Protein AF-0000000087417237 (afdb_homodimer)

Foldseek 3Di:
DDDPPPPPPPPPPPPPPPPPPPPPPPDDDDADPLLDADPPQFAWDKDDQDWDAFPLPHQWIWTKIKTAAPPADQVDAAFEEEEEAYPVLCVLLSPRSSLSRCCSVVLFPRYMYMGIYFIWRDDPDPPDDIRGCLCVLQVFADQSVLCRCVVPVVVVVCVPGRHDQQQLRYEYEYEASSQSSRVRNCVNCVSRHAFYEYELYNCFQPHNSVCVLVCLLFEQFGLHAYEYEYAPAEDADPRGDSVVRSVSNVVSCVQNFYNYYYDYHHDYRDCVVVSRCVSVSNSSRRPPPPDGRAGGDHRDDVDQLKADPPWDKDFLDFDAQFKAAWEAAQQQKIWIDSQVQQWIWIQDLVSDIDTQEGPNQRWHHWYAAPVRWIWTCNQNQQFIWTAHNNGDIDTLEGNHRFHYWYQDPQAIWTAHQVQQFIWGQGPVRDIDTQGRPPANGWAAWYAFLQNQWIWTDRQQAQAIWIWGADNNRHTDDIDSFAGHDPHGPDRGFRWHYWFAFLQRWIWTFTQQATFIAHNRRYTRHGYGDPDNFGWHYWAQGHNQSQKIWTTGRRTIIIIGISTHHDRHRRHDDHDDDDD/DDPPPPPPPPPPPPPPPPPPPPPPPPPDDDADPLLDADPPQFAWDKDDQDWDAFPLPHQWIWTKIKTAAPPADQVDAAFEEEEEAYPVLCVLLSPRSSLSRCCSVVLFPRYMYMGIYFIWRDDPDPPDDIRGCLCVLQVFADQSVLCRCVVPVVVVVCVPGRHDQQQLRYEYEYEASSQSSRVRNCVNCVSRHAFYEYELYNCFQPHNSVCVLVCLLFEQFGLHAYEYEYAPAEDADPRGDSVVRSVSNVVSCVQNFYNYYYDYHHDYRDCVVVSRCVSVSNSSRRPPPPDGRAGGDHRDDVDQLKADPPWDKDFLDFDAQFKAAWEAAQQFKIWIDSQVQQWIWIQDLVSDIDTQEGPNQRWHHWYAAPVRWIWTCNQNQQFIWTAHNNGDIDTLEGNHRFHYWYQDPQAIWTDHQVQQFIWGQGPVRDIDTQGRPPANGWAAWYAFLQNQWIWTDRQQAQAIWIWGADNNRHTDDIDSFAGHDPDGPDRGFRFHYWFAFQQRWIWTFTQQATFIAHNRRYTRHHYGDPDNFGWHYWAFGHNQSQKIWTTGRRTIIIIGISTHHDRHPRHDDHDDDDD

Nearest PDB structures (foldseek):
  7ris-assembly1_A  TM=8.537E-01  e=1.350E-18  Rhodopseudomonas palustris CGA009
  6ne9-assembly1_A  TM=7.282E-01  e=2.225E-13  Bacteroides intestinalis
  3c8d-assembly6_C  TM=7.806E-01  e=9.176E-13  Shigella flexneri 2a str. 2457T
  2b20-assembly1_A  TM=7.879E-01  e=2.850E-12  Shigella flexneri 2a str. 2457T
  3c8d-assembly6_D  TM=7.424E-01  e=1.711E-12  Shigella flexneri 2a str. 2457T

Radius of gyration: 32.42 Å; Cα contacts (8 Å, |Δi|>4): 3158; chains: 2; bounding box: 77×116×116 Å

InterPro domains:
  IPR000801 Esterase-like [PF00756] (59-199)
  IPR011042 Six-bladed beta-propeller, TolB-like [G3DSA:2.120.10.30] (299-570)
  IPR013658 SMP-30/Gluconolactonase/LRE-like region [PF08450] (322-552)
  IPR029058 Alpha/Beta hydrolase fold [G3DSA:3.40.50.1820] (32-291)
  IPR029058 Alpha/Beta hydrolase fold [SSF53474] (37-288)
  IPR050583 Mycobacterial A85 antigen [PTHR48098] (36-291)

pLDDT: mean 93.54, std 13.8, range [21.77, 98.94]

Secondary structure (DSSP, 8-state):
-----------------------------PPPGGGS--TTPPP-EEEEEEEEE-TTTTT-EEEEEEEE-TT--TTS-BEEEEEETHHHHHHHTTHHHHHHHHHHHTSS--EEEEEEPPPEE--SSTT---EE-HIIIII--SSHHHHHIIIIIHHHHHTTS-B---GGGEEEEEETHHHHHHHHHHHH-TTT--EEEEES---STTTTGGGHHHHHHHBPP-S-EEEEEEETT--EETTEEHHHHHHHHHHHHHHHT-EEEEEEES--SSSHHHHHHHHHHHHHHTTTTTSPPPPP--S-HHHHTTBPTT---EEEE---S-EEEEEE-TTS-EEEEETTTTEEEEE-TTS-EEEEEE--SSEEEEEE-TTS-EEEEETTTTEEEEE-TTS-EEEEEES---S-EEEETTEEEEEEGGGTEEEEE-TT--EEEEE-SS-S-EEEEEE-TTSSEEEEEETTSSEEEEEEEPTTS-EEEEEEEEEPPPPTT-SS-----EEE-TTSPEEEEETTEEEEE-TTSBEEEEEPPSSSS-EEEEEEESTTS-EEEEEETTEEEEEEBSS----TT----PPPP--/-----------------------------PPPGGGS--TTPPP-EEEEEEEEE-TTTTT-EEEEEEEE-TT--TTS-BEEEEEETHHHHHHHTTHHHHHHHHHHHTSS--EEEEEEPPPEE--SSTT---EE-HIIIII--SSHHHHHIIIIIHHHHHTTS-B---GGGEEEEEETHHHHHHHHHHHH-TTT--EEEEES---STTTTGGGHHHHHHHBPP-S-EEEEEEETT--EETTEEHHHHHHHHHHHHHHHT-EEEEEEES--SSSHHHHHHHHHHHHHHTTTTTSPPPPP--SHHHHHTTBPTT---EEEE---S-EEEEEE-TTS-EEEEETTTTEEEEE-TTS-EEEEEE--SSEEEEEE-TTS-EEEEETTTTEEEEE-TTS-EEEEESS---SEEEEETTEEEEEEGGGTEEEEE-TT--EEEEE-SS-S-EEEEEE-TTSSEEEEEETTSSEEEEEEEPTTS-EEEEEEEEEPPPPTT-SS-----EEE-TTSPEEEEETTEEEEE-TTS-EEEEEPPSSSS-EEEEEEESTTS-EEEEEETTEEEEEEBSS----TT----PPPP--

Solvent-accessible surface area (backbone atoms only — not comparable to full-atom values): 57260 Å² total; per-residue (Å²): 136,84,80,80,79,78,78,80,79,80,78,79,76,76,77,76,78,75,74,67,75,70,66,74,73,76,80,78,74,72,78,46,73,48,58,40,88,54,90,92,52,61,66,49,46,76,44,71,79,40,80,47,72,42,81,84,49,48,61,20,40,32,41,31,32,36,37,43,47,62,82,68,48,79,92,42,70,30,28,36,34,42,32,39,57,14,57,67,46,39,57,64,36,29,40,71,40,23,48,29,43,33,35,72,70,63,49,30,71,67,51,33,35,38,18,32,38,57,38,30,30,69,44,87,50,91,72,39,64,56,49,59,32,42,56,51,56,23,35,40,60,53,49,66,55,37,46,39,42,65,72,47,50,53,56,59,52,44,76,80,39,42,61,48,80,51,17,82,40,22,32,26,23,19,49,30,46,28,7,35,27,25,47,39,31,27,71,66,33,46,79,52,23,20,32,30,43,25,26,49,29,44,38,26,40,55,49,55,29,50,48,47,37,32,47,46,32,21,32,63,55,54,38,39,38,40,39,41,32,42,15,72,51,26,54,73,55,48,30,36,42,38,39,59,29,49,51,41,39,51,52,18,39,54,50,17,25,37,50,68,52,73,52,81,49,70,32,47,84,67,57,64,66,56,28,40,41,38,58,60,50,46,37,60,69,40,54,73,63,86,59,75,66,61,58,30,83,52,48,60,63,78,44,56,53,37,47,40,88,88,62,57,74,38,83,67,49,69,85,47,78,33,28,27,24,43,26,34,46,80,71,13,32,33,32,30,15,24,26,86,74,9,29,32,34,33,32,43,86,86,60,50,74,44,84,59,45,66,77,55,42,30,26,32,12,28,28,41,36,70,87,62,29,41,33,30,21,15,39,73,66,14,23,33,35,36,24,42,90,87,54,52,70,46,79,60,37,71,83,34,69,36,44,18,35,33,59,53,97,55,25,33,42,33,15,17,36,92,76,17,27,33,36,34,30,38,94,83,47,48,77,45,84,58,45,67,75,93,48,77,25,28,29,13,36,39,56,43,47,44,55,45,31,39,39,35,21,21,22,64,34,54,33,28,34,35,25,38,44,43,91,87,48,48,63,43,49,71,39,76,46,27,44,54,75,59,42,65,92,51,65,35,18,42,29,23,20,39,36,49,29,63,65,39,32,37,38,34,13,16,73,66,14,39,38,31,22,44,73,55,19,34,54,56,36,29,42,71,55,87,53,96,55,56,29,41,14,32,32,47,16,36,80,80,19,26,26,41,34,36,21,37,33,30,25,34,32,33,29,64,37,59,40,36,32,64,57,53,69,59,69,44,54,43,65,80,80,74,134,138,83,80,76,78,76,79,78,77,79,77,75,79,76,75,76,78,72,76,66,75,70,67,74,74,77,81,80,72,72,79,47,72,47,56,41,88,54,91,90,52,62,68,49,47,78,44,72,80,40,79,48,73,43,82,82,49,49,62,19,38,31,40,32,32,37,37,43,45,62,81,68,50,78,91,41,70,29,28,37,32,41,30,39,57,14,58,66,46,39,56,64,35,28,39,69,39,24,49,28,44,33,35,72,70,63,50,32,70,67,51,33,35,38,19,31,38,58,37,29,28,68,46,86,50,91,72,39,64,55,51,59,32,44,56,53,56,23,35,38,60,54,50,65,53,38,47,39,40,64,70,48,51,51,56,58,53,43,77,81,39,42,61,47,81,51,18,81,40,22,32,26,24,19,50,30,45,28,8,36,26,24,46,40,29,27,70,67,33,45,78,52,23,20,32,30,41,25,27,50,28,46,37,25,41,56,49,55,28,51,48,46,36,33,47,46,32,22,32,64,55,55,38,40,37,39,38,39,32,42,16,72,50,26,54,72,56,48,31,35,43,38,39,57,30,48,50,41,41,50,51,19,38,55,50,19,24,36,50,67,50,72,51,80,50,70,33,48,84,69,59,64,64,55,27,39,41,36,58,60,51,46,37,59,68,40,54,72,64,86,61,74,65,61,59,31,83,51,46,60,64,79,43,55,52,38,48,40,88,90,60,58,74,38,82,67,48,69,85,45,77,33,28,27,24,43,26,34,46,81,70,15,32,33,31,32,15,26,25,85,73,9,28,33,35,33,31,43,85,88,60,50,74,43,82,57,47,68,78,55,42,31,26,33,12,30,28,40,35,72,87,61,30,41,34,30,21,14,38,72,67,14,23,34,34,35,25,42,89,87,54,52,70,47,79,59,36,71,82,35,68,36,44,18,37,32,61,54,96,57,25,34,41,33,17,15,35,93,74,18,26,33,35,35,30,38,94,84,47,49,76,43,83,57,45,68,71,93,49,78,25,30,29,13,36,39,57,43,45,45,54,46,31,38,37,37,21,20,23,64,33,54,32,28,32,36,24,39,44,42,89,87,47,48,61,43,49,71,39,74,46,27,45,54,76,58,40,64,90,52,65,34,18,42,28,24,21,39,37,48,29,63,63,39,32,39,38,33,13,15,73,65,16,38,38,32,21,44,73,55,19,35,54,56,36,29,41,71,57,89,54,96,54,58,30,40,14,32,32,48,14,36,80,79,18,27,26,40,34,36,20,37,32,29,25,33,33,34,30,65,38,59,39,38,33,64,58,53,69,59,69,44,55,41,66,80,79,73,135

Sequence (1158 aa):
MKRILTFFMALSIGGLVLTGALAAAEEKYEVDPDSLPQKGVPQGEIKGPFPWKSKIFPGTEREYWIYVPAQYDKDKPVCVMVVQDGLGRAKGWKMPTVFDNLIHKGEMPVTIGIFITPGVVPAPREGTQARFNRSFEYDSLGDRYAKFLIEEILPEVSKSYNLSEDPNDRAISGASSGAICAFNVAWERPDQFRRVFSTIGTFVGLRGGNEFPVLVRKVEPKPIRVFLQDGSNDLDLYGGSWWVANQDMLSALTWAGYDVNHAWGQGGHNGKQGAAILPDAMRWLWRDYPKPIRVGTAGGKRRTDILIPGEEWQLVSKGHKFTEGPAVNAKGEVFFTDVPNSQIYKIGLDGMVSLFADETGNANGLMFGKDGKLYACVSGKKQIVAYTPDGKSEVIAENVSCNDLVVGDNGIYVTDPENKRVLHIDGDKKVSVVDEKGLEFPNGVVLSPDQSLLYVADTRRQYVNSYQVQDDGTLRYKQTFHHLHIAPTQSDTGADGMTVDDQGRLYVATRMGVQVCDQPGRVHLILSKPQGSWLSNVVFGGKDLNTLYVTCGGSIYKRKMNAKGLSVGNVLKPPKPRLMKRILTFFMALSIGGLVLTGALAAAEEKYEVDPDSLPQKGVPQGEIKGPFPWKSKIFPGTEREYWIYVPAQYDKDKPVCVMVVQDGLGRAKGWKMPTVFDNLIHKGEMPVTIGIFITPGVVPAPREGTQARFNRSFEYDSLGDRYAKFLIEEILPEVSKSYNLSEDPNDRAISGASSGAICAFNVAWERPDQFRRVFSTIGTFVGLRGGNEFPVLVRKVEPKPIRVFLQDGSNDLDLYGGSWWVANQDMLSALTWAGYDVNHAWGQGGHNGKQGAAILPDAMRWLWRDYPKPIRVGTAGGKRRTDILIPGEEWQLVSKGHKFTEGPAVNAKGEVFFTDVPNSQIYKIGLDGMVSLFADETGNANGLMFGKDGKLYACVSGKKQIVAYTPDGKSEVIAENVSCNDLVVGDNGIYVTDPENKRVLHIDGDKKVSVVDEKGLEFPNGVVLSPDQSLLYVADTRRQYVNSYQVQDDGTLRYKQTFHHLHIAPTQSDTGADGMTVDDQGRLYVATRMGVQVCDQPGRVHLILSKPQGSWLSNVVFGGKDLNTLYVTCGGSIYKRKMNAKGLSVGNVLKPPKPRL

Organism: NCBI:txid2527985

Structure (mmCIF, N/CA/C/O backbone):
data_AF-0000000087417237-model_v1
#
loop_
_entity.id
_entity.type
_entity.pdbx_description
1 polymer Gluconolactonase
#
loop_
_atom_site.group_PDB
_atom_site.id
_atom_site.type_symbol
_atom_site.label_atom_id
_atom_site.label_alt_id
_atom_site.label_comp_id
_atom_site.label_asym_id
_atom_site.label_entity_id
_atom_site.label_seq_id
_atom_site.pdbx_PDB_ins_code
_atom_site.Cartn_x
_atom_site.Cartn_y
_atom_site.Cartn_z
_atom_site.occupancy
_atom_site.B_iso_or_equiv
_atom_site.auth_seq_id
_atom_site.auth_comp_id
_atom_site.auth_asym_id
_atom_site.auth_atom_id
_atom_site.pdbx_PDB_model_num
ATOM 1 N N . MET A 1 1 ? 0.162 27.203 79.375 1 26.77 1 MET A N 1
ATOM 2 C CA . MET A 1 1 ? 0.5 25.891 78.812 1 26.77 1 MET A CA 1
ATOM 3 C C . MET A 1 1 ? 0.985 26.016 77.375 1 26.77 1 MET A C 1
ATOM 5 O O . MET A 1 1 ? 0.293 26.594 76.5 1 26.77 1 MET A O 1
ATOM 9 N N . LYS A 1 2 ? 2.361 26.016 77.188 1 22.36 2 LYS A N 1
ATOM 10 C CA . LYS A 1 2 ? 3.338 26.344 76.188 1 22.36 2 LYS A CA 1
ATOM 11 C C . LYS A 1 2 ? 3.18 25.438 74.938 1 22.36 2 LYS A C 1
ATOM 13 O O . LYS A 1 2 ? 3.236 24.203 75.062 1 22.36 2 LYS A O 1
ATOM 18 N N . ARG A 1 3 ? 2.508 26.016 73.938 1 26.73 3 ARG A N 1
ATOM 19 C CA . ARG A 1 3 ? 2.025 25.547 72.625 1 26.73 3 ARG A CA 1
ATOM 20 C C . ARG A 1 3 ? 3.162 24.938 71.812 1 26.73 3 ARG A C 1
ATOM 22 O O . ARG A 1 3 ? 4.148 25.625 71.562 1 26.73 3 ARG A O 1
ATOM 29 N N . ILE A 1 4 ? 3.453 23.609 72 1 24.86 4 ILE A N 1
ATOM 30 C CA . ILE A 1 4 ? 4.504 22.766 71.438 1 24.86 4 ILE A CA 1
ATOM 31 C C . ILE A 1 4 ? 4.461 22.828 69.938 1 24.86 4 ILE A C 1
ATOM 33 O O . ILE A 1 4 ? 3.443 22.5 69.312 1 24.86 4 ILE A O 1
ATOM 37 N N . LEU A 1 5 ? 5.164 23.734 69.25 1 27.69 5 LEU A N 1
ATOM 38 C CA . LEU A 1 5 ? 5.359 23.984 67.875 1 27.69 5 LEU A CA 1
ATOM 39 C C . LEU A 1 5 ? 5.957 22.766 67.188 1 27.69 5 LEU A C 1
ATOM 41 O O . LEU A 1 5 ? 7.082 22.359 67.5 1 27.69 5 LEU A O 1
ATOM 45 N N . THR A 1 6 ? 5.188 21.672 67 1 27.06 6 THR A N 1
ATOM 46 C CA . THR A 1 6 ? 5.652 20.438 66.312 1 27.06 6 THR A CA 1
ATOM 47 C C . THR A 1 6 ? 6.141 20.719 64.938 1 27.06 6 THR A C 1
ATOM 49 O O . THR A 1 6 ? 5.398 21.266 64.062 1 27.06 6 THR A O 1
ATOM 52 N N . PHE A 1 7 ? 7.43 21 64.75 1 28.45 7 PHE A N 1
ATOM 53 C CA . PHE A 1 7 ? 8.148 21.203 63.469 1 28.45 7 PHE A CA 1
ATOM 54 C C . PHE A 1 7 ? 8.078 19.953 62.594 1 28.45 7 PHE A C 1
ATOM 56 O O . PHE A 1 7 ? 8.469 18.875 63.031 1 28.45 7 PHE A O 1
ATOM 63 N N . PHE A 1 8 ? 7.043 19.797 61.781 1 27.28 8 PHE A N 1
ATOM 64 C CA . PHE A 1 8 ? 6.895 18.734 60.812 1 27.28 8 PHE A CA 1
ATOM 65 C C . PHE A 1 8 ? 8 18.797 59.781 1 27.28 8 PHE A C 1
ATOM 67 O O . PHE A 1 8 ? 8.156 19.812 59.094 1 27.28 8 PHE A O 1
ATOM 74 N N . MET A 1 9 ? 9.172 18.172 60.062 1 26 9 MET A N 1
ATOM 75 C CA . MET A 1 9 ? 10.266 18 59.125 1 26 9 MET A CA 1
ATOM 76 C C . MET A 1 9 ? 9.812 17.203 57.906 1 26 9 MET A C 1
ATOM 78 O O . MET A 1 9 ? 9.328 16.078 58.031 1 26 9 MET A O 1
ATOM 82 N N . ALA A 1 10 ? 9.406 17.875 56.812 1 28.5 10 ALA A N 1
ATOM 83 C CA . ALA A 1 10 ? 9.117 17.344 55.5 1 28.5 10 ALA A CA 1
ATOM 84 C C . ALA A 1 10 ? 10.328 16.625 54.906 1 28.5 10 ALA A C 1
ATOM 86 O O . ALA A 1 10 ? 11.375 17.234 54.688 1 28.5 10 ALA A O 1
ATOM 87 N N . LEU A 1 11 ? 10.562 15.336 55.281 1 26.7 11 LEU A N 1
ATOM 88 C CA . LEU A 1 11 ? 11.594 14.5 54.688 1 26.7 11 LEU A CA 1
ATOM 89 C C . LEU A 1 11 ? 11.359 14.359 53.188 1 26.7 11 LEU A C 1
ATOM 91 O O . LEU A 1 11 ? 10.32 13.859 52.75 1 26.7 11 LEU A O 1
ATOM 95 N N . SER A 1 12 ? 11.906 15.281 52.375 1 26.88 12 SER A N 1
ATOM 96 C CA . SER A 1 12 ? 11.992 15.172 50.906 1 26.88 12 SER A CA 1
ATOM 97 C C . SER A 1 12 ? 12.711 13.891 50.5 1 26.88 12 SER A C 1
ATOM 99 O O . SER A 1 12 ? 13.875 13.688 50.844 1 26.88 12 SER A O 1
ATOM 101 N N . ILE A 1 13 ? 12.039 12.75 50.5 1 29.06 13 ILE A N 1
ATOM 102 C CA . ILE A 1 13 ? 12.625 11.547 49.938 1 29.06 13 ILE A CA 1
ATOM 103 C C . ILE A 1 13 ? 12.969 11.773 48.469 1 29.06 13 ILE A C 1
ATOM 105 O O . ILE A 1 13 ? 12.078 12.008 47.656 1 29.06 13 ILE A O 1
ATOM 109 N N . GLY A 1 14 ? 14.102 12.406 48.156 1 28.64 14 GLY A N 1
ATOM 110 C CA . GLY A 1 14 ? 14.695 12.43 46.844 1 28.64 14 GLY A CA 1
ATOM 111 C C . GLY A 1 14 ? 14.867 11.039 46.25 1 28.64 14 GLY A C 1
ATOM 112 O O . GLY A 1 14 ? 15.594 10.211 46.781 1 28.64 14 GLY A O 1
ATOM 113 N N . GLY A 1 15 ? 13.789 10.492 45.688 1 28.45 15 GLY A N 1
ATOM 114 C CA . GLY A 1 15 ? 13.93 9.258 44.938 1 28.45 15 GLY A CA 1
ATOM 115 C C . GLY A 1 15 ? 14.984 9.344 43.844 1 28.45 15 GLY A C 1
ATOM 116 O O . GLY A 1 15 ? 14.898 10.18 42.969 1 28.45 15 GLY A O 1
ATOM 117 N N . LEU A 1 16 ? 16.219 9 44.188 1 33.38 16 LEU A N 1
ATOM 118 C CA . LEU A 1 16 ? 17.266 8.734 43.219 1 33.38 16 LEU A CA 1
ATOM 119 C C . LEU A 1 16 ? 16.781 7.715 42.188 1 33.38 16 LEU A C 1
ATOM 121 O O . LEU A 1 16 ? 16.484 6.566 42.531 1 33.38 16 LEU A O 1
ATOM 125 N N . VAL A 1 17 ? 16.172 8.211 41.125 1 33.38 17 VAL A N 1
ATOM 126 C CA . VAL A 1 17 ? 16.031 7.375 39.938 1 33.38 17 VAL A CA 1
ATOM 127 C C . VAL A 1 17 ? 17.406 6.906 39.469 1 33.38 17 VAL A C 1
ATOM 129 O O . VAL A 1 17 ? 18.203 7.703 38.969 1 33.38 17 VAL A O 1
ATOM 132 N N . LEU A 1 18 ? 17.938 5.883 40.125 1 34.56 18 LEU A N 1
ATOM 133 C CA . LEU A 1 18 ? 19.047 5.156 39.5 1 34.56 18 LEU A CA 1
ATOM 134 C C . LEU A 1 18 ? 18.656 4.672 38.125 1 34.56 18 LEU A C 1
ATOM 136 O O . LEU A 1 18 ? 17.781 3.809 37.969 1 34.56 18 LEU A O 1
ATOM 140 N N . THR A 1 19 ? 18.781 5.496 37.188 1 36.12 19 THR A N 1
ATOM 141 C CA . THR A 1 19 ? 18.875 4.98 35.812 1 36.12 19 THR A CA 1
ATOM 142 C C . THR A 1 19 ? 20.047 4.02 35.688 1 36.12 19 THR A C 1
ATOM 144 O O . THR A 1 19 ? 21.203 4.449 35.562 1 36.12 19 THR A O 1
ATOM 147 N N . GLY A 1 20 ? 20.031 2.93 36.438 1 34.44 20 GLY A N 1
ATOM 148 C CA . GLY A 1 20 ? 21.047 1.958 36.062 1 34.44 20 GLY A CA 1
ATOM 149 C C . GLY A 1 20 ? 21.078 1.684 34.562 1 34.44 20 GLY A C 1
ATOM 150 O O . GLY A 1 20 ? 20.047 1.389 33.938 1 34.44 20 GLY A O 1
ATOM 151 N N . ALA A 1 21 ? 22.031 2.191 33.938 1 39 21 ALA A N 1
ATOM 152 C CA . ALA A 1 21 ? 22.359 1.599 32.625 1 39 21 ALA A CA 1
ATOM 153 C C . ALA A 1 21 ? 22.375 0.075 32.719 1 39 21 ALA A C 1
ATOM 155 O O . ALA A 1 21 ? 23.25 -0.504 33.375 1 39 21 ALA A O 1
ATOM 156 N N . LEU A 1 22 ? 21.281 -0.59 32.719 1 38.22 22 LEU A N 1
ATOM 157 C CA . LEU A 1 22 ? 21.406 -2.021 32.469 1 38.22 22 LEU A CA 1
ATOM 158 C C . LEU A 1 22 ? 22.422 -2.289 31.375 1 38.22 22 LEU A C 1
ATOM 160 O O . LEU A 1 22 ? 22.203 -1.922 30.219 1 38.22 22 LEU A O 1
ATOM 164 N N . ALA A 1 23 ? 23.688 -2.334 31.75 1 40.66 23 ALA A N 1
ATOM 165 C CA . ALA A 1 23 ? 24.625 -2.9 30.781 1 40.66 23 ALA A CA 1
ATOM 166 C C . ALA A 1 23 ? 23.953 -3.982 29.938 1 40.66 23 ALA A C 1
ATOM 168 O O . ALA A 1 23 ? 23.406 -4.945 30.484 1 40.66 23 ALA A O 1
ATOM 169 N N . ALA A 1 24 ? 23.641 -3.67 28.766 1 47.5 24 ALA A N 1
ATOM 170 C CA . ALA A 1 24 ? 23.156 -4.73 27.875 1 47.5 24 ALA A CA 1
ATOM 171 C C . ALA A 1 24 ? 23.922 -6.031 28.125 1 47.5 24 ALA A C 1
ATOM 173 O O . ALA A 1 24 ? 25.141 -6.086 27.969 1 47.5 24 ALA A O 1
ATOM 174 N N . ALA A 1 25 ? 23.484 -6.941 28.984 1 53.66 25 ALA A N 1
ATOM 175 C CA . ALA A 1 25 ? 24.109 -8.25 29.156 1 53.66 25 ALA A CA 1
ATOM 176 C C . ALA A 1 25 ? 24.688 -8.758 27.844 1 53.66 25 ALA A C 1
ATOM 178 O O . ALA A 1 25 ? 24.047 -8.68 26.797 1 53.66 25 ALA A O 1
ATOM 179 N N . GLU A 1 26 ? 26.016 -8.875 27.719 1 66.44 26 GLU A N 1
ATOM 180 C CA . GLU A 1 26 ? 26.703 -9.422 26.547 1 66.44 26 GLU A CA 1
ATOM 181 C C . GLU A 1 26 ? 25.969 -10.648 26 1 66.44 26 GLU A C 1
ATOM 183 O O . GLU A 1 26 ? 25.625 -11.555 26.75 1 66.44 26 GLU A O 1
ATOM 188 N N . GLU A 1 27 ? 25.469 -10.57 24.828 1 83.31 27 GLU A N 1
ATOM 189 C CA . GLU A 1 27 ? 24.828 -11.672 24.125 1 83.31 27 GLU A CA 1
ATOM 190 C C . GLU A 1 27 ? 25.75 -12.883 24.047 1 83.31 27 GLU A C 1
ATOM 192 O O . GLU A 1 27 ? 26.828 -12.812 23.453 1 83.31 27 GLU A O 1
ATOM 197 N N . LYS A 1 28 ? 25.781 -13.852 24.953 1 81.19 28 LYS A N 1
ATOM 198 C CA . LYS A 1 28 ? 26.578 -15.07 24.891 1 81.19 28 LYS A CA 1
ATOM 199 C C . LYS A 1 28 ? 25.75 -16.266 24.469 1 81.19 28 LYS A C 1
ATOM 201 O O . LYS A 1 28 ? 24.656 -16.484 25.016 1 81.19 28 LYS A O 1
ATOM 206 N N . TYR A 1 29 ? 26.219 -16.875 23.25 1 89.56 29 TYR A N 1
ATOM 207 C CA . TYR A 1 29 ? 25.562 -18.094 22.781 1 89.56 29 TYR A CA 1
ATOM 208 C C . TYR A 1 29 ? 26.531 -19.266 22.797 1 89.56 29 TYR A C 1
ATOM 210 O O . TYR A 1 29 ? 27.734 -19.109 22.562 1 89.56 29 TYR A O 1
ATOM 218 N N . GLU A 1 30 ? 26.031 -20.391 23.141 1 88.75 30 GLU A N 1
ATOM 219 C CA . GLU A 1 30 ? 26.859 -21.594 23.125 1 88.75 30 GLU A CA 1
ATOM 220 C C . GLU A 1 30 ? 27.328 -21.906 21.703 1 88.75 30 GLU A C 1
ATOM 222 O O . GLU A 1 30 ? 26.578 -21.766 20.75 1 88.75 30 GLU A O 1
ATOM 227 N N . VAL A 1 31 ? 28.594 -22.328 21.641 1 87.31 31 VAL A N 1
ATOM 228 C CA . VAL A 1 31 ? 29.141 -22.688 20.344 1 87.31 31 VAL A CA 1
ATOM 229 C C . VAL A 1 31 ? 28.781 -24.125 20 1 87.31 31 VAL A C 1
ATOM 231 O O . VAL A 1 31 ? 29.047 -25.047 20.766 1 87.31 31 VAL A O 1
ATOM 234 N N . ASP A 1 32 ? 28.188 -24.328 18.906 1 92.44 32 ASP A N 1
ATOM 235 C CA . ASP A 1 32 ? 27.922 -25.656 18.391 1 92.44 32 ASP A CA 1
ATOM 236 C C . ASP A 1 32 ? 29.203 -26.297 17.844 1 92.44 32 ASP A C 1
ATOM 238 O O . ASP A 1 32 ? 29.938 -25.672 17.078 1 92.44 32 ASP A O 1
ATOM 242 N N . PRO A 1 33 ? 29.469 -27.516 18.188 1 95.12 33 PRO A N 1
ATOM 243 C CA . PRO A 1 33 ? 30.688 -28.172 17.703 1 95.12 33 PRO A CA 1
ATOM 244 C C . PRO A 1 33 ? 30.781 -28.172 16.188 1 95.12 33 PRO A C 1
ATOM 246 O O . PRO A 1 33 ? 31.875 -28.156 15.625 1 95.12 33 PRO A O 1
ATOM 249 N N . ASP A 1 34 ? 29.734 -28.141 15.555 1 97.56 34 ASP A N 1
ATOM 250 C CA . ASP A 1 34 ? 29.719 -28.219 14.094 1 97.56 34 ASP A CA 1
ATOM 251 C C . ASP A 1 34 ? 30.047 -26.859 13.477 1 97.56 34 ASP A C 1
ATOM 253 O O . ASP A 1 34 ? 30.172 -26.734 12.25 1 97.56 34 ASP A O 1
ATOM 257 N N . SER A 1 35 ? 30.266 -25.859 14.297 1 97.06 35 SER A N 1
ATOM 258 C CA . SER A 1 35 ? 30.719 -24.562 13.812 1 97.06 35 SER A CA 1
ATOM 259 C C . SER A 1 35 ? 32.25 -24.484 13.789 1 97.06 35 SER A C 1
ATOM 261 O O . SER A 1 35 ? 32.812 -23.5 13.336 1 97.06 35 SER A O 1
ATOM 263 N N . LEU A 1 36 ? 32.812 -25.531 14.266 1 96.62 36 LEU A N 1
ATOM 264 C CA . LEU A 1 36 ? 34.281 -25.578 14.328 1 96.62 36 LEU A CA 1
ATOM 265 C C . LEU A 1 36 ? 34.812 -26.656 13.414 1 96.62 36 LEU A C 1
ATOM 267 O O . LEU A 1 36 ? 34.188 -27.703 13.234 1 96.62 36 LEU A O 1
ATOM 271 N N . PRO A 1 37 ? 36.062 -26.344 12.828 1 96.75 37 PRO A N 1
ATOM 272 C CA . PRO A 1 37 ? 36.656 -27.406 12.047 1 96.75 37 PRO A CA 1
ATOM 273 C C . PRO A 1 37 ? 36.875 -28.703 12.844 1 96.75 37 PRO A C 1
ATOM 275 O O . PRO A 1 37 ? 37.219 -28.641 14.023 1 96.75 37 PRO A O 1
ATOM 278 N N . GLN A 1 38 ? 36.625 -29.781 12.18 1 97.44 38 GLN A N 1
ATOM 279 C CA . GLN A 1 38 ? 36.75 -31.078 12.828 1 97.44 38 GLN A CA 1
ATOM 280 C C . GLN A 1 38 ? 37.75 -31.969 12.109 1 97.44 38 GLN A C 1
ATOM 282 O O . GLN A 1 38 ? 37.812 -31.969 10.875 1 97.44 38 GLN A O 1
ATOM 287 N N . LYS A 1 39 ? 38.469 -32.75 12.922 1 96.5 39 LYS A N 1
ATOM 288 C CA . LYS A 1 39 ? 39.5 -33.625 12.367 1 96.5 39 LYS A CA 1
ATOM 289 C C . LYS A 1 39 ? 38.844 -34.719 11.477 1 96.5 39 LYS A C 1
ATOM 291 O O . LYS A 1 39 ? 37.844 -35.281 11.844 1 96.5 39 LYS A O 1
ATOM 296 N N . GLY A 1 40 ? 39.469 -34.906 10.305 1 97.06 40 GLY A N 1
ATOM 297 C CA . GLY A 1 40 ? 39 -35.969 9.414 1 97.06 40 GLY A CA 1
ATOM 298 C C . GLY A 1 40 ? 37.906 -35.5 8.469 1 97.06 40 GLY A C 1
ATOM 299 O O . GLY A 1 40 ? 37.531 -36.25 7.555 1 97.06 40 GLY A O 1
ATOM 300 N N . VAL A 1 41 ? 37.375 -34.344 8.688 1 98.12 41 VAL A N 1
ATOM 301 C CA . VAL A 1 41 ? 36.312 -33.844 7.82 1 98.12 41 VAL A CA 1
ATOM 302 C C . VAL A 1 41 ? 36.938 -33.188 6.59 1 98.12 41 VAL A C 1
ATOM 304 O O . VAL A 1 41 ? 37.719 -32.25 6.711 1 98.12 41 VAL A O 1
ATOM 307 N N . PRO A 1 42 ? 36.594 -33.719 5.371 1 98.12 42 PRO A N 1
ATOM 308 C CA . PRO A 1 42 ? 37.125 -33.062 4.168 1 98.12 42 PRO A CA 1
ATOM 309 C C . PRO A 1 42 ? 36.656 -31.609 4.043 1 98.12 42 PRO A C 1
ATOM 311 O O . PRO A 1 42 ? 35.469 -31.312 4.281 1 98.12 42 PRO A O 1
ATOM 314 N N . GLN A 1 43 ? 37.531 -30.75 3.711 1 97.88 43 GLN A N 1
ATOM 315 C CA . GLN A 1 43 ? 37.219 -29.328 3.605 1 97.88 43 GLN A CA 1
ATOM 316 C C . GLN A 1 43 ? 36.938 -28.938 2.16 1 97.88 43 GLN A C 1
ATOM 318 O O . GLN A 1 43 ? 37.625 -29.359 1.242 1 97.88 43 GLN A O 1
ATOM 323 N N . GLY A 1 44 ? 35.844 -28.188 1.997 1 98.31 44 GLY A N 1
ATOM 324 C CA . GLY A 1 44 ? 35.562 -27.609 0.692 1 98.31 44 GLY A CA 1
ATOM 325 C C . GLY A 1 44 ? 36.469 -26.469 0.326 1 98.31 44 GLY A C 1
ATOM 326 O O . GLY A 1 44 ? 37.375 -26.109 1.091 1 98.31 44 GLY A O 1
ATOM 327 N N . GLU A 1 45 ? 36.25 -25.875 -0.886 1 98.25 45 GLU A N 1
ATOM 328 C CA . GLU A 1 45 ? 37.031 -24.766 -1.396 1 98.25 45 GLU A CA 1
ATOM 329 C C . GLU A 1 45 ? 36.156 -23.562 -1.698 1 98.25 45 GLU A C 1
ATOM 331 O O . GLU A 1 45 ? 35.031 -23.703 -2.117 1 98.25 45 GLU A O 1
ATOM 336 N N . ILE A 1 46 ? 36.719 -22.438 -1.435 1 98.5 46 ILE A N 1
ATOM 337 C CA . ILE A 1 46 ? 36.094 -21.188 -1.825 1 98.5 46 ILE A CA 1
ATOM 338 C C . ILE A 1 46 ? 36.719 -20.641 -3.094 1 98.5 46 ILE A C 1
ATOM 340 O O . ILE A 1 46 ? 37.938 -20.453 -3.143 1 98.5 46 ILE A O 1
ATOM 344 N N . LYS A 1 47 ? 35.938 -20.438 -4.059 1 98.5 47 LYS A N 1
ATOM 345 C CA . LYS A 1 47 ? 36.375 -19.844 -5.32 1 98.5 47 LYS A CA 1
ATOM 346 C C . LYS A 1 47 ? 35.875 -18.406 -5.453 1 98.5 47 LYS A C 1
ATOM 348 O O . LYS A 1 47 ? 34.781 -18.078 -4.98 1 98.5 47 LYS A O 1
ATOM 353 N N . GLY A 1 48 ? 36.75 -17.594 -6.211 1 97.75 48 GLY A N 1
ATOM 354 C CA . GLY A 1 48 ? 36.406 -16.188 -6.41 1 97.75 48 GLY A CA 1
ATOM 355 C C . GLY A 1 48 ? 37.375 -15.234 -5.719 1 97.75 48 GLY A C 1
ATOM 356 O O . GLY A 1 48 ? 38.406 -15.656 -5.242 1 97.75 48 GLY A O 1
ATOM 357 N N . PRO A 1 49 ? 36.969 -13.945 -5.652 1 98.31 49 PRO A N 1
ATOM 358 C CA . PRO A 1 49 ? 35.719 -13.32 -6.117 1 98.31 49 PRO A CA 1
ATOM 359 C C . PRO A 1 49 ? 35.594 -13.32 -7.637 1 98.31 49 PRO A C 1
ATOM 361 O O . PRO A 1 49 ? 36.594 -13.156 -8.344 1 98.31 49 PRO A O 1
ATOM 364 N N . PHE A 1 50 ? 34.438 -13.453 -8.039 1 98.75 50 PHE A N 1
ATOM 365 C CA . PHE A 1 50 ? 34.062 -13.266 -9.438 1 98.75 50 PHE A CA 1
ATOM 366 C C . PHE A 1 50 ? 33.25 -11.984 -9.617 1 98.75 50 PHE A C 1
ATOM 368 O O . PHE A 1 50 ? 32.25 -11.766 -8.945 1 98.75 50 PHE A O 1
ATOM 375 N N . PRO A 1 51 ? 33.75 -11.055 -10.461 1 98.44 51 PRO A N 1
ATOM 376 C CA . PRO A 1 51 ? 32.969 -9.844 -10.734 1 98.44 51 PRO A CA 1
ATOM 377 C C . PRO A 1 51 ? 31.734 -10.109 -11.57 1 98.44 51 PRO A C 1
ATOM 379 O O . PRO A 1 51 ? 31.734 -11.008 -12.422 1 98.44 51 PRO A O 1
ATOM 382 N N . TRP A 1 52 ? 30.688 -9.359 -11.336 1 98.56 52 TRP A N 1
ATOM 383 C CA . TRP A 1 52 ? 29.484 -9.5 -12.148 1 98.56 52 TRP A CA 1
ATOM 384 C C . TRP A 1 52 ? 28.844 -8.141 -12.398 1 98.56 52 TRP A C 1
ATOM 386 O O . TRP A 1 52 ? 28.703 -7.332 -11.477 1 98.56 52 TRP A O 1
ATOM 396 N N . LYS A 1 53 ? 28.453 -7.855 -13.602 1 98.31 53 LYS A N 1
ATOM 397 C CA . LYS A 1 53 ? 27.641 -6.719 -14.023 1 98.31 53 LYS A CA 1
ATOM 398 C C . LYS A 1 53 ? 26.25 -7.168 -14.445 1 98.31 53 LYS A C 1
ATOM 400 O O . LYS A 1 53 ? 26.109 -8.016 -15.336 1 98.31 53 LYS A O 1
ATOM 405 N N . SER A 1 54 ? 25.25 -6.613 -13.891 1 98.38 54 SER A N 1
ATOM 406 C CA . SER A 1 54 ? 23.891 -7.117 -14.078 1 98.38 54 SER A CA 1
ATOM 407 C C . SER A 1 54 ? 23.172 -6.363 -15.195 1 98.38 54 SER A C 1
ATOM 409 O O . SER A 1 54 ? 23.297 -5.145 -15.312 1 98.38 54 SER A O 1
ATOM 411 N N . LYS A 1 55 ? 22.375 -7.098 -15.992 1 97.31 55 LYS A N 1
ATOM 412 C CA . LYS A 1 55 ? 21.469 -6.504 -16.953 1 97.31 55 LYS A CA 1
ATOM 413 C C . LYS A 1 55 ? 20.125 -6.172 -16.312 1 97.31 55 LYS A C 1
ATOM 415 O O . LYS A 1 55 ? 19.438 -5.238 -16.734 1 97.31 55 LYS A O 1
ATOM 420 N N . ILE A 1 56 ? 19.75 -6.863 -15.305 1 97.94 56 ILE A N 1
ATOM 421 C CA . ILE A 1 56 ? 18.484 -6.691 -14.617 1 97.94 56 ILE A CA 1
ATOM 422 C C . ILE A 1 56 ? 18.547 -5.477 -13.695 1 97.94 56 ILE A C 1
ATOM 424 O O . ILE A 1 56 ? 17.562 -4.766 -13.516 1 97.94 56 ILE A O 1
ATOM 428 N N . PHE A 1 57 ? 19.703 -5.246 -13.125 1 98.12 57 PHE A N 1
ATOM 429 C CA . PHE A 1 57 ? 20 -4.027 -12.383 1 98.12 57 PHE A CA 1
ATOM 430 C C . PHE A 1 57 ? 21.062 -3.203 -13.109 1 98.12 57 PHE A C 1
ATOM 432 O O . PHE A 1 57 ? 22.234 -3.238 -12.75 1 98.12 57 PHE A O 1
ATOM 439 N N . PRO A 1 58 ? 20.578 -2.402 -13.961 1 96.69 58 PRO A N 1
ATOM 440 C CA . PRO A 1 58 ? 21.5 -1.745 -14.891 1 96.69 58 PRO A CA 1
ATOM 441 C C . PRO A 1 58 ? 22.562 -0.908 -14.18 1 96.69 58 PRO A C 1
ATOM 443 O O . PRO A 1 58 ? 22.234 -0.122 -13.281 1 96.69 58 PRO A O 1
ATOM 446 N N . GLY A 1 59 ? 23.797 -1.171 -14.609 1 97.12 59 GLY A N 1
ATOM 447 C CA . GLY A 1 59 ? 24.922 -0.369 -14.141 1 97.12 59 GLY A CA 1
ATOM 448 C C . GLY A 1 59 ? 25.562 -0.921 -12.891 1 97.12 59 GLY A C 1
ATOM 449 O O . GLY A 1 59 ? 26.672 -0.51 -12.523 1 97.12 59 GLY A O 1
ATOM 450 N N . THR A 1 60 ? 24.969 -1.885 -12.273 1 98.31 60 THR A N 1
ATOM 451 C CA . THR A 1 60 ? 25.484 -2.357 -10.992 1 98.31 60 THR A CA 1
ATOM 452 C C . THR A 1 60 ? 26.641 -3.324 -11.211 1 98.31 60 THR A C 1
ATOM 454 O O . THR A 1 60 ? 26.641 -4.113 -12.156 1 98.31 60 THR A O 1
ATOM 457 N N . GLU A 1 61 ? 27.562 -3.213 -10.367 1 98.31 61 GLU A N 1
ATOM 458 C CA . GLU A 1 61 ? 28.688 -4.148 -10.234 1 98.31 61 GLU A CA 1
ATOM 459 C C . GLU A 1 61 ? 28.688 -4.809 -8.859 1 98.31 61 GLU A C 1
ATOM 461 O O . GLU A 1 61 ? 28.266 -4.195 -7.871 1 98.31 61 GLU A O 1
ATOM 466 N N . ARG A 1 62 ? 29.031 -6.062 -8.859 1 98.56 62 ARG A N 1
ATOM 467 C CA . ARG A 1 62 ? 29.125 -6.809 -7.605 1 98.56 62 ARG A CA 1
ATOM 468 C C . ARG A 1 62 ? 30.094 -7.977 -7.727 1 98.56 62 ARG A C 1
ATOM 470 O O . ARG A 1 62 ? 30.734 -8.148 -8.766 1 98.56 62 ARG A O 1
ATOM 477 N N . GLU A 1 63 ? 30.297 -8.602 -6.676 1 98.62 63 GLU A N 1
ATOM 478 C CA . GLU A 1 63 ? 31.125 -9.812 -6.633 1 98.62 63 GLU A CA 1
ATOM 479 C C . GLU A 1 63 ? 30.359 -10.977 -6.023 1 98.62 63 GLU A C 1
ATOM 481 O O . GLU A 1 63 ? 29.391 -10.781 -5.27 1 98.62 63 GLU A O 1
ATOM 486 N N . TYR A 1 64 ? 30.688 -12.133 -6.422 1 98.75 64 TYR A N 1
ATOM 487 C CA . TYR A 1 64 ? 30.203 -13.336 -5.754 1 98.75 64 TYR A CA 1
ATOM 488 C C . TYR A 1 64 ? 31.297 -14.367 -5.613 1 98.75 64 TYR A C 1
ATOM 490 O O . TYR A 1 64 ? 32.344 -14.266 -6.262 1 98.75 64 TYR A O 1
ATOM 498 N N . TRP A 1 65 ? 31.172 -15.281 -4.707 1 98.88 65 TRP A N 1
ATOM 499 C CA . TRP A 1 65 ? 32.031 -16.406 -4.41 1 98.88 65 TRP A CA 1
ATOM 500 C C . TRP A 1 65 ? 31.266 -17.734 -4.445 1 98.88 65 TRP A C 1
ATOM 502 O O . TRP A 1 65 ? 30.047 -17.734 -4.332 1 98.88 65 TRP A O 1
ATOM 512 N N . ILE A 1 66 ? 32 -18.797 -4.629 1 98.88 66 ILE A N 1
ATOM 513 C CA . ILE A 1 66 ? 31.406 -20.125 -4.645 1 98.88 66 ILE A CA 1
ATOM 514 C C . ILE A 1 66 ? 32.125 -21.016 -3.639 1 98.88 66 ILE A C 1
ATOM 516 O O . ILE A 1 66 ? 33.344 -21.156 -3.682 1 98.88 66 ILE A O 1
ATOM 520 N N . TYR A 1 67 ? 31.391 -21.547 -2.723 1 98.88 67 TYR A N 1
ATOM 521 C CA . TYR A 1 67 ? 31.875 -22.641 -1.888 1 98.88 67 TYR A CA 1
ATOM 522 C C . TYR A 1 67 ? 31.578 -24 -2.531 1 98.88 67 TYR A C 1
ATOM 524 O O . TYR A 1 67 ? 30.422 -24.312 -2.818 1 98.88 67 TYR A O 1
ATOM 532 N N . VAL A 1 68 ? 32.594 -24.797 -2.766 1 98.81 68 VAL A N 1
ATOM 533 C CA . VAL A 1 68 ? 32.469 -26.109 -3.367 1 98.81 68 VAL A CA 1
ATOM 534 C C . VAL A 1 68 ? 32.844 -27.188 -2.342 1 98.81 68 VAL A C 1
ATOM 536 O O . VAL A 1 68 ? 34 -27.312 -1.941 1 98.81 68 VAL A O 1
ATOM 539 N N . PRO A 1 69 ? 31.828 -28 -1.947 1 98.69 69 PRO A N 1
ATOM 540 C CA . PRO A 1 69 ? 32.125 -29.078 -0.991 1 98.69 69 PRO A CA 1
ATOM 541 C C . PRO A 1 69 ? 33.094 -30.125 -1.559 1 98.69 69 PRO A C 1
ATOM 543 O O . PRO A 1 69 ? 33.094 -30.375 -2.764 1 98.69 69 PRO A O 1
ATOM 546 N N . ALA A 1 70 ? 33.844 -30.75 -0.659 1 98.38 70 ALA A N 1
ATOM 547 C CA . ALA A 1 70 ? 34.781 -31.766 -1.069 1 98.38 70 ALA A CA 1
ATOM 548 C C . ALA A 1 70 ? 34.094 -32.938 -1.736 1 98.38 70 ALA A C 1
ATOM 550 O O . ALA A 1 70 ? 34.656 -33.625 -2.59 1 98.38 70 ALA A O 1
ATOM 551 N N . GLN A 1 71 ? 32.875 -33.156 -1.396 1 98.31 71 GLN A N 1
ATOM 552 C CA . GLN A 1 71 ? 32.094 -34.312 -1.84 1 98.31 71 GLN A CA 1
ATOM 553 C C . GLN A 1 71 ? 31.406 -34.031 -3.176 1 98.31 71 GLN A C 1
ATOM 555 O O . GLN A 1 71 ? 30.672 -34.875 -3.686 1 98.31 71 GLN A O 1
ATOM 560 N N . TYR A 1 72 ? 31.625 -32.844 -3.775 1 98.56 72 TYR A N 1
ATOM 561 C CA . TYR A 1 72 ? 30.953 -32.5 -5.02 1 98.56 72 TYR A CA 1
ATOM 562 C C . TYR A 1 72 ? 31.297 -33.5 -6.125 1 98.56 72 TYR A C 1
ATOM 564 O O . TYR A 1 72 ? 32.469 -33.812 -6.324 1 98.56 72 TYR A O 1
ATOM 572 N N . ASP A 1 73 ? 30.297 -33.969 -6.75 1 98.06 73 ASP A N 1
ATOM 573 C CA . ASP A 1 73 ? 30.375 -34.875 -7.91 1 98.06 73 ASP A CA 1
ATOM 574 C C . ASP A 1 73 ? 29.703 -34.219 -9.133 1 98.06 73 ASP A C 1
ATOM 576 O O . ASP A 1 73 ? 28.484 -34.094 -9.172 1 98.06 73 ASP A O 1
ATOM 580 N N . LYS A 1 74 ? 30.469 -33.906 -10.141 1 97.06 74 LYS A N 1
ATOM 581 C CA . LYS A 1 74 ? 30 -33.188 -11.312 1 97.06 74 LYS A CA 1
ATOM 582 C C . LYS A 1 74 ? 28.938 -33.969 -12.062 1 97.06 74 LYS A C 1
ATOM 584 O O . LYS A 1 74 ? 28.188 -33.438 -12.867 1 97.06 74 LYS A O 1
ATOM 589 N N . ASP A 1 75 ? 28.859 -35.281 -11.859 1 97.38 75 ASP A N 1
ATOM 590 C CA . ASP A 1 75 ? 27.938 -36.156 -12.594 1 97.38 75 ASP A CA 1
ATOM 591 C C . ASP A 1 75 ? 26.562 -36.156 -11.953 1 97.38 75 ASP A C 1
ATOM 593 O O . ASP A 1 75 ? 25.609 -36.688 -12.523 1 97.38 75 ASP A O 1
ATOM 597 N N . LYS A 1 76 ? 26.406 -35.562 -10.766 1 97.5 76 LYS A N 1
ATOM 598 C CA . LYS A 1 76 ? 25.125 -35.5 -10.062 1 97.5 76 LYS A CA 1
ATOM 599 C C . LYS A 1 76 ? 24.688 -34.062 -9.836 1 97.5 76 LYS A C 1
ATOM 601 O O . LYS A 1 76 ? 25.5 -33.188 -9.484 1 97.5 76 LYS A O 1
ATOM 606 N N . PRO A 1 77 ? 23.359 -33.844 -10.117 1 98.31 77 PRO A N 1
ATOM 607 C CA . PRO A 1 77 ? 22.891 -32.531 -9.719 1 98.31 77 PRO A CA 1
ATOM 608 C C . PRO A 1 77 ? 23.125 -32.25 -8.234 1 98.31 77 PRO A C 1
ATOM 610 O O . PRO A 1 77 ? 22.922 -33.125 -7.395 1 98.31 77 PRO A O 1
ATOM 613 N N . VAL A 1 78 ? 23.594 -31.109 -7.914 1 98.75 78 VAL A N 1
ATOM 614 C CA . VAL A 1 78 ? 23.969 -30.766 -6.547 1 98.75 78 VAL A CA 1
ATOM 615 C C . VAL A 1 78 ? 23.047 -29.672 -6.012 1 98.75 78 VAL A C 1
ATOM 617 O O . VAL A 1 78 ? 22.578 -28.812 -6.77 1 98.75 78 VAL A O 1
ATOM 620 N N . CYS A 1 79 ? 22.719 -29.688 -4.699 1 98.88 79 CYS A N 1
ATOM 621 C CA . CYS A 1 79 ? 21.969 -28.641 -4.039 1 98.88 79 CYS A CA 1
ATOM 622 C C . CYS A 1 79 ? 22.75 -27.328 -4.012 1 98.88 79 CYS A C 1
ATOM 624 O O . CYS A 1 79 ? 23.969 -27.344 -4.191 1 98.88 79 CYS A O 1
ATOM 626 N N . VAL A 1 80 ? 22 -26.219 -3.814 1 98.94 80 VAL A N 1
ATOM 627 C CA . VAL A 1 80 ? 22.656 -24.922 -3.779 1 98.94 80 VAL A CA 1
ATOM 628 C C . VAL A 1 80 ? 22 -24.031 -2.723 1 98.94 80 VAL A C 1
ATOM 630 O O . VAL A 1 80 ? 20.797 -24.125 -2.5 1 98.94 80 VAL A O 1
ATOM 633 N N . MET A 1 81 ? 22.797 -23.234 -2.068 1 98.94 81 MET A N 1
ATOM 634 C CA . MET A 1 81 ? 22.297 -22.172 -1.191 1 98.94 81 MET A CA 1
ATOM 635 C C . MET A 1 81 ? 22.906 -20.828 -1.569 1 98.94 81 MET A C 1
ATOM 637 O O . MET A 1 81 ? 24.125 -20.672 -1.591 1 98.94 81 MET A O 1
ATOM 641 N N . VAL A 1 82 ? 22.031 -19.891 -1.894 1 98.94 82 VAL A N 1
ATOM 642 C CA . VAL A 1 82 ? 22.453 -18.516 -2.143 1 98.94 82 VAL A CA 1
ATOM 643 C C . VAL A 1 82 ? 22.469 -17.734 -0.833 1 98.94 82 VAL A C 1
ATOM 645 O O . VAL A 1 82 ? 21.516 -17.812 -0.051 1 98.94 82 VAL A O 1
ATOM 648 N N . VAL A 1 83 ? 23.531 -17.016 -0.616 1 98.88 83 VAL A N 1
ATOM 649 C CA . VAL A 1 83 ? 23.688 -16.25 0.607 1 98.88 83 VAL A CA 1
ATOM 650 C C . VAL A 1 83 ? 23.922 -14.773 0.258 1 98.88 83 VAL A C 1
ATOM 652 O O . VAL A 1 83 ? 24.859 -14.445 -0.473 1 98.88 83 VAL A O 1
ATOM 655 N N . GLN A 1 84 ? 23.094 -13.906 0.828 1 98.62 84 GLN A N 1
ATOM 656 C CA . GLN A 1 84 ? 23.219 -12.469 0.582 1 98.62 84 GLN A CA 1
ATOM 657 C C . GLN A 1 84 ? 24.375 -11.875 1.381 1 98.62 84 GLN A C 1
ATOM 659 O O . GLN A 1 84 ? 24.812 -12.453 2.381 1 98.62 84 GLN A O 1
ATOM 664 N N . ASP A 1 85 ? 24.922 -10.766 0.905 1 98 85 ASP A N 1
ATOM 665 C CA . ASP A 1 85 ? 25.953 -9.938 1.53 1 98 85 ASP A CA 1
ATOM 666 C C . ASP A 1 85 ? 27.328 -10.602 1.439 1 98 85 ASP A C 1
ATOM 668 O O . ASP A 1 85 ? 28.188 -10.383 2.297 1 98 85 ASP A O 1
ATOM 672 N N . GLY A 1 86 ? 27.562 -11.562 0.603 1 97.56 86 GLY A N 1
ATOM 673 C CA . GLY A 1 86 ? 28.875 -12 0.144 1 97.56 86 GLY A CA 1
ATOM 674 C C . GLY A 1 86 ? 29.578 -12.93 1.124 1 97.56 86 GLY A C 1
ATOM 675 O O . GLY A 1 86 ? 28.938 -13.484 2.018 1 97.56 86 GLY A O 1
ATOM 676 N N . LEU A 1 87 ? 30.828 -13.125 0.879 1 97 87 LEU A N 1
ATOM 677 C CA . LEU A 1 87 ? 31.656 -14.055 1.633 1 97 87 LEU A CA 1
ATOM 678 C C . LEU A 1 87 ? 31.797 -13.609 3.084 1 97 87 LEU A C 1
ATOM 680 O O . LEU A 1 87 ? 31.859 -14.438 3.99 1 97 87 LEU A O 1
ATOM 684 N N . GLY A 1 88 ? 31.797 -12.281 3.258 1 95.56 88 GLY A N 1
ATOM 685 C CA . GLY A 1 88 ? 31.891 -11.766 4.617 1 95.56 88 GLY A CA 1
ATOM 686 C C . GLY A 1 88 ? 30.781 -12.273 5.52 1 95.56 88 GLY A C 1
ATOM 687 O O . GLY A 1 88 ? 31.031 -12.695 6.648 1 95.56 88 GLY A O 1
ATOM 688 N N . ARG A 1 89 ? 29.578 -12.258 5.031 1 93.31 89 ARG A N 1
ATOM 689 C CA . ARG A 1 89 ? 28.438 -12.789 5.77 1 93.31 89 ARG A CA 1
ATOM 690 C C . ARG A 1 89 ? 28.578 -14.289 6.004 1 93.31 89 ARG A C 1
ATOM 692 O O . ARG A 1 89 ? 28.375 -14.766 7.121 1 93.31 89 ARG A O 1
ATOM 699 N N . ALA A 1 90 ? 28.938 -14.992 5.035 1 96.06 90 ALA A N 1
ATOM 700 C CA . ALA A 1 90 ? 29.062 -16.438 5.129 1 96.06 90 ALA A CA 1
ATOM 701 C C . ALA A 1 90 ? 30.125 -16.844 6.145 1 96.06 90 ALA A C 1
ATOM 703 O O . ALA A 1 90 ? 29.906 -17.75 6.953 1 96.06 90 ALA A O 1
ATOM 704 N N . LYS A 1 91 ? 31.219 -16.188 6.086 1 95.81 91 LYS A N 1
ATOM 705 C CA . LYS A 1 91 ? 32.281 -16.469 7.023 1 95.81 91 LYS A CA 1
ATOM 706 C C . LYS A 1 91 ? 31.906 -16.062 8.445 1 95.81 91 LYS A C 1
ATOM 708 O O . LYS A 1 91 ? 32.312 -16.719 9.414 1 95.81 91 LYS A O 1
ATOM 713 N N . GLY A 1 92 ? 31.172 -14.945 8.492 1 95.19 92 GLY A N 1
ATOM 714 C CA . GLY A 1 92 ? 30.688 -14.531 9.797 1 95.19 92 GLY A CA 1
ATOM 715 C C . GLY A 1 92 ? 29.812 -15.57 10.469 1 95.19 92 GLY A C 1
ATOM 716 O O . GLY A 1 92 ? 29.812 -15.68 11.695 1 95.19 92 GLY A O 1
ATOM 717 N N . TRP A 1 93 ? 29.156 -16.391 9.688 1 95.75 93 TRP A N 1
ATOM 718 C CA . TRP A 1 93 ? 28.297 -17.453 10.195 1 95.75 93 TRP A CA 1
ATOM 719 C C . TRP A 1 93 ? 29.078 -18.766 10.305 1 95.75 93 TRP A C 1
ATOM 721 O O . TRP A 1 93 ? 28.516 -19.797 10.711 1 95.75 93 TRP A O 1
ATOM 731 N N . LYS A 1 94 ? 30.375 -18.766 9.875 1 96.94 94 LYS A N 1
ATOM 732 C CA . LYS A 1 94 ? 31.188 -19.984 9.797 1 96.94 94 LYS A CA 1
ATOM 733 C C . LYS A 1 94 ? 30.547 -21.016 8.859 1 96.94 94 LYS A C 1
ATOM 735 O O . LYS A 1 94 ? 30.641 -22.219 9.094 1 96.94 94 LYS A O 1
ATOM 740 N N . MET A 1 95 ? 29.922 -20.562 7.84 1 97.94 95 MET A N 1
ATOM 741 C CA . MET A 1 95 ? 29.047 -21.375 6.996 1 97.94 95 MET A CA 1
ATOM 742 C C . MET A 1 95 ? 29.859 -22.453 6.266 1 97.94 95 MET A C 1
ATOM 744 O O . MET A 1 95 ? 29.469 -23.609 6.211 1 97.94 95 MET A O 1
ATOM 748 N N . PRO A 1 96 ? 31.047 -22.109 5.668 1 98.31 96 PRO A N 1
ATOM 749 C CA . PRO A 1 96 ? 31.812 -23.172 5 1 98.31 96 PRO A CA 1
ATOM 750 C C . PRO A 1 96 ? 32.156 -24.344 5.934 1 98.31 96 PRO A C 1
ATOM 752 O O . PRO A 1 96 ? 32.031 -25.5 5.547 1 98.31 96 PRO A O 1
ATOM 755 N N . THR A 1 97 ? 32.531 -24 7.16 1 98.38 97 THR A N 1
ATOM 756 C CA . THR A 1 97 ? 32.875 -25.016 8.148 1 98.38 97 THR A CA 1
ATOM 757 C C . THR A 1 97 ? 31.625 -25.828 8.516 1 98.38 97 THR A C 1
ATOM 759 O O . THR A 1 97 ? 31.688 -27.062 8.617 1 98.38 97 THR A O 1
ATOM 762 N N . VAL A 1 98 ? 30.516 -25.141 8.758 1 98.75 98 VAL A N 1
ATOM 763 C CA . VAL A 1 98 ? 29.266 -25.797 9.094 1 98.75 98 VAL A CA 1
ATOM 764 C C . VAL A 1 98 ? 28.859 -26.75 7.961 1 98.75 98 VAL A C 1
ATOM 766 O O . VAL A 1 98 ? 28.469 -27.891 8.211 1 98.75 98 VAL A O 1
ATOM 769 N N . PHE A 1 99 ? 29 -26.328 6.695 1 98.81 99 PHE A N 1
ATOM 770 C CA . PHE A 1 99 ? 28.672 -27.156 5.543 1 98.81 99 PHE A CA 1
ATOM 771 C C . PHE A 1 99 ? 29.578 -28.375 5.48 1 98.81 99 PHE A C 1
ATOM 773 O O . PHE A 1 99 ? 29.094 -29.5 5.273 1 98.81 99 PHE A O 1
ATOM 780 N N . ASP A 1 100 ? 30.891 -28.156 5.699 1 98.75 100 ASP A N 1
ATOM 781 C CA . ASP A 1 100 ? 31.828 -29.297 5.707 1 98.75 100 ASP A CA 1
ATOM 782 C C . ASP A 1 100 ? 31.359 -30.375 6.688 1 98.75 100 ASP A C 1
ATOM 784 O O . ASP A 1 100 ? 31.281 -31.547 6.328 1 98.75 100 ASP A O 1
ATOM 788 N N . ASN A 1 101 ? 31.094 -29.922 7.875 1 98.81 101 ASN A N 1
ATOM 789 C CA . ASN A 1 101 ? 30.766 -30.844 8.953 1 98.81 101 ASN A CA 1
ATOM 790 C C . ASN A 1 101 ? 29.438 -31.562 8.711 1 98.81 101 ASN A C 1
ATOM 792 O O . ASN A 1 101 ? 29.359 -32.781 8.812 1 98.81 101 ASN A O 1
ATOM 796 N N . LEU A 1 102 ? 28.359 -30.828 8.383 1 98.81 102 LEU A N 1
ATOM 797 C CA . LEU A 1 102 ? 27.016 -31.406 8.258 1 98.81 102 LEU A CA 1
ATOM 798 C C . LEU A 1 102 ? 26.922 -32.281 7.02 1 98.81 102 LEU A C 1
ATOM 800 O O . LEU A 1 102 ? 26.219 -33.312 7.027 1 98.81 102 LEU A O 1
ATOM 804 N N . ILE A 1 103 ? 27.625 -31.922 5.922 1 98.75 103 ILE A N 1
ATOM 805 C CA . ILE A 1 103 ? 27.656 -32.75 4.727 1 98.75 103 ILE A CA 1
ATOM 806 C C . ILE A 1 103 ? 28.359 -34.062 5.031 1 98.75 103 ILE A C 1
ATOM 808 O O . ILE A 1 103 ? 27.875 -35.156 4.668 1 98.75 103 ILE A O 1
ATOM 812 N N . HIS A 1 104 ? 29.484 -34 5.734 1 98.44 104 HIS A N 1
ATOM 813 C CA . HIS A 1 104 ? 30.266 -35.188 6.082 1 98.44 104 HIS A CA 1
ATOM 814 C C . HIS A 1 104 ? 29.453 -36.125 6.977 1 98.44 104 HIS A C 1
ATOM 816 O O . HIS A 1 104 ? 29.531 -37.344 6.836 1 98.44 104 HIS A O 1
ATOM 822 N N . LYS A 1 105 ? 28.656 -35.562 7.863 1 98.06 105 LYS A N 1
ATOM 823 C CA . LYS A 1 105 ? 27.859 -36.344 8.805 1 98.06 105 LYS A CA 1
ATOM 824 C C . LYS A 1 105 ? 26.578 -36.844 8.156 1 98.06 105 LYS A C 1
ATOM 826 O O . LYS A 1 105 ? 25.844 -37.656 8.742 1 98.06 105 LYS A O 1
ATOM 831 N N . GLY A 1 106 ? 26.266 -36.344 7 1 97.88 106 GLY A N 1
ATOM 832 C CA . GLY A 1 106 ? 25.031 -36.719 6.332 1 97.88 106 GLY A CA 1
ATOM 833 C C . GLY A 1 106 ? 23.812 -36 6.906 1 97.88 106 GLY A C 1
ATOM 834 O O . GLY A 1 106 ? 22.688 -36.5 6.762 1 97.88 106 GLY A O 1
ATOM 835 N N . GLU A 1 107 ? 24 -34.938 7.598 1 98.19 107 GLU A N 1
ATOM 836 C CA . GLU A 1 107 ? 22.906 -34.188 8.234 1 98.19 107 GLU A CA 1
ATOM 837 C C . GLU A 1 107 ? 22.375 -33.094 7.324 1 98.19 107 GLU A C 1
ATOM 839 O O . GLU A 1 107 ? 21.375 -32.438 7.648 1 98.19 107 GLU A O 1
ATOM 844 N N . MET A 1 108 ? 23 -32.875 6.188 1 97.81 108 MET A N 1
ATOM 845 C CA . MET A 1 108 ? 22.5 -32.094 5.066 1 97.81 108 MET A CA 1
ATOM 846 C C . MET A 1 108 ? 23.047 -32.625 3.742 1 97.81 108 MET A C 1
ATOM 848 O O . MET A 1 108 ? 24.062 -33.312 3.721 1 97.81 108 MET A O 1
ATOM 852 N N . PRO A 1 109 ? 22.406 -32.406 2.672 1 98.75 109 PRO A N 1
ATOM 853 C CA . PRO A 1 109 ? 22.938 -32.875 1.391 1 98.75 109 PRO A CA 1
ATOM 854 C C . PRO A 1 109 ? 24.156 -32.062 0.937 1 98.75 109 PRO A C 1
ATOM 856 O O . PRO A 1 109 ? 24.453 -31.016 1.494 1 98.75 109 PRO A O 1
ATOM 859 N N . VAL A 1 110 ? 24.906 -32.688 0.013 1 98.81 110 VAL A N 1
ATOM 860 C CA . VAL A 1 110 ? 26 -31.938 -0.624 1 98.81 110 VAL A CA 1
ATOM 861 C C . VAL A 1 110 ? 25.438 -30.656 -1.24 1 98.81 110 VAL A C 1
ATOM 863 O O . VAL A 1 110 ? 24.578 -30.703 -2.117 1 98.81 110 VAL A O 1
ATOM 866 N N . THR A 1 111 ? 25.938 -29.484 -0.729 1 98.88 111 THR A N 1
ATOM 867 C CA . THR A 1 111 ? 25.359 -28.203 -1.098 1 98.88 111 THR A CA 1
ATOM 868 C C . THR A 1 111 ? 26.438 -27.188 -1.471 1 98.88 111 THR A C 1
ATOM 870 O O . THR A 1 111 ? 27.297 -26.859 -0.65 1 98.88 111 THR A O 1
ATOM 873 N N . ILE A 1 112 ? 26.359 -26.672 -2.676 1 98.88 112 ILE A N 1
ATOM 874 C CA . ILE A 1 112 ? 27.203 -25.562 -3.1 1 98.88 112 ILE A CA 1
ATOM 875 C C . ILE A 1 112 ? 26.672 -24.25 -2.504 1 98.88 112 ILE A C 1
ATOM 877 O O . ILE A 1 112 ? 25.469 -24.047 -2.43 1 98.88 112 ILE A O 1
ATOM 881 N N . GLY A 1 113 ? 27.609 -23.438 -2.029 1 98.88 113 GLY A N 1
ATOM 882 C CA . GLY A 1 113 ? 27.25 -22.094 -1.587 1 98.88 113 GLY A CA 1
ATOM 883 C C . GLY A 1 113 ? 27.594 -21.016 -2.604 1 98.88 113 GLY A C 1
ATOM 884 O O . GLY A 1 113 ? 28.672 -21.031 -3.193 1 98.88 113 GLY A O 1
ATOM 885 N N . ILE A 1 114 ? 26.656 -20.141 -2.896 1 98.94 114 ILE A N 1
ATOM 886 C CA . ILE A 1 114 ? 26.891 -18.938 -3.68 1 98.94 114 ILE A CA 1
ATOM 887 C C . ILE A 1 114 ? 26.75 -17.703 -2.787 1 98.94 114 ILE A C 1
ATOM 889 O O . ILE A 1 114 ? 25.656 -17.406 -2.291 1 98.94 114 ILE A O 1
ATOM 893 N N . PHE A 1 115 ? 27.844 -17.016 -2.553 1 98.88 115 PHE A N 1
ATOM 894 C CA . PHE A 1 115 ? 27.875 -15.836 -1.698 1 98.88 115 PHE A CA 1
ATOM 895 C C . PHE A 1 115 ? 27.953 -14.562 -2.535 1 98.88 115 PHE A C 1
ATOM 897 O O . PHE A 1 115 ? 28.969 -14.305 -3.189 1 98.88 115 PHE A O 1
ATOM 904 N N . ILE A 1 116 ? 26.938 -13.703 -2.469 1 98.88 116 ILE A N 1
ATOM 905 C CA . ILE A 1 116 ? 26.844 -12.633 -3.459 1 98.88 116 ILE A CA 1
ATOM 906 C C . ILE A 1 116 ? 26.641 -11.289 -2.754 1 98.88 116 ILE A C 1
ATOM 908 O O . ILE A 1 116 ? 25.812 -11.18 -1.849 1 98.88 116 ILE A O 1
ATOM 912 N N . THR A 1 117 ? 27.375 -10.258 -3.123 1 98.62 117 THR A N 1
ATOM 913 C CA . THR A 1 117 ? 27.234 -8.922 -2.57 1 98.62 117 THR A CA 1
ATOM 914 C C . THR A 1 117 ? 26.156 -8.141 -3.314 1 98.62 117 THR A C 1
ATOM 916 O O . THR A 1 117 ? 25.812 -8.477 -4.445 1 98.62 117 THR A O 1
ATOM 919 N N . PRO A 1 118 ? 25.625 -7.113 -2.674 1 98.06 118 PRO A N 1
ATOM 920 C CA . PRO A 1 118 ? 24.703 -6.242 -3.406 1 98.06 118 PRO A CA 1
ATOM 921 C C . PRO A 1 118 ? 25.406 -5.41 -4.477 1 98.06 118 PRO A C 1
ATOM 923 O O . PRO A 1 118 ? 26.625 -5.277 -4.461 1 98.06 118 PRO A O 1
ATOM 926 N N . GLY A 1 119 ? 24.594 -4.867 -5.309 1 97.81 119 GLY A N 1
ATOM 927 C CA . GLY A 1 119 ? 25.141 -4.094 -6.414 1 97.81 119 GLY A CA 1
ATOM 928 C C . GLY A 1 119 ? 25.453 -2.656 -6.043 1 97.81 119 GLY A C 1
ATOM 929 O O . GLY A 1 119 ? 24.875 -2.119 -5.09 1 97.81 119 GLY A O 1
ATOM 930 N N . VAL A 1 120 ? 26.375 -2.123 -6.762 1 97.38 120 VAL A N 1
ATOM 931 C CA . VAL A 1 120 ? 26.734 -0.709 -6.688 1 97.38 120 VAL A CA 1
ATOM 932 C C . VAL A 1 120 ? 26.906 -0.148 -8.102 1 97.38 120 VAL A C 1
ATOM 934 O O . VAL A 1 120 ? 27.547 -0.776 -8.945 1 97.38 120 VAL A O 1
ATOM 937 N N . VAL A 1 121 ? 26.266 0.933 -8.398 1 97.94 121 VAL A N 1
ATOM 938 C CA . VAL A 1 121 ? 26.625 1.678 -9.602 1 97.94 121 VAL A CA 1
ATOM 939 C C . VAL A 1 121 ? 27.844 2.568 -9.32 1 97.94 121 VAL A C 1
ATOM 941 O O . VAL A 1 121 ? 27.734 3.562 -8.594 1 97.94 121 VAL A O 1
ATOM 944 N N . PRO A 1 122 ? 28.953 2.256 -9.828 1 97.38 122 PRO A N 1
ATOM 945 C CA . PRO A 1 122 ? 30.156 3.018 -9.516 1 97.38 122 PRO A CA 1
ATOM 946 C C . PRO A 1 122 ? 30.016 4.508 -9.812 1 97.38 122 PRO A C 1
ATOM 948 O O . PRO A 1 122 ? 29.281 4.891 -10.727 1 97.38 122 PRO A O 1
ATOM 951 N N . ALA A 1 123 ? 30.766 5.34 -9.047 1 96.12 123 ALA A N 1
ATOM 952 C CA . ALA A 1 123 ? 30.797 6.77 -9.32 1 96.12 123 ALA A CA 1
ATOM 953 C C . ALA A 1 123 ? 31.297 7.043 -10.734 1 96.12 123 ALA A C 1
ATOM 955 O O . ALA A 1 123 ? 32.25 6.41 -11.195 1 96.12 123 ALA A O 1
ATOM 956 N N . PRO A 1 124 ? 30.641 7.906 -11.461 1 95.5 124 PRO A N 1
ATOM 957 C CA . PRO A 1 124 ? 31.031 8.133 -12.852 1 95.5 124 PRO A CA 1
ATOM 958 C C . PRO A 1 124 ? 32.312 8.938 -12.977 1 95.5 124 PRO A C 1
ATOM 960 O O . PRO A 1 124 ? 32.969 8.938 -14.031 1 95.5 124 PRO A O 1
ATOM 963 N N . ARG A 1 125 ? 32.656 9.711 -11.922 1 94.06 125 ARG A N 1
ATOM 964 C CA . ARG A 1 125 ? 33.875 10.531 -11.961 1 94.06 125 ARG A CA 1
ATOM 965 C C . ARG A 1 125 ? 34.406 10.773 -10.555 1 94.06 125 ARG A C 1
ATOM 967 O O . ARG A 1 125 ? 33.719 10.523 -9.562 1 94.06 125 ARG A O 1
ATOM 974 N N . GLU A 1 126 ? 35.625 11.234 -10.461 1 93.38 126 GLU A N 1
ATOM 975 C CA . GLU A 1 126 ? 36.25 11.547 -9.18 1 93.38 126 GLU A CA 1
ATOM 976 C C . GLU A 1 126 ? 35.469 12.609 -8.43 1 93.38 126 GLU A C 1
ATOM 978 O O . GLU A 1 126 ? 34.969 13.57 -9.031 1 93.38 126 GLU A O 1
ATOM 983 N N . GLY A 1 127 ? 35.312 12.445 -7.156 1 93.62 127 GLY A N 1
ATOM 984 C CA . GLY A 1 127 ? 34.625 13.43 -6.34 1 93.62 127 GLY A CA 1
ATOM 985 C C . GLY A 1 127 ? 33.125 13.203 -6.258 1 93.62 127 GLY A C 1
ATOM 986 O O . GLY A 1 127 ? 32.406 14.008 -5.668 1 93.62 127 GLY A O 1
ATOM 987 N N . THR A 1 128 ? 32.656 12.164 -6.793 1 95.44 128 THR A N 1
ATOM 988 C CA . THR A 1 128 ? 31.219 11.844 -6.746 1 95.44 128 THR A CA 1
ATOM 989 C C . THR A 1 128 ? 30.984 10.539 -5.996 1 95.44 128 THR A C 1
ATOM 991 O O . THR A 1 128 ? 31.922 9.773 -5.75 1 95.44 128 THR A O 1
ATOM 994 N N . GLN A 1 129 ? 29.766 10.352 -5.547 1 94 129 GLN A N 1
ATOM 995 C CA . GLN A 1 129 ? 29.375 9.188 -4.754 1 94 129 GLN A CA 1
ATOM 996 C C . GLN A 1 129 ? 28.797 8.086 -5.637 1 94 129 GLN A C 1
ATOM 998 O O . GLN A 1 129 ? 28.141 8.375 -6.641 1 94 129 GLN A O 1
ATOM 1003 N N . ALA A 1 130 ? 29.078 6.84 -5.328 1 95.88 130 ALA A N 1
ATOM 1004 C CA . ALA A 1 130 ? 28.422 5.711 -5.973 1 95.88 130 ALA A CA 1
ATOM 1005 C C . ALA A 1 130 ? 26.953 5.621 -5.547 1 95.88 130 ALA A C 1
ATOM 1007 O O . ALA A 1 130 ? 26.562 6.203 -4.531 1 95.88 130 ALA A O 1
ATOM 1008 N N . ARG A 1 131 ? 26.109 5.035 -6.387 1 96.31 131 ARG A N 1
ATOM 1009 C CA . ARG A 1 131 ? 24.766 4.695 -5.969 1 96.31 131 ARG A CA 1
ATOM 1010 C C . ARG A 1 131 ? 24.703 3.291 -5.379 1 96.31 131 ARG A C 1
ATOM 1012 O O . ARG A 1 131 ? 24.906 2.307 -6.09 1 96.31 131 ARG A O 1
ATOM 1019 N N . PHE A 1 132 ? 24.484 3.199 -4.141 1 95.75 132 PHE A N 1
ATOM 1020 C CA . PHE A 1 132 ? 24.422 1.921 -3.443 1 95.75 132 PHE A CA 1
ATOM 1021 C C . PHE A 1 132 ? 23.047 1.271 -3.613 1 95.75 132 PHE A C 1
ATOM 1023 O O . PHE A 1 132 ? 22.031 1.834 -3.203 1 95.75 132 PHE A O 1
ATOM 1030 N N . ASN A 1 133 ? 22.984 0.063 -4.078 1 96.75 133 ASN A N 1
ATOM 1031 C CA . ASN A 1 133 ? 21.734 -0.557 -4.52 1 96.75 133 ASN A CA 1
ATOM 1032 C C . ASN A 1 133 ? 21.234 -1.572 -3.504 1 96.75 133 ASN A C 1
ATOM 1034 O O . ASN A 1 133 ? 20.188 -2.189 -3.709 1 96.75 133 ASN A O 1
ATOM 1038 N N . ARG A 1 134 ? 21.844 -1.741 -2.404 1 97.25 134 ARG A N 1
ATOM 1039 C CA . ARG A 1 134 ? 21.484 -2.822 -1.488 1 97.25 134 ARG A CA 1
ATOM 1040 C C . ARG A 1 134 ? 20.016 -2.75 -1.096 1 97.25 134 ARG A C 1
ATOM 1042 O O . ARG A 1 134 ? 19.281 -3.736 -1.222 1 97.25 134 ARG A O 1
ATOM 1049 N N . SER A 1 135 ? 19.609 -1.621 -0.604 1 96.94 135 SER A N 1
ATOM 1050 C CA . SER A 1 135 ? 18.219 -1.494 -0.194 1 96.94 135 SER A CA 1
ATOM 1051 C C . SER A 1 135 ? 17.266 -1.71 -1.372 1 96.94 135 SER A C 1
ATOM 1053 O O . SER A 1 135 ? 16.234 -2.375 -1.236 1 96.94 135 SER A O 1
ATOM 1055 N N . PHE A 1 136 ? 17.609 -1.161 -2.531 1 96.88 136 PHE A N 1
ATOM 1056 C CA . PHE A 1 136 ? 16.781 -1.306 -3.725 1 96.88 136 PHE A CA 1
ATOM 1057 C C . PHE A 1 136 ? 16.656 -2.771 -4.129 1 96.88 136 PHE A C 1
ATOM 1059 O O . PHE A 1 136 ? 15.578 -3.238 -4.48 1 96.88 136 PHE A O 1
ATOM 1066 N N . GLU A 1 137 ? 17.734 -3.484 -4.066 1 97.94 137 GLU A N 1
ATOM 1067 C CA . GLU A 1 137 ? 17.766 -4.879 -4.5 1 97.94 137 GLU A CA 1
ATOM 1068 C C . GLU A 1 137 ? 17.125 -5.793 -3.457 1 97.94 137 GLU A C 1
ATOM 1070 O O . GLU A 1 137 ? 16.391 -6.719 -3.799 1 97.94 137 GLU A O 1
ATOM 1075 N N . TYR A 1 138 ? 17.438 -5.543 -2.164 1 98.38 138 TYR A N 1
ATOM 1076 C CA . TYR A 1 138 ? 17.125 -6.512 -1.121 1 98.38 138 TYR A CA 1
ATOM 1077 C C . TYR A 1 138 ? 15.758 -6.207 -0.501 1 98.38 138 TYR A C 1
ATOM 1079 O O . TYR A 1 138 ? 14.969 -7.117 -0.242 1 98.38 138 TYR A O 1
ATOM 1087 N N . ASP A 1 139 ? 15.43 -4.93 -0.263 1 97.62 139 ASP A N 1
ATOM 1088 C CA . ASP A 1 139 ? 14.258 -4.574 0.53 1 97.62 139 ASP A CA 1
ATOM 1089 C C . ASP A 1 139 ? 13.023 -4.426 -0.355 1 97.62 139 ASP A C 1
ATOM 1091 O O . ASP A 1 139 ? 11.898 -4.379 0.145 1 97.62 139 ASP A O 1
ATOM 1095 N N . SER A 1 140 ? 13.273 -4.309 -1.707 1 96.5 140 SER A N 1
ATOM 1096 C CA . SER A 1 140 ? 12.133 -4.164 -2.607 1 96.5 140 SER A CA 1
ATOM 1097 C C . SER A 1 140 ? 11.375 -5.477 -2.752 1 96.5 140 SER A C 1
ATOM 1099 O O . SER A 1 140 ? 11.977 -6.543 -2.879 1 96.5 140 SER A O 1
ATOM 1101 N N . LEU A 1 141 ? 10.109 -5.352 -2.697 1 95.62 141 LEU A N 1
ATOM 1102 C CA . LEU A 1 141 ? 9.281 -6.52 -2.969 1 95.62 141 LEU A CA 1
ATOM 1103 C C . LEU A 1 141 ? 9.156 -6.758 -4.469 1 95.62 141 LEU A C 1
ATOM 1105 O O . LEU A 1 141 ? 9.555 -5.91 -5.273 1 95.62 141 LEU A O 1
ATOM 1109 N N . GLY A 1 142 ? 8.625 -7.98 -4.887 1 93.56 142 GLY A N 1
ATOM 1110 C CA . GLY A 1 142 ? 8.516 -8.344 -6.289 1 93.56 142 GLY A CA 1
ATOM 1111 C C . GLY A 1 142 ? 9.602 -9.305 -6.742 1 93.56 142 GLY A C 1
ATOM 1112 O O . GLY A 1 142 ? 10.5 -9.648 -5.965 1 93.56 142 GLY A O 1
ATOM 1113 N N . ASP A 1 143 ? 9.68 -9.664 -7.965 1 94.25 143 ASP A N 1
ATOM 1114 C CA . ASP A 1 143 ? 10.5 -10.805 -8.375 1 94.25 143 ASP A CA 1
ATOM 1115 C C . ASP A 1 143 ? 11.766 -10.344 -9.086 1 94.25 143 ASP A C 1
ATOM 1117 O O . ASP A 1 143 ? 12.461 -11.148 -9.719 1 94.25 143 ASP A O 1
ATOM 1121 N N . ARG A 1 144 ? 12.023 -9.047 -9.078 1 96.44 144 ARG A N 1
ATOM 1122 C CA . ARG A 1 144 ? 13.172 -8.555 -9.828 1 96.44 144 ARG A CA 1
ATOM 1123 C C . ARG A 1 144 ? 14.461 -9.227 -9.359 1 96.44 144 ARG A C 1
ATOM 1125 O O . ARG A 1 144 ? 15.266 -9.664 -10.18 1 96.44 144 ARG A O 1
ATOM 1132 N N . TYR A 1 145 ? 14.703 -9.266 -8.047 1 98.44 145 TYR A N 1
ATOM 1133 C CA . TYR A 1 145 ? 15.93 -9.898 -7.562 1 98.44 145 TYR A CA 1
ATOM 1134 C C . TYR A 1 145 ? 15.93 -11.391 -7.859 1 98.44 145 TYR A C 1
ATOM 1136 O O . TYR A 1 145 ? 16.969 -11.969 -8.156 1 98.44 145 TYR A O 1
ATOM 1144 N N . ALA A 1 146 ? 14.773 -12.031 -7.73 1 98.25 146 ALA A N 1
ATOM 1145 C CA . ALA A 1 146 ? 14.68 -13.438 -8.117 1 98.25 146 ALA A CA 1
ATOM 1146 C C . ALA A 1 146 ? 15.094 -13.633 -9.578 1 98.25 146 ALA A C 1
ATOM 1148 O O . ALA A 1 146 ? 15.836 -14.555 -9.898 1 98.25 146 ALA A O 1
ATOM 1149 N N . LYS A 1 147 ? 14.609 -12.781 -10.445 1 98 147 LYS A N 1
ATOM 1150 C CA . LYS A 1 147 ? 14.969 -12.844 -11.852 1 98 147 LYS A CA 1
ATOM 1151 C C . LYS A 1 147 ? 16.484 -12.711 -12.039 1 98 147 LYS A C 1
ATOM 1153 O O . LYS A 1 147 ? 17.078 -13.398 -12.867 1 98 147 LYS A O 1
ATOM 1158 N N . PHE A 1 148 ? 17.047 -11.781 -11.258 1 98.75 148 PHE A N 1
ATOM 1159 C CA . PHE A 1 148 ? 18.5 -11.594 -11.297 1 98.75 148 PHE A CA 1
ATOM 1160 C C . PHE A 1 148 ? 19.219 -12.891 -10.977 1 98.75 148 PHE A C 1
ATOM 1162 O O . PHE A 1 148 ? 20.125 -13.312 -11.711 1 98.75 148 PHE A O 1
ATOM 1169 N N . LEU A 1 149 ? 18.812 -13.594 -9.93 1 98.88 149 LEU A N 1
ATOM 1170 C CA . LEU A 1 149 ? 19.453 -14.844 -9.555 1 98.88 149 LEU A CA 1
ATOM 1171 C C . LEU A 1 149 ? 19.203 -15.922 -10.602 1 98.88 149 LEU A C 1
ATOM 1173 O O . LEU A 1 149 ? 20.141 -16.625 -11.016 1 98.88 149 LEU A O 1
ATOM 1177 N N . ILE A 1 150 ? 17.984 -16.062 -11.094 1 98.69 150 ILE A N 1
ATOM 1178 C CA . ILE A 1 150 ? 17.531 -17.172 -11.922 1 98.69 150 ILE A CA 1
ATOM 1179 C C . ILE A 1 150 ? 18.047 -17 -13.344 1 98.69 150 ILE A C 1
ATOM 1181 O O . ILE A 1 150 ? 18.391 -17.984 -14.008 1 98.69 150 ILE A O 1
ATOM 1185 N N . GLU A 1 151 ? 18.172 -15.742 -13.805 1 98.62 151 GLU A N 1
ATOM 1186 C CA . GLU A 1 151 ? 18.484 -15.508 -15.211 1 98.62 151 GLU A CA 1
ATOM 1187 C C . GLU A 1 151 ? 19.953 -15.156 -15.406 1 98.62 151 GLU A C 1
ATOM 1189 O O . GLU A 1 151 ? 20.484 -15.273 -16.5 1 98.62 151 GLU A O 1
ATOM 1194 N N . GLU A 1 152 ? 20.578 -14.695 -14.312 1 98.81 152 GLU A N 1
ATOM 1195 C CA . GLU A 1 152 ? 21.953 -14.242 -14.5 1 98.81 152 GLU A CA 1
ATOM 1196 C C . GLU A 1 152 ? 22.922 -15.102 -13.688 1 98.81 152 GLU A C 1
ATOM 1198 O O . GLU A 1 152 ? 23.766 -15.797 -14.25 1 98.81 152 GLU A O 1
ATOM 1203 N N . ILE A 1 153 ? 22.75 -15.258 -12.398 1 98.88 153 ILE A N 1
ATOM 1204 C CA . ILE A 1 153 ? 23.781 -15.805 -11.523 1 98.88 153 ILE A CA 1
ATOM 1205 C C . ILE A 1 153 ? 23.781 -17.328 -11.594 1 98.88 153 ILE A C 1
ATOM 1207 O O . ILE A 1 153 ? 24.812 -17.953 -11.828 1 98.88 153 ILE A O 1
ATOM 1211 N N . LEU A 1 154 ? 22.625 -17.984 -11.414 1 98.88 154 LEU A N 1
ATOM 1212 C CA . LEU A 1 154 ? 22.547 -19.438 -11.406 1 98.88 154 LEU A CA 1
ATOM 1213 C C . LEU A 1 154 ? 23.016 -20.016 -12.734 1 98.88 154 LEU A C 1
ATOM 1215 O O . LEU A 1 154 ? 23.797 -20.969 -12.766 1 98.88 154 LEU A O 1
ATOM 1219 N N . PRO A 1 155 ? 22.594 -19.422 -13.906 1 98.69 155 PRO A N 1
ATOM 1220 C CA . PRO A 1 155 ? 23.094 -19.938 -15.18 1 98.69 155 PRO A CA 1
ATOM 1221 C C . PRO A 1 155 ? 24.609 -19.797 -15.305 1 98.69 155 PRO A C 1
ATOM 1223 O O . PRO A 1 155 ? 25.281 -20.688 -15.844 1 98.69 155 PRO A O 1
ATOM 1226 N N . GLU A 1 156 ? 25.125 -18.672 -14.836 1 98.69 156 GLU A N 1
ATOM 1227 C CA . GLU A 1 156 ? 26.562 -18.469 -14.891 1 98.69 156 GLU A CA 1
ATOM 1228 C C . GLU A 1 156 ? 27.297 -19.531 -14.086 1 98.69 156 GLU A C 1
ATOM 1230 O O . GLU A 1 156 ? 28.281 -20.125 -14.562 1 98.69 156 GLU A O 1
ATOM 1235 N N . VAL A 1 157 ? 26.906 -19.797 -12.875 1 98.81 157 VAL A N 1
ATOM 1236 C CA . VAL A 1 157 ? 27.547 -20.781 -12 1 98.81 157 VAL A CA 1
ATOM 1237 C C . VAL A 1 157 ? 27.375 -22.188 -12.578 1 98.81 157 VAL A C 1
ATOM 1239 O O . VAL A 1 157 ? 28.266 -23.031 -12.461 1 98.81 157 VAL A O 1
ATOM 1242 N N . SER A 1 158 ? 26.312 -22.453 -13.219 1 98.5 158 SER A N 1
ATOM 1243 C CA . SER A 1 158 ? 25.984 -23.766 -13.781 1 98.5 158 SER A CA 1
ATOM 1244 C C . SER A 1 158 ? 26.891 -24.094 -14.953 1 98.5 158 SER A C 1
ATOM 1246 O O . SER A 1 158 ? 26.953 -25.25 -15.383 1 98.5 158 SER A O 1
ATOM 1248 N N . LYS A 1 159 ? 27.594 -23.141 -15.523 1 98.25 159 LYS A N 1
ATOM 1249 C CA . LYS A 1 159 ? 28.578 -23.422 -16.562 1 98.25 159 LYS A CA 1
ATOM 1250 C C . LYS A 1 159 ? 29.703 -24.297 -16.031 1 98.25 159 LYS A C 1
ATOM 1252 O O . LYS A 1 159 ? 30.312 -25.047 -16.781 1 98.25 159 LYS A O 1
ATOM 1257 N N . SER A 1 160 ? 29.906 -24.172 -14.734 1 98.06 160 SER A N 1
ATOM 1258 C CA . SER A 1 160 ? 31.047 -24.859 -14.141 1 98.06 160 SER A CA 1
ATOM 1259 C C . SER A 1 160 ? 30.594 -25.969 -13.195 1 98.06 160 SER A C 1
ATOM 1261 O O . SER A 1 160 ? 31.344 -26.906 -12.914 1 98.06 160 SER A O 1
ATOM 1263 N N . TYR A 1 161 ? 29.391 -25.859 -12.664 1 98.56 161 TYR A N 1
ATOM 1264 C CA . TYR A 1 161 ? 28.891 -26.797 -11.664 1 98.56 161 TYR A CA 1
ATOM 1265 C C . TYR A 1 161 ? 27.5 -27.297 -12.023 1 98.56 161 TYR A C 1
ATOM 1267 O O . TYR A 1 161 ? 26.672 -26.531 -12.531 1 98.56 161 TYR A O 1
ATOM 1275 N N . ASN A 1 162 ? 27.172 -28.547 -11.758 1 98.62 162 ASN A N 1
ATOM 1276 C CA . ASN A 1 162 ? 25.906 -29.172 -12.086 1 98.62 162 ASN A CA 1
ATOM 1277 C C . ASN A 1 162 ? 24.844 -28.859 -11.031 1 98.62 162 ASN A C 1
ATOM 1279 O O . ASN A 1 162 ? 24.391 -29.766 -10.312 1 98.62 162 ASN A O 1
ATOM 1283 N N . LEU A 1 163 ? 24.391 -27.641 -10.977 1 98.75 163 LEU A N 1
ATOM 1284 C CA . LEU A 1 163 ? 23.391 -27.219 -10.008 1 98.75 163 LEU A CA 1
ATOM 1285 C C . LEU A 1 163 ? 22.047 -27.875 -10.297 1 98.75 163 LEU A C 1
ATOM 1287 O O . LEU A 1 163 ? 21.609 -27.906 -11.453 1 98.75 163 LEU A O 1
ATOM 1291 N N . SER A 1 164 ? 21.453 -28.391 -9.297 1 98.62 164 SER A N 1
ATOM 1292 C CA . SER A 1 164 ? 20.109 -28.938 -9.43 1 98.62 164 SER A CA 1
ATOM 1293 C C . SER A 1 164 ? 19.109 -27.875 -9.844 1 98.62 164 SER A C 1
ATOM 1295 O O . SER A 1 164 ? 19.188 -26.734 -9.375 1 98.62 164 SER A O 1
ATOM 1297 N N . GLU A 1 165 ? 18.125 -28.234 -10.656 1 97.5 165 GLU A N 1
ATOM 1298 C CA . GLU A 1 165 ? 17.031 -27.344 -11.047 1 97.5 165 GLU A CA 1
ATOM 1299 C C . GLU A 1 165 ? 15.773 -27.641 -10.234 1 97.5 165 GLU A C 1
ATOM 1301 O O . GLU A 1 165 ? 14.773 -26.938 -10.367 1 97.5 165 GLU A O 1
ATOM 1306 N N . ASP A 1 166 ? 15.805 -28.672 -9.375 1 98.06 166 ASP A N 1
ATOM 1307 C CA . ASP A 1 166 ? 14.703 -28.953 -8.461 1 98.06 166 ASP A CA 1
ATOM 1308 C C . ASP A 1 166 ? 14.617 -27.891 -7.371 1 98.06 166 ASP A C 1
ATOM 1310 O O . ASP A 1 166 ? 15.562 -27.703 -6.602 1 98.06 166 ASP A O 1
ATOM 1314 N N . PRO A 1 167 ? 13.43 -27.156 -7.293 1 98 167 PRO A N 1
ATOM 1315 C CA . PRO A 1 167 ? 13.328 -26.109 -6.266 1 98 167 PRO A CA 1
ATOM 1316 C C . PRO A 1 167 ? 13.523 -26.656 -4.855 1 98 167 PRO A C 1
ATOM 1318 O O . PRO A 1 167 ? 13.938 -25.922 -3.957 1 98 167 PRO A O 1
ATOM 1321 N N . ASN A 1 168 ? 13.281 -27.938 -4.648 1 97.94 168 ASN A N 1
ATOM 1322 C CA . ASN A 1 168 ? 13.484 -28.594 -3.359 1 97.94 168 ASN A CA 1
ATOM 1323 C C . ASN A 1 168 ? 14.961 -28.625 -2.971 1 97.94 168 ASN A C 1
ATOM 1325 O O . ASN A 1 168 ? 15.289 -28.859 -1.807 1 97.94 168 ASN A O 1
ATOM 1329 N N . ASP A 1 169 ? 15.844 -28.453 -3.941 1 98.81 169 ASP A N 1
ATOM 1330 C CA . ASP A 1 169 ? 17.281 -28.531 -3.744 1 98.81 169 ASP A CA 1
ATOM 1331 C C . ASP A 1 169 ? 17.906 -27.141 -3.629 1 98.81 169 ASP A C 1
ATOM 1333 O O . ASP A 1 169 ? 19.125 -27.016 -3.564 1 98.81 169 ASP A O 1
ATOM 1337 N N . ARG A 1 170 ? 17.094 -26.078 -3.621 1 98.88 170 ARG A N 1
ATOM 1338 C CA . ARG A 1 170 ? 17.625 -24.719 -3.639 1 98.88 170 ARG A CA 1
ATOM 1339 C C . ARG A 1 170 ? 17.203 -23.953 -2.391 1 98.88 170 ARG A C 1
ATOM 1341 O O . ARG A 1 170 ? 16.016 -23.844 -2.094 1 98.88 170 ARG A O 1
ATOM 1348 N N . ALA A 1 171 ? 18.188 -23.453 -1.709 1 98.94 171 ALA A N 1
ATOM 1349 C CA . ALA A 1 171 ? 18 -22.656 -0.493 1 98.94 171 ALA A CA 1
ATOM 1350 C C . ALA A 1 171 ? 18.562 -21.25 -0.674 1 98.94 171 ALA A C 1
ATOM 1352 O O . ALA A 1 171 ? 19.359 -21 -1.574 1 98.94 171 ALA A O 1
ATOM 1353 N N . ILE A 1 172 ? 18.078 -20.359 0.106 1 98.94 172 ILE A N 1
ATOM 1354 C CA . ILE A 1 172 ? 18.562 -18.984 0.114 1 98.94 172 ILE A CA 1
ATOM 1355 C C . ILE A 1 172 ? 18.531 -18.438 1.539 1 98.94 172 ILE A C 1
ATOM 1357 O O . ILE A 1 172 ? 17.656 -18.781 2.326 1 98.94 172 ILE A O 1
ATOM 1361 N N . SER A 1 173 ? 19.484 -17.609 1.912 1 98.81 173 SER A N 1
ATOM 1362 C CA . SER A 1 173 ? 19.594 -17.109 3.279 1 98.81 173 SER A CA 1
ATOM 1363 C C . SER A 1 173 ? 20.141 -15.688 3.305 1 98.81 173 SER A C 1
ATOM 1365 O O . SER A 1 173 ? 20.75 -15.234 2.328 1 98.81 173 SER A O 1
ATOM 1367 N N . GLY A 1 174 ? 19.891 -15.023 4.379 1 98.62 174 GLY A N 1
ATOM 1368 C CA . GLY A 1 174 ? 20.438 -13.688 4.59 1 98.62 174 GLY A CA 1
ATOM 1369 C C . GLY A 1 174 ? 20.094 -13.117 5.949 1 98.62 174 GLY A C 1
ATOM 1370 O O . GLY A 1 174 ? 19.391 -13.758 6.742 1 98.62 174 GLY A O 1
ATOM 1371 N N . ALA A 1 175 ? 20.672 -11.992 6.25 1 98.56 175 ALA A N 1
ATOM 1372 C CA . ALA A 1 175 ? 20.453 -11.234 7.477 1 98.56 175 ALA A CA 1
ATOM 1373 C C . ALA A 1 175 ? 19.953 -9.828 7.168 1 98.56 175 ALA A C 1
ATOM 1375 O O . ALA A 1 175 ? 20.344 -9.227 6.168 1 98.56 175 ALA A O 1
ATOM 1376 N N . SER A 1 176 ? 19.078 -9.273 8.102 1 98.19 176 SER A N 1
ATOM 1377 C CA . SER A 1 176 ? 18.562 -7.918 7.922 1 98.19 176 SER A CA 1
ATOM 1378 C C . SER A 1 176 ? 17.875 -7.754 6.57 1 98.19 176 SER A C 1
ATOM 1380 O O . SER A 1 176 ? 16.969 -8.516 6.242 1 98.19 176 SER A O 1
ATOM 1382 N N . SER A 1 177 ? 18.375 -6.855 5.695 1 98.19 177 SER A N 1
ATOM 1383 C CA . SER A 1 177 ? 17.844 -6.699 4.352 1 98.19 177 SER A CA 1
ATOM 1384 C C . SER A 1 177 ? 18.078 -7.953 3.512 1 98.19 177 SER A C 1
ATOM 1386 O O . SER A 1 177 ? 17.25 -8.297 2.664 1 98.19 177 SER A O 1
ATOM 1388 N N . GLY A 1 178 ? 19.188 -8.664 3.771 1 98.62 178 GLY A N 1
ATOM 1389 C CA . GLY A 1 178 ? 19.422 -9.914 3.07 1 98.62 178 GLY A CA 1
ATOM 1390 C C . GLY A 1 178 ? 18.391 -10.984 3.402 1 98.62 178 GLY A C 1
ATOM 1391 O O . GLY A 1 178 ? 18.094 -11.844 2.572 1 98.62 178 GLY A O 1
ATOM 1392 N N . ALA A 1 179 ? 17.891 -10.914 4.637 1 98.88 179 ALA A N 1
ATOM 1393 C CA . ALA A 1 179 ? 16.906 -11.898 5.082 1 98.88 179 ALA A CA 1
ATOM 1394 C C . ALA A 1 179 ? 15.57 -11.695 4.367 1 98.88 179 ALA A C 1
ATOM 1396 O O . ALA A 1 179 ? 14.969 -12.656 3.895 1 98.88 179 ALA A O 1
ATOM 1397 N N . ILE A 1 180 ? 15.094 -10.477 4.305 1 98.81 180 ILE A N 1
ATOM 1398 C CA . ILE A 1 180 ? 13.836 -10.25 3.6 1 98.81 180 ILE A CA 1
ATOM 1399 C C . ILE A 1 180 ? 14.016 -10.547 2.113 1 98.81 180 ILE A C 1
ATOM 1401 O O . ILE A 1 180 ? 13.102 -11.039 1.454 1 98.81 180 ILE A O 1
ATOM 1405 N N . CYS A 1 181 ? 15.188 -10.266 1.592 1 98.81 181 CYS A N 1
ATOM 1406 C CA . CYS A 1 181 ? 15.5 -10.617 0.209 1 98.81 181 CYS A CA 1
ATOM 1407 C C . CYS A 1 181 ? 15.328 -12.109 -0.024 1 98.81 181 CYS A C 1
ATOM 1409 O O . CYS A 1 181 ? 14.688 -12.523 -0.994 1 98.81 181 CYS A O 1
ATOM 1411 N N . ALA A 1 182 ? 15.914 -12.883 0.876 1 98.94 182 ALA A N 1
ATOM 1412 C CA . ALA A 1 182 ? 15.828 -14.336 0.768 1 98.94 182 ALA A CA 1
ATOM 1413 C C . ALA A 1 182 ? 14.375 -14.805 0.78 1 98.94 182 ALA A C 1
ATOM 1415 O O . ALA A 1 182 ? 13.969 -15.594 -0.07 1 98.94 182 ALA A O 1
ATOM 1416 N N . PHE A 1 183 ? 13.641 -14.312 1.727 1 98.81 183 PHE A N 1
ATOM 1417 C CA . PHE A 1 183 ? 12.234 -14.688 1.801 1 98.81 183 PHE A CA 1
ATOM 1418 C C . PHE A 1 183 ? 11.492 -14.266 0.54 1 98.81 183 PHE A C 1
ATOM 1420 O O . PHE A 1 183 ? 10.711 -15.039 -0.016 1 98.81 183 PHE A O 1
ATOM 1427 N N . ASN A 1 184 ? 11.703 -13.008 0.142 1 98.5 184 ASN A N 1
ATOM 1428 C CA . ASN A 1 184 ? 11.023 -12.469 -1.032 1 98.5 184 ASN A CA 1
ATOM 1429 C C . ASN A 1 184 ? 11.289 -13.312 -2.271 1 98.5 184 ASN A C 1
ATOM 1431 O O . ASN A 1 184 ? 10.367 -13.578 -3.053 1 98.5 184 ASN A O 1
ATOM 1435 N N . VAL A 1 185 ? 12.492 -13.75 -2.479 1 98.62 185 VAL A N 1
ATOM 1436 C CA . VAL A 1 185 ? 12.867 -14.555 -3.633 1 98.62 185 VAL A CA 1
ATOM 1437 C C . VAL A 1 185 ? 12.094 -15.875 -3.619 1 98.62 185 VAL A C 1
ATOM 1439 O O . VAL A 1 185 ? 11.461 -16.234 -4.613 1 98.62 185 VAL A O 1
ATOM 1442 N N . ALA A 1 186 ? 12.109 -16.531 -2.48 1 98.69 186 ALA A N 1
ATOM 1443 C CA . ALA A 1 186 ? 11.43 -17.828 -2.381 1 98.69 186 ALA A CA 1
ATOM 1444 C C . ALA A 1 186 ? 9.914 -17.641 -2.516 1 98.69 186 ALA A C 1
ATOM 1446 O O . ALA A 1 186 ? 9.242 -18.469 -3.146 1 98.69 186 ALA A O 1
ATOM 1447 N N . TRP A 1 187 ? 9.414 -16.625 -1.925 1 97.06 187 TRP A N 1
ATOM 1448 C CA . TRP A 1 187 ? 7.973 -16.406 -1.929 1 97.06 187 TRP A CA 1
ATOM 1449 C C . TRP A 1 187 ? 7.48 -16.047 -3.328 1 97.06 187 TRP A C 1
ATOM 1451 O O . TRP A 1 187 ? 6.406 -16.5 -3.742 1 97.06 187 TRP A O 1
ATOM 1461 N N . GLU A 1 188 ? 8.281 -15.281 -4.066 1 95.88 188 GLU A N 1
ATOM 1462 C CA . GLU A 1 188 ? 7.91 -14.906 -5.426 1 95.88 188 GLU A CA 1
ATOM 1463 C C . GLU A 1 188 ? 8.117 -16.062 -6.398 1 95.88 188 GLU A C 1
ATOM 1465 O O . GLU A 1 188 ? 7.395 -16.188 -7.391 1 95.88 188 GLU A O 1
ATOM 1470 N N . ARG A 1 189 ? 9.148 -16.891 -6.086 1 96.69 189 ARG A N 1
ATOM 1471 C CA . ARG A 1 189 ? 9.5 -17.969 -7.012 1 96.69 189 ARG A CA 1
ATOM 1472 C C . ARG A 1 189 ? 9.688 -19.281 -6.273 1 96.69 189 ARG A C 1
ATOM 1474 O O . ARG A 1 189 ? 10.773 -19.875 -6.293 1 96.69 189 ARG A O 1
ATOM 1481 N N . PRO A 1 190 ? 8.586 -19.766 -5.727 1 96.31 190 PRO A N 1
ATOM 1482 C CA . PRO A 1 190 ? 8.68 -21.062 -5.059 1 96.31 190 PRO A CA 1
ATOM 1483 C C . PRO A 1 190 ? 8.977 -22.203 -6.023 1 96.31 190 PRO A C 1
ATOM 1485 O O . PRO A 1 190 ? 9.305 -23.312 -5.594 1 96.31 190 PRO A O 1
ATOM 1488 N N . ASP A 1 191 ? 8.883 -21.953 -7.293 1 95.69 191 ASP A N 1
ATOM 1489 C CA . ASP A 1 191 ? 9.25 -22.922 -8.32 1 95.69 191 ASP A CA 1
ATOM 1490 C C . ASP A 1 191 ? 10.758 -22.969 -8.508 1 95.69 191 ASP A C 1
ATOM 1492 O O . ASP A 1 191 ? 11.266 -23.766 -9.297 1 95.69 191 ASP A O 1
ATOM 1496 N N . GLN A 1 192 ? 11.508 -22.141 -7.754 1 98.06 192 GLN A N 1
ATOM 1497 C CA . GLN A 1 192 ? 12.961 -22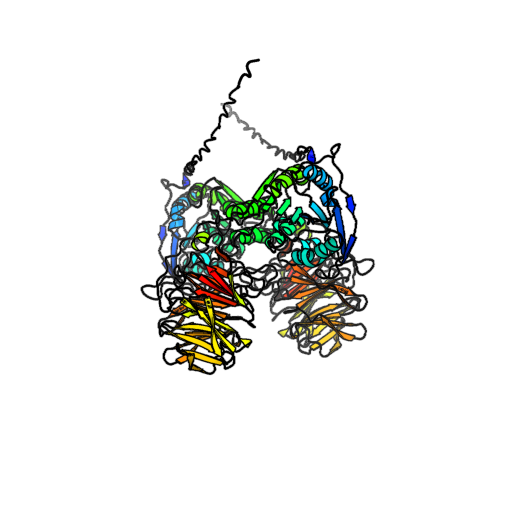.109 -7.887 1 98.06 192 GLN A CA 1
ATOM 1498 C C . GLN A 1 192 ? 13.641 -22.297 -6.535 1 98.06 192 GLN A C 1
ATOM 1500 O O . GLN A 1 192 ? 14.688 -22.938 -6.453 1 98.06 192 GLN A O 1
ATOM 1505 N N . PHE A 1 193 ? 13.102 -21.734 -5.484 1 98.69 193 PHE A N 1
ATOM 1506 C CA . PHE A 1 193 ? 13.672 -21.828 -4.145 1 98.69 193 PHE A CA 1
ATOM 1507 C C . PHE A 1 193 ? 12.609 -22.234 -3.133 1 98.69 193 PHE A C 1
ATOM 1509 O O . PHE A 1 193 ? 11.5 -21.688 -3.121 1 98.69 193 PHE A O 1
ATOM 1516 N N . ARG A 1 194 ? 12.977 -23.172 -2.236 1 98.62 194 ARG A N 1
ATOM 1517 C CA . ARG A 1 194 ? 11.93 -23.625 -1.319 1 98.62 194 ARG A CA 1
ATOM 1518 C C . ARG A 1 194 ? 12.438 -23.656 0.117 1 98.62 194 ARG A C 1
ATOM 1520 O O . ARG A 1 194 ? 11.688 -23.969 1.041 1 98.62 194 ARG A O 1
ATOM 1527 N N . ARG A 1 195 ? 13.711 -23.297 0.393 1 98.88 195 ARG A N 1
ATOM 1528 C CA . ARG A 1 195 ? 14.273 -23.281 1.738 1 98.88 195 ARG A CA 1
ATOM 1529 C C . ARG A 1 195 ? 14.875 -21.922 2.068 1 98.88 195 ARG A C 1
ATOM 1531 O O . ARG A 1 195 ? 15.719 -21.422 1.328 1 98.88 195 ARG A O 1
ATOM 1538 N N . VAL A 1 196 ? 14.453 -21.312 3.188 1 98.94 196 VAL A N 1
ATOM 1539 C CA . VAL A 1 196 ? 14.867 -19.953 3.533 1 98.94 196 VAL A CA 1
ATOM 1540 C C . VAL A 1 196 ? 15.406 -19.922 4.961 1 98.94 196 VAL A C 1
ATOM 1542 O O . VAL A 1 196 ? 14.742 -20.406 5.891 1 98.94 196 VAL A O 1
ATOM 1545 N N . PHE A 1 197 ? 16.547 -19.422 5.172 1 98.94 197 PHE A N 1
ATOM 1546 C CA . PHE A 1 197 ? 17.094 -19.062 6.477 1 98.94 197 PHE A CA 1
ATOM 1547 C C . PHE A 1 197 ? 17.172 -17.547 6.637 1 98.94 197 PHE A C 1
ATOM 1549 O O . PHE A 1 197 ? 17.922 -16.891 5.926 1 98.94 197 PHE A O 1
ATOM 1556 N N . SER A 1 198 ? 16.391 -17 7.488 1 98.88 198 SER A N 1
ATOM 1557 C CA . SER A 1 198 ? 16.234 -15.555 7.688 1 98.88 198 SER A CA 1
ATOM 1558 C C . SER A 1 198 ? 16.656 -15.141 9.094 1 98.88 198 SER A C 1
ATOM 1560 O O . SER A 1 198 ? 16.016 -15.516 10.078 1 98.88 198 SER A O 1
ATOM 1562 N N . THR A 1 199 ? 17.703 -14.297 9.219 1 98.62 199 THR A N 1
ATOM 1563 C CA . THR A 1 199 ? 18.156 -13.805 10.516 1 98.62 199 THR A CA 1
ATOM 1564 C C . THR A 1 199 ? 17.969 -12.289 10.617 1 98.62 199 THR A C 1
ATOM 1566 O O . THR A 1 199 ? 18.359 -11.555 9.703 1 98.62 199 THR A O 1
ATOM 1569 N N . ILE A 1 200 ? 17.344 -11.828 11.734 1 98.69 200 ILE A N 1
ATOM 1570 C CA . ILE A 1 200 ? 17.094 -10.422 12.031 1 98.69 200 ILE A CA 1
ATOM 1571 C C . ILE A 1 200 ? 16.5 -9.734 10.797 1 98.69 200 ILE A C 1
ATOM 1573 O O . ILE A 1 200 ? 16.969 -8.664 10.398 1 98.69 200 ILE A O 1
ATOM 1577 N N . GLY A 1 201 ? 15.484 -10.336 10.195 1 98.75 201 GLY A N 1
ATOM 1578 C CA . GLY A 1 201 ? 14.953 -9.953 8.898 1 98.75 201 GLY A CA 1
ATOM 1579 C C . GLY A 1 201 ? 14.305 -8.578 8.906 1 98.75 201 GLY A C 1
ATOM 1580 O O . GLY A 1 201 ? 13.625 -8.211 9.867 1 98.75 201 GLY A O 1
ATOM 1581 N N . THR A 1 202 ? 14.492 -7.793 7.848 1 98.62 202 THR A N 1
ATOM 1582 C CA . THR A 1 202 ? 13.977 -6.438 7.695 1 98.62 202 THR A CA 1
ATOM 1583 C C . THR A 1 202 ? 12.547 -6.457 7.148 1 98.62 202 THR A C 1
ATOM 1585 O O . THR A 1 202 ? 12.273 -5.875 6.098 1 98.62 202 THR A O 1
ATOM 1588 N N . PHE A 1 203 ? 11.641 -7.09 7.898 1 98.62 203 PHE A N 1
ATOM 1589 C CA . PHE A 1 203 ? 10.227 -7.129 7.531 1 98.62 203 PHE A CA 1
ATOM 1590 C C . PHE A 1 203 ? 9.5 -5.887 8.031 1 98.62 203 PHE A C 1
ATOM 1592 O O . PHE A 1 203 ? 8.422 -5.984 8.625 1 98.62 203 PHE A O 1
ATOM 1599 N N . VAL A 1 204 ? 10.164 -4.684 7.867 1 98.19 204 VAL A N 1
ATOM 1600 C CA . VAL A 1 204 ? 9.625 -3.389 8.266 1 98.19 204 VAL A CA 1
ATOM 1601 C C . VAL A 1 204 ? 9.414 -2.512 7.035 1 98.19 204 VAL A C 1
ATOM 1603 O O . VAL A 1 204 ? 9.641 -2.955 5.906 1 98.19 204 VAL A O 1
ATOM 1606 N N . GLY A 1 205 ? 8.953 -1.282 7.242 1 96.81 205 GLY A N 1
ATOM 1607 C CA . GLY A 1 205 ? 8.508 -0.422 6.156 1 96.81 205 GLY A CA 1
ATOM 1608 C C . GLY A 1 205 ? 9.633 0.392 5.547 1 96.81 205 GLY A C 1
ATOM 1609 O O . GLY A 1 205 ? 9.523 1.611 5.406 1 96.81 205 GLY A O 1
ATOM 1610 N N . LEU A 1 206 ? 10.758 -0.321 5.125 1 96.81 206 LEU A N 1
ATOM 1611 C CA . LEU A 1 206 ? 11.758 0.4 4.348 1 96.81 206 LEU A CA 1
ATOM 1612 C C . LEU A 1 206 ? 11.297 0.579 2.904 1 96.81 206 LEU A C 1
ATOM 1614 O O . LEU A 1 206 ? 11.414 1.672 2.342 1 96.81 206 LEU A O 1
ATOM 1618 N N . ARG A 1 207 ? 10.898 -0.491 2.299 1 96.25 207 ARG A N 1
ATOM 1619 C CA . ARG A 1 207 ? 10.344 -0.493 0.947 1 96.25 207 ARG A CA 1
ATOM 1620 C C . ARG A 1 207 ? 9.141 -1.421 0.847 1 96.25 207 ARG A C 1
ATOM 1622 O O . ARG A 1 207 ? 8.969 -2.115 -0.157 1 96.25 207 ARG A O 1
ATOM 1629 N N . GLY A 1 208 ? 8.328 -1.534 1.97 1 95.25 208 GLY A N 1
ATOM 1630 C CA . GLY A 1 208 ? 7.082 -2.283 1.913 1 95.25 208 GLY A CA 1
ATOM 1631 C C . GLY A 1 208 ? 7.164 -3.627 2.613 1 95.25 208 GLY A C 1
ATOM 1632 O O . GLY A 1 208 ? 6.215 -4.414 2.57 1 95.25 208 GLY A O 1
ATOM 1633 N N . GLY A 1 209 ? 8.242 -3.934 3.309 1 97.44 209 GLY A N 1
ATOM 1634 C CA . GLY A 1 209 ? 8.398 -5.219 3.967 1 97.44 209 GLY A CA 1
ATOM 1635 C C . GLY A 1 209 ? 7.312 -5.512 4.984 1 97.44 209 GLY A C 1
ATOM 1636 O O . GLY A 1 209 ? 6.992 -6.672 5.242 1 97.44 209 GLY A O 1
ATOM 1637 N N . ASN A 1 210 ? 6.695 -4.488 5.551 1 96.88 210 ASN A N 1
ATOM 1638 C CA . ASN A 1 210 ? 5.645 -4.613 6.555 1 96.88 210 ASN A CA 1
ATOM 1639 C C . ASN A 1 210 ? 4.367 -5.207 5.965 1 96.88 210 ASN A C 1
ATOM 1641 O O . ASN A 1 210 ? 3.451 -5.578 6.699 1 96.88 210 ASN A O 1
ATOM 1645 N N . GLU A 1 211 ? 4.293 -5.438 4.68 1 96.25 211 GLU A N 1
ATOM 1646 C CA . GLU A 1 211 ? 3.109 -5.984 4.027 1 96.25 211 GLU A CA 1
ATOM 1647 C C . GLU A 1 211 ? 3.125 -7.512 4.051 1 96.25 211 GLU A C 1
ATOM 1649 O O . GLU A 1 211 ? 2.088 -8.148 3.857 1 96.25 211 GLU A O 1
ATOM 1654 N N . PHE A 1 212 ? 4.238 -8.102 4.238 1 97.69 212 PHE A N 1
ATOM 1655 C CA . PHE A 1 212 ? 4.41 -9.531 4.023 1 97.69 212 PHE A CA 1
ATOM 1656 C C . PHE A 1 212 ? 3.52 -10.336 4.965 1 97.69 212 PHE A C 1
ATOM 1658 O O . PHE A 1 212 ? 2.887 -11.305 4.555 1 97.69 212 PHE A O 1
ATOM 1665 N N . PRO A 1 213 ? 3.43 -9.938 6.277 1 98.19 213 PRO A N 1
ATOM 1666 C CA . PRO A 1 213 ? 2.572 -10.766 7.129 1 98.19 213 PRO A CA 1
ATOM 1667 C C . PRO A 1 213 ? 1.133 -10.836 6.625 1 98.19 213 PRO A C 1
ATOM 1669 O O . PRO A 1 213 ? 0.511 -11.898 6.672 1 98.19 213 PRO A O 1
ATOM 1672 N N . VAL A 1 214 ? 0.618 -9.758 6.117 1 97.44 214 VAL A N 1
ATOM 1673 C CA . VAL A 1 214 ? -0.743 -9.734 5.594 1 97.44 214 VAL A CA 1
ATOM 1674 C C . VAL A 1 214 ? -0.817 -10.57 4.316 1 97.44 214 VAL A C 1
ATOM 1676 O O . VAL A 1 214 ? -1.733 -11.375 4.148 1 97.44 214 VAL A O 1
ATOM 1679 N N . LEU A 1 215 ? 0.167 -10.414 3.418 1 96.81 215 LEU A N 1
ATOM 1680 C CA . LEU A 1 215 ? 0.174 -11.133 2.148 1 96.81 215 LEU A CA 1
ATOM 1681 C C . LEU A 1 215 ? 0.315 -12.633 2.373 1 96.81 215 LEU A C 1
ATOM 1683 O O . LEU A 1 215 ? -0.341 -13.43 1.701 1 96.81 215 LEU A O 1
ATOM 1687 N N . VAL A 1 216 ? 1.165 -13.008 3.314 1 96.69 216 VAL A N 1
ATOM 1688 C CA . VAL A 1 216 ? 1.389 -14.422 3.633 1 96.69 216 VAL A CA 1
ATOM 1689 C C . VAL A 1 216 ? 0.083 -15.055 4.102 1 96.69 216 VAL A C 1
ATOM 1691 O O . VAL A 1 216 ? -0.195 -16.219 3.785 1 96.69 216 VAL A O 1
ATOM 1694 N N . ARG A 1 217 ? -0.708 -14.336 4.848 1 96.44 217 ARG A N 1
ATOM 1695 C CA . ARG A 1 217 ? -1.97 -14.844 5.375 1 96.44 217 ARG A CA 1
ATOM 1696 C C . ARG A 1 217 ? -3.014 -14.969 4.27 1 96.44 217 ARG A C 1
ATOM 1698 O O . ARG A 1 217 ? -3.787 -15.93 4.246 1 96.44 217 ARG A O 1
ATOM 1705 N N . LYS A 1 218 ? -3.012 -14.023 3.344 1 96.56 218 LYS A N 1
ATOM 1706 C CA . LYS A 1 218 ? -4.125 -13.914 2.406 1 96.56 218 LYS A CA 1
ATOM 1707 C C . LYS A 1 218 ? -3.854 -14.719 1.137 1 96.56 218 LYS A C 1
ATOM 1709 O O . LYS A 1 218 ? -4.781 -15.242 0.516 1 96.56 218 LYS A O 1
ATOM 1714 N N . VAL A 1 219 ? -2.602 -14.781 0.677 1 95.25 219 VAL A N 1
ATOM 1715 C CA . VAL A 1 219 ? -2.258 -15.547 -0.514 1 95.25 219 VAL A CA 1
ATOM 1716 C C . VAL A 1 219 ? -2.205 -17.031 -0.17 1 95.25 219 VAL A C 1
ATOM 1718 O O . VAL A 1 219 ? -1.715 -17.422 0.896 1 95.25 219 VAL A O 1
ATOM 1721 N N . GLU A 1 220 ? -2.686 -17.859 -1.003 1 92.75 220 GLU A N 1
ATOM 1722 C CA . GLU A 1 220 ? -2.598 -19.281 -0.737 1 92.75 220 GLU A CA 1
ATOM 1723 C C . GLU A 1 220 ? -1.165 -19.703 -0.411 1 92.75 220 GLU A C 1
ATOM 1725 O O . GLU A 1 220 ? -0.215 -19.188 -1.014 1 92.75 220 GLU A O 1
ATOM 1730 N N . PRO A 1 221 ? -1.001 -20.547 0.506 1 93 221 PRO A N 1
ATOM 1731 C CA . PRO A 1 221 ? 0.341 -20.906 0.969 1 93 221 PRO A CA 1
ATOM 1732 C C . PRO A 1 221 ? 1.201 -21.516 -0.135 1 93 221 PRO A C 1
ATOM 1734 O O . PRO A 1 221 ? 0.684 -22.234 -1.003 1 93 221 PRO A O 1
ATOM 1737 N N . LYS A 1 222 ? 2.438 -21.312 -0.063 1 94.31 222 LYS A N 1
ATOM 1738 C CA . LYS A 1 222 ? 3.441 -21.812 -0.994 1 94.31 222 LYS A CA 1
ATOM 1739 C C . LYS A 1 222 ? 4.305 -22.891 -0.339 1 94.31 222 LYS A C 1
ATOM 1741 O O . LYS A 1 222 ? 4.422 -22.938 0.887 1 94.31 222 LYS A O 1
ATOM 1746 N N . PRO A 1 223 ? 4.859 -23.781 -1.128 1 95.62 223 PRO A N 1
ATOM 1747 C CA . PRO A 1 223 ? 5.676 -24.859 -0.575 1 95.62 223 PRO A CA 1
ATOM 1748 C C . PRO A 1 223 ? 7.09 -24.422 -0.216 1 95.62 223 PRO A C 1
ATOM 1750 O O . PRO A 1 223 ? 8.062 -24.891 -0.802 1 95.62 223 PRO A O 1
ATOM 1753 N N . ILE A 1 224 ? 7.188 -23.594 0.76 1 97.62 224 ILE A N 1
ATOM 1754 C CA . ILE A 1 224 ? 8.484 -23.094 1.213 1 97.62 224 ILE A CA 1
ATOM 1755 C C . ILE A 1 224 ? 8.664 -23.406 2.697 1 97.62 224 ILE A C 1
ATOM 1757 O O . ILE A 1 224 ? 7.707 -23.359 3.469 1 97.62 224 ILE A O 1
ATOM 1761 N N . ARG A 1 225 ? 9.844 -23.812 3.074 1 98.69 225 ARG A N 1
ATOM 1762 C CA . ARG A 1 225 ? 10.281 -24.016 4.449 1 98.69 225 ARG A CA 1
ATOM 1763 C C . ARG A 1 225 ? 11.133 -22.844 4.941 1 98.69 225 ARG A C 1
ATOM 1765 O O . ARG A 1 225 ? 12.094 -22.453 4.281 1 98.69 225 ARG A O 1
ATOM 1772 N N . VAL A 1 226 ? 10.766 -22.281 6.109 1 98.88 226 VAL A N 1
ATOM 1773 C CA . VAL A 1 226 ? 11.406 -21.047 6.547 1 98.88 226 VAL A CA 1
ATOM 1774 C C . VAL A 1 226 ? 11.906 -21.203 7.98 1 98.88 226 VAL A C 1
ATOM 1776 O O . VAL A 1 226 ? 11.164 -21.641 8.859 1 98.88 226 VAL A O 1
ATOM 1779 N N . PHE A 1 227 ? 13.133 -20.875 8.266 1 98.94 227 PHE A N 1
ATOM 1780 C CA . PHE A 1 227 ? 13.688 -20.734 9.609 1 98.94 227 PHE A CA 1
ATOM 1781 C C . PHE A 1 227 ? 13.961 -19.266 9.938 1 98.94 227 PHE A C 1
ATOM 1783 O O . PHE A 1 227 ? 14.758 -18.625 9.25 1 98.94 227 PHE A O 1
ATOM 1790 N N . LEU A 1 228 ? 13.32 -18.766 10.992 1 98.88 228 LEU A N 1
ATOM 1791 C CA . LEU A 1 228 ? 13.445 -17.359 11.383 1 98.88 228 LEU A CA 1
ATOM 1792 C C . LEU A 1 228 ? 14.305 -17.219 12.633 1 98.88 228 LEU A C 1
ATOM 1794 O O . LEU A 1 228 ? 14.203 -18.047 13.555 1 98.88 228 LEU A O 1
ATOM 1798 N N . GLN A 1 229 ? 15.078 -16.172 12.664 1 98.75 229 GLN A N 1
ATOM 1799 C CA . GLN A 1 229 ? 15.812 -15.82 13.875 1 98.75 229 GLN A CA 1
ATOM 1800 C C . GLN A 1 229 ? 15.797 -14.312 14.109 1 98.75 229 GLN A C 1
ATOM 1802 O O . GLN A 1 229 ? 15.953 -13.531 13.164 1 98.75 229 GLN A O 1
ATOM 1807 N N . ASP A 1 230 ? 15.523 -13.875 15.375 1 98.56 230 ASP A N 1
ATOM 1808 C CA . ASP A 1 230 ? 15.688 -12.492 15.805 1 98.56 230 ASP A CA 1
ATOM 1809 C C . ASP A 1 230 ? 15.898 -12.398 17.312 1 98.56 230 ASP A C 1
ATOM 1811 O O . ASP A 1 230 ? 15.867 -13.422 18.016 1 98.56 230 ASP A O 1
ATOM 1815 N N . GLY A 1 231 ? 16.266 -11.188 17.781 1 97.88 231 GLY A N 1
ATOM 1816 C CA . GLY A 1 231 ? 16.406 -10.922 19.203 1 97.88 231 GLY A CA 1
ATOM 1817 C C . GLY A 1 231 ? 15.578 -9.742 19.688 1 97.88 231 GLY A C 1
ATOM 1818 O O . GLY A 1 231 ? 15.344 -8.797 18.922 1 97.88 231 GLY A O 1
ATOM 1819 N N . SER A 1 232 ? 15.188 -9.727 20.953 1 97.31 232 SER A N 1
ATOM 1820 C CA . SER A 1 232 ? 14.258 -8.742 21.5 1 97.31 232 SER A CA 1
ATOM 1821 C C . SER A 1 232 ? 14.883 -7.355 21.562 1 97.31 232 SER A C 1
ATOM 1823 O O . SER A 1 232 ? 14.18 -6.355 21.719 1 97.31 232 SER A O 1
ATOM 1825 N N . ASN A 1 233 ? 16.203 -7.27 21.469 1 97.38 233 ASN A N 1
ATOM 1826 C CA . ASN A 1 233 ? 16.875 -5.977 21.5 1 97.38 233 ASN A CA 1
ATOM 1827 C C . ASN A 1 233 ? 17.297 -5.523 20.109 1 97.38 233 ASN A C 1
ATOM 1829 O O . ASN A 1 233 ? 18.219 -4.719 19.969 1 97.38 233 ASN A O 1
ATOM 1833 N N . ASP A 1 234 ? 16.672 -6.105 19.062 1 97.75 234 ASP A N 1
ATOM 1834 C CA . ASP A 1 234 ? 16.953 -5.688 17.688 1 97.75 234 ASP A CA 1
ATOM 1835 C C . ASP A 1 234 ? 16.547 -4.23 17.469 1 97.75 234 ASP A C 1
ATOM 1837 O O . ASP A 1 234 ? 16.062 -3.564 18.391 1 97.75 234 ASP A O 1
ATOM 1841 N N . LEU A 1 235 ? 16.734 -3.76 16.328 1 96.81 235 LEU A N 1
ATOM 1842 C CA . LEU A 1 235 ? 16.578 -2.352 15.977 1 96.81 235 LEU A CA 1
ATOM 1843 C C . LEU A 1 235 ? 15.125 -1.916 16.094 1 96.81 235 LEU A C 1
ATOM 1845 O O . LEU A 1 235 ? 14.211 -2.725 15.914 1 96.81 235 LEU A O 1
ATOM 1849 N N . ASP A 1 236 ? 14.875 -0.722 16.438 1 96 236 ASP A N 1
ATOM 1850 C CA . ASP A 1 236 ? 13.625 0.024 16.438 1 96 236 ASP A CA 1
ATOM 1851 C C . ASP A 1 236 ? 13.812 1.42 15.852 1 96 236 ASP A C 1
ATOM 1853 O O . ASP A 1 236 ? 14.25 2.338 16.547 1 96 236 ASP A O 1
ATOM 1857 N N . LEU A 1 237 ? 13.445 1.549 14.547 1 95 237 LEU A N 1
ATOM 1858 C CA . LEU A 1 237 ? 13.758 2.758 13.797 1 95 237 LEU A CA 1
ATOM 1859 C C . LEU A 1 237 ? 12.531 3.264 13.039 1 95 237 LEU A C 1
ATOM 1861 O O . LEU A 1 237 ? 11.406 2.861 13.336 1 95 237 LEU A O 1
ATOM 1865 N N . TYR A 1 238 ? 12.727 4.125 12.094 1 94.75 238 TYR A N 1
ATOM 1866 C CA . TYR A 1 238 ? 11.68 4.797 11.328 1 94.75 238 TYR A CA 1
ATOM 1867 C C . TYR A 1 238 ? 10.883 3.795 10.508 1 94.75 238 TYR A C 1
ATOM 1869 O O . TYR A 1 238 ? 9.711 4.035 10.188 1 94.75 238 TYR A O 1
ATOM 1877 N N . GLY A 1 239 ? 11.516 2.658 10.242 1 96.06 239 GLY A N 1
ATOM 1878 C CA . GLY A 1 239 ? 10.844 1.675 9.406 1 96.06 239 GLY A CA 1
ATOM 1879 C C . GLY A 1 239 ? 10.023 0.678 10.203 1 96.06 239 GLY A C 1
ATOM 1880 O O . GLY A 1 239 ? 9.25 -0.096 9.633 1 96.06 239 GLY A O 1
ATOM 1881 N N . GLY A 1 240 ? 10.273 0.607 11.516 1 97.56 240 GLY A N 1
ATOM 1882 C CA . GLY A 1 240 ? 9.555 -0.324 12.375 1 97.56 240 GLY A CA 1
ATOM 1883 C C . GLY A 1 240 ? 10.438 -0.929 13.453 1 97.56 240 GLY A C 1
ATOM 1884 O O . GLY A 1 240 ? 11.602 -0.553 13.602 1 97.56 240 GLY A O 1
ATOM 1885 N N . SER A 1 241 ? 9.836 -1.769 14.242 1 98.19 241 SER A N 1
ATOM 1886 C CA . SER A 1 241 ? 10.539 -2.639 15.18 1 98.19 241 SER A CA 1
ATOM 1887 C C . SER A 1 241 ? 10.852 -3.99 14.555 1 98.19 241 SER A C 1
ATOM 1889 O O . SER A 1 241 ? 9.945 -4.754 14.219 1 98.19 241 SER A O 1
ATOM 1891 N N . TRP A 1 242 ? 12.125 -4.27 14.453 1 98.56 242 TRP A N 1
ATOM 1892 C CA . TRP A 1 242 ? 12.516 -5.543 13.859 1 98.56 242 TRP A CA 1
ATOM 1893 C C . TRP A 1 242 ? 12 -6.715 14.688 1 98.56 242 TRP A C 1
ATOM 1895 O O . TRP A 1 242 ? 11.508 -7.703 14.141 1 98.56 242 TRP A O 1
ATOM 1905 N N . TRP A 1 243 ? 12.047 -6.543 15.953 1 98.5 243 TRP A N 1
ATOM 1906 C CA . TRP A 1 243 ? 11.602 -7.605 16.844 1 98.5 243 TRP A CA 1
ATOM 1907 C C . TRP A 1 243 ? 10.117 -7.902 16.625 1 98.5 243 TRP A C 1
ATOM 1909 O O . TRP A 1 243 ? 9.727 -9.055 16.422 1 98.5 243 TRP A O 1
ATOM 1919 N N . VAL A 1 244 ? 9.266 -6.875 16.625 1 98.44 244 VAL A N 1
ATOM 1920 C CA . VAL A 1 244 ? 7.828 -7.051 16.453 1 98.44 244 VAL A CA 1
ATOM 1921 C C . VAL A 1 244 ? 7.547 -7.602 15.055 1 98.44 244 VAL A C 1
ATOM 1923 O O . VAL A 1 244 ? 6.707 -8.484 14.883 1 98.44 244 VAL A O 1
ATOM 1926 N N . ALA A 1 245 ? 8.281 -7.09 14.078 1 98.62 245 ALA A N 1
ATOM 1927 C CA . ALA A 1 245 ? 8.062 -7.488 12.688 1 98.62 245 ALA A CA 1
ATOM 1928 C C . ALA A 1 245 ? 8.352 -8.969 12.492 1 98.62 245 ALA A C 1
ATOM 1930 O O . ALA A 1 245 ? 7.617 -9.672 11.789 1 98.62 245 ALA A O 1
ATOM 1931 N N . ASN A 1 246 ? 9.469 -9.438 13.039 1 98.81 246 ASN A N 1
ATOM 1932 C CA . ASN A 1 246 ? 9.812 -10.844 12.875 1 98.81 246 ASN A CA 1
ATOM 1933 C C . ASN A 1 246 ? 8.852 -11.75 13.641 1 98.81 246 ASN A C 1
ATOM 1935 O O . ASN A 1 246 ? 8.555 -12.859 13.203 1 98.81 246 ASN A O 1
ATOM 1939 N N . GLN A 1 247 ? 8.312 -11.297 14.758 1 98.38 247 GLN A N 1
ATOM 1940 C CA . GLN A 1 247 ? 7.246 -12.023 15.445 1 98.38 247 GLN A CA 1
ATOM 1941 C C . GLN A 1 247 ? 5.992 -12.102 14.578 1 98.38 247 GLN A C 1
ATOM 1943 O O . GLN A 1 247 ? 5.324 -13.133 14.539 1 98.38 247 GLN A O 1
ATOM 1948 N N . ASP A 1 248 ? 5.68 -11.023 13.984 1 98.62 248 ASP A N 1
ATOM 1949 C CA . ASP A 1 248 ? 4.504 -10.984 13.117 1 98.62 248 ASP A CA 1
ATOM 1950 C C . ASP A 1 248 ? 4.656 -11.945 11.945 1 98.62 248 ASP A C 1
ATOM 1952 O O . ASP A 1 248 ? 3.691 -12.602 11.547 1 98.62 248 ASP A O 1
ATOM 1956 N N . MET A 1 249 ? 5.875 -12.008 11.367 1 98.75 249 MET A N 1
ATOM 1957 C CA . MET A 1 249 ? 6.133 -12.945 10.281 1 98.75 249 MET A CA 1
ATOM 1958 C C . MET A 1 249 ? 5.918 -14.383 10.75 1 98.75 249 MET A C 1
ATOM 1960 O O . MET A 1 249 ? 5.312 -15.188 10.031 1 98.75 249 MET A O 1
ATOM 1964 N N . LEU A 1 250 ? 6.465 -14.711 11.914 1 98.69 250 LEU A N 1
ATOM 1965 C CA . LEU A 1 250 ? 6.234 -16.047 12.445 1 98.69 250 LEU A CA 1
ATOM 1966 C C . LEU A 1 250 ? 4.742 -16.328 12.594 1 98.69 250 LEU A C 1
ATOM 1968 O O . LEU A 1 250 ? 4.266 -17.406 12.219 1 98.69 250 LEU A O 1
ATOM 1972 N N . SER A 1 251 ? 4.039 -15.359 13.172 1 97.94 251 SER A N 1
ATOM 1973 C CA . SER A 1 251 ? 2.598 -15.5 13.352 1 97.94 251 SER A CA 1
ATOM 1974 C C . SER A 1 251 ? 1.898 -15.758 12.023 1 97.94 251 SER A C 1
ATOM 1976 O O . SER A 1 251 ? 1.034 -16.641 11.93 1 97.94 251 SER A O 1
ATOM 1978 N N . ALA A 1 252 ? 2.24 -15.039 11.008 1 97.75 252 ALA A N 1
ATOM 1979 C CA . ALA A 1 252 ? 1.619 -15.148 9.695 1 97.75 252 ALA A CA 1
ATOM 1980 C C . ALA A 1 252 ? 1.893 -16.516 9.07 1 97.75 252 ALA A C 1
ATOM 1982 O O . ALA A 1 252 ? 0.977 -17.172 8.562 1 97.75 252 ALA A O 1
ATOM 1983 N N . LEU A 1 253 ? 3.195 -16.938 9.102 1 97.94 253 LEU A N 1
ATOM 1984 C CA . LEU A 1 253 ? 3.59 -18.203 8.516 1 97.94 253 LEU A CA 1
ATOM 1985 C C . LEU A 1 253 ? 2.902 -19.375 9.219 1 97.94 253 LEU A C 1
ATOM 1987 O O . LEU A 1 253 ? 2.432 -20.312 8.57 1 97.94 253 LEU A O 1
ATOM 1991 N N . THR A 1 254 ? 2.828 -19.266 10.539 1 97.19 254 THR A N 1
ATOM 1992 C CA . THR A 1 254 ? 2.168 -20.297 11.328 1 97.19 254 THR A CA 1
ATOM 1993 C C . THR A 1 254 ? 0.676 -20.344 11.008 1 97.19 254 THR A C 1
ATOM 1995 O O . THR A 1 254 ? 0.132 -21.422 10.734 1 97.19 254 THR A O 1
ATOM 1998 N N . TRP A 1 255 ? 0.058 -19.203 11.031 1 95.88 255 TRP A N 1
ATOM 1999 C CA . TRP A 1 255 ? -1.374 -19.125 10.758 1 95.88 255 TRP A CA 1
ATOM 2000 C C . TRP A 1 255 ? -1.7 -19.688 9.383 1 95.88 255 TRP A C 1
ATOM 2002 O O . TRP A 1 255 ? -2.701 -20.391 9.219 1 95.88 255 TRP A O 1
ATOM 2012 N N . ALA A 1 256 ? -0.833 -19.438 8.406 1 94.56 256 ALA A N 1
ATOM 2013 C CA . ALA A 1 256 ? -1.096 -19.812 7.023 1 94.56 256 ALA A CA 1
ATOM 2014 C C . ALA A 1 256 ? -0.697 -21.266 6.77 1 94.56 256 ALA A C 1
ATOM 2016 O O . ALA A 1 256 ? -0.938 -21.797 5.684 1 94.56 256 ALA A O 1
ATOM 2017 N N . GLY A 1 257 ? -0.005 -21.922 7.711 1 94.38 257 GLY A N 1
ATOM 2018 C CA . GLY A 1 257 ? 0.29 -23.344 7.617 1 94.38 257 GLY A CA 1
ATOM 2019 C C . GLY A 1 257 ? 1.622 -23.625 6.953 1 94.38 257 GLY A C 1
ATOM 2020 O O . GLY A 1 257 ? 1.864 -24.75 6.5 1 94.38 257 GLY A O 1
ATOM 2021 N N . TYR A 1 258 ? 2.498 -22.672 6.824 1 96.38 258 TYR A N 1
ATOM 2022 C CA . TYR A 1 258 ? 3.826 -22.906 6.27 1 96.38 258 TYR A CA 1
ATOM 2023 C C . TYR A 1 258 ? 4.656 -23.781 7.195 1 96.38 258 TYR A C 1
ATOM 2025 O O . TYR A 1 258 ? 4.387 -23.859 8.398 1 96.38 258 TYR A O 1
ATOM 2033 N N . ASP A 1 259 ? 5.59 -24.484 6.609 1 97.44 259 ASP A N 1
ATOM 2034 C CA . ASP A 1 259 ? 6.613 -25.188 7.379 1 97.44 259 ASP A CA 1
ATOM 2035 C C . ASP A 1 259 ? 7.637 -24.203 7.945 1 97.44 259 ASP A C 1
ATOM 2037 O O . ASP A 1 259 ? 8.57 -23.797 7.246 1 97.44 259 ASP A O 1
ATOM 2041 N N . VAL A 1 260 ? 7.461 -23.797 9.242 1 98.25 260 VAL A N 1
ATOM 2042 C CA . VAL A 1 260 ? 8.281 -22.719 9.797 1 98.25 260 VAL A CA 1
ATOM 2043 C C . VAL A 1 260 ? 8.797 -23.109 11.18 1 98.25 260 VAL A C 1
ATOM 2045 O O . VAL A 1 260 ? 8.109 -23.812 11.922 1 98.25 260 VAL A O 1
ATOM 2048 N N . ASN A 1 261 ? 9.977 -22.781 11.469 1 98.69 261 ASN A N 1
ATOM 2049 C CA . ASN A 1 261 ? 10.617 -22.844 12.781 1 98.69 261 ASN A CA 1
ATOM 2050 C C . ASN A 1 261 ? 11.359 -21.547 13.094 1 98.69 261 ASN A C 1
ATOM 2052 O O . ASN A 1 261 ? 11.453 -20.656 12.242 1 98.69 261 ASN A O 1
ATOM 2056 N N . HIS A 1 262 ? 11.742 -21.391 14.383 1 98.75 262 HIS A N 1
ATOM 2057 C CA . HIS A 1 262 ? 12.383 -20.141 14.75 1 98.75 262 HIS A CA 1
ATOM 2058 C C . HIS A 1 262 ? 13.312 -20.312 15.945 1 98.75 262 HIS A C 1
ATOM 2060 O O . HIS A 1 262 ? 13.266 -21.344 16.625 1 98.75 262 HIS A O 1
ATOM 2066 N N . ALA A 1 263 ? 14.211 -19.344 16.109 1 98.31 263 ALA A N 1
ATOM 2067 C CA . ALA A 1 263 ? 15.031 -19.172 17.312 1 98.31 263 ALA A CA 1
ATOM 2068 C C . ALA A 1 263 ? 15.031 -17.703 17.766 1 98.31 263 ALA A C 1
ATOM 2070 O O . ALA A 1 263 ? 15.633 -16.844 17.109 1 98.31 263 ALA A O 1
ATOM 2071 N N . TRP A 1 264 ? 14.352 -17.484 18.891 1 97.62 264 TRP A N 1
ATOM 2072 C CA . TRP A 1 264 ? 14.344 -16.141 19.469 1 97.62 264 TRP A CA 1
ATOM 2073 C C . TRP A 1 264 ? 15.398 -16 20.562 1 97.62 264 TRP A C 1
ATOM 2075 O O . TRP A 1 264 ? 15.625 -16.938 21.328 1 97.62 264 TRP A O 1
ATOM 2085 N N . GLY A 1 265 ? 16.062 -14.891 20.578 1 96.56 265 GLY A N 1
ATOM 2086 C CA . GLY A 1 265 ? 16.984 -14.531 21.625 1 96.56 265 GLY A CA 1
ATOM 2087 C C . GLY A 1 265 ? 16.828 -13.109 22.125 1 96.56 265 GLY A C 1
ATOM 2088 O O . GLY A 1 265 ? 15.781 -12.492 21.906 1 96.56 265 GLY A O 1
ATOM 2089 N N . GLN A 1 266 ? 17.797 -12.641 22.812 1 95.69 266 GLN A N 1
ATOM 2090 C CA . GLN A 1 266 ? 17.766 -11.297 23.375 1 95.69 266 GLN A CA 1
ATOM 2091 C C . GLN A 1 266 ? 18.766 -10.383 22.672 1 95.69 266 GLN A C 1
ATOM 2093 O O . GLN A 1 266 ? 19.047 -9.281 23.141 1 95.69 266 GLN A O 1
ATOM 2098 N N . GLY A 1 267 ? 19.281 -10.828 21.594 1 95.25 267 GLY A N 1
ATOM 2099 C CA . GLY A 1 267 ? 20.344 -10.109 20.906 1 95.25 267 GLY A CA 1
ATOM 2100 C C . GLY A 1 267 ? 19.859 -8.875 20.172 1 95.25 267 GLY A C 1
ATOM 2101 O O . GLY A 1 267 ? 18.641 -8.664 20.031 1 95.25 267 GLY A O 1
ATOM 2102 N N . GLY A 1 268 ? 20.875 -8.062 19.75 1 96.56 268 GLY A N 1
ATOM 2103 C CA . GLY A 1 268 ? 20.609 -6.895 18.922 1 96.56 268 GLY A CA 1
ATOM 2104 C C . GLY A 1 268 ? 20.719 -7.188 17.438 1 96.56 268 GLY A C 1
ATOM 2105 O O . GLY A 1 268 ? 20.547 -8.336 17 1 96.56 268 GLY A O 1
ATOM 2106 N N . HIS A 1 269 ? 20.875 -6.121 16.688 1 96.94 269 HIS A N 1
ATOM 2107 C CA . HIS A 1 269 ? 20.938 -6.238 15.234 1 96.94 269 HIS A CA 1
ATOM 2108 C C . HIS A 1 269 ? 22.344 -6.641 14.789 1 96.94 269 HIS A C 1
ATOM 2110 O O . HIS A 1 269 ? 23.094 -5.812 14.273 1 96.94 269 HIS A O 1
ATOM 2116 N N . ASN A 1 270 ? 22.672 -7.867 15.031 1 95.62 270 ASN A N 1
ATOM 2117 C CA . ASN A 1 270 ? 23.984 -8.406 14.695 1 95.62 270 ASN A CA 1
ATOM 2118 C C . ASN A 1 270 ? 23.906 -9.875 14.297 1 95.62 270 ASN A C 1
ATOM 2120 O O . ASN A 1 270 ? 22.812 -10.438 14.203 1 95.62 270 ASN A O 1
ATOM 2124 N N . GLY A 1 271 ? 25.062 -10.539 14 1 94.5 271 GLY A N 1
ATOM 2125 C CA . GLY A 1 271 ? 25.078 -11.875 13.422 1 94.5 271 GLY A CA 1
ATOM 2126 C C . GLY A 1 271 ? 25.422 -12.953 14.43 1 94.5 271 GLY A C 1
ATOM 2127 O O . GLY A 1 271 ? 25.531 -14.133 14.078 1 94.5 271 GLY A O 1
ATOM 2128 N N . LYS A 1 272 ? 25.5 -12.609 15.719 1 95.19 272 LYS A N 1
ATOM 2129 C CA . LYS A 1 272 ? 26.031 -13.531 16.719 1 95.19 272 LYS A CA 1
ATOM 2130 C C . LYS A 1 272 ? 25.141 -14.75 16.875 1 95.19 272 LYS A C 1
ATOM 2132 O O . LYS A 1 272 ? 25.609 -15.883 16.78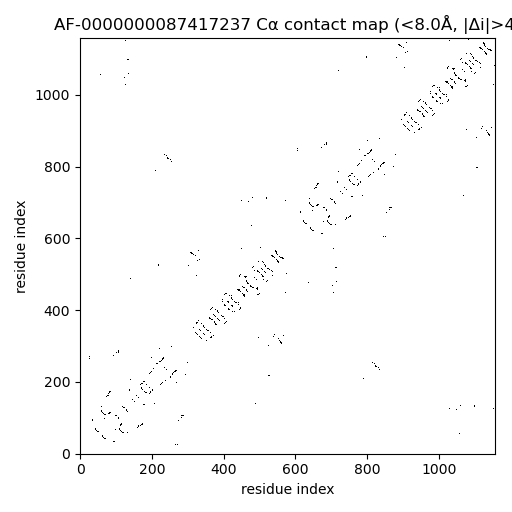1 1 95.19 272 LYS A O 1
ATOM 2137 N N . GLN A 1 273 ? 23.891 -14.492 17.125 1 96.62 273 GLN A N 1
ATOM 2138 C CA . GLN A 1 273 ? 23 -15.633 17.328 1 96.62 273 GLN A CA 1
ATOM 2139 C C . GLN A 1 273 ? 22.812 -16.422 16.031 1 96.62 273 GLN A C 1
ATOM 2141 O O . GLN A 1 273 ? 22.719 -17.656 16.062 1 96.62 273 GLN A O 1
ATOM 2146 N N . GLY A 1 274 ? 22.703 -15.742 14.891 1 96.38 274 GLY A N 1
ATOM 2147 C CA . GLY A 1 274 ? 22.609 -16.422 13.617 1 96.38 274 GLY A CA 1
ATOM 2148 C C . GLY A 1 274 ? 23.75 -17.406 13.375 1 96.38 274 GLY A C 1
ATOM 2149 O O . GLY A 1 274 ? 23.531 -18.516 12.898 1 96.38 274 GLY A O 1
ATOM 2150 N N . ALA A 1 275 ? 24.922 -16.984 13.727 1 96.5 275 ALA A N 1
ATOM 2151 C CA . ALA A 1 275 ? 26.094 -17.844 13.594 1 96.5 275 ALA A CA 1
ATOM 2152 C C . ALA A 1 275 ? 26.016 -19.031 14.547 1 96.5 275 ALA A C 1
ATOM 2154 O O . ALA A 1 275 ? 26.344 -20.172 14.172 1 96.5 275 ALA A O 1
ATOM 2155 N N . ALA A 1 276 ? 25.562 -18.75 15.719 1 96.75 276 ALA A N 1
ATOM 2156 C CA . ALA A 1 276 ? 25.531 -19.766 16.75 1 96.75 276 ALA A CA 1
ATOM 2157 C C . ALA A 1 276 ? 24.547 -20.875 16.406 1 96.75 276 ALA A C 1
ATOM 2159 O O . ALA A 1 276 ? 24.766 -22.047 16.734 1 96.75 276 ALA A O 1
ATOM 2160 N N . ILE A 1 277 ? 23.469 -20.531 15.742 1 97.5 277 ILE A N 1
ATOM 2161 C CA . ILE A 1 277 ? 22.406 -21.516 15.562 1 97.5 277 ILE A CA 1
ATOM 2162 C C . ILE A 1 277 ? 22.484 -22.078 14.148 1 97.5 277 ILE A C 1
ATOM 2164 O O . ILE A 1 277 ? 21.656 -22.922 13.773 1 97.5 277 ILE A O 1
ATOM 2168 N N . LEU A 1 278 ? 23.422 -21.672 13.328 1 98.38 278 LEU A N 1
ATOM 2169 C CA . LEU A 1 278 ? 23.453 -22.062 11.922 1 98.38 278 LEU A CA 1
ATOM 2170 C C . LEU A 1 278 ? 23.422 -23.578 11.773 1 98.38 278 LEU A C 1
ATOM 2172 O O . LEU A 1 278 ? 22.672 -24.125 10.961 1 98.38 278 LEU A O 1
ATOM 2176 N N . PRO A 1 279 ? 24.25 -24.406 12.5 1 98.5 279 PRO A N 1
ATOM 2177 C CA . PRO A 1 279 ? 24.188 -25.859 12.344 1 98.5 279 PRO A CA 1
ATOM 2178 C C . PRO A 1 279 ? 22.797 -26.422 12.578 1 98.5 279 PRO A C 1
ATOM 2180 O O . PRO A 1 279 ? 22.297 -27.219 11.773 1 98.5 279 PRO A O 1
ATOM 2183 N N . ASP A 1 280 ? 22.172 -25.938 13.641 1 98.25 280 ASP A N 1
ATOM 2184 C CA . ASP A 1 280 ? 20.828 -26.406 13.953 1 98.25 280 ASP A CA 1
ATOM 2185 C C . ASP A 1 280 ? 19.828 -25.984 12.875 1 98.25 280 ASP A C 1
ATOM 2187 O O . ASP A 1 280 ? 18.953 -26.75 12.5 1 98.25 280 ASP A O 1
ATOM 2191 N N . ALA A 1 281 ? 19.922 -24.781 12.445 1 98.56 281 ALA A N 1
ATOM 2192 C CA . ALA A 1 281 ? 19.016 -24.266 11.414 1 98.56 281 ALA A CA 1
ATOM 2193 C C . ALA A 1 281 ? 19.172 -25.062 10.117 1 98.56 281 ALA A C 1
ATOM 2195 O O . ALA A 1 281 ? 18.172 -25.359 9.453 1 98.56 281 ALA A O 1
ATOM 2196 N N . MET A 1 282 ? 20.406 -25.422 9.766 1 98.81 282 MET A N 1
ATOM 2197 C CA . MET A 1 282 ? 20.641 -26.172 8.547 1 98.81 282 MET A CA 1
ATOM 2198 C C . MET A 1 282 ? 20.078 -27.594 8.664 1 98.81 282 MET A C 1
ATOM 2200 O O . MET A 1 282 ? 19.469 -28.109 7.727 1 98.81 282 MET A O 1
ATOM 2204 N N . ARG A 1 283 ? 20.312 -28.234 9.844 1 98.62 283 ARG A N 1
ATOM 2205 C CA . ARG A 1 283 ? 19.719 -29.547 10.07 1 98.62 283 ARG A CA 1
ATOM 2206 C C . ARG A 1 283 ? 18.203 -29.5 9.898 1 98.62 283 ARG A C 1
ATOM 2208 O O . ARG A 1 283 ? 17.625 -30.375 9.25 1 98.62 283 ARG A O 1
ATOM 2215 N N . TRP A 1 284 ? 17.641 -28.484 10.445 1 98.75 284 TRP A N 1
ATOM 2216 C CA . TRP A 1 284 ? 16.188 -28.359 10.391 1 98.75 284 TRP A CA 1
ATOM 2217 C C . TRP A 1 284 ? 15.734 -28.062 8.969 1 98.75 284 TRP A C 1
ATOM 2219 O O . TRP A 1 284 ? 14.742 -28.625 8.5 1 98.75 284 TRP A O 1
ATOM 2229 N N . LEU A 1 285 ? 16.406 -27.156 8.305 1 98.62 285 LEU A N 1
ATOM 2230 C CA . LEU A 1 285 ? 16.016 -26.703 6.969 1 98.62 285 LEU A CA 1
ATOM 2231 C C . LEU A 1 285 ? 16.062 -27.859 5.969 1 98.62 285 LEU A C 1
ATOM 2233 O O . LEU A 1 285 ? 15.258 -27.906 5.043 1 98.62 285 LEU A O 1
ATOM 2237 N N . TRP A 1 286 ? 17 -28.781 6.145 1 98.62 286 TRP A N 1
ATOM 2238 C CA . TRP A 1 286 ? 17.203 -29.875 5.203 1 98.62 286 TRP A CA 1
ATOM 2239 C C . TRP A 1 286 ? 16.594 -31.172 5.734 1 98.62 286 TRP A C 1
ATOM 2241 O O . TRP A 1 286 ? 16.781 -32.25 5.145 1 98.62 286 TRP A O 1
ATOM 2251 N N . ARG A 1 287 ? 15.805 -31.031 6.738 1 98.06 287 ARG A N 1
ATOM 2252 C CA . ARG A 1 287 ? 15.195 -32.219 7.305 1 98.06 287 ARG A CA 1
ATOM 2253 C C . ARG A 1 287 ? 14.367 -32.969 6.258 1 98.06 287 ARG A C 1
ATOM 2255 O O . ARG A 1 287 ? 13.703 -32.344 5.43 1 98.06 287 ARG A O 1
ATOM 2262 N N . ASP A 1 288 ? 14.406 -34.312 6.297 1 96.38 288 ASP A N 1
ATOM 2263 C CA . ASP A 1 288 ? 13.578 -35.219 5.488 1 96.38 288 ASP A CA 1
ATOM 2264 C C . ASP A 1 288 ? 14 -35.188 4.02 1 96.38 288 ASP A C 1
ATOM 2266 O O . ASP A 1 288 ? 13.352 -35.781 3.17 1 96.38 288 ASP A O 1
ATOM 2270 N N . TYR A 1 289 ? 15.008 -34.438 3.652 1 97.12 289 TYR A N 1
ATOM 2271 C CA . TYR A 1 289 ? 15.477 -34.406 2.271 1 97.12 289 TYR A CA 1
ATOM 2272 C C . TYR A 1 289 ? 15.766 -35.812 1.765 1 97.12 289 TYR A C 1
ATOM 2274 O O . TYR A 1 289 ? 16.344 -36.625 2.48 1 97.12 289 TYR A O 1
ATOM 2282 N N . PRO A 1 290 ? 15.305 -36.156 0.603 1 96.94 290 PRO A N 1
ATOM 2283 C CA . PRO A 1 290 ? 14.883 -35.281 -0.478 1 96.94 290 PRO A CA 1
ATOM 2284 C C . PRO A 1 290 ? 13.367 -35.188 -0.613 1 96.94 290 PRO A C 1
ATOM 2286 O O . PRO A 1 290 ? 12.852 -34.844 -1.686 1 96.94 290 PRO A O 1
ATOM 2289 N N . LYS A 1 291 ? 12.602 -35.531 0.462 1 96.88 291 LYS A N 1
ATOM 2290 C CA . LYS A 1 291 ? 11.148 -35.406 0.391 1 96.88 291 LYS A CA 1
ATOM 2291 C C . LYS A 1 291 ? 10.734 -34 0.044 1 96.88 291 LYS A C 1
ATOM 2293 O O . LYS A 1 291 ? 11.289 -33.031 0.577 1 96.88 291 LYS A O 1
ATOM 2298 N N . PRO A 1 292 ? 9.727 -33.844 -0.893 1 95.75 292 PRO A N 1
ATOM 2299 C CA . PRO A 1 292 ? 9.289 -32.5 -1.266 1 95.75 292 PRO A CA 1
ATOM 2300 C C . PRO A 1 292 ? 8.656 -31.734 -0.1 1 95.75 292 PRO A C 1
ATOM 2302 O O . PRO A 1 292 ? 7.953 -32.344 0.721 1 95.75 292 PRO A O 1
ATOM 2305 N N . ILE A 1 293 ? 8.898 -30.438 -0.067 1 95.81 293 ILE A N 1
ATOM 2306 C CA . ILE A 1 293 ? 8.219 -29.562 0.875 1 95.81 293 ILE A CA 1
ATOM 2307 C C . ILE A 1 293 ? 6.773 -29.344 0.429 1 95.81 293 ILE A C 1
ATOM 2309 O O . ILE A 1 293 ? 6.52 -28.953 -0.712 1 95.81 293 ILE A O 1
ATOM 2313 N N . ARG A 1 294 ? 5.867 -29.562 1.319 1 89.06 294 ARG A N 1
ATOM 2314 C CA . ARG A 1 294 ? 4.453 -29.5 0.958 1 89.06 294 ARG A CA 1
ATOM 2315 C C . ARG A 1 294 ? 3.842 -28.156 1.351 1 89.06 294 ARG A C 1
ATOM 2317 O O . ARG A 1 294 ? 4.344 -27.484 2.248 1 89.06 294 ARG A O 1
ATOM 2324 N N . VAL A 1 295 ? 2.729 -27.859 0.656 1 90.38 295 VAL A N 1
ATOM 2325 C CA . VAL A 1 295 ? 1.954 -26.656 0.961 1 90.38 295 VAL A CA 1
ATOM 2326 C C . VAL A 1 295 ? 1.157 -26.875 2.246 1 90.38 295 VAL A C 1
ATOM 2328 O O . VAL A 1 295 ? 0.609 -27.953 2.473 1 90.38 295 VAL A O 1
ATOM 2331 N N . GLY A 1 296 ? 1.161 -25.828 3.062 1 82.5 296 GLY A N 1
ATOM 2332 C CA . GLY A 1 296 ? 0.373 -25.891 4.281 1 82.5 296 GLY A CA 1
ATOM 2333 C C . GLY A 1 296 ? -1.12 -25.969 4.023 1 82.5 296 GLY A C 1
ATOM 2334 O O . GLY A 1 296 ? -1.607 -25.453 3.014 1 82.5 296 GLY A O 1
ATOM 2335 N N . THR A 1 297 ? -1.844 -26.578 4.941 1 81 297 THR A N 1
ATOM 2336 C CA . THR A 1 297 ? -3.281 -26.75 4.766 1 81 297 THR A CA 1
ATOM 2337 C C . THR A 1 297 ? -4.055 -25.984 5.832 1 81 297 THR A C 1
ATOM 2339 O O . THR A 1 297 ? -5.285 -26.047 5.883 1 81 297 THR A O 1
ATOM 2342 N N . ALA A 1 298 ? -3.383 -25.203 6.555 1 82.81 298 ALA A N 1
ATOM 2343 C CA . ALA A 1 298 ? -4.047 -24.375 7.562 1 82.81 298 ALA A CA 1
ATOM 2344 C C . ALA A 1 298 ? -4.551 -23.062 6.953 1 82.81 298 ALA A C 1
ATOM 2346 O O . ALA A 1 298 ? -4.574 -22.922 5.73 1 82.81 298 ALA A O 1
ATOM 2347 N N . GLY A 1 299 ? -5.137 -22.156 7.746 1 77.94 299 GLY A N 1
ATOM 2348 C CA . GLY A 1 299 ? -5.566 -20.859 7.262 1 77.94 299 GLY A CA 1
ATOM 2349 C C . GLY A 1 299 ? -7.008 -20.531 7.605 1 77.94 299 GLY A C 1
ATOM 2350 O O . GLY A 1 299 ? -7.574 -19.578 7.094 1 77.94 299 GLY A O 1
ATOM 2351 N N . GLY A 1 300 ? -7.578 -21.281 8.344 1 80.75 300 GLY A N 1
ATOM 2352 C CA . GLY A 1 300 ? -8.891 -20.953 8.883 1 80.75 300 GLY A CA 1
ATOM 2353 C C . GLY A 1 300 ? -10.031 -21.344 7.953 1 80.75 300 GLY A C 1
ATOM 2354 O O . GLY A 1 300 ? -9.797 -21.812 6.836 1 80.75 300 GLY A O 1
ATOM 2355 N N . LYS A 1 301 ? -11.211 -21.078 8.32 1 81.25 301 LYS A N 1
ATOM 2356 C CA . LYS A 1 301 ? -12.438 -21.5 7.652 1 81.25 301 LYS A CA 1
ATOM 2357 C C . LYS A 1 301 ? -12.641 -20.719 6.355 1 81.25 301 LYS A C 1
ATOM 2359 O O . LYS A 1 301 ? -13.156 -21.266 5.371 1 81.25 301 LYS A O 1
ATOM 2364 N N . ARG A 1 302 ? -12.234 -19.562 6.359 1 85.06 302 ARG A N 1
ATOM 2365 C CA . ARG A 1 302 ? -12.445 -18.75 5.172 1 85.06 302 ARG A CA 1
ATOM 2366 C C . ARG A 1 302 ? -11.68 -19.312 3.977 1 85.06 302 ARG A C 1
ATOM 2368 O O . ARG A 1 302 ? -12.125 -19.172 2.834 1 85.06 302 ARG A O 1
ATOM 2375 N N . ARG A 1 303 ? -10.602 -19.906 4.188 1 90.19 303 ARG A N 1
ATOM 2376 C CA . ARG A 1 303 ? -9.828 -20.547 3.123 1 90.19 303 ARG A CA 1
ATOM 2377 C C . ARG A 1 303 ? -10.391 -21.922 2.801 1 90.19 303 ARG A C 1
ATOM 2379 O O . ARG A 1 303 ? -10.602 -22.266 1.634 1 90.19 303 ARG A O 1
ATOM 2386 N N . THR A 1 304 ? -10.742 -22.688 3.801 1 89.44 304 THR A N 1
ATOM 2387 C CA . THR A 1 304 ? -11.141 -24.078 3.586 1 89.44 304 THR A CA 1
ATOM 2388 C C . THR A 1 304 ? -12.555 -24.156 3.014 1 89.44 304 THR A C 1
ATOM 2390 O O . THR A 1 304 ? -12.922 -25.141 2.385 1 89.44 304 THR A O 1
ATOM 2393 N N . ASP A 1 305 ? -13.266 -23.047 3.236 1 92.94 305 ASP A N 1
ATOM 2394 C CA . ASP A 1 305 ? -14.594 -22.984 2.631 1 92.94 305 ASP A CA 1
ATOM 2395 C C . ASP A 1 305 ? -14.5 -22.828 1.115 1 92.94 305 ASP A C 1
ATOM 2397 O O . ASP A 1 305 ? -15.469 -23.078 0.396 1 92.94 305 ASP A O 1
ATOM 2401 N N . ILE A 1 306 ? -13.32 -22.438 0.637 1 96.06 306 ILE A N 1
ATOM 2402 C CA . ILE A 1 306 ? -13.195 -22.078 -0.774 1 96.06 306 ILE A CA 1
ATOM 2403 C C . ILE A 1 306 ? -12.273 -23.078 -1.477 1 96.06 306 ILE A C 1
ATOM 2405 O O . ILE A 1 306 ? -12.594 -23.562 -2.564 1 96.06 306 ILE A O 1
ATOM 2409 N N . LEU A 1 307 ? -11.18 -23.438 -0.833 1 95.06 307 LEU A N 1
ATOM 2410 C CA . LEU A 1 307 ? -10.148 -24.219 -1.494 1 95.06 307 LEU A CA 1
ATOM 2411 C C . LEU A 1 307 ? -10.227 -25.688 -1.079 1 95.06 307 LEU A C 1
ATOM 2413 O O . LEU A 1 307 ? -10.531 -26 0.076 1 95.06 307 LEU A O 1
ATOM 2417 N N . ILE A 1 308 ? -9.906 -26.5 -2.021 1 93.62 308 ILE A N 1
ATOM 2418 C CA . ILE A 1 308 ? -9.688 -27.922 -1.766 1 93.62 308 ILE A CA 1
ATOM 2419 C C . ILE A 1 308 ? -8.188 -28.203 -1.659 1 93.62 308 ILE A C 1
ATOM 2421 O O . ILE A 1 308 ? -7.445 -28.016 -2.627 1 93.62 308 ILE A O 1
ATOM 2425 N N . PRO A 1 309 ? -7.742 -28.656 -0.488 1 87.06 309 PRO A N 1
ATOM 2426 C CA . PRO A 1 309 ? -6.312 -28.938 -0.356 1 87.06 309 PRO A CA 1
ATOM 2427 C C . PRO A 1 309 ? -5.789 -29.859 -1.458 1 87.06 309 PRO A C 1
ATOM 2429 O O . PRO A 1 309 ? -6.422 -30.859 -1.779 1 87.06 309 PRO A O 1
ATOM 2432 N N . GLY A 1 310 ? -4.715 -29.406 -2.041 1 85.88 310 GLY A N 1
ATOM 2433 C CA . GLY A 1 310 ? -4.059 -30.234 -3.035 1 85.88 310 GLY A CA 1
ATOM 2434 C C . GLY A 1 310 ? -4.512 -29.953 -4.453 1 85.88 310 GLY A C 1
ATOM 2435 O O . GLY A 1 310 ? -3.842 -30.328 -5.414 1 85.88 310 GLY A O 1
ATOM 2436 N N . GLU A 1 311 ? -5.699 -29.312 -4.613 1 91.88 311 GLU A N 1
ATOM 2437 C CA . GLU A 1 311 ? -6.172 -28.969 -5.953 1 91.88 311 GLU A CA 1
ATOM 2438 C C . GLU A 1 311 ? -5.391 -27.781 -6.523 1 91.88 311 GLU A C 1
ATOM 2440 O O . GLU A 1 311 ? -5.18 -26.781 -5.836 1 91.88 311 GLU A O 1
ATOM 2445 N N . GLU A 1 312 ? -4.934 -27.938 -7.781 1 92.38 312 GLU A N 1
ATOM 2446 C CA . GLU A 1 312 ? -4.172 -26.906 -8.469 1 92.38 312 GLU A CA 1
ATOM 2447 C C . GLU A 1 312 ? -4.832 -26.516 -9.789 1 92.38 312 GLU A C 1
ATOM 2449 O O . GLU A 1 312 ? -5.781 -27.156 -10.227 1 92.38 312 GLU A O 1
ATOM 2454 N N . TRP A 1 313 ? -4.309 -25.469 -10.391 1 96.94 313 TRP A N 1
ATOM 2455 C CA . TRP A 1 313 ? -4.785 -25.062 -11.711 1 96.94 313 TRP A CA 1
ATOM 2456 C C . TRP A 1 313 ? -4.445 -26.125 -12.75 1 96.94 313 TRP A C 1
ATOM 2458 O O . TRP A 1 313 ? -3.35 -26.688 -12.742 1 96.94 313 TRP A O 1
ATOM 2468 N N . GLN A 1 314 ? -5.395 -26.422 -13.523 1 97.62 314 GLN A N 1
ATOM 2469 C CA . GLN A 1 314 ? -5.223 -27.344 -14.648 1 97.62 314 GLN A CA 1
ATOM 2470 C C . GLN A 1 314 ? -5.434 -26.625 -15.977 1 97.62 314 GLN A C 1
ATOM 2472 O O . GLN A 1 314 ? -6.41 -25.891 -16.156 1 97.62 314 GLN A O 1
ATOM 2477 N N . LEU A 1 315 ? -4.547 -26.812 -16.922 1 97.69 315 LEU A N 1
ATOM 2478 C CA . LEU A 1 315 ? -4.684 -26.234 -18.25 1 97.69 315 LEU A CA 1
ATOM 2479 C C . LEU A 1 315 ? -5.855 -26.859 -19 1 97.69 315 LEU A C 1
ATOM 2481 O O . LEU A 1 315 ? -5.98 -28.078 -19.047 1 97.69 315 LEU A O 1
ATOM 2485 N N . VAL A 1 316 ? -6.688 -26.078 -19.5 1 98.31 316 VAL A N 1
ATOM 2486 C CA . VAL A 1 316 ? -7.84 -26.531 -20.266 1 98.31 316 VAL A CA 1
ATOM 2487 C C . VAL A 1 316 ? -7.555 -26.375 -21.766 1 98.31 316 VAL A C 1
ATOM 2489 O O . VAL A 1 316 ? -7.816 -27.297 -22.547 1 98.31 316 VAL A O 1
ATOM 2492 N N . SER A 1 317 ? -7.109 -25.234 -22.125 1 97.88 317 SER A N 1
ATOM 2493 C CA . SER A 1 317 ? -6.82 -24.906 -23.516 1 97.88 317 SER A CA 1
ATOM 2494 C C . SER A 1 317 ? -5.73 -23.844 -23.625 1 97.88 317 SER A C 1
ATOM 2496 O O . SER A 1 317 ? -5.598 -23 -22.75 1 97.88 317 SER A O 1
ATOM 2498 N N . LYS A 1 318 ? -4.906 -23.875 -24.625 1 97.38 318 LYS A N 1
ATOM 2499 C CA . LYS A 1 318 ? -3.85 -22.906 -24.906 1 97.38 318 LYS A CA 1
ATOM 2500 C C . LYS A 1 318 ? -3.764 -22.594 -26.391 1 97.38 318 LYS A C 1
ATOM 2502 O O . LYS A 1 318 ? -4.496 -23.172 -27.188 1 97.38 318 LYS A O 1
ATOM 2507 N N . GLY A 1 319 ? -2.926 -21.641 -26.734 1 96.88 319 GLY A N 1
ATOM 2508 C CA . GLY A 1 319 ? -2.709 -21.312 -28.125 1 96.88 319 GLY A CA 1
ATOM 2509 C C . GLY A 1 319 ? -3.6 -20.188 -28.625 1 96.88 319 GLY A C 1
ATOM 2510 O O . GLY A 1 319 ? -3.633 -19.875 -29.812 1 96.88 319 GLY A O 1
ATOM 2511 N N . HIS A 1 320 ? -4.406 -19.594 -27.812 1 97.88 320 HIS A N 1
ATOM 2512 C CA . HIS A 1 320 ? -5.195 -18.422 -28.141 1 97.88 320 HIS A CA 1
ATOM 2513 C C . HIS A 1 320 ? -4.344 -17.156 -28.109 1 97.88 320 HIS A C 1
ATOM 2515 O O . HIS A 1 320 ? -3.209 -17.188 -27.625 1 97.88 320 HIS A O 1
ATOM 2521 N N . LYS A 1 321 ? -4.824 -16.078 -28.641 1 97.81 321 LYS A N 1
ATOM 2522 C CA . LYS A 1 321 ? -4.078 -14.82 -28.609 1 97.81 321 LYS A CA 1
ATOM 2523 C C . LYS A 1 321 ? -4.324 -14.078 -27.297 1 97.81 321 LYS A C 1
ATOM 2525 O O . LYS A 1 321 ? -3.385 -13.578 -26.672 1 97.81 321 LYS A O 1
ATOM 2530 N N . PHE A 1 322 ? -5.496 -13.938 -26.875 1 98.12 322 PHE A N 1
ATOM 2531 C CA . PHE A 1 322 ? -5.875 -13.312 -25.609 1 98.12 322 PHE A CA 1
ATOM 2532 C C . PHE A 1 322 ? -7.273 -13.758 -25.188 1 98.12 322 PHE A C 1
ATOM 2534 O O . PHE A 1 322 ? -8.266 -13.336 -25.797 1 98.12 322 PHE A O 1
ATOM 2541 N N . THR A 1 323 ? -7.355 -14.531 -24.141 1 98.12 323 THR A N 1
ATOM 2542 C CA . THR A 1 323 ? -8.617 -15.094 -23.688 1 98.12 323 THR A CA 1
ATOM 2543 C C . THR A 1 323 ? -9.336 -14.141 -22.734 1 98.12 323 THR A C 1
ATOM 2545 O O . THR A 1 323 ? -8.695 -13.477 -21.922 1 98.12 323 THR A O 1
ATOM 2548 N N . GLU A 1 324 ? -10.719 -14.07 -22.875 1 97.81 324 GLU A N 1
ATOM 2549 C CA . GLU A 1 324 ? -11.547 -13.203 -22.062 1 97.81 324 GLU A CA 1
ATOM 2550 C C . GLU A 1 324 ? -12.961 -13.766 -21.906 1 97.81 324 GLU A C 1
ATOM 2552 O O . GLU A 1 324 ? -13.258 -14.844 -22.422 1 97.81 324 GLU A O 1
ATOM 2557 N N . GLY A 1 325 ? -13.773 -13.047 -21.172 1 97.81 325 GLY A N 1
ATOM 2558 C CA . GLY A 1 325 ? -15.227 -13.062 -21.094 1 97.81 325 GLY A CA 1
ATOM 2559 C C . GLY A 1 325 ? -15.789 -14.445 -20.828 1 97.81 325 GLY A C 1
ATOM 2560 O O . GLY A 1 325 ? -16.703 -14.898 -21.531 1 97.81 325 GLY A O 1
ATOM 2561 N N . PRO A 1 326 ? -15.172 -15.25 -19.922 1 98.5 326 PRO A N 1
ATOM 2562 C CA . PRO A 1 326 ? -15.789 -16.562 -19.672 1 98.5 326 PRO A CA 1
ATOM 2563 C C . PRO A 1 326 ? -17.203 -16.438 -19.078 1 98.5 326 PRO A C 1
ATOM 2565 O O . PRO A 1 326 ? -17.453 -15.555 -18.266 1 98.5 326 PRO A O 1
ATOM 2568 N N . ALA A 1 327 ? -18.062 -17.312 -19.594 1 98.56 327 ALA A N 1
ATOM 2569 C CA . ALA A 1 327 ? -19.453 -17.375 -19.156 1 98.56 327 ALA A CA 1
ATOM 2570 C C . ALA A 1 327 ? -19.938 -18.828 -19.047 1 98.56 327 ALA A C 1
ATOM 2572 O O . ALA A 1 327 ? -19.422 -19.703 -19.75 1 98.56 327 ALA A O 1
ATOM 2573 N N . VAL A 1 328 ? -20.859 -19.047 -18.219 1 98.44 328 VAL A N 1
ATOM 2574 C CA . VAL A 1 328 ? -21.328 -20.422 -17.969 1 98.44 328 VAL A CA 1
ATOM 2575 C C . VAL A 1 328 ? -22.812 -20.516 -18.297 1 98.44 328 VAL A C 1
ATOM 2577 O O . VAL A 1 328 ? -23.594 -19.609 -17.984 1 98.44 328 VAL A O 1
ATOM 2580 N N . ASN A 1 329 ? -23.219 -21.578 -19 1 97.25 329 ASN A N 1
ATOM 2581 C CA . ASN A 1 329 ? -24.641 -21.781 -19.25 1 97.25 329 ASN A CA 1
ATOM 2582 C C . ASN A 1 329 ? -25.297 -22.625 -18.156 1 97.25 329 ASN A C 1
ATOM 2584 O O . ASN A 1 329 ? -24.641 -22.969 -17.172 1 97.25 329 ASN A O 1
ATOM 2588 N N . ALA A 1 330 ? -26.547 -22.875 -18.266 1 95.88 330 ALA A N 1
ATOM 2589 C CA . ALA A 1 330 ? -27.328 -23.562 -17.234 1 95.88 330 ALA A CA 1
ATOM 2590 C C . ALA A 1 330 ? -26.797 -24.969 -17 1 95.88 330 ALA A C 1
ATOM 2592 O O . ALA A 1 330 ? -26.906 -25.5 -15.898 1 95.88 330 ALA A O 1
ATOM 2593 N N . LYS A 1 331 ? -26.188 -25.594 -18 1 95.69 331 LYS A N 1
ATOM 2594 C CA . LYS A 1 331 ? -25.672 -26.953 -17.891 1 95.69 331 LYS A CA 1
ATOM 2595 C C . LYS A 1 331 ? -24.328 -26.984 -17.156 1 95.69 331 LYS A C 1
ATOM 2597 O O . LYS A 1 331 ? -23.891 -28.031 -16.688 1 95.69 331 LYS A O 1
ATOM 2602 N N . GLY A 1 332 ? -23.688 -25.844 -17.109 1 97.31 332 GLY A N 1
ATOM 2603 C CA . GLY A 1 332 ? -22.359 -25.766 -16.5 1 97.31 332 GLY A CA 1
ATOM 2604 C C . GLY A 1 332 ? -21.234 -25.719 -17.516 1 97.31 332 GLY A C 1
ATOM 2605 O O . GLY A 1 332 ? -20.062 -25.75 -17.156 1 97.31 332 GLY A O 1
ATOM 2606 N N . GLU A 1 333 ? -21.609 -25.688 -18.812 1 98.25 333 GLU A N 1
ATOM 2607 C CA . GLU A 1 333 ? -20.594 -25.516 -19.859 1 98.25 333 GLU A CA 1
ATOM 2608 C C . GLU A 1 333 ? -20.047 -24.094 -19.875 1 98.25 333 GLU A C 1
ATOM 2610 O O . GLU A 1 333 ? -20.781 -23.125 -19.625 1 98.25 333 GLU A O 1
ATOM 2615 N N . VAL A 1 334 ? -18.734 -23.984 -20.188 1 98.69 334 VAL A N 1
ATOM 2616 C CA . VAL A 1 334 ? -18.078 -22.672 -20.094 1 98.69 334 VAL A CA 1
ATOM 2617 C C . VAL A 1 334 ? -17.719 -22.188 -21.5 1 98.69 334 VAL A C 1
ATOM 2619 O O . VAL A 1 334 ? -17.219 -22.953 -22.312 1 98.69 334 VAL A O 1
ATOM 2622 N N . PHE A 1 335 ? -18.078 -21 -21.781 1 98.75 335 PHE A N 1
ATOM 2623 C CA . PHE A 1 335 ? -17.719 -20.328 -23.016 1 98.75 335 PHE A CA 1
ATOM 2624 C C . PHE A 1 335 ? -16.688 -19.234 -22.75 1 98.75 335 PHE A C 1
ATOM 2626 O O . PHE A 1 335 ? -16.625 -18.672 -21.656 1 98.75 335 PHE A O 1
ATOM 2633 N N . PHE A 1 336 ? -15.82 -18.938 -23.688 1 98.81 336 PHE A N 1
ATOM 2634 C CA . PHE A 1 336 ? -14.852 -17.859 -23.531 1 98.81 336 PHE A CA 1
ATOM 2635 C C . PHE A 1 336 ? -14.469 -17.297 -24.891 1 98.81 336 PHE A C 1
ATOM 2637 O O . PHE A 1 336 ? -14.711 -17.906 -25.922 1 98.81 336 PHE A O 1
ATOM 2644 N N . THR A 1 337 ? -13.906 -16.141 -24.922 1 98.69 337 THR A N 1
ATOM 2645 C CA . THR A 1 337 ? -13.555 -15.461 -26.172 1 98.69 337 THR A CA 1
ATOM 2646 C C . THR A 1 337 ? -12.047 -15.5 -26.391 1 98.69 337 THR A C 1
ATOM 2648 O O . THR A 1 337 ? -11.266 -15.523 -25.438 1 98.69 337 THR A O 1
ATOM 2651 N N . ASP A 1 338 ? -11.625 -15.641 -27.594 1 98.56 338 ASP A N 1
ATOM 2652 C CA . ASP A 1 338 ? -10.32 -15.234 -28.109 1 98.56 338 ASP A CA 1
ATOM 2653 C C . ASP A 1 338 ? -10.438 -13.922 -28.891 1 98.56 338 ASP A C 1
ATOM 2655 O O . ASP A 1 338 ? -10.648 -13.938 -30.109 1 98.56 338 ASP A O 1
ATOM 2659 N N . VAL A 1 339 ? -10.219 -12.812 -28.219 1 98.12 339 VAL A N 1
ATOM 2660 C CA . VAL A 1 339 ? -10.703 -11.508 -28.641 1 98.12 339 VAL A CA 1
ATOM 2661 C C . VAL A 1 339 ? -10.039 -11.117 -29.953 1 98.12 339 VAL A C 1
ATOM 2663 O O . VAL A 1 339 ? -10.719 -10.828 -30.953 1 98.12 339 VAL A O 1
ATOM 2666 N N . PRO A 1 340 ? -8.68 -11.203 -30.047 1 97.75 340 PRO A N 1
ATOM 2667 C CA . PRO A 1 340 ? -8.062 -10.758 -31.297 1 97.75 340 PRO A CA 1
ATOM 2668 C C . PRO A 1 340 ? -8.414 -11.648 -32.469 1 97.75 340 PRO A C 1
ATOM 2670 O O . PRO A 1 340 ? -8.477 -11.172 -33.625 1 97.75 340 PRO A O 1
ATOM 2673 N N . ASN A 1 341 ? -8.648 -12.922 -32.219 1 97.94 341 ASN A N 1
ATOM 2674 C CA . ASN A 1 341 ? -8.992 -13.844 -33.312 1 97.94 341 ASN A CA 1
ATOM 2675 C C . ASN A 1 341 ? -10.492 -13.812 -33.594 1 97.94 341 ASN A C 1
ATOM 2677 O O . ASN A 1 341 ? -10.953 -14.5 -34.531 1 97.94 341 ASN A O 1
ATOM 2681 N N . SER A 1 342 ? -11.234 -13.07 -32.875 1 98.06 342 SER A N 1
ATOM 2682 C CA . SER A 1 342 ? -12.664 -12.867 -33.094 1 98.06 342 SER A CA 1
ATOM 2683 C C . SER A 1 342 ? -13.422 -14.188 -33.031 1 98.06 342 SER A C 1
ATOM 2685 O O . SER A 1 342 ? -14.203 -14.508 -33.938 1 98.06 342 SER A O 1
ATOM 2687 N N . GLN A 1 343 ? -13.148 -14.953 -31.984 1 98.25 343 GLN A N 1
ATOM 2688 C CA . GLN A 1 343 ? -13.742 -16.281 -31.828 1 98.25 343 GLN A CA 1
ATOM 2689 C C . GLN A 1 343 ? -14.312 -16.469 -30.438 1 98.25 343 GLN A C 1
ATOM 2691 O O . GLN A 1 343 ? -13.812 -15.891 -29.469 1 98.25 343 GLN A O 1
ATOM 2696 N N . ILE A 1 344 ? -15.391 -17.219 -30.328 1 98.5 344 ILE A N 1
ATOM 2697 C CA . ILE A 1 344 ? -15.93 -17.734 -29.062 1 98.5 344 ILE A CA 1
ATOM 2698 C C . ILE A 1 344 ? -15.797 -19.25 -29.031 1 98.5 344 ILE A C 1
ATOM 2700 O O . ILE A 1 344 ? -16.172 -19.938 -30 1 98.5 344 ILE A O 1
ATOM 2704 N N . TYR A 1 345 ? -15.242 -19.703 -27.938 1 98.69 345 TYR A N 1
ATOM 2705 C CA . TYR A 1 345 ? -15.062 -21.125 -27.734 1 98.69 345 TYR A CA 1
ATOM 2706 C C . TYR A 1 345 ? -15.984 -21.656 -26.641 1 98.69 345 TYR A C 1
ATOM 2708 O O . TYR A 1 345 ? -16.469 -20.891 -25.812 1 98.69 345 TYR A O 1
ATOM 2716 N N . LYS A 1 346 ? -16.234 -22.969 -26.703 1 98.5 346 LYS A N 1
ATOM 2717 C CA . LYS A 1 346 ? -17.016 -23.688 -25.703 1 98.5 346 LYS A CA 1
ATOM 2718 C C . LYS A 1 346 ? -16.203 -24.812 -25.078 1 98.5 346 LYS A C 1
ATOM 2720 O O . LYS A 1 346 ? -15.508 -25.547 -25.797 1 98.5 346 LYS A O 1
ATOM 2725 N N . ILE A 1 347 ? -16.203 -24.844 -23.797 1 98.75 347 ILE A N 1
ATOM 2726 C CA . ILE A 1 347 ? -15.703 -25.984 -23.047 1 98.75 347 ILE A CA 1
ATOM 2727 C C . ILE A 1 347 ? -16.859 -26.859 -22.578 1 98.75 347 ILE A C 1
ATOM 2729 O O . ILE A 1 347 ? -17.625 -26.453 -21.688 1 98.75 347 ILE A O 1
ATOM 2733 N N . GLY A 1 348 ? -16.906 -28.031 -23.109 1 97.81 348 GLY A N 1
ATOM 2734 C CA . GLY A 1 348 ? -17.969 -28.953 -22.719 1 97.81 348 GLY A CA 1
ATOM 2735 C C . GLY A 1 348 ? -17.734 -29.578 -21.359 1 97.81 348 GLY A C 1
ATOM 2736 O O . GLY A 1 348 ? -16.656 -29.422 -20.766 1 97.81 348 GLY A O 1
ATOM 2737 N N . LEU A 1 349 ? -18.812 -30.266 -20.891 1 97.19 349 LEU A N 1
ATOM 2738 C CA . LEU A 1 349 ? -18.703 -30.938 -19.609 1 97.19 349 LEU A CA 1
ATOM 2739 C C . LEU A 1 349 ? -17.672 -32.062 -19.656 1 97.19 349 LEU A C 1
ATOM 2741 O O . LEU A 1 349 ? -17.141 -32.469 -18.625 1 97.19 349 LEU A O 1
ATOM 2745 N N . ASP A 1 350 ? -17.391 -32.531 -20.828 1 95.62 350 ASP A N 1
ATOM 2746 C CA . ASP A 1 350 ? -16.375 -33.562 -21.031 1 95.62 350 ASP A CA 1
ATOM 2747 C C . ASP A 1 350 ? -14.977 -32.969 -21.094 1 95.62 350 ASP A C 1
ATOM 2749 O O . ASP A 1 350 ? -13.992 -33.719 -21.203 1 95.62 350 ASP A O 1
ATOM 2753 N N . GLY A 1 351 ? -14.891 -31.703 -21.078 1 95.06 351 GLY A N 1
ATOM 2754 C CA . GLY A 1 351 ? -13.602 -31.031 -21.094 1 95.06 351 GLY A CA 1
ATOM 2755 C C . GLY A 1 351 ? -13.141 -30.672 -22.484 1 95.06 351 GLY A C 1
ATOM 2756 O O . GLY A 1 351 ? -12.133 -29.984 -22.656 1 95.06 351 GLY A O 1
ATOM 2757 N N . MET A 1 352 ? -13.906 -31.047 -23.469 1 96.94 352 MET A N 1
ATOM 2758 C CA . MET A 1 352 ? -13.516 -30.75 -24.844 1 96.94 352 MET A CA 1
ATOM 2759 C C . MET A 1 352 ? -13.789 -29.297 -25.203 1 96.94 352 MET A C 1
ATOM 2761 O O . MET A 1 352 ? -14.812 -28.734 -24.812 1 96.94 352 MET A O 1
ATOM 2765 N N . VAL A 1 353 ? -12.82 -28.688 -25.891 1 98.38 353 VAL A N 1
ATOM 2766 C CA . VAL A 1 353 ? -12.93 -27.297 -26.328 1 98.38 353 VAL A CA 1
ATOM 2767 C C . VAL A 1 353 ? -13.281 -27.25 -27.812 1 98.38 353 VAL A C 1
ATOM 2769 O O . VAL A 1 353 ? -12.617 -27.891 -28.641 1 98.38 353 VAL A O 1
ATOM 2772 N N . SER A 1 354 ? -14.328 -26.609 -28.172 1 97.81 354 SER A N 1
ATOM 2773 C CA . SER A 1 354 ? -14.766 -26.484 -29.562 1 97.81 354 SER A CA 1
ATOM 2774 C C . SER A 1 354 ? -15.102 -25.047 -29.922 1 97.81 354 SER A C 1
ATOM 2776 O O . SER A 1 354 ? -15.406 -24.234 -29.031 1 97.81 354 SER A O 1
ATOM 2778 N N . LEU A 1 355 ? -14.977 -24.703 -31.172 1 97.81 355 LEU A N 1
ATOM 2779 C CA . LEU A 1 355 ? -15.359 -23.391 -31.672 1 97.81 355 LEU A CA 1
ATOM 2780 C C . LEU A 1 355 ? -16.875 -23.219 -31.641 1 97.81 355 LEU A C 1
ATOM 2782 O O . LEU A 1 355 ? -17.594 -24.047 -32.188 1 97.81 355 LEU A O 1
ATOM 2786 N N . PHE A 1 356 ? -17.344 -22.234 -31.031 1 98.06 356 PHE A N 1
ATOM 2787 C CA . PHE A 1 356 ? -18.781 -21.938 -30.969 1 98.06 356 PHE A CA 1
ATOM 2788 C C . PHE A 1 356 ? -19.188 -20.922 -32.031 1 98.06 356 PHE A C 1
ATOM 2790 O O . PHE A 1 356 ? -20.203 -21.109 -32.688 1 98.06 356 PHE A O 1
ATOM 2797 N N . ALA A 1 357 ? -18.453 -19.891 -32.125 1 97.62 357 ALA A N 1
ATOM 2798 C CA . ALA A 1 357 ? -18.719 -18.844 -33.125 1 97.62 357 ALA A CA 1
ATOM 2799 C C . ALA A 1 357 ? -17.422 -18.25 -33.656 1 97.62 357 ALA A C 1
ATOM 2801 O O . ALA A 1 357 ? -16.438 -18.109 -32.938 1 97.62 357 ALA A O 1
ATOM 2802 N N . ASP A 1 358 ? -17.406 -17.859 -34.906 1 97 358 ASP A N 1
ATOM 2803 C CA . ASP A 1 358 ? -16.281 -17.234 -35.594 1 97 358 ASP A CA 1
ATOM 2804 C C . ASP A 1 358 ? -16.672 -15.875 -36.156 1 97 358 ASP A C 1
ATOM 2806 O O . ASP A 1 358 ? -17.859 -15.57 -36.281 1 97 358 ASP A O 1
ATOM 2810 N N . GLU A 1 359 ? -15.672 -15.023 -36.406 1 96.38 359 GLU A N 1
ATOM 2811 C CA . GLU A 1 359 ? -15.875 -13.688 -36.969 1 96.38 359 GLU A CA 1
ATOM 2812 C C . GLU A 1 359 ? -16.891 -12.898 -36.156 1 96.38 359 GLU A C 1
ATOM 2814 O O . GLU A 1 359 ? -17.859 -12.367 -36.688 1 96.38 359 GLU A O 1
ATOM 2819 N N . THR A 1 360 ? -16.703 -12.867 -34.938 1 96.62 360 THR A N 1
ATOM 2820 C CA . THR A 1 360 ? -17.672 -12.305 -34 1 96.62 360 THR A CA 1
ATOM 2821 C C . THR A 1 360 ? -17.562 -10.789 -33.938 1 96.62 360 THR A C 1
ATOM 2823 O O . THR A 1 360 ? -18.422 -10.117 -33.375 1 96.62 360 THR A O 1
ATOM 2826 N N . GLY A 1 361 ? -16.531 -10.188 -34.594 1 97.19 361 GLY A N 1
ATOM 2827 C CA . GLY A 1 361 ? -16.266 -8.766 -34.469 1 97.19 361 GLY A CA 1
ATOM 2828 C C . GLY A 1 361 ? -15.555 -8.414 -33.188 1 97.19 361 GLY A C 1
ATOM 2829 O O . GLY A 1 361 ? -15.867 -7.398 -32.531 1 97.19 361 GLY A O 1
ATOM 2830 N N . ASN A 1 362 ? -14.602 -9.297 -32.656 1 97.81 362 ASN A N 1
ATOM 2831 C CA . ASN A 1 362 ? -13.781 -9.125 -31.484 1 97.81 362 ASN A CA 1
ATOM 2832 C C . ASN A 1 362 ? -14.625 -9.125 -30.203 1 97.81 362 ASN A C 1
ATOM 2834 O O . ASN A 1 362 ? -14.516 -8.211 -29.391 1 97.81 362 ASN A O 1
ATOM 2838 N N . ALA A 1 363 ? -15.484 -10.172 -30.078 1 97.88 363 ALA A N 1
ATOM 2839 C CA . ALA A 1 363 ? -16.25 -10.344 -28.844 1 97.88 363 ALA A CA 1
ATOM 2840 C C . ALA A 1 363 ? -15.328 -10.43 -27.641 1 97.88 363 ALA A C 1
ATOM 2842 O O . ALA A 1 363 ? -14.258 -11.047 -27.703 1 97.88 363 ALA A O 1
ATOM 2843 N N . ASN A 1 364 ? -15.695 -9.742 -26.562 1 97.94 364 ASN A N 1
ATOM 2844 C CA . ASN A 1 364 ? -14.922 -9.656 -25.328 1 97.94 364 ASN A CA 1
ATOM 2845 C C . ASN A 1 364 ? -15.695 -10.234 -24.156 1 97.94 364 ASN A C 1
ATOM 2847 O O . ASN A 1 364 ? -15.773 -11.453 -24 1 97.94 364 ASN A O 1
ATOM 2851 N N . GLY A 1 365 ? -16.438 -9.453 -23.406 1 98.62 365 GLY A N 1
ATOM 2852 C CA . GLY A 1 365 ? -17.25 -9.93 -22.297 1 98.62 365 GLY A CA 1
ATOM 2853 C C . GLY A 1 365 ? -18.453 -10.75 -22.75 1 98.62 365 GLY A C 1
ATOM 2854 O O . GLY A 1 365 ? -19.078 -10.438 -23.75 1 98.62 365 GLY A O 1
ATOM 2855 N N . LEU A 1 366 ? -18.734 -11.844 -22.047 1 98.62 366 LEU A N 1
ATOM 2856 C CA . LEU A 1 366 ? -19.891 -12.703 -22.297 1 98.62 366 LEU A CA 1
ATOM 2857 C C . LEU A 1 366 ? -20.703 -12.891 -21.031 1 98.62 366 LEU A C 1
ATOM 2859 O O . LEU A 1 366 ? -20.172 -12.828 -19.922 1 98.62 366 LEU A O 1
ATOM 2863 N N . MET A 1 367 ? -21.922 -13.102 -21.234 1 98.38 367 MET A N 1
ATOM 2864 C CA . MET A 1 367 ? -22.797 -13.492 -20.141 1 98.38 367 MET A CA 1
ATOM 2865 C C . MET A 1 367 ? -24.062 -14.172 -20.656 1 98.38 367 MET A C 1
ATOM 2867 O O . MET A 1 367 ? -24.641 -13.742 -21.641 1 98.38 367 MET A O 1
ATOM 2871 N N . PHE A 1 368 ? -24.438 -15.25 -20.047 1 97.88 368 PHE A N 1
ATOM 2872 C CA . PHE A 1 368 ? -25.703 -15.891 -20.391 1 97.88 368 PHE A CA 1
ATOM 2873 C C . PHE A 1 368 ? -26.875 -15.211 -19.672 1 97.88 368 PHE A C 1
ATOM 2875 O O . PHE A 1 368 ? -26.75 -14.836 -18.5 1 97.88 368 PHE A O 1
ATOM 2882 N N . GLY A 1 369 ? -27.953 -15.109 -20.375 1 96 369 GLY A N 1
ATOM 2883 C CA . GLY A 1 369 ? -29.203 -14.688 -19.766 1 96 369 GLY A CA 1
ATOM 2884 C C . GLY A 1 369 ? -30.094 -15.852 -19.375 1 96 369 GLY A C 1
ATOM 2885 O O . GLY A 1 369 ? -29.844 -17 -19.766 1 96 369 GLY A O 1
ATOM 2886 N N . LYS A 1 370 ? -31.109 -15.562 -18.609 1 93.44 370 LYS A N 1
ATOM 2887 C CA . LYS A 1 370 ? -32.062 -16.594 -18.188 1 93.44 370 LYS A CA 1
ATOM 2888 C C . LYS A 1 370 ? -32.812 -17.172 -19.391 1 93.44 370 LYS A C 1
ATOM 2890 O O . LYS A 1 370 ? -33.375 -18.25 -19.297 1 93.44 370 LYS A O 1
ATOM 2895 N N . ASP A 1 371 ? -32.844 -16.469 -20.484 1 93.69 371 ASP A N 1
ATOM 2896 C CA . ASP A 1 371 ? -33.5 -16.922 -21.703 1 93.69 371 ASP A CA 1
ATOM 2897 C C . ASP A 1 371 ? -32.656 -17.938 -22.453 1 93.69 371 ASP A C 1
ATOM 2899 O O . ASP A 1 371 ? -33.062 -18.453 -23.5 1 93.69 371 ASP A O 1
ATOM 2903 N N . GLY A 1 372 ? -31.438 -18.188 -21.938 1 94.94 372 GLY A N 1
ATOM 2904 C CA . GLY A 1 372 ? -30.578 -19.188 -22.531 1 94.94 372 GLY A CA 1
ATOM 2905 C C . GLY A 1 372 ? -29.672 -18.641 -23.609 1 94.94 372 GLY A C 1
ATOM 2906 O O . GLY A 1 372 ? -28.812 -19.344 -24.141 1 94.94 372 GLY A O 1
ATOM 2907 N N . LYS A 1 373 ? -29.812 -17.391 -23.938 1 97.31 373 LYS A N 1
ATOM 2908 C CA . LYS A 1 373 ? -28.969 -16.781 -24.953 1 97.31 373 LYS A CA 1
ATOM 2909 C C . LYS A 1 373 ? -27.625 -16.344 -24.359 1 97.31 373 LYS A C 1
ATOM 2911 O O . LYS A 1 373 ? -27.547 -16.047 -23.156 1 97.31 373 LYS A O 1
ATOM 2916 N N . LEU A 1 374 ? -26.609 -16.344 -25.188 1 98.44 374 LEU A N 1
ATOM 2917 C CA . LEU A 1 374 ? -25.281 -15.82 -24.828 1 98.44 374 LEU A CA 1
ATOM 2918 C C . LEU A 1 374 ? -25.125 -14.383 -25.328 1 98.44 374 LEU A C 1
ATOM 2920 O O . LEU A 1 374 ? -25.062 -14.141 -26.531 1 98.44 374 LEU A O 1
ATOM 2924 N N . TYR A 1 375 ? -25.078 -13.461 -24.406 1 98.44 375 TYR A N 1
ATOM 2925 C CA . TYR A 1 375 ? -24.859 -12.062 -24.734 1 98.44 375 TYR A CA 1
ATOM 2926 C C . TYR A 1 375 ? -23.375 -11.734 -24.781 1 98.44 375 TYR A C 1
ATOM 2928 O O . TYR A 1 375 ? -22.594 -12.227 -23.953 1 98.44 375 TYR A O 1
ATOM 2936 N N . ALA A 1 376 ? -22.969 -10.898 -25.797 1 98.75 376 ALA A N 1
ATOM 2937 C CA . ALA A 1 376 ? -21.562 -10.602 -26.016 1 98.75 376 ALA A CA 1
ATOM 2938 C C . ALA A 1 376 ? -21.344 -9.109 -26.25 1 98.75 376 ALA A C 1
ATOM 2940 O O . ALA A 1 376 ? -22.141 -8.461 -26.938 1 98.75 376 ALA A O 1
ATOM 2941 N N . CYS A 1 377 ? -20.328 -8.555 -25.578 1 98.5 377 CYS A N 1
ATOM 2942 C CA . CYS A 1 377 ? -19.797 -7.254 -25.969 1 98.5 377 CYS A CA 1
ATOM 2943 C C . CYS A 1 377 ? -18.953 -7.355 -27.234 1 98.5 377 CYS A C 1
ATOM 2945 O O . CYS A 1 377 ? -17.828 -7.863 -27.203 1 98.5 377 CYS A O 1
ATOM 2947 N N . VAL A 1 378 ? -19.453 -6.84 -28.297 1 97.5 378 VAL A N 1
ATOM 2948 C CA . VAL A 1 378 ? -18.719 -6.859 -29.562 1 97.5 378 VAL A CA 1
ATOM 2949 C C . VAL A 1 378 ? -18.047 -5.508 -29.781 1 97.5 378 VAL A C 1
ATOM 2951 O O . VAL A 1 378 ? -18.547 -4.68 -30.547 1 97.5 378 VAL A O 1
ATOM 2954 N N . SER A 1 379 ? -16.906 -5.348 -29.203 1 93.88 379 SER A N 1
ATOM 2955 C CA . SER A 1 379 ? -16.234 -4.055 -29.109 1 93.88 379 SER A CA 1
ATOM 2956 C C . SER A 1 379 ? -15.797 -3.562 -30.484 1 93.88 379 SER A C 1
ATOM 2958 O O . SER A 1 379 ? -15.812 -2.359 -30.75 1 93.88 379 SER A O 1
ATOM 2960 N N . GLY A 1 380 ? -15.391 -4.445 -31.359 1 93.25 380 GLY A N 1
ATOM 2961 C CA . GLY A 1 380 ? -14.93 -4.055 -32.688 1 93.25 380 GLY A CA 1
ATOM 2962 C C . GLY A 1 380 ? -16 -3.383 -33.5 1 93.25 380 GLY A C 1
ATOM 2963 O O . GLY A 1 380 ? -15.695 -2.568 -34.375 1 93.25 380 GLY A O 1
ATOM 2964 N N . LYS A 1 381 ? -17.219 -3.746 -33.219 1 95.38 381 LYS A N 1
ATOM 2965 C CA . LYS A 1 381 ? -18.344 -3.199 -33.969 1 95.38 381 LYS A CA 1
ATOM 2966 C C . LYS A 1 381 ? -19.172 -2.264 -33.125 1 95.38 381 LYS A C 1
ATOM 2968 O O . LYS A 1 381 ? -20.188 -1.714 -33.562 1 95.38 381 LYS A O 1
ATOM 2973 N N . LYS A 1 382 ? -18.797 -2.131 -31.844 1 97.38 382 LYS A N 1
ATOM 2974 C CA . LYS A 1 382 ? -19.531 -1.321 -30.875 1 97.38 382 LYS A CA 1
ATOM 2975 C C . LYS A 1 382 ? -21 -1.757 -30.797 1 97.38 382 LYS A C 1
ATOM 2977 O O . LYS A 1 382 ? -21.906 -0.936 -30.953 1 97.38 382 LYS A O 1
ATOM 2982 N N . GLN A 1 383 ? -21.188 -3.074 -30.578 1 98 383 GLN A N 1
ATOM 2983 C CA . GLN A 1 383 ? -22.516 -3.684 -30.5 1 98 383 GLN A CA 1
ATOM 2984 C C . GLN A 1 383 ? -22.609 -4.633 -29.297 1 98 383 GLN A C 1
ATOM 2986 O O . GLN A 1 383 ? -21.594 -5.156 -28.828 1 98 383 GLN A O 1
ATOM 2991 N N . ILE A 1 384 ? -23.781 -4.73 -28.797 1 98.62 384 ILE A N 1
ATOM 2992 C CA . ILE A 1 384 ? -24.141 -5.879 -27.984 1 98.62 384 ILE A CA 1
ATOM 2993 C C . ILE A 1 384 ? -24.906 -6.898 -28.828 1 98.62 384 ILE A C 1
ATOM 2995 O O . ILE A 1 384 ? -25.891 -6.555 -29.484 1 98.62 384 ILE A O 1
ATOM 2999 N N . VAL A 1 385 ? -24.422 -8.141 -28.797 1 98.31 385 VAL A N 1
ATOM 3000 C CA . VAL A 1 385 ? -24.984 -9.203 -29.625 1 98.31 385 VAL A CA 1
ATOM 3001 C C . VAL A 1 385 ? -25.453 -10.359 -28.734 1 98.31 385 VAL A C 1
ATOM 3003 O O . VAL A 1 385 ? -24.859 -10.617 -27.688 1 98.31 385 VAL A O 1
ATOM 3006 N N . ALA A 1 386 ? -26.531 -11.008 -29.109 1 98.19 386 ALA A N 1
ATOM 3007 C CA . ALA A 1 386 ? -27 -12.219 -28.453 1 98.19 386 ALA A CA 1
ATOM 3008 C C . ALA A 1 386 ? -26.953 -13.422 -29.391 1 98.19 386 ALA A C 1
ATOM 3010 O O . ALA A 1 386 ? -27.328 -13.32 -30.562 1 98.19 386 ALA A O 1
ATOM 3011 N N . TYR A 1 387 ? -26.422 -14.492 -28.875 1 98.19 387 TYR A N 1
ATOM 3012 C CA . TYR A 1 387 ? -26.359 -15.75 -29.609 1 98.19 387 TYR A CA 1
ATOM 3013 C C . TYR A 1 387 ? -27.375 -16.75 -29.062 1 98.19 387 TYR A C 1
ATOM 3015 O O . TYR A 1 387 ? -27.5 -16.922 -27.844 1 98.19 387 TYR A O 1
ATOM 3023 N N . THR A 1 388 ? -28.031 -17.422 -29.953 1 96.44 388 THR A N 1
ATOM 3024 C CA . THR A 1 388 ? -28.812 -18.594 -29.578 1 96.44 388 THR A CA 1
ATOM 3025 C C . THR A 1 388 ? -27.922 -19.828 -29.438 1 96.44 388 THR A C 1
ATOM 3027 O O . THR A 1 388 ? -26.766 -19.812 -29.844 1 96.44 388 THR A O 1
ATOM 3030 N N . PRO A 1 389 ? -28.453 -20.859 -28.797 1 92.25 389 PRO A N 1
ATOM 3031 C CA . PRO A 1 389 ? -27.641 -22.062 -28.578 1 92.25 389 PRO A CA 1
ATOM 3032 C C . PRO A 1 389 ? -27.094 -22.641 -29.875 1 92.25 389 PRO A C 1
ATOM 3034 O O . PRO A 1 389 ? -26.047 -23.297 -29.875 1 92.25 389 PRO A O 1
ATOM 3037 N N . ASP A 1 390 ? -27.766 -22.375 -31 1 89.81 390 ASP A N 1
ATOM 3038 C CA . ASP A 1 390 ? -27.328 -22.938 -32.281 1 89.81 390 ASP A CA 1
ATOM 3039 C C . ASP A 1 390 ? -26.344 -22.016 -32.969 1 89.81 390 ASP A C 1
ATOM 3041 O O . ASP A 1 390 ? -25.938 -22.266 -34.125 1 89.81 390 ASP A O 1
ATOM 3045 N N . GLY A 1 391 ? -26.031 -20.891 -32.312 1 90.12 391 GLY A N 1
ATOM 3046 C CA . GLY A 1 391 ? -24.953 -20.047 -32.812 1 90.12 391 GLY A CA 1
ATOM 3047 C C . GLY A 1 391 ? -25.469 -18.891 -33.656 1 90.12 391 GLY A C 1
ATOM 3048 O O . GLY A 1 391 ? -24.672 -18.078 -34.125 1 90.12 391 GLY A O 1
ATOM 3049 N N . LYS A 1 392 ? -26.781 -18.797 -33.781 1 94 392 LYS A N 1
ATOM 3050 C CA . LYS A 1 392 ? -27.344 -17.656 -34.5 1 94 392 LYS A CA 1
ATOM 3051 C C . LYS A 1 392 ? -27.312 -16.391 -33.656 1 94 392 LYS A C 1
ATOM 3053 O O . LYS A 1 392 ? -27.562 -16.453 -32.438 1 94 392 LYS A O 1
ATOM 3058 N N . SER A 1 393 ? -26.938 -15.266 -34.312 1 95.94 393 SER A N 1
ATOM 3059 C CA . SER A 1 393 ? -26.75 -14.047 -33.531 1 95.94 393 SER A CA 1
ATOM 3060 C C . SER A 1 393 ? -27.75 -12.969 -33.938 1 95.94 393 SER A C 1
ATOM 3062 O O . SER A 1 393 ? -28.234 -12.977 -35.062 1 95.94 393 SER A O 1
ATOM 3064 N N . GLU A 1 394 ? -28.125 -12.133 -33.094 1 96.19 394 GLU A N 1
ATOM 3065 C CA . GLU A 1 394 ? -28.906 -10.922 -33.312 1 96.19 394 GLU A CA 1
ATOM 3066 C C . GLU A 1 394 ? -28.312 -9.734 -32.562 1 96.19 394 GLU A C 1
ATOM 3068 O O . GLU A 1 394 ? -27.797 -9.875 -31.438 1 96.19 394 GLU A O 1
ATOM 3073 N N . VAL A 1 395 ? -28.359 -8.578 -33.188 1 97.56 395 VAL A N 1
ATOM 3074 C CA . VAL A 1 395 ? -27.875 -7.355 -32.531 1 97.56 395 VAL A CA 1
ATOM 3075 C C . VAL A 1 395 ? -28.906 -6.848 -31.547 1 97.56 395 VAL A C 1
ATOM 3077 O O . VAL A 1 395 ? -30.078 -6.648 -31.906 1 97.56 395 VAL A O 1
ATOM 3080 N N . ILE A 1 396 ? -28.516 -6.637 -30.375 1 97.44 396 ILE A N 1
ATOM 3081 C CA . ILE A 1 396 ? -29.375 -6.152 -29.297 1 97.44 396 ILE A CA 1
ATOM 3082 C C . ILE A 1 396 ? -29.281 -4.633 -29.203 1 97.44 396 ILE A C 1
ATOM 3084 O O . ILE A 1 396 ? -30.281 -3.953 -28.953 1 97.44 396 ILE A O 1
ATOM 3088 N N . ALA A 1 397 ? -28.109 -4.09 -29.328 1 97.75 397 ALA A N 1
ATOM 3089 C CA . ALA A 1 397 ? -27.844 -2.654 -29.266 1 97.75 397 ALA A CA 1
ATOM 3090 C C . ALA A 1 397 ? -26.688 -2.26 -30.172 1 97.75 397 ALA A C 1
ATOM 3092 O O . ALA A 1 397 ? -25.703 -2.988 -30.266 1 97.75 397 ALA A O 1
ATOM 3093 N N . GLU A 1 398 ? -26.812 -1.128 -30.797 1 96.88 398 GLU A N 1
ATOM 3094 C CA . GLU A 1 398 ? -25.797 -0.587 -31.688 1 96.88 398 GLU A CA 1
ATOM 3095 C C . GLU A 1 398 ? -25.125 0.641 -31.094 1 96.88 398 GLU A C 1
ATOM 3097 O O . GLU A 1 398 ? -25.656 1.264 -30.172 1 96.88 398 GLU A O 1
ATOM 3102 N N . ASN A 1 399 ? -23.938 0.96 -31.578 1 96.31 399 ASN A N 1
ATOM 3103 C CA . ASN A 1 399 ? -23.172 2.135 -31.172 1 96.31 399 ASN A CA 1
ATOM 3104 C C . ASN A 1 399 ? -22.875 2.119 -29.672 1 96.31 399 ASN A C 1
ATOM 3106 O O . ASN A 1 399 ? -23.078 3.123 -28.984 1 96.31 399 ASN A O 1
ATOM 3110 N N . VAL A 1 400 ? -22.578 1.007 -29.156 1 97.31 400 VAL A N 1
ATOM 3111 C CA . VAL A 1 400 ? -22.25 0.817 -27.75 1 97.31 400 VAL A CA 1
ATOM 3112 C C . VAL A 1 400 ? -20.781 0.425 -27.609 1 97.31 400 VAL A C 1
ATOM 3114 O O . VAL A 1 400 ? -20.406 -0.721 -27.875 1 97.31 400 VAL A O 1
ATOM 3117 N N . SER A 1 401 ? -19.906 1.437 -27.234 1 97.38 401 SER A N 1
ATOM 3118 C CA . SER A 1 401 ? -18.562 1.055 -26.797 1 97.38 401 SER A CA 1
ATOM 3119 C C . SER A 1 401 ? -18.625 0.172 -25.547 1 97.38 401 SER A C 1
ATOM 3121 O O . SER A 1 401 ? -19.312 0.498 -24.578 1 97.38 401 SER A O 1
ATOM 3123 N N . CYS A 1 402 ? -18 -0.999 -25.609 1 97.88 402 CYS A N 1
ATOM 3124 C CA . CYS A 1 402 ? -18.25 -1.975 -24.562 1 97.88 402 CYS A CA 1
ATOM 3125 C C . CYS A 1 402 ? -17.031 -2.846 -24.312 1 97.88 402 CYS A C 1
ATOM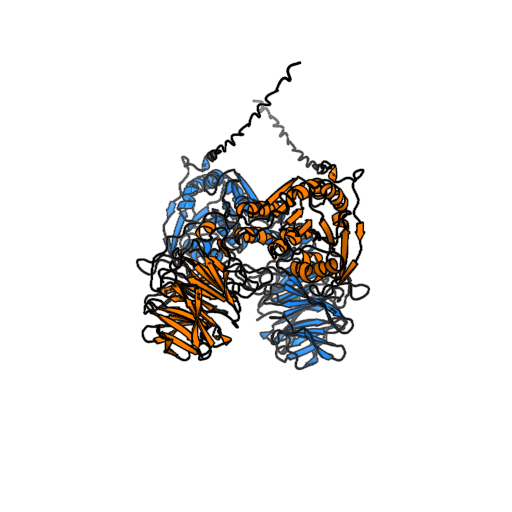 3127 O O . CYS A 1 402 ? -16.203 -3.043 -25.203 1 97.88 402 CYS A O 1
ATOM 3129 N N . ASN A 1 403 ? -16.891 -3.322 -23.078 1 98.38 403 ASN A N 1
ATOM 3130 C CA . ASN A 1 403 ? -15.836 -4.234 -22.656 1 98.38 403 ASN A CA 1
ATOM 3131 C C . ASN A 1 403 ? -16.406 -5.484 -21.984 1 98.38 403 ASN A C 1
ATOM 3133 O O . ASN A 1 403 ? -16.125 -6.605 -22.406 1 98.38 403 ASN A O 1
ATOM 3137 N N . ASP A 1 404 ? -17.172 -5.336 -20.969 1 98.75 404 ASP A N 1
ATOM 3138 C CA . ASP A 1 404 ? -17.812 -6.422 -20.219 1 98.75 404 ASP A CA 1
ATOM 3139 C C . ASP A 1 404 ? -19.297 -6.129 -19.984 1 98.75 404 ASP A C 1
ATOM 3141 O O . ASP A 1 404 ? -19.75 -5.004 -20.188 1 98.75 404 ASP A O 1
ATOM 3145 N N . LEU A 1 405 ? -20.062 -7.195 -19.625 1 98.75 405 LEU A N 1
ATOM 3146 C CA . LEU A 1 405 ? -21.484 -7 -19.391 1 98.75 405 LEU A CA 1
ATOM 3147 C C . LEU A 1 405 ? -22.031 -8.016 -18.391 1 98.75 405 LEU A C 1
ATOM 3149 O O . LEU A 1 405 ? -21.391 -9.055 -18.156 1 98.75 405 LEU A O 1
ATOM 3153 N N . VAL A 1 406 ? -23.094 -7.707 -17.797 1 98.44 406 VAL A N 1
ATOM 3154 C CA . VAL A 1 406 ? -23.859 -8.641 -16.969 1 98.44 406 VAL A CA 1
ATOM 3155 C C . VAL A 1 406 ? -25.344 -8.523 -17.281 1 98.44 406 VAL A C 1
ATOM 3157 O O . VAL A 1 406 ? -25.844 -7.426 -17.531 1 98.44 406 VAL A O 1
ATOM 3160 N N . VAL A 1 407 ? -26 -9.648 -17.391 1 97.38 407 VAL A N 1
ATOM 3161 C CA . VAL A 1 407 ? -27.422 -9.719 -17.688 1 97.38 407 VAL A CA 1
ATOM 3162 C C . VAL A 1 407 ? -28.203 -9.984 -16.391 1 97.38 407 VAL A C 1
ATOM 3164 O O . VAL A 1 407 ? -27.984 -11 -15.727 1 97.38 407 VAL A O 1
ATOM 3167 N N . GLY A 1 408 ? -29.062 -9.07 -16.031 1 94.69 408 GLY A N 1
ATOM 3168 C CA . GLY A 1 408 ? -29.906 -9.227 -14.852 1 94.69 408 GLY A CA 1
ATOM 3169 C C . GLY A 1 408 ? -31.375 -9.078 -15.156 1 94.69 408 GLY A C 1
ATOM 3170 O O . GLY A 1 408 ? -31.781 -8.969 -16.312 1 94.69 408 GLY A O 1
ATOM 3171 N N . ASP A 1 409 ? -32.188 -9.141 -14.117 1 93.31 409 ASP A N 1
ATOM 3172 C CA . ASP A 1 409 ? -33.625 -9.047 -14.258 1 93.31 409 ASP A CA 1
ATOM 3173 C C . ASP A 1 409 ? -34.031 -7.66 -14.75 1 93.31 409 ASP A C 1
ATOM 3175 O O . ASP A 1 409 ? -35.062 -7.512 -15.406 1 93.31 409 ASP A O 1
ATOM 3179 N N . ASN A 1 410 ? -33.219 -6.68 -14.477 1 92.5 410 ASN A N 1
ATOM 3180 C CA . ASN A 1 410 ? -33.562 -5.309 -14.82 1 92.5 410 ASN A CA 1
ATOM 3181 C C . ASN A 1 410 ? -32.875 -4.848 -16.094 1 92.5 410 ASN A C 1
ATOM 3183 O O . ASN A 1 410 ? -32.844 -3.654 -16.391 1 92.5 410 ASN A O 1
ATOM 3187 N N . GLY A 1 411 ? -32.312 -5.785 -16.781 1 95.75 411 GLY A N 1
ATOM 3188 C CA . GLY A 1 411 ? -31.625 -5.41 -18.016 1 95.75 411 GLY A CA 1
ATOM 3189 C C . GLY A 1 411 ? -30.172 -5.824 -18.031 1 95.75 411 GLY A C 1
ATOM 3190 O O . GLY A 1 411 ? -29.781 -6.762 -17.344 1 95.75 411 GLY A O 1
ATOM 3191 N N . ILE A 1 412 ? -29.422 -5.156 -18.984 1 98.19 412 ILE A N 1
ATOM 3192 C CA . ILE A 1 412 ? -28.016 -5.461 -19.188 1 98.19 412 ILE A CA 1
ATOM 3193 C C . ILE A 1 412 ? -27.156 -4.266 -18.781 1 98.19 412 ILE A C 1
ATOM 3195 O O . ILE A 1 412 ? -27.422 -3.133 -19.172 1 98.19 412 ILE A O 1
ATOM 3199 N N . TYR A 1 413 ? -26.219 -4.453 -17.906 1 98.81 413 TYR A N 1
ATOM 3200 C CA . TYR A 1 413 ? -25.219 -3.432 -17.594 1 98.81 413 TYR A CA 1
ATOM 3201 C C . TYR A 1 413 ? -23.938 -3.678 -18.375 1 98.81 413 TYR A C 1
ATOM 3203 O O . TYR A 1 413 ? -23.5 -4.82 -18.516 1 98.81 413 TYR A O 1
ATOM 3211 N N . VAL A 1 414 ? -23.344 -2.619 -18.953 1 98.81 414 VAL A N 1
ATOM 3212 C CA . VAL A 1 414 ? -22.188 -2.705 -19.828 1 98.81 414 VAL A CA 1
ATOM 3213 C C . VAL A 1 414 ? -21.125 -1.703 -19.375 1 98.81 414 VAL A C 1
ATOM 3215 O O . VAL A 1 414 ? -21.438 -0.559 -19.047 1 98.81 414 VAL A O 1
ATOM 3218 N N . THR A 1 415 ? -19.891 -2.105 -19.281 1 98.81 415 THR A N 1
ATOM 3219 C CA . THR A 1 415 ? -18.797 -1.177 -18.984 1 98.81 415 THR A CA 1
ATOM 3220 C C . THR A 1 415 ? -18.188 -0.65 -20.281 1 98.81 415 THR A C 1
ATOM 3222 O O . THR A 1 415 ? -18.031 -1.397 -21.25 1 98.81 415 THR A O 1
ATOM 3225 N N . ASP A 1 416 ? -17.891 0.615 -20.328 1 98.44 416 ASP A N 1
ATOM 3226 C CA . ASP A 1 416 ? -17.297 1.35 -21.438 1 98.44 416 ASP A CA 1
ATOM 3227 C C . ASP A 1 416 ? -16.031 2.078 -21 1 98.44 416 ASP A C 1
ATOM 3229 O O . ASP A 1 416 ? -16.062 3.281 -20.734 1 98.44 416 ASP A O 1
ATOM 3233 N N . PRO A 1 417 ? -14.898 1.327 -20.969 1 97.69 417 PRO A N 1
ATOM 3234 C CA . PRO A 1 417 ? -13.664 1.944 -20.484 1 97.69 417 PRO A CA 1
ATOM 3235 C C . PRO A 1 417 ? -13.242 3.148 -21.328 1 97.69 417 PRO A C 1
ATOM 3237 O O . PRO A 1 417 ? -12.695 4.117 -20.781 1 97.69 417 PRO A O 1
ATOM 3240 N N . GLU A 1 418 ? -13.414 3.129 -22.609 1 96.12 418 GLU A N 1
ATOM 3241 C CA . GLU A 1 418 ? -13.016 4.207 -23.5 1 96.12 418 GLU A CA 1
ATOM 3242 C C . GLU A 1 418 ? -13.617 5.539 -23.062 1 96.12 418 GLU A C 1
ATOM 3244 O O . GLU A 1 418 ? -12.961 6.578 -23.141 1 96.12 418 GLU A O 1
ATOM 3249 N N . ASN A 1 419 ? -14.852 5.465 -22.703 1 97.5 419 ASN A N 1
ATOM 3250 C CA . ASN A 1 419 ? -15.562 6.684 -22.312 1 97.5 419 ASN A CA 1
ATOM 3251 C C . ASN A 1 419 ? -15.742 6.781 -20.812 1 97.5 419 ASN A C 1
ATOM 3253 O O . ASN A 1 419 ? -16.469 7.648 -20.312 1 97.5 419 ASN A O 1
ATOM 3257 N N . LYS A 1 420 ? -15.156 5.898 -20.078 1 97.88 420 LYS A N 1
ATOM 3258 C CA . LYS A 1 420 ? -15.125 5.887 -18.625 1 97.88 420 LYS A CA 1
ATOM 3259 C C . LYS A 1 420 ? -16.547 5.934 -18.047 1 97.88 420 LYS A C 1
ATOM 3261 O O . LYS A 1 420 ? -16.844 6.777 -17.203 1 97.88 420 LYS A O 1
ATOM 3266 N N . ARG A 1 421 ? -17.359 5.016 -18.469 1 98.56 421 ARG A N 1
ATOM 3267 C CA . ARG A 1 421 ? -18.75 5.059 -18.031 1 98.56 421 ARG A CA 1
ATOM 3268 C C . ARG A 1 421 ? -19.344 3.66 -17.969 1 98.56 421 ARG A C 1
ATOM 3270 O O . ARG A 1 421 ? -18.734 2.697 -18.438 1 98.56 421 ARG A O 1
ATOM 3277 N N . VAL A 1 422 ? -20.484 3.471 -17.328 1 98.81 422 VAL A N 1
ATOM 3278 C CA . VAL A 1 422 ? -21.328 2.277 -17.266 1 98.81 422 VAL A CA 1
ATOM 3279 C C . VAL A 1 422 ? -22.656 2.547 -17.953 1 98.81 422 VAL A C 1
ATOM 3281 O O . VAL A 1 422 ? -23.281 3.592 -17.734 1 98.81 422 VAL A O 1
ATOM 3284 N N . LEU A 1 423 ? -23.062 1.633 -18.797 1 98.69 423 LEU A N 1
ATOM 3285 C CA . LEU A 1 423 ? -24.312 1.747 -19.531 1 98.69 423 LEU A CA 1
ATOM 3286 C C . LEU A 1 423 ? -25.344 0.729 -19.047 1 98.69 423 LEU A C 1
ATOM 3288 O O . LEU A 1 423 ? -24.969 -0.281 -18.438 1 98.69 423 LEU A O 1
ATOM 3292 N N . HIS A 1 424 ? -26.578 1.048 -19.25 1 98.69 424 HIS A N 1
ATOM 3293 C CA . HIS A 1 424 ? -27.719 0.162 -19 1 98.69 424 HIS A CA 1
ATOM 3294 C C . HIS A 1 424 ? -28.578 0.017 -20.25 1 98.69 424 HIS A C 1
ATOM 3296 O O . HIS A 1 424 ? -28.875 1.006 -20.938 1 98.69 424 HIS A O 1
ATOM 3302 N N . ILE A 1 425 ? -28.828 -1.18 -20.609 1 98.19 425 ILE A N 1
ATOM 3303 C CA . ILE A 1 425 ? -29.75 -1.502 -21.688 1 98.19 425 ILE A CA 1
ATOM 3304 C C . ILE A 1 425 ? -31.016 -2.131 -21.094 1 98.19 425 ILE A C 1
ATOM 3306 O O . ILE A 1 425 ? -30.969 -3.232 -20.547 1 98.19 425 ILE A O 1
ATOM 3310 N N . ASP A 1 426 ? -32.125 -1.52 -21.328 1 96.62 426 ASP A N 1
ATOM 3311 C CA . ASP A 1 426 ? -33.375 -2.008 -20.719 1 96.62 426 ASP A CA 1
ATOM 3312 C C . ASP A 1 426 ? -34.062 -3.002 -21.625 1 96.62 426 ASP A C 1
ATOM 3314 O O . ASP A 1 426 ? -33.5 -3.434 -22.641 1 96.62 426 ASP A O 1
ATOM 3318 N N . GLY A 1 427 ? -35.281 -3.496 -21.219 1 91.88 427 GLY A N 1
ATOM 3319 C CA . GLY A 1 427 ? -36.031 -4.5 -21.953 1 91.88 427 GLY A CA 1
ATOM 3320 C C . GLY A 1 427 ? -36.438 -4.039 -23.344 1 91.88 427 GLY A C 1
ATOM 3321 O O . GLY A 1 427 ? -36.688 -4.859 -24.219 1 91.88 427 GLY A O 1
ATOM 3322 N N . ASP A 1 428 ? -36.5 -2.721 -23.562 1 92.81 428 ASP A N 1
ATOM 3323 C CA . ASP A 1 428 ? -36.844 -2.15 -24.859 1 92.81 428 ASP A CA 1
ATOM 3324 C C . ASP A 1 428 ? -35.594 -1.862 -25.688 1 92.81 428 ASP A C 1
ATOM 3326 O O . ASP A 1 428 ? -35.656 -1.154 -26.688 1 92.81 428 ASP A O 1
ATOM 3330 N N . LYS A 1 429 ? -34.438 -2.293 -25.156 1 94.25 429 LYS A N 1
ATOM 3331 C CA . LYS A 1 429 ? -33.156 -2.17 -25.812 1 94.25 429 LYS A CA 1
ATOM 3332 C C . LYS A 1 429 ? -32.688 -0.714 -25.859 1 94.25 429 LYS A C 1
ATOM 3334 O O . LYS A 1 429 ? -31.891 -0.339 -26.719 1 94.25 429 LYS A O 1
ATOM 3339 N N . LYS A 1 430 ? -33.281 0.074 -25 1 96.19 430 LYS A N 1
ATOM 3340 C CA . LYS A 1 430 ? -32.812 1.449 -24.875 1 96.19 430 LYS A CA 1
ATOM 3341 C C . LYS A 1 430 ? -31.531 1.512 -24.062 1 96.19 430 LYS A C 1
ATOM 3343 O O . LYS A 1 430 ? -31.438 0.898 -23 1 96.19 430 LYS A O 1
ATOM 3348 N N . VAL A 1 431 ? -30.562 2.256 -24.594 1 97.75 431 VAL A N 1
ATOM 3349 C CA . VAL A 1 431 ? -29.266 2.393 -23.953 1 97.75 431 VAL A CA 1
ATOM 3350 C C . VAL A 1 431 ? -29.203 3.699 -23.172 1 97.75 431 VAL A C 1
ATOM 3352 O O . VAL A 1 431 ? -29.547 4.762 -23.688 1 97.75 431 VAL A O 1
ATOM 3355 N N . SER A 1 432 ? -28.828 3.703 -21.922 1 97.75 432 SER A N 1
ATOM 3356 C CA . SER A 1 432 ? -28.672 4.887 -21.094 1 97.75 432 SER A CA 1
ATOM 3357 C C . SER A 1 432 ? -27.375 4.828 -20.297 1 97.75 432 SER A C 1
ATOM 3359 O O . SER A 1 432 ? -26.891 3.744 -19.969 1 97.75 432 SER A O 1
ATOM 3361 N N . VAL A 1 433 ? -26.734 6.02 -20.016 1 98.19 433 VAL A N 1
ATOM 3362 C CA . VAL A 1 433 ? -25.578 6.109 -19.125 1 98.19 433 VAL A CA 1
ATOM 3363 C C . VAL A 1 433 ? -26.047 6.09 -17.672 1 98.19 433 VAL A C 1
ATOM 3365 O O . VAL A 1 433 ? -26.891 6.902 -17.266 1 98.19 433 VAL A O 1
ATOM 3368 N N . VAL A 1 434 ? -25.484 5.207 -16.906 1 98.31 434 VAL A N 1
ATOM 3369 C CA . VAL A 1 434 ? -25.938 5.109 -15.523 1 98.31 434 VAL A CA 1
ATOM 3370 C C . VAL A 1 434 ? -24.828 5.527 -14.578 1 98.31 434 VAL A C 1
ATOM 3372 O O . VAL A 1 434 ? -25.062 5.773 -13.391 1 98.31 434 VAL A O 1
ATOM 3375 N N . ASP A 1 435 ? -23.578 5.605 -14.945 1 98 435 ASP A N 1
ATOM 3376 C CA . ASP A 1 435 ? -22.469 6.176 -14.195 1 98 435 ASP A CA 1
ATOM 3377 C C . ASP A 1 435 ? -21.375 6.691 -15.125 1 98 435 ASP A C 1
ATOM 3379 O O . ASP A 1 435 ? -20.938 5.973 -16.031 1 98 435 ASP A O 1
ATOM 3383 N N . GLU A 1 436 ? -20.906 7.871 -14.961 1 96 436 GLU A N 1
ATOM 3384 C CA . GLU A 1 436 ? -19.828 8.43 -15.766 1 96 436 GLU A CA 1
ATOM 3385 C C . GLU A 1 436 ? -18.922 9.32 -14.922 1 96 436 GLU A C 1
ATOM 3387 O O . GLU A 1 436 ? -18.219 10.18 -15.453 1 96 436 GLU A O 1
ATOM 3392 N N . LYS A 1 437 ? -19.016 9.109 -13.617 1 94.94 437 LYS A N 1
ATOM 3393 C CA . LYS A 1 437 ? -18.234 9.961 -12.719 1 94.94 437 LYS A CA 1
ATOM 3394 C C . LYS A 1 437 ? -17.234 9.133 -11.914 1 94.94 437 LYS A C 1
ATOM 3396 O O . LYS A 1 437 ? -17.609 8.164 -11.25 1 94.94 437 LYS A O 1
ATOM 3401 N N . GLY A 1 438 ? -16.031 9.547 -11.969 1 92.69 438 GLY A N 1
ATOM 3402 C CA . GLY A 1 438 ? -15.039 9 -11.062 1 92.69 438 GLY A CA 1
ATOM 3403 C C . GLY A 1 438 ? -14.492 7.652 -11.516 1 92.69 438 GLY A C 1
ATOM 3404 O O . GLY A 1 438 ? -13.812 6.965 -10.75 1 92.69 438 GLY A O 1
ATOM 3405 N N . LEU A 1 439 ? -14.797 7.211 -12.672 1 96.06 439 LEU A N 1
ATOM 3406 C CA . LEU A 1 439 ? -14.273 5.965 -13.219 1 96.06 439 LEU A CA 1
ATOM 3407 C C . LEU A 1 439 ? -13.055 6.23 -14.109 1 96.06 439 LEU A C 1
ATOM 3409 O O . LEU A 1 439 ? -13.078 7.145 -14.938 1 96.06 439 LEU A O 1
ATOM 3413 N N . GLU A 1 440 ? -12.008 5.434 -13.859 1 94.12 440 GLU A N 1
ATOM 3414 C CA . GLU A 1 440 ? -10.805 5.602 -14.672 1 94.12 440 GLU A CA 1
ATOM 3415 C C . GLU A 1 440 ? -10.758 4.57 -15.797 1 94.12 440 GLU A C 1
ATOM 3417 O O . GLU A 1 440 ? -10.32 4.879 -16.906 1 94.12 440 GLU A O 1
ATOM 3422 N N . PHE A 1 441 ? -11.141 3.355 -15.477 1 97 441 PHE A N 1
ATOM 3423 C CA . PHE A 1 441 ? -11.141 2.268 -16.453 1 97 441 PHE A CA 1
ATOM 3424 C C . PHE A 1 441 ? -12.117 1.17 -16.031 1 97 441 PHE A C 1
ATOM 3426 O O . PHE A 1 441 ? -11.695 0.073 -15.656 1 97 441 PHE A O 1
ATOM 3433 N N . PRO A 1 442 ? -13.438 1.482 -16.141 1 98.38 442 PRO A N 1
ATOM 3434 C CA . PRO A 1 442 ? -14.414 0.438 -15.797 1 98.38 442 PRO A CA 1
ATOM 3435 C C . PRO A 1 442 ? -14.25 -0.813 -16.656 1 98.38 442 PRO A C 1
ATOM 3437 O O . PRO A 1 442 ? -14.117 -0.712 -17.891 1 98.38 442 PRO A O 1
ATOM 3440 N N . ASN A 1 443 ? -14.188 -1.982 -16.047 1 98.31 443 ASN A N 1
ATOM 3441 C CA . ASN A 1 443 ? -13.867 -3.232 -16.719 1 98.31 443 ASN A CA 1
ATOM 3442 C C . ASN A 1 443 ? -14.852 -4.34 -16.359 1 98.31 443 ASN A C 1
ATOM 3444 O O . ASN A 1 443 ? -16 -4.312 -16.797 1 98.31 443 ASN A O 1
ATOM 3448 N N . GLY A 1 444 ? -14.562 -5.168 -15.391 1 98.75 444 GLY A N 1
ATOM 3449 C CA . GLY A 1 444 ? -15.484 -6.207 -14.969 1 98.75 444 GLY A CA 1
ATOM 3450 C C . GLY A 1 444 ? -16.75 -5.66 -14.352 1 98.75 444 GLY A C 1
ATOM 3451 O O . GLY A 1 444 ? -16.719 -4.652 -13.641 1 98.75 444 GLY A O 1
ATOM 3452 N N . VAL A 1 445 ? -17.859 -6.371 -14.602 1 98.81 445 VAL A N 1
ATOM 3453 C CA . VAL A 1 445 ? -19.141 -5.984 -14.047 1 98.81 445 VAL A CA 1
ATOM 3454 C C . VAL A 1 445 ? -19.969 -7.23 -13.727 1 98.81 445 VAL A C 1
ATOM 3456 O O . VAL A 1 445 ? -20.031 -8.164 -14.531 1 98.81 445 VAL A O 1
ATOM 3459 N N . VAL A 1 446 ? -20.5 -7.305 -12.5 1 98.44 446 VAL A N 1
ATOM 3460 C CA . VAL A 1 446 ? -21.344 -8.414 -12.078 1 98.44 446 VAL A CA 1
ATOM 3461 C C . VAL A 1 446 ? -22.391 -7.926 -11.078 1 98.44 446 VAL A C 1
ATOM 3463 O O . VAL A 1 446 ? -22.25 -6.832 -10.523 1 98.44 446 VAL A O 1
ATOM 3466 N N . LEU A 1 447 ? -23.422 -8.68 -10.93 1 97.94 447 LEU A N 1
ATOM 3467 C CA . LEU A 1 447 ? -24.453 -8.422 -9.93 1 97.94 447 LEU A CA 1
ATOM 3468 C C . LEU A 1 447 ? -24.234 -9.289 -8.695 1 97.94 447 LEU A C 1
ATOM 3470 O O . LEU A 1 447 ? -23.734 -10.406 -8.797 1 97.94 447 LEU A O 1
ATOM 3474 N N . SER A 1 448 ? -24.625 -8.742 -7.516 1 97.56 448 SER A N 1
ATOM 3475 C CA . SER A 1 448 ? -24.719 -9.602 -6.344 1 97.56 448 SER A CA 1
ATOM 3476 C C . SER A 1 448 ? -25.703 -10.75 -6.57 1 97.56 448 SER A C 1
ATOM 3478 O O . SER A 1 448 ? -26.547 -10.672 -7.465 1 97.56 448 SER A O 1
ATOM 3480 N N . PRO A 1 449 ? -25.625 -11.812 -5.75 1 97 449 PRO A N 1
ATOM 3481 C CA . PRO A 1 449 ? -26.5 -12.969 -5.969 1 97 449 PRO A CA 1
ATOM 3482 C C . PRO A 1 449 ? -27.984 -12.602 -5.957 1 97 449 PRO A C 1
ATOM 3484 O O . PRO A 1 449 ? -28.781 -13.234 -6.652 1 97 449 PRO A O 1
ATOM 3487 N N . ASP A 1 450 ? -28.344 -11.609 -5.223 1 97.06 450 ASP A N 1
ATOM 3488 C CA . ASP A 1 450 ? -29.75 -11.203 -5.117 1 97.06 450 ASP A CA 1
ATOM 3489 C C . ASP A 1 450 ? -30.062 -10.07 -6.09 1 97.06 450 ASP A C 1
ATOM 3491 O O . ASP A 1 450 ? -31.172 -9.523 -6.082 1 97.06 450 ASP A O 1
ATOM 3495 N N . GLN A 1 451 ? -29.062 -9.609 -6.844 1 96.94 451 GLN A N 1
ATOM 3496 C CA . GLN A 1 451 ? -29.125 -8.609 -7.902 1 96.94 451 GLN A CA 1
ATOM 3497 C C . GLN A 1 451 ? -29.5 -7.238 -7.344 1 96.94 451 GLN A C 1
ATOM 3499 O O . GLN A 1 451 ? -30.016 -6.387 -8.07 1 96.94 451 GLN A O 1
ATOM 3504 N N . SER A 1 452 ? -29.266 -7.074 -6.02 1 97.25 452 SER A N 1
ATOM 3505 C CA . SER A 1 452 ? -29.547 -5.781 -5.402 1 97.25 452 SER A CA 1
ATOM 3506 C C . SER A 1 452 ? -28.375 -4.82 -5.578 1 97.25 452 SER A C 1
ATOM 3508 O O . SER A 1 452 ? -28.516 -3.607 -5.41 1 97.25 452 SER A O 1
ATOM 3510 N N . LEU A 1 453 ? -27.219 -5.332 -5.812 1 98.12 453 LEU A N 1
ATOM 3511 C CA . LEU A 1 453 ? -26.016 -4.523 -5.992 1 98.12 453 LEU A CA 1
ATOM 3512 C C . LEU A 1 453 ? -25.375 -4.812 -7.34 1 98.12 453 LEU A C 1
ATOM 3514 O O . LEU A 1 453 ? -25.391 -5.949 -7.816 1 98.12 453 LEU A O 1
ATOM 3518 N N . LEU A 1 454 ? -24.812 -3.797 -7.945 1 98.56 454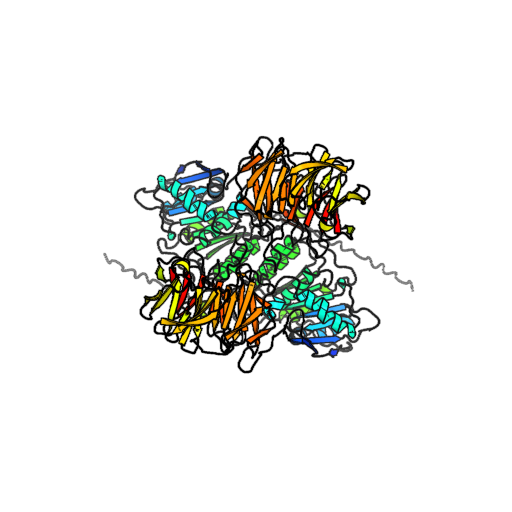 LEU A N 1
ATOM 3519 C CA . LEU A 1 454 ? -23.922 -3.908 -9.086 1 98.56 454 LEU A CA 1
ATOM 3520 C C . LEU A 1 454 ? -22.469 -3.621 -8.68 1 98.56 454 LEU A C 1
ATOM 3522 O O . LEU A 1 454 ? -22.219 -2.648 -7.969 1 98.56 454 LEU A O 1
ATOM 3526 N N . TYR A 1 455 ? -21.594 -4.496 -9.039 1 98.81 455 TYR A N 1
ATOM 3527 C CA . TYR A 1 455 ? -20.156 -4.309 -8.812 1 98.81 455 TYR A CA 1
ATOM 3528 C C . TYR A 1 455 ? -19.438 -3.979 -10.117 1 98.81 455 TYR A C 1
ATOM 3530 O O . TYR A 1 455 ? -19.641 -4.652 -11.133 1 98.81 455 TYR A O 1
ATOM 3538 N N . VAL A 1 456 ? -18.656 -2.939 -10.117 1 98.88 456 VAL A N 1
ATOM 3539 C CA . VAL A 1 456 ? -17.891 -2.533 -11.297 1 98.88 456 VAL A CA 1
ATOM 3540 C C . VAL A 1 456 ? -16.422 -2.373 -10.93 1 98.88 456 VAL A C 1
ATOM 3542 O O . VAL A 1 456 ? -16.062 -1.521 -10.109 1 98.88 456 VAL A O 1
ATOM 3545 N N . ALA A 1 457 ? -15.602 -3.207 -11.5 1 98.5 457 ALA A N 1
ATOM 3546 C CA . ALA A 1 457 ? -14.164 -3.084 -11.312 1 98.5 457 ALA A CA 1
ATOM 3547 C C . ALA A 1 457 ? -13.617 -1.842 -12.016 1 98.5 457 ALA A C 1
ATOM 3549 O O . ALA A 1 457 ? -14.211 -1.358 -12.977 1 98.5 457 ALA A O 1
ATOM 3550 N N . ASP A 1 458 ? -12.609 -1.308 -11.531 1 97 458 ASP A N 1
ATOM 3551 C CA . ASP A 1 458 ? -11.836 -0.234 -12.148 1 97 458 ASP A CA 1
ATOM 3552 C C . ASP A 1 458 ? -10.359 -0.604 -12.234 1 97 458 ASP A C 1
ATOM 3554 O O . ASP A 1 458 ? -9.617 -0.472 -11.258 1 97 458 ASP A O 1
ATOM 3558 N N . THR A 1 459 ? -9.898 -0.973 -13.375 1 96.44 459 THR A N 1
ATOM 3559 C CA . THR A 1 459 ? -8.617 -1.618 -13.609 1 96.44 459 THR A CA 1
ATOM 3560 C C . THR A 1 459 ? -7.477 -0.781 -13.031 1 96.44 459 THR A C 1
ATOM 3562 O O . THR A 1 459 ? -6.504 -1.325 -12.508 1 96.44 459 THR A O 1
ATOM 3565 N N . ARG A 1 460 ? -7.582 0.502 -13.055 1 92.75 460 ARG A N 1
ATOM 3566 C CA . ARG A 1 460 ? -6.484 1.403 -12.719 1 92.75 460 ARG A CA 1
ATOM 3567 C C . ARG A 1 460 ? -6.609 1.901 -11.281 1 92.75 460 ARG A C 1
ATOM 3569 O O . ARG A 1 460 ? -5.883 2.811 -10.867 1 92.75 460 ARG A O 1
ATOM 3576 N N . ARG A 1 461 ? -7.59 1.304 -10.531 1 91.88 461 ARG A N 1
ATOM 3577 C CA . ARG A 1 461 ? -7.805 1.714 -9.148 1 91.88 461 ARG A CA 1
ATOM 3578 C C . ARG A 1 461 ? -7.648 0.532 -8.195 1 91.88 461 ARG A C 1
ATOM 3580 O O . ARG A 1 461 ? -7.34 -0.582 -8.625 1 91.88 461 ARG A O 1
ATOM 3587 N N . GLN A 1 462 ? -7.781 0.845 -6.906 1 92.94 462 GLN A N 1
ATOM 3588 C CA . GLN A 1 462 ? -7.582 -0.163 -5.871 1 92.94 462 GLN A CA 1
ATOM 3589 C C . GLN A 1 462 ? -8.914 -0.604 -5.266 1 92.94 462 GLN A C 1
ATOM 3591 O O . GLN A 1 462 ? -8.961 -1.055 -4.121 1 92.94 462 GLN A O 1
ATOM 3596 N N . TYR A 1 463 ? -10.031 -0.402 -5.98 1 94.44 463 TYR A N 1
ATOM 3597 C CA . TYR A 1 463 ? -11.344 -0.746 -5.434 1 94.44 463 TYR A CA 1
ATOM 3598 C C . TYR A 1 463 ? -12.258 -1.285 -6.52 1 94.44 463 TYR A C 1
ATOM 3600 O O . TYR A 1 463 ? -12.016 -1.081 -7.711 1 94.44 463 TYR A O 1
ATOM 3608 N N . VAL A 1 464 ? -13.258 -1.992 -6.082 1 98 464 VAL A N 1
ATOM 3609 C CA . VAL A 1 464 ? -14.445 -2.27 -6.883 1 98 464 VAL A CA 1
ATOM 3610 C C . VAL A 1 464 ? -15.602 -1.385 -6.414 1 98 464 VAL A C 1
ATOM 3612 O O . VAL A 1 464 ? -15.867 -1.281 -5.215 1 98 464 VAL A O 1
ATOM 3615 N N . ASN A 1 465 ? -16.219 -0.726 -7.367 1 98.12 465 ASN A N 1
ATOM 3616 C CA . ASN A 1 465 ? -17.375 0.1 -7.043 1 98.12 465 ASN A CA 1
ATOM 3617 C C . ASN A 1 465 ? -18.625 -0.751 -6.785 1 98.12 465 ASN A C 1
ATOM 3619 O O . ASN A 1 465 ? -18.844 -1.761 -7.457 1 98.12 465 ASN A O 1
ATOM 3623 N N . SER A 1 466 ? -19.406 -0.345 -5.824 1 98.31 466 SER A N 1
ATOM 3624 C CA . SER A 1 466 ? -20.672 -0.973 -5.496 1 98.31 466 SER A CA 1
ATOM 3625 C C . SER A 1 466 ? -21.828 0.023 -5.602 1 98.31 466 SER A C 1
ATOM 3627 O O . SER A 1 466 ? -21.734 1.143 -5.098 1 98.31 466 SER A O 1
ATOM 3629 N N . TYR A 1 467 ? -22.844 -0.337 -6.281 1 98.38 467 TYR A N 1
ATOM 3630 C CA . TYR A 1 467 ? -24.062 0.445 -6.477 1 98.38 467 TYR A CA 1
ATOM 3631 C C . TYR A 1 467 ? -25.281 -0.316 -5.984 1 98.38 467 TYR A C 1
ATOM 3633 O O . TYR A 1 467 ? -25.344 -1.543 -6.094 1 98.38 467 TYR A O 1
ATOM 3641 N N . GLN A 1 468 ? -26.266 0.411 -5.504 1 98.38 468 GLN A N 1
ATOM 3642 C CA . GLN A 1 468 ? -27.578 -0.206 -5.344 1 98.38 468 GLN A CA 1
ATOM 3643 C C . GLN A 1 468 ? -28.375 -0.131 -6.637 1 98.38 468 GLN A C 1
ATOM 3645 O O . GLN A 1 468 ? -28.469 0.933 -7.254 1 98.38 468 GLN A O 1
ATOM 3650 N N . VAL A 1 469 ? -28.953 -1.249 -7.031 1 98.12 469 VAL A N 1
ATOM 3651 C CA . VAL A 1 469 ? -29.75 -1.334 -8.25 1 98.12 469 VAL A CA 1
ATOM 3652 C C . VAL A 1 469 ? -31.203 -0.993 -7.93 1 98.12 469 VAL A C 1
ATOM 3654 O O . VAL A 1 469 ? -31.828 -1.641 -7.086 1 98.12 469 VAL A O 1
ATOM 3657 N N . GLN A 1 470 ? -31.688 -0.03 -8.648 1 96 470 GLN A N 1
ATOM 3658 C CA . GLN A 1 470 ? -33.062 0.353 -8.469 1 96 470 GLN A CA 1
ATOM 3659 C C . GLN A 1 470 ? -34 -0.468 -9.367 1 96 470 GLN A C 1
ATOM 3661 O O . GLN A 1 470 ? -33.531 -1.129 -10.297 1 96 470 GLN A O 1
ATOM 3666 N N . ASP A 1 471 ? -35.281 -0.399 -9.141 1 93.06 471 ASP A N 1
ATOM 3667 C CA . ASP A 1 471 ? -36.281 -1.202 -9.867 1 93.06 471 ASP A CA 1
ATOM 3668 C C . ASP A 1 471 ? -36.25 -0.881 -11.359 1 93.06 471 ASP A C 1
ATOM 3670 O O . ASP A 1 471 ? -36.5 -1.758 -12.188 1 93.06 471 ASP A O 1
ATOM 3674 N N . ASP A 1 472 ? -35.938 0.348 -11.711 1 93.25 472 ASP A N 1
ATOM 3675 C CA . ASP A 1 472 ? -35.969 0.763 -13.109 1 93.25 472 ASP A CA 1
ATOM 3676 C C . ASP A 1 472 ? -34.594 0.552 -13.766 1 93.25 472 ASP A C 1
ATOM 3678 O O . ASP A 1 472 ? -34.375 0.971 -14.898 1 93.25 472 ASP A O 1
ATOM 3682 N N . GLY A 1 473 ? -33.656 -0.029 -13 1 94.94 473 GLY A N 1
ATOM 3683 C CA . GLY A 1 473 ? -32.344 -0.332 -13.547 1 94.94 473 GLY A CA 1
ATOM 3684 C C . GLY A 1 473 ? -31.312 0.758 -13.281 1 94.94 473 GLY A C 1
ATOM 3685 O O . GLY A 1 473 ? -30.109 0.545 -13.453 1 94.94 473 GLY A O 1
ATOM 3686 N N . THR A 1 474 ? -31.75 1.906 -12.82 1 96.75 474 THR A N 1
ATOM 3687 C CA . THR A 1 474 ? -30.797 2.963 -12.477 1 96.75 474 THR A CA 1
ATOM 3688 C C . THR A 1 474 ? -29.984 2.586 -11.25 1 96.75 474 THR A C 1
ATOM 3690 O O . THR A 1 474 ? -30.312 1.632 -10.539 1 96.75 474 THR A O 1
ATOM 3693 N N . LEU A 1 475 ? -28.875 3.283 -11.055 1 98.12 475 LEU A N 1
ATOM 3694 C CA . LEU A 1 475 ? -27.969 2.99 -9.953 1 98.12 475 LEU A CA 1
ATOM 3695 C C . LEU A 1 475 ? -27.969 4.125 -8.938 1 98.12 475 LEU A C 1
ATOM 3697 O O . LEU A 1 475 ? -28.047 5.301 -9.305 1 98.12 475 LEU A O 1
ATOM 3701 N N . ARG A 1 476 ? -27.891 3.746 -7.695 1 97.69 476 ARG A N 1
ATOM 3702 C CA . ARG A 1 476 ? -27.766 4.727 -6.621 1 97.69 476 ARG A CA 1
ATOM 3703 C C . ARG A 1 476 ? -26.703 4.309 -5.613 1 97.69 476 ARG A C 1
ATOM 3705 O O . ARG A 1 476 ? -26.266 3.156 -5.609 1 97.69 476 ARG A O 1
ATOM 3712 N N . TYR A 1 477 ? -26.188 5.301 -4.855 1 98.06 477 TYR A N 1
ATOM 3713 C CA . TYR A 1 477 ? -25.359 5.102 -3.67 1 98.06 477 TYR A CA 1
ATOM 3714 C C . TYR A 1 477 ? -24.047 4.426 -4.031 1 98.06 477 TYR A C 1
ATOM 3716 O O . TYR A 1 477 ? -23.656 3.443 -3.402 1 98.06 477 TYR A O 1
ATOM 3724 N N . LYS A 1 478 ? -23.359 4.918 -5.062 1 97.75 478 LYS A N 1
ATOM 3725 C CA . LYS A 1 478 ? -22.047 4.457 -5.473 1 97.75 478 LYS A CA 1
ATOM 3726 C C . LYS A 1 478 ? -21.031 4.613 -4.34 1 97.75 478 LYS A C 1
ATOM 3728 O O . LYS A 1 478 ? -20.953 5.668 -3.705 1 97.75 478 LYS A O 1
ATOM 3733 N N . GLN A 1 479 ? -20.297 3.57 -4.027 1 96.12 479 GLN A N 1
ATOM 3734 C CA . GLN A 1 479 ? -19.172 3.604 -3.098 1 96.12 479 GLN A CA 1
ATOM 3735 C C . GLN A 1 479 ? -18 2.779 -3.621 1 96.12 479 GLN A C 1
ATOM 3737 O O . GLN A 1 479 ? -18.203 1.715 -4.211 1 96.12 479 GLN A O 1
ATOM 3742 N N . THR A 1 480 ? -16.734 3.213 -3.48 1 95 480 THR A N 1
ATOM 3743 C CA . THR A 1 480 ? -15.539 2.436 -3.766 1 95 480 THR A CA 1
ATOM 3744 C C . THR A 1 480 ? -15.312 1.37 -2.697 1 95 480 THR A C 1
ATOM 3746 O O . THR A 1 480 ? -14.359 1.447 -1.925 1 95 480 THR A O 1
ATOM 3749 N N . PHE A 1 481 ? -15.992 0.339 -2.727 1 96.38 481 PHE A N 1
ATOM 3750 C CA . PHE A 1 481 ? -16.391 -0.449 -1.568 1 96.38 481 PHE A CA 1
ATOM 3751 C C . PHE A 1 481 ? -15.422 -1.593 -1.321 1 96.38 481 PHE A C 1
ATOM 3753 O O . PHE A 1 481 ? -14.953 -1.789 -0.196 1 96.38 481 PHE A O 1
ATOM 3760 N N . HIS A 1 482 ? -15.133 -2.453 -2.295 1 97.38 482 HIS A N 1
ATOM 3761 C CA . HIS A 1 482 ? -14.211 -3.57 -2.125 1 97.38 482 HIS A CA 1
ATOM 3762 C C . HIS A 1 482 ? -12.758 -3.111 -2.23 1 97.38 482 HIS A C 1
ATOM 3764 O O . HIS A 1 482 ? -12.352 -2.564 -3.258 1 97.38 482 HIS A O 1
ATOM 3770 N N . HIS A 1 483 ? -11.977 -3.328 -1.203 1 95.94 483 HIS A N 1
ATOM 3771 C CA . HIS A 1 483 ? -10.594 -2.873 -1.122 1 95.94 483 HIS A CA 1
ATOM 3772 C C . HIS A 1 483 ? -9.625 -3.959 -1.578 1 95.94 483 HIS A C 1
ATOM 3774 O O . HIS A 1 483 ? -9.344 -4.895 -0.829 1 95.94 483 HIS A O 1
ATOM 3780 N N . LEU A 1 484 ? -9.07 -3.773 -2.736 1 96.75 484 LEU A N 1
ATOM 3781 C CA . LEU A 1 484 ? -8.195 -4.785 -3.312 1 96.75 484 LEU A CA 1
ATOM 3782 C C . LEU A 1 484 ? -6.734 -4.496 -2.971 1 96.75 484 LEU A C 1
ATOM 3784 O O . LEU A 1 484 ? -6.375 -3.348 -2.697 1 96.75 484 LEU A O 1
ATOM 3788 N N . HIS A 1 485 ? -5.949 -5.551 -2.947 1 95.19 485 HIS A N 1
ATOM 3789 C CA . HIS A 1 485 ? -4.508 -5.414 -2.775 1 95.19 485 HIS A CA 1
ATOM 3790 C C . HIS A 1 485 ? -3.816 -5.145 -4.109 1 95.19 485 HIS A C 1
ATOM 3792 O O . HIS A 1 485 ? -4.188 -5.727 -5.133 1 95.19 485 HIS A O 1
ATOM 3798 N N . ILE A 1 486 ? -2.883 -4.285 -4.059 1 91.5 486 ILE A N 1
ATOM 3799 C CA . ILE A 1 486 ? -2.021 -4.02 -5.207 1 91.5 486 ILE A CA 1
ATOM 3800 C C . ILE A 1 486 ? -0.718 -4.801 -5.066 1 91.5 486 ILE A C 1
ATOM 3802 O O . ILE A 1 486 ? -0.102 -4.805 -3.998 1 91.5 486 ILE A O 1
ATOM 3806 N N . ALA A 1 487 ? -0.374 -5.484 -6.129 1 84.69 487 ALA A N 1
ATOM 3807 C CA . ALA A 1 487 ? 0.898 -6.203 -6.113 1 84.69 487 ALA A CA 1
ATOM 3808 C C . ALA A 1 487 ? 2.068 -5.246 -5.918 1 84.69 487 ALA A C 1
ATOM 3810 O O . ALA A 1 487 ? 2.021 -4.098 -6.371 1 84.69 487 ALA A O 1
ATOM 3811 N N . PRO A 1 488 ? 3.119 -5.859 -5.32 1 77.25 488 PRO A N 1
ATOM 3812 C CA . PRO A 1 488 ? 4.301 -5.008 -5.164 1 77.25 488 PRO A CA 1
ATOM 3813 C C . PRO A 1 488 ? 4.848 -4.504 -6.496 1 77.25 488 PRO A C 1
ATOM 3815 O O . PRO A 1 488 ? 4.754 -5.199 -7.512 1 77.25 488 PRO A O 1
ATOM 3818 N N . THR A 1 489 ? 5.301 -3.271 -6.66 1 76.38 489 THR A N 1
ATOM 3819 C CA . THR A 1 489 ? 5.934 -2.627 -7.805 1 76.38 489 THR A CA 1
ATOM 3820 C C . THR A 1 489 ? 4.891 -2.166 -8.812 1 76.38 489 THR A C 1
ATOM 3822 O O . THR A 1 489 ? 5.234 -1.676 -9.891 1 76.38 489 THR A O 1
ATOM 3825 N N . GLN A 1 490 ? 3.58 -2.613 -8.492 1 82.56 490 GLN A N 1
ATOM 3826 C CA . GLN A 1 490 ? 2.518 -2.154 -9.383 1 82.56 490 GLN A CA 1
ATOM 3827 C C . GLN A 1 490 ? 1.873 -0.876 -8.852 1 82.56 490 GLN A C 1
ATOM 3829 O O . GLN A 1 490 ? 2.076 -0.506 -7.691 1 82.56 490 GLN A O 1
ATOM 3834 N N . SER A 1 491 ? 1.15 -0.212 -9.805 1 81.75 491 SER A N 1
ATOM 3835 C CA . SER A 1 491 ? 0.494 1.035 -9.422 1 81.75 491 SER A CA 1
ATOM 3836 C C . SER A 1 491 ? -1.022 0.882 -9.422 1 81.75 491 SER A C 1
ATOM 3838 O O . SER A 1 491 ? -1.746 1.821 -9.078 1 81.75 491 SER A O 1
ATOM 3840 N N . ASP A 1 492 ? -1.461 -0.247 -9.797 1 89.19 492 ASP A N 1
ATOM 3841 C CA . ASP A 1 492 ? -2.893 -0.535 -9.82 1 89.19 492 ASP A CA 1
ATOM 3842 C C . ASP A 1 492 ? -3.158 -2.018 -9.57 1 89.19 492 ASP A C 1
ATOM 3844 O O . ASP A 1 492 ? -2.223 -2.816 -9.484 1 89.19 492 ASP A O 1
ATOM 3848 N N . THR A 1 493 ? -4.41 -2.375 -9.391 1 94.06 493 THR A N 1
ATOM 3849 C CA . THR A 1 493 ? -4.758 -3.756 -9.062 1 94.06 493 THR A CA 1
ATOM 3850 C C . THR A 1 493 ? -4.859 -4.598 -10.328 1 94.06 493 THR A C 1
ATOM 3852 O O . THR A 1 493 ? -4.781 -5.828 -10.273 1 94.06 493 THR A O 1
ATOM 3855 N N . GLY A 1 494 ? -5.16 -3.92 -11.5 1 95.56 494 GLY A N 1
ATOM 3856 C CA . GLY A 1 494 ? -5.461 -4.66 -12.719 1 95.56 494 GLY A CA 1
ATOM 3857 C C . GLY A 1 494 ? -6.801 -5.367 -12.664 1 95.56 494 GLY A C 1
ATOM 3858 O O . GLY A 1 494 ? -7.031 -6.324 -13.406 1 95.56 494 GLY A O 1
ATOM 3859 N N . ALA A 1 495 ? -7.688 -4.902 -11.742 1 97.88 495 ALA A N 1
ATOM 3860 C CA . ALA A 1 495 ? -9 -5.539 -11.641 1 97.88 495 ALA A CA 1
ATOM 3861 C C . ALA A 1 495 ? -9.688 -5.602 -13 1 97.88 495 ALA A C 1
ATOM 3863 O O . ALA A 1 495 ? -9.797 -4.586 -13.695 1 97.88 495 ALA A O 1
ATOM 3864 N N . ASP A 1 496 ? -10.109 -6.766 -13.422 1 98.19 496 ASP A N 1
ATOM 3865 C CA . ASP A 1 496 ? -10.688 -7.051 -14.734 1 98.19 496 ASP A CA 1
ATOM 3866 C C . ASP A 1 496 ? -12.016 -7.797 -14.602 1 98.19 496 ASP A C 1
ATOM 3868 O O . ASP A 1 496 ? -12.953 -7.301 -13.969 1 98.19 496 ASP A O 1
ATOM 3872 N N . GLY A 1 497 ? -12.125 -8.992 -15.062 1 98.62 497 GLY A N 1
ATOM 3873 C CA . GLY A 1 497 ? -13.359 -9.75 -14.945 1 98.62 497 GLY A CA 1
ATOM 3874 C C . GLY A 1 497 ? -13.625 -10.25 -13.539 1 98.62 497 GLY A C 1
ATOM 3875 O O . GLY A 1 497 ? -12.688 -10.414 -12.75 1 98.62 497 GLY A O 1
ATOM 3876 N N . MET A 1 498 ? -14.883 -10.562 -13.258 1 98.75 498 MET A N 1
ATOM 3877 C CA . MET A 1 498 ? -15.297 -10.938 -11.906 1 98.75 498 MET A CA 1
ATOM 3878 C C . MET A 1 498 ? -16.422 -11.969 -11.945 1 98.75 498 MET A C 1
ATOM 3880 O O . MET A 1 498 ? -17.062 -12.156 -12.984 1 98.75 498 MET A O 1
ATOM 3884 N N . THR A 1 499 ? -16.625 -12.641 -10.844 1 98.56 499 THR A N 1
ATOM 3885 C CA . THR A 1 499 ? -17.781 -13.492 -10.633 1 98.56 499 THR A CA 1
ATOM 3886 C C . THR A 1 499 ? -18.156 -13.539 -9.148 1 98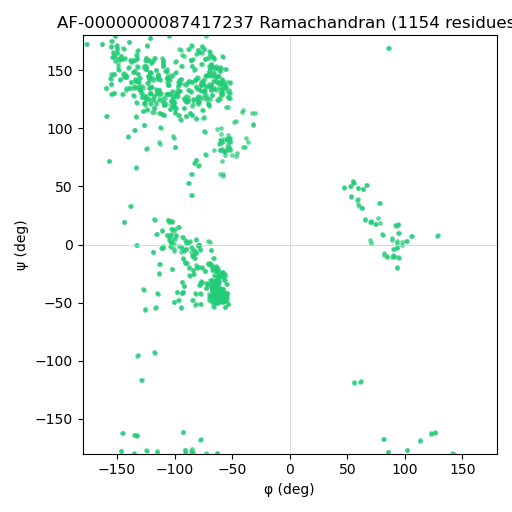.56 499 THR A C 1
ATOM 3888 O O . THR A 1 499 ? -17.453 -12.969 -8.312 1 98.56 499 THR A O 1
ATOM 3891 N N . VAL A 1 500 ? -19.297 -14.07 -8.82 1 98.06 500 VAL A N 1
ATOM 3892 C CA . VAL A 1 500 ? -19.75 -14.203 -7.438 1 98.06 500 VAL A CA 1
ATOM 3893 C C . VAL A 1 500 ? -20.109 -15.664 -7.145 1 98.06 500 VAL A C 1
ATOM 3895 O O . VAL A 1 500 ? -20.359 -16.438 -8.062 1 98.06 500 VAL A O 1
ATOM 3898 N N . ASP A 1 501 ? -20.016 -16.047 -5.902 1 97.75 501 ASP A N 1
ATOM 3899 C CA . ASP A 1 501 ? -20.484 -17.375 -5.52 1 97.75 501 ASP A CA 1
ATOM 3900 C C . ASP A 1 501 ? -21.828 -17.297 -4.781 1 97.75 501 ASP A C 1
ATOM 3902 O O . ASP A 1 501 ? -22.375 -16.203 -4.617 1 97.75 501 ASP A O 1
ATOM 3906 N N . ASP A 1 502 ? -22.359 -18.422 -4.383 1 96.12 502 ASP A N 1
ATOM 3907 C CA . ASP A 1 502 ? -23.703 -18.5 -3.814 1 96.12 502 ASP A CA 1
ATOM 3908 C C . ASP A 1 502 ? -23.703 -18.047 -2.354 1 96.12 502 ASP A C 1
ATOM 3910 O O . ASP A 1 502 ? -24.75 -18.016 -1.712 1 96.12 502 ASP A O 1
ATOM 3914 N N . GLN A 1 503 ? -22.5 -17.672 -1.827 1 95.19 503 GLN A N 1
ATOM 3915 C CA . GLN A 1 503 ? -22.391 -17.172 -0.46 1 95.19 503 GLN A CA 1
ATOM 3916 C C . GLN A 1 503 ? -22.234 -15.648 -0.439 1 95.19 503 GLN A C 1
ATOM 3918 O O . GLN A 1 503 ? -22.141 -15.047 0.631 1 95.19 503 GLN A O 1
ATOM 3923 N N . GLY A 1 504 ? -22.172 -15.062 -1.578 1 95.69 504 GLY A N 1
ATOM 3924 C CA . GLY A 1 504 ? -22.109 -13.609 -1.674 1 95.69 504 GLY A CA 1
ATOM 3925 C C . GLY A 1 504 ? -20.688 -13.094 -1.779 1 95.69 504 GLY A C 1
ATOM 3926 O O . GLY A 1 504 ? -20.453 -11.883 -1.689 1 95.69 504 GLY A O 1
ATOM 3927 N N . ARG A 1 505 ? -19.734 -13.984 -1.98 1 97.06 505 ARG A N 1
ATOM 3928 C CA . ARG A 1 505 ? -18.359 -13.547 -2.162 1 97.06 505 ARG A CA 1
ATOM 3929 C C . ARG A 1 505 ? -18.109 -13.078 -3.594 1 97.06 505 ARG A C 1
ATOM 3931 O O . ARG A 1 505 ? -18.703 -13.617 -4.535 1 97.06 505 ARG A O 1
ATOM 3938 N N . LEU A 1 506 ? -17.297 -12.07 -3.719 1 98.44 506 LEU A N 1
ATOM 3939 C CA . LEU A 1 506 ? -16.891 -11.539 -5.016 1 98.44 506 LEU A CA 1
ATOM 3940 C C . LEU A 1 506 ? -15.477 -12 -5.371 1 98.44 506 LEU A C 1
ATOM 3942 O O . LEU A 1 506 ? -14.555 -11.852 -4.57 1 98.44 506 LEU A O 1
ATOM 3946 N N . TYR A 1 507 ? -15.32 -12.633 -6.488 1 98.81 507 TYR A N 1
ATOM 3947 C CA . TYR A 1 507 ? -14.039 -13.047 -7.035 1 98.81 507 TYR A CA 1
ATOM 3948 C C . TYR A 1 507 ? -13.57 -12.086 -8.125 1 98.81 507 TYR A C 1
ATOM 3950 O O . TYR A 1 507 ? -14.273 -11.883 -9.117 1 98.81 507 TYR A O 1
ATOM 3958 N N . VAL A 1 508 ? -12.406 -11.5 -7.969 1 98.81 508 VAL A N 1
ATOM 3959 C CA . VAL A 1 508 ? -11.914 -10.484 -8.891 1 98.81 508 VAL A CA 1
ATOM 3960 C C . VAL A 1 508 ? -10.586 -10.938 -9.5 1 98.81 508 VAL A C 1
ATOM 3962 O O . VAL A 1 508 ? -9.625 -11.219 -8.773 1 98.81 508 VAL A O 1
ATOM 3965 N N . ALA A 1 509 ? -10.508 -11.047 -10.82 1 98.56 509 ALA A N 1
ATOM 3966 C CA . ALA A 1 509 ? -9.242 -11.273 -11.5 1 98.56 509 ALA A CA 1
ATOM 3967 C C . ALA A 1 509 ? -8.352 -10.039 -11.445 1 98.56 509 ALA A C 1
ATOM 3969 O O . ALA A 1 509 ? -8.758 -8.953 -11.875 1 98.56 509 ALA A O 1
ATOM 3970 N N . THR A 1 510 ? -7.172 -10.156 -10.883 1 97.44 510 THR A N 1
ATOM 3971 C CA . THR A 1 510 ? -6.25 -9.039 -10.734 1 97.44 510 THR A CA 1
ATOM 3972 C C . THR A 1 510 ? -4.832 -9.445 -11.125 1 97.44 510 THR A C 1
ATOM 3974 O O . THR A 1 510 ? -4.59 -10.602 -11.477 1 97.44 510 THR A O 1
ATOM 3977 N N . ARG A 1 511 ? -3.887 -8.484 -11.008 1 94.38 511 ARG A N 1
ATOM 3978 C CA . ARG A 1 511 ? -2.479 -8.742 -11.289 1 94.38 511 ARG A CA 1
ATOM 3979 C C . ARG A 1 511 ? -1.882 -9.695 -10.258 1 94.38 511 ARG A C 1
ATOM 3981 O O . ARG A 1 511 ? -0.931 -10.422 -10.555 1 94.38 511 ARG A O 1
ATOM 3988 N N . MET A 1 512 ? -2.514 -9.766 -9.117 1 94.69 512 MET A N 1
ATOM 3989 C CA . MET A 1 512 ? -1.975 -10.586 -8.031 1 94.69 512 MET A CA 1
ATOM 3990 C C . MET A 1 512 ? -2.561 -11.992 -8.07 1 94.69 512 MET A C 1
ATOM 3992 O O . MET A 1 512 ? -2.055 -12.898 -7.402 1 94.69 512 MET A O 1
ATOM 3996 N N . GLY A 1 513 ? -3.584 -12.172 -8.852 1 96.5 513 GLY A N 1
ATOM 3997 C CA . GLY A 1 513 ? -4.395 -13.383 -8.859 1 96.5 513 GLY A CA 1
ATOM 3998 C C . GLY A 1 513 ? -5.875 -13.109 -8.672 1 96.5 513 GLY A C 1
ATOM 3999 O O . GLY A 1 513 ? -6.352 -12.008 -8.969 1 96.5 513 GLY A O 1
ATOM 4000 N N . VAL A 1 514 ? -6.574 -14.148 -8.312 1 98.31 514 VAL A N 1
ATOM 4001 C CA . VAL A 1 514 ? -7.988 -13.945 -8.016 1 98.31 514 VAL A CA 1
ATOM 4002 C C . VAL A 1 514 ? -8.156 -13.531 -6.559 1 98.31 514 VAL A C 1
ATOM 4004 O O . VAL A 1 514 ? -7.863 -14.305 -5.648 1 98.31 514 VAL A O 1
ATOM 4007 N N . GLN A 1 515 ? -8.586 -12.32 -6.371 1 98.38 515 GLN A N 1
ATOM 4008 C CA . GLN A 1 515 ? -8.859 -11.852 -5.016 1 98.38 515 GLN A CA 1
ATOM 4009 C C . GLN A 1 515 ? -10.312 -12.086 -4.633 1 98.38 515 GLN A C 1
ATOM 4011 O O . GLN A 1 515 ? -11.227 -11.711 -5.375 1 98.38 515 GLN A O 1
ATOM 4016 N N . VAL A 1 516 ? -10.5 -12.758 -3.516 1 98.38 516 VAL A N 1
ATOM 4017 C CA . VAL A 1 516 ? -11.836 -13.094 -3.031 1 98.38 516 VAL A CA 1
ATOM 4018 C C . VAL A 1 516 ? -12.242 -12.141 -1.913 1 98.38 516 VAL A C 1
ATOM 4020 O O . VAL A 1 516 ? -11.578 -12.07 -0.876 1 98.38 516 VAL A O 1
ATOM 4023 N N . CYS A 1 517 ? -13.305 -11.438 -2.146 1 97.56 517 CYS A N 1
ATOM 4024 C CA . CYS A 1 517 ? -13.828 -10.469 -1.188 1 97.56 517 CYS A CA 1
ATOM 4025 C C . CYS A 1 517 ? -15.094 -11 -0.514 1 97.56 517 CYS A C 1
ATOM 4027 O O . CYS A 1 517 ? -15.914 -11.656 -1.154 1 97.56 517 CYS A O 1
ATOM 4029 N N . ASP A 1 518 ? -15.211 -10.672 0.736 1 95.5 518 ASP A N 1
ATOM 4030 C CA . ASP A 1 518 ? -16.484 -10.938 1.379 1 95.5 518 ASP A CA 1
ATOM 4031 C C . ASP A 1 518 ? -17.484 -9.805 1.113 1 95.5 518 ASP A C 1
ATOM 4033 O O . ASP A 1 518 ? -17.172 -8.859 0.388 1 95.5 518 ASP A O 1
ATOM 4037 N N . GLN A 1 519 ? -18.641 -9.93 1.666 1 94.44 519 GLN A N 1
ATOM 4038 C CA . GLN A 1 519 ? -19.75 -9.016 1.353 1 94.44 519 GLN A CA 1
ATOM 4039 C C . GLN A 1 519 ? -19.438 -7.605 1.848 1 94.44 519 GLN A C 1
ATOM 4041 O O . GLN A 1 519 ? -19.781 -6.625 1.186 1 94.44 519 GLN A O 1
ATOM 4046 N N . PRO A 1 520 ? -18.656 -7.461 3 1 95 520 PRO A N 1
ATOM 4047 C CA . PRO A 1 520 ? -18.297 -6.109 3.439 1 95 520 PRO A CA 1
ATOM 4048 C C . PRO A 1 520 ? -17.109 -5.527 2.678 1 95 520 PRO A C 1
ATOM 4050 O O . PRO A 1 520 ? -16.641 -4.434 2.996 1 95 520 PRO A O 1
ATOM 4053 N N . GLY A 1 521 ? -16.625 -6.246 1.719 1 96.25 521 GLY A N 1
ATOM 4054 C CA . GLY A 1 521 ? -15.672 -5.691 0.775 1 96.25 521 GLY A CA 1
ATOM 4055 C C . GLY A 1 521 ? -14.234 -5.949 1.165 1 96.25 521 GLY A C 1
ATOM 4056 O O . GLY A 1 521 ? -13.32 -5.293 0.663 1 96.25 521 GLY A O 1
ATOM 4057 N N . ARG A 1 522 ? -13.938 -6.945 2.098 1 96.62 522 ARG A N 1
ATOM 4058 C CA . ARG A 1 522 ? -12.586 -7.277 2.531 1 96.62 522 ARG A CA 1
ATOM 4059 C C . ARG A 1 522 ? -12.031 -8.461 1.742 1 96.62 522 ARG A C 1
ATOM 4061 O O . ARG A 1 522 ? -12.742 -9.438 1.504 1 96.62 522 ARG A O 1
ATOM 4068 N N . VAL A 1 523 ? -10.773 -8.367 1.353 1 97.5 523 VAL A N 1
ATOM 4069 C CA . VAL A 1 523 ? -10.109 -9.508 0.725 1 97.5 523 VAL A CA 1
ATOM 4070 C C . VAL A 1 523 ? -9.68 -10.508 1.794 1 97.5 523 VAL A C 1
ATOM 4072 O O . VAL A 1 523 ? -8.914 -10.172 2.701 1 97.5 523 VAL A O 1
ATOM 4075 N N . HIS A 1 524 ? -10.125 -11.734 1.694 1 95.19 524 HIS A N 1
ATOM 4076 C CA . HIS A 1 524 ? -9.734 -12.688 2.723 1 95.19 524 HIS A CA 1
ATOM 4077 C C . HIS A 1 524 ? -8.945 -13.852 2.123 1 95.19 524 HIS A C 1
ATOM 4079 O O . HIS A 1 524 ? -8.445 -14.711 2.852 1 95.19 524 HIS A O 1
ATOM 4085 N N . LEU A 1 525 ? -8.867 -13.883 0.818 1 97 525 LEU A N 1
ATOM 4086 C CA . LEU A 1 525 ? -8.125 -14.922 0.121 1 97 525 LEU A CA 1
ATOM 4087 C C . LEU A 1 525 ? -7.68 -14.445 -1.258 1 97 525 LEU A C 1
ATOM 4089 O O . LEU A 1 525 ? -8.438 -13.773 -1.958 1 97 525 LEU A O 1
ATOM 4093 N N . ILE A 1 526 ? -6.48 -14.75 -1.621 1 97 526 ILE A N 1
ATOM 4094 C CA . ILE A 1 526 ? -5.973 -14.492 -2.965 1 97 526 ILE A CA 1
ATOM 4095 C C . ILE A 1 526 ? -5.457 -15.789 -3.58 1 97 526 ILE A C 1
ATOM 4097 O O . ILE A 1 526 ? -4.516 -16.391 -3.064 1 97 526 ILE A O 1
ATOM 4101 N N . LEU A 1 527 ? -6.062 -16.234 -4.637 1 96.88 527 LEU A N 1
ATOM 4102 C CA . LEU A 1 527 ? -5.578 -17.375 -5.402 1 96.88 527 LEU A CA 1
ATOM 4103 C C . LEU A 1 527 ? -4.445 -16.969 -6.34 1 96.88 527 LEU A C 1
ATOM 4105 O O . LEU A 1 527 ? -4.57 -15.977 -7.07 1 96.88 527 LEU A O 1
ATOM 4109 N N . SER A 1 528 ? -3.42 -17.734 -6.348 1 93.31 528 SER A N 1
ATOM 4110 C CA . SER A 1 528 ? -2.281 -17.438 -7.207 1 93.31 528 SER A CA 1
ATOM 4111 C C . SER A 1 528 ? -2.637 -17.609 -8.68 1 93.31 528 SER A C 1
ATOM 4113 O O . SER A 1 528 ? -3.504 -18.422 -9.016 1 93.31 528 SER A O 1
ATOM 4115 N N . LYS A 1 529 ? -1.964 -16.969 -9.539 1 92.69 529 LYS A N 1
ATOM 4116 C CA . LYS A 1 529 ? -2.133 -17.125 -10.984 1 92.69 529 LYS A CA 1
ATOM 4117 C C . LYS A 1 529 ? -1.543 -18.453 -11.461 1 92.69 529 LYS A C 1
ATOM 4119 O O . LYS A 1 529 ? -0.51 -18.891 -10.953 1 92.69 529 LYS A O 1
ATOM 4124 N N . PRO A 1 530 ? -2.148 -19.016 -12.406 1 91.62 530 PRO A N 1
ATOM 4125 C CA . PRO A 1 530 ? -1.56 -20.234 -12.953 1 91.62 530 PRO A CA 1
ATOM 4126 C C . PRO A 1 530 ? -0.23 -19.984 -13.664 1 91.62 530 PRO A C 1
ATOM 4128 O O . PRO A 1 530 ? 0.627 -20.875 -13.703 1 91.62 530 PRO A O 1
ATOM 4131 N N . GLN A 1 531 ? -0.147 -18.891 -14.234 1 81.38 531 GLN A N 1
ATOM 4132 C CA . GLN A 1 531 ? 1.085 -18.453 -14.891 1 81.38 531 GLN A CA 1
ATOM 4133 C C . GLN A 1 531 ? 1.298 -16.953 -14.727 1 81.38 531 GLN A C 1
ATOM 4135 O O . GLN A 1 531 ? 0.448 -16.266 -14.164 1 81.38 531 GLN A O 1
ATOM 4140 N N . GLY A 1 532 ? 2.367 -16.406 -15.008 1 77.06 532 GLY A N 1
ATOM 4141 C CA . GLY A 1 532 ? 2.77 -15.023 -14.789 1 77.06 532 GLY A CA 1
ATOM 4142 C C . GLY A 1 532 ? 2.025 -14.039 -15.672 1 77.06 532 GLY A C 1
ATOM 4143 O O . GLY A 1 532 ? 2.158 -12.828 -15.508 1 77.06 532 GLY A O 1
ATOM 4144 N N . SER A 1 533 ? 1.126 -14.57 -16.438 1 84.25 533 SER A N 1
ATOM 4145 C CA . SER A 1 533 ? 0.445 -13.695 -17.391 1 84.25 533 SER A CA 1
ATOM 4146 C C . SER A 1 533 ? -0.74 -12.992 -16.734 1 84.25 533 SER A C 1
ATOM 4148 O O . SER A 1 533 ? -1.106 -13.305 -15.594 1 84.25 533 SER A O 1
ATOM 4150 N N . TRP A 1 534 ? -1.267 -12.078 -17.469 1 88.25 534 TRP A N 1
ATOM 4151 C CA . TRP A 1 534 ? -2.418 -11.281 -17.062 1 88.25 534 TRP A CA 1
ATOM 4152 C C . TRP A 1 534 ? -3.645 -12.164 -16.859 1 88.25 534 TRP A C 1
ATOM 4154 O O . TRP A 1 534 ? -3.98 -12.977 -17.719 1 88.25 534 TRP A O 1
ATOM 4164 N N . LEU A 1 535 ? -4.223 -12.094 -15.719 1 96.44 535 LEU A N 1
ATOM 4165 C CA . LEU A 1 535 ? -5.523 -12.695 -15.469 1 96.44 535 LEU A CA 1
ATOM 4166 C C . LEU A 1 535 ? -6.652 -11.766 -15.891 1 96.44 535 LEU A C 1
ATOM 4168 O O . LEU A 1 535 ? -6.875 -10.727 -15.258 1 96.44 535 LEU A O 1
ATOM 4172 N N . SER A 1 536 ? -7.32 -12.164 -16.891 1 97.88 536 SER A N 1
ATOM 4173 C CA . SER A 1 536 ? -8.273 -11.227 -17.484 1 97.88 536 SER A CA 1
ATOM 4174 C C . SER A 1 536 ? -9.672 -11.422 -16.906 1 97.88 536 SER A C 1
ATOM 4176 O O . SER A 1 536 ? -10.477 -10.492 -16.891 1 97.88 536 SER A O 1
ATOM 4178 N N . ASN A 1 537 ? -10.039 -12.68 -16.531 1 98.69 537 ASN A N 1
ATOM 4179 C CA . ASN A 1 537 ? -11.406 -12.914 -16.078 1 98.69 537 ASN A CA 1
ATOM 4180 C C . ASN A 1 537 ? -11.531 -14.234 -15.328 1 98.69 537 ASN A C 1
ATOM 4182 O O . ASN A 1 537 ? -10.562 -15 -15.242 1 98.69 537 ASN A O 1
ATOM 4186 N N . VAL A 1 538 ? -12.719 -14.469 -14.727 1 98.81 538 VAL A N 1
ATOM 4187 C CA . VAL A 1 538 ? -12.945 -15.625 -13.875 1 98.81 538 VAL A CA 1
ATOM 4188 C C . VAL A 1 538 ? -14.438 -15.969 -13.852 1 98.81 538 VAL A C 1
ATOM 4190 O O . VAL A 1 538 ? -15.281 -15.078 -13.891 1 98.81 538 VAL A O 1
ATOM 4193 N N . VAL A 1 539 ? -14.75 -17.312 -13.828 1 98.75 539 VAL A N 1
ATOM 4194 C CA . VAL A 1 539 ? -16.141 -17.734 -13.758 1 98.75 539 VAL A CA 1
ATOM 4195 C C . VAL A 1 539 ? -16.234 -19.125 -13.133 1 98.75 539 VAL A C 1
ATOM 4197 O O . VAL A 1 539 ? -15.336 -19.938 -13.305 1 98.75 539 VAL A O 1
ATOM 4200 N N . PHE A 1 540 ? -17.266 -19.391 -12.391 1 98.75 540 PHE A N 1
ATOM 4201 C CA . PHE A 1 540 ? -17.578 -20.75 -11.945 1 98.75 540 PHE A CA 1
ATOM 4202 C C . PHE A 1 540 ? -18.297 -21.531 -13.039 1 98.75 540 PHE A C 1
ATOM 4204 O O . PHE A 1 540 ? -19.172 -21 -13.711 1 98.75 540 PHE A O 1
ATOM 4211 N N . GLY A 1 541 ? -17.891 -22.75 -13.25 1 98.5 541 GLY A N 1
ATOM 4212 C CA . GLY A 1 541 ? -18.531 -23.641 -14.195 1 98.5 541 GLY A CA 1
ATOM 4213 C C . GLY A 1 541 ? -18.531 -25.094 -13.734 1 98.5 541 GLY A C 1
ATOM 4214 O O . GLY A 1 541 ? -18.484 -25.359 -12.539 1 98.5 541 GLY A O 1
ATOM 4215 N N . GLY A 1 542 ? -18.766 -25.969 -14.695 1 97.75 542 GLY A N 1
ATOM 4216 C CA . GLY A 1 542 ? -18.906 -27.375 -14.383 1 97.75 542 GLY A CA 1
ATOM 4217 C C . GLY A 1 542 ? -20.312 -27.766 -13.984 1 97.75 542 GLY A C 1
ATOM 4218 O O . GLY A 1 542 ? -21.156 -26.906 -13.711 1 97.75 542 GLY A O 1
ATOM 4219 N N . LYS A 1 543 ? -20.484 -29.047 -13.922 1 96.19 543 LYS A N 1
ATOM 4220 C CA . LYS A 1 543 ? -21.828 -29.594 -13.695 1 96.19 543 LYS A CA 1
ATOM 4221 C C . LYS A 1 543 ? -22.406 -29.078 -12.383 1 96.19 543 LYS A C 1
ATOM 4223 O O . LYS A 1 543 ? -23.609 -28.797 -12.305 1 96.19 543 LYS A O 1
ATOM 4228 N N . ASP A 1 544 ? -21.578 -28.969 -11.383 1 97.06 544 ASP A N 1
ATOM 4229 C CA . ASP A 1 544 ? -22.047 -28.578 -10.055 1 97.06 544 ASP A CA 1
ATOM 4230 C C . ASP A 1 544 ? -21.703 -27.109 -9.773 1 97.06 544 ASP A C 1
ATOM 4232 O O . ASP A 1 544 ? -21.875 -26.641 -8.648 1 97.06 544 ASP A O 1
ATOM 4236 N N . LEU A 1 545 ? -21.109 -26.453 -10.734 1 98.19 545 LEU A N 1
ATOM 4237 C CA . LEU A 1 545 ? -20.719 -25.062 -10.664 1 98.19 545 LEU A CA 1
ATOM 4238 C C . LEU A 1 545 ? -19.688 -24.844 -9.562 1 98.19 545 LEU A C 1
ATOM 4240 O O . LEU A 1 545 ? -19.703 -23.812 -8.891 1 98.19 545 LEU A O 1
ATOM 4244 N N . ASN A 1 546 ? -18.891 -25.812 -9.305 1 98.44 546 ASN A N 1
ATOM 4245 C CA . ASN A 1 546 ? -17.859 -25.703 -8.289 1 98.44 546 ASN A CA 1
ATOM 4246 C C . ASN A 1 546 ? -16.469 -25.859 -8.898 1 98.44 546 ASN A C 1
ATOM 4248 O O . ASN A 1 546 ? -15.539 -26.312 -8.227 1 98.44 546 ASN A O 1
ATOM 4252 N N . THR A 1 547 ? -16.359 -25.625 -10.156 1 98.56 547 THR A N 1
ATOM 4253 C CA . THR A 1 547 ? -15.078 -25.5 -10.852 1 98.56 547 THR A CA 1
ATOM 4254 C C . THR A 1 547 ? -14.836 -24.062 -11.281 1 98.56 547 THR A C 1
ATOM 4256 O O . THR A 1 547 ? -15.656 -23.469 -11.984 1 98.56 547 THR A O 1
ATOM 4259 N N . LEU A 1 548 ? -13.719 -23.484 -10.828 1 98.75 548 LEU A N 1
ATOM 4260 C CA . LEU A 1 548 ? -13.367 -22.125 -11.18 1 98.75 548 LEU A CA 1
ATOM 4261 C C . LEU A 1 548 ? -12.516 -22.094 -12.445 1 98.75 548 LEU A C 1
ATOM 4263 O O . LEU A 1 548 ? -11.508 -22.797 -12.539 1 98.75 548 LEU A O 1
ATOM 4267 N N . TYR A 1 549 ? -12.945 -21.375 -13.43 1 98.75 549 TYR A N 1
ATOM 4268 C CA . TYR A 1 549 ? -12.195 -21.172 -14.664 1 98.75 549 TYR A CA 1
ATOM 4269 C C . TYR A 1 549 ? -11.609 -19.766 -14.711 1 98.75 549 TYR A C 1
ATOM 4271 O O . TYR A 1 549 ? -12.273 -18.797 -14.312 1 98.75 549 TYR A O 1
ATOM 4279 N N . VAL A 1 550 ? -10.352 -19.625 -15.156 1 98.69 550 VAL A N 1
ATOM 4280 C CA . VAL A 1 550 ? -9.734 -18.312 -15.328 1 98.69 550 VAL A CA 1
ATOM 4281 C C . VAL A 1 550 ? -9.156 -18.203 -16.734 1 98.69 550 VAL A C 1
ATOM 4283 O O . VAL A 1 550 ? -8.617 -19.172 -17.281 1 98.69 550 VAL A O 1
ATOM 4286 N N . THR A 1 551 ? -9.375 -17.062 -17.359 1 98.56 551 THR A N 1
ATOM 4287 C CA . THR A 1 551 ? -8.688 -16.719 -18.594 1 98.56 551 THR A CA 1
ATOM 4288 C C . THR A 1 551 ? -7.387 -15.984 -18.297 1 98.56 551 THR A C 1
ATOM 4290 O O . THR A 1 551 ? -7.371 -15.008 -17.547 1 98.56 551 THR A O 1
ATOM 4293 N N . CYS A 1 552 ? -6.301 -16.453 -18.859 1 97.25 552 CYS A N 1
ATOM 4294 C CA . CYS A 1 552 ? -4.949 -16.016 -18.531 1 97.25 552 CYS A CA 1
ATOM 4295 C C . CYS A 1 552 ? -4.086 -15.914 -19.781 1 97.25 552 CYS A C 1
ATOM 4297 O O . CYS A 1 552 ? -3.408 -16.875 -20.156 1 97.25 552 CYS A O 1
ATOM 4299 N N . GLY A 1 553 ? -4.051 -14.695 -20.344 1 96.12 553 GLY A N 1
ATOM 4300 C CA . GLY A 1 553 ? -3.332 -14.531 -21.594 1 96.12 553 GLY A CA 1
ATOM 4301 C C . GLY A 1 553 ? -3.896 -15.375 -22.719 1 96.12 553 GLY A C 1
ATOM 4302 O O . GLY A 1 553 ? -5.086 -15.281 -23.031 1 96.12 553 GLY A O 1
ATOM 4303 N N . GLY A 1 554 ? -3.096 -16.266 -23.219 1 97.44 554 GLY A N 1
ATOM 4304 C CA . GLY A 1 554 ? -3.496 -17.109 -24.328 1 97.44 554 GLY A CA 1
ATOM 4305 C C . GLY A 1 554 ? -4.016 -18.469 -23.906 1 97.44 554 GLY A C 1
ATOM 4306 O O . GLY A 1 554 ? -4.098 -19.391 -24.719 1 97.44 554 GLY A O 1
ATOM 4307 N N . SER A 1 555 ? -4.316 -18.547 -22.609 1 98.06 555 SER A N 1
ATOM 4308 C CA . SER A 1 555 ? -4.723 -19.844 -22.078 1 98.06 555 SER A CA 1
ATOM 4309 C C . SER A 1 555 ? -5.898 -19.719 -21.125 1 98.06 555 SER A C 1
ATOM 4311 O O . SER A 1 555 ? -6.148 -18.625 -20.594 1 98.06 555 SER A O 1
ATOM 4313 N N . ILE A 1 556 ? -6.613 -20.766 -20.953 1 98.31 556 ILE A N 1
ATOM 4314 C CA . ILE A 1 556 ? -7.652 -20.875 -19.938 1 98.31 556 ILE A CA 1
ATOM 4315 C C . ILE A 1 556 ? -7.355 -22.062 -19.016 1 98.31 556 ILE A C 1
ATOM 4317 O O . ILE A 1 556 ? -6.902 -23.109 -19.484 1 98.31 556 ILE A O 1
ATOM 4321 N N . TYR A 1 557 ? -7.48 -21.844 -17.734 1 98.5 557 TYR A N 1
ATOM 4322 C CA . TYR A 1 557 ? -7.223 -22.844 -16.688 1 98.5 557 TYR A CA 1
ATOM 4323 C C . TYR A 1 557 ? -8.469 -23.078 -15.852 1 98.5 557 TYR A C 1
ATOM 4325 O O . TYR A 1 557 ? -9.391 -22.266 -15.844 1 98.5 557 TYR A O 1
ATOM 4333 N N . LYS A 1 558 ? -8.539 -24.234 -15.227 1 98.44 558 LYS A N 1
ATOM 4334 C CA . LYS A 1 558 ? -9.625 -24.531 -14.297 1 98.44 558 LYS A CA 1
ATOM 4335 C C . LYS A 1 558 ? -9.086 -25.125 -12.992 1 98.44 558 LYS A C 1
ATOM 4337 O O . LYS A 1 558 ? -7.957 -25.609 -12.953 1 98.44 558 LYS A O 1
ATOM 4342 N N . ARG A 1 559 ? -9.883 -25.047 -11.969 1 97.94 559 ARG A N 1
ATOM 4343 C CA . ARG A 1 559 ? -9.562 -25.609 -10.656 1 97.94 559 ARG A CA 1
ATOM 4344 C C . ARG A 1 559 ? -10.828 -25.938 -9.875 1 97.94 559 ARG A C 1
ATOM 4346 O O . ARG A 1 559 ? -11.742 -25.109 -9.789 1 97.94 559 ARG A O 1
ATOM 4353 N N . LYS A 1 560 ? -10.914 -27.156 -9.344 1 98.06 560 LYS A N 1
ATOM 4354 C CA . LYS A 1 560 ? -12.039 -27.547 -8.5 1 98.06 560 LYS A CA 1
ATOM 4355 C C . LYS A 1 560 ? -12.008 -26.797 -7.168 1 98.06 560 LYS A C 1
ATOM 4357 O O . LYS A 1 560 ? -10.945 -26.641 -6.562 1 98.06 560 LYS A O 1
ATOM 4362 N N . MET A 1 561 ? -13.125 -26.344 -6.727 1 98.06 561 MET A N 1
ATOM 4363 C CA . MET A 1 561 ? -13.25 -25.547 -5.516 1 98.06 561 MET A CA 1
ATOM 4364 C C . MET A 1 561 ? -14.25 -26.172 -4.551 1 98.06 561 MET A C 1
ATOM 4366 O O . MET A 1 561 ? -15.086 -26.984 -4.953 1 98.06 561 MET A O 1
ATOM 4370 N N . ASN A 1 562 ? -14.133 -25.75 -3.23 1 97.19 562 ASN A N 1
ATOM 4371 C CA . ASN A 1 562 ? -15.195 -26.047 -2.27 1 97.19 562 ASN A CA 1
ATOM 4372 C C . ASN A 1 562 ? -16.359 -25.047 -2.396 1 97.19 562 ASN A C 1
ATOM 4374 O O . ASN A 1 562 ? -17.484 -25.359 -2.002 1 97.19 562 ASN A O 1
ATOM 4378 N N . ALA A 1 563 ? -16.094 -23.891 -2.994 1 97.56 563 ALA A N 1
ATOM 4379 C CA . ALA A 1 563 ? -17.125 -22.891 -3.252 1 97.56 563 ALA A CA 1
ATOM 4380 C C . ALA A 1 563 ? -17.875 -23.188 -4.547 1 97.56 563 ALA A C 1
ATOM 4382 O O . ALA A 1 563 ? -17.375 -23.922 -5.406 1 97.56 563 ALA A O 1
ATOM 4383 N N . LYS A 1 564 ? -19.094 -22.594 -4.652 1 96.81 564 LYS A N 1
ATOM 4384 C CA . LYS A 1 564 ? -19.953 -22.812 -5.816 1 96.81 564 LYS A CA 1
ATOM 4385 C C . LYS A 1 564 ? -20.484 -21.484 -6.371 1 96.81 564 LYS A C 1
ATOM 4387 O O . LYS A 1 564 ? -20.828 -20.594 -5.605 1 96.81 564 LYS A O 1
ATOM 4392 N N . GLY A 1 565 ? -20.5 -21.453 -7.723 1 97.62 565 GLY A N 1
ATOM 4393 C CA . GLY A 1 565 ? -21.109 -20.297 -8.359 1 97.62 565 GLY A CA 1
ATOM 4394 C C . GLY A 1 565 ? -22.625 -20.359 -8.352 1 97.62 565 GLY A C 1
ATOM 4395 O O . GLY A 1 565 ? -23.219 -21.094 -7.559 1 97.62 565 GLY A O 1
ATOM 4396 N N . LEU A 1 566 ? -23.203 -19.438 -9.141 1 95.19 566 LEU A N 1
ATOM 4397 C CA . LEU A 1 566 ? -24.656 -19.359 -9.289 1 95.19 566 LEU A CA 1
ATOM 4398 C C . LEU A 1 566 ? -25.094 -19.891 -10.641 1 95.19 566 LEU A C 1
ATOM 4400 O O . LEU A 1 566 ? -24.438 -19.641 -11.656 1 95.19 566 LEU A O 1
ATOM 4404 N N . SER A 1 567 ? -26.203 -20.578 -10.578 1 91.06 567 SER A N 1
ATOM 4405 C CA . SER A 1 567 ? -26.797 -20.984 -11.852 1 91.06 567 SER A CA 1
ATOM 4406 C C . SER A 1 567 ? -27.359 -19.781 -12.602 1 91.06 567 SER A C 1
ATOM 4408 O O . SER A 1 567 ? -27.859 -18.844 -11.977 1 91.06 567 SER A O 1
ATOM 4410 N N . VAL A 1 568 ? -27.312 -19.906 -13.891 1 87.81 568 VAL A N 1
ATOM 4411 C CA . VAL A 1 568 ? -27.844 -18.828 -14.734 1 87.81 568 VAL A CA 1
ATOM 4412 C C . VAL A 1 568 ? -29.281 -18.5 -14.328 1 87.81 568 VAL A C 1
ATOM 4414 O O . VAL A 1 568 ? -30.109 -19.406 -14.195 1 87.81 568 VAL A O 1
ATOM 4417 N N . GLY A 1 569 ? -29.547 -17.328 -14.07 1 84.44 569 GLY A N 1
ATOM 4418 C CA . GLY A 1 569 ? -30.891 -16.875 -13.781 1 84.44 569 GLY A CA 1
ATOM 4419 C C . GLY A 1 569 ? -31.281 -17.062 -12.328 1 84.44 569 GLY A C 1
ATOM 4420 O O . GLY A 1 569 ? -32.344 -16.578 -11.898 1 84.44 569 GLY A O 1
ATOM 4421 N N . ASN A 1 570 ? -30.516 -17.766 -11.57 1 89.75 570 ASN A N 1
ATOM 4422 C CA . ASN A 1 570 ? -30.797 -17.953 -10.156 1 89.75 570 ASN A CA 1
ATOM 4423 C C . ASN A 1 570 ? -30.516 -16.688 -9.352 1 89.75 570 ASN A C 1
ATOM 4425 O O . ASN A 1 570 ? -29.438 -16.109 -9.469 1 89.75 570 ASN A O 1
ATOM 4429 N N . VAL A 1 571 ? -31.516 -16.281 -8.648 1 93.5 571 VAL A N 1
ATOM 4430 C CA . VAL A 1 571 ? -31.422 -15.125 -7.758 1 93.5 571 VAL A CA 1
ATOM 4431 C C . VAL A 1 571 ? -31.625 -15.562 -6.312 1 93.5 571 VAL A C 1
ATOM 4433 O O . VAL A 1 571 ? -32.625 -16.203 -5.988 1 93.5 571 VAL A O 1
ATOM 4436 N N . LEU A 1 572 ? -30.688 -15.336 -5.457 1 94.19 572 LEU A N 1
ATOM 4437 C CA . LEU A 1 572 ? -30.812 -15.742 -4.059 1 94.19 572 LEU A CA 1
ATOM 4438 C C . LEU A 1 572 ? -30.203 -14.688 -3.135 1 94.19 572 LEU A C 1
ATOM 4440 O O . LEU A 1 572 ? -29.219 -14.031 -3.492 1 94.19 572 LEU A O 1
ATOM 4444 N N . LYS A 1 573 ? -30.797 -14.547 -1.999 1 95.44 573 LYS A N 1
ATOM 4445 C CA . LYS A 1 573 ? -30.234 -13.727 -0.933 1 95.44 573 LYS A CA 1
ATOM 4446 C C . LYS A 1 573 ? -29.078 -14.438 -0.241 1 95.44 573 LYS A C 1
ATOM 4448 O O . LYS A 1 573 ? -29.266 -15.5 0.353 1 95.44 573 LYS A O 1
ATOM 4453 N N . PRO A 1 574 ? -27.922 -13.867 -0.364 1 94.19 574 PRO A N 1
ATOM 4454 C CA . PRO A 1 574 ? -26.812 -14.516 0.344 1 94.19 574 PRO A CA 1
ATOM 4455 C C . PRO A 1 574 ? -26.953 -14.422 1.862 1 94.19 574 PRO A C 1
ATOM 4457 O O . PRO A 1 574 ? -27.75 -13.641 2.367 1 94.19 574 PRO A O 1
ATOM 4460 N N . PRO A 1 575 ? -26.219 -15.266 2.582 1 92.06 575 PRO A N 1
ATOM 4461 C CA . PRO A 1 575 ? -26.25 -15.141 4.043 1 92.06 575 PRO A CA 1
ATOM 4462 C C . PRO A 1 575 ? -25.719 -13.797 4.531 1 92.06 575 PRO A C 1
ATOM 4464 O O . PRO A 1 575 ? -24.922 -13.156 3.844 1 92.06 575 PRO A O 1
ATOM 4467 N N . LYS A 1 576 ? -26.234 -13.414 5.672 1 90.5 576 LYS A N 1
ATOM 4468 C CA . LYS A 1 576 ? -25.688 -12.211 6.289 1 90.5 576 LYS A CA 1
ATOM 4469 C C . LYS A 1 576 ? -24.188 -12.352 6.523 1 90.5 576 LYS A C 1
ATOM 4471 O O . LYS A 1 576 ? -23.719 -13.398 6.973 1 90.5 576 LYS A O 1
ATOM 4476 N N . PRO A 1 577 ? -23.531 -11.25 6.223 1 84.94 577 PRO A N 1
ATOM 4477 C CA . PRO A 1 577 ? -22.078 -11.344 6.434 1 84.94 577 PRO A CA 1
ATOM 4478 C C . PRO A 1 577 ? -21.703 -11.406 7.91 1 84.94 577 PRO A C 1
ATOM 4480 O O . PRO A 1 577 ? -22.344 -10.766 8.742 1 84.94 577 PRO A O 1
ATOM 4483 N N . ARG A 1 578 ? -20.812 -12.273 8.164 1 69.44 578 ARG A N 1
ATOM 4484 C CA . ARG A 1 578 ? -20.281 -12.406 9.516 1 69.44 578 ARG A CA 1
ATOM 4485 C C . ARG A 1 578 ? -18.891 -11.789 9.625 1 69.44 578 ARG A C 1
ATOM 4487 O O . ARG A 1 578 ? -18.125 -11.797 8.664 1 69.44 578 ARG A O 1
ATOM 4494 N N . LEU A 1 579 ? -18.594 -11.141 10.727 1 61.44 579 LEU A N 1
ATOM 4495 C CA . LEU A 1 579 ? -17.234 -10.672 10.977 1 61.44 579 LEU A CA 1
ATOM 4496 C C . LEU A 1 579 ? -16.266 -11.844 11.133 1 61.44 579 LEU A C 1
ATOM 4498 O O . LEU A 1 579 ? -16.625 -12.875 11.695 1 61.44 579 LEU A O 1
ATOM 4502 N N . MET B 1 1 ? 26.656 -73.938 25.766 1 27 1 MET B N 1
ATOM 4503 C CA . MET B 1 1 ? 26.828 -72.5 26.047 1 27 1 MET B CA 1
ATOM 4504 C C . MET B 1 1 ? 25.609 -71.688 25.641 1 27 1 MET B C 1
ATOM 4506 O O . MET B 1 1 ? 25.25 -71.688 24.453 1 27 1 MET B O 1
ATOM 4510 N N . LYS B 1 2 ? 24.594 -71.688 26.578 1 21.77 2 LYS B N 1
ATOM 4511 C CA . LYS B 1 2 ? 23.188 -71.375 26.75 1 21.77 2 LYS B CA 1
ATOM 4512 C C . LYS B 1 2 ? 22.906 -69.875 26.594 1 21.77 2 LYS B C 1
ATOM 4514 O O . LYS B 1 2 ? 23.406 -69.062 27.359 1 21.77 2 LYS B O 1
ATOM 4519 N N . ARG B 1 3 ? 22.812 -69.562 25.266 1 25.88 3 ARG B N 1
ATOM 4520 C CA . ARG B 1 3 ? 22.594 -68.25 24.609 1 25.88 3 ARG B CA 1
ATOM 4521 C C . ARG B 1 3 ? 21.391 -67.562 25.203 1 25.88 3 ARG B C 1
ATOM 4523 O O . ARG B 1 3 ? 20.266 -68.062 25.125 1 25.88 3 ARG B O 1
ATOM 4530 N N . ILE B 1 4 ? 21.609 -66.875 26.375 1 25.39 4 ILE B N 1
ATOM 4531 C CA . ILE B 1 4 ? 20.625 -66.125 27.172 1 25.39 4 ILE B CA 1
ATOM 4532 C C . ILE B 1 4 ? 19.922 -65.125 26.312 1 25.39 4 ILE B C 1
ATOM 4534 O O . ILE B 1 4 ? 20.562 -64.25 25.719 1 25.39 4 ILE B O 1
ATOM 4538 N N . LEU B 1 5 ? 18.781 -65.375 25.734 1 27.77 5 LEU B N 1
ATOM 4539 C CA . LEU B 1 5 ? 17.844 -64.625 24.922 1 27.77 5 LEU B CA 1
ATOM 4540 C C . LEU B 1 5 ? 17.312 -63.406 25.688 1 27.77 5 LEU B C 1
ATOM 4542 O O . LEU B 1 5 ? 16.609 -63.562 26.672 1 27.77 5 LEU B O 1
ATOM 4546 N N . THR B 1 6 ? 18.219 -62.469 26.094 1 27.53 6 THR B N 1
ATOM 4547 C CA . THR B 1 6 ? 17.703 -61.344 26.875 1 27.53 6 THR B CA 1
ATOM 4548 C C . THR B 1 6 ? 16.641 -60.562 26.062 1 27.53 6 THR B C 1
ATOM 4550 O O . THR B 1 6 ? 16.891 -60.188 24.922 1 27.53 6 THR B O 1
ATOM 4553 N N . PHE B 1 7 ? 15.367 -60.812 26.344 1 28.45 7 PHE B N 1
ATOM 4554 C CA . PHE B 1 7 ? 14.148 -60.188 25.828 1 28.45 7 PHE B CA 1
ATOM 4555 C C . PHE B 1 7 ? 14.125 -58.719 26.156 1 28.45 7 PHE B C 1
ATOM 4557 O O . PHE B 1 7 ? 14.219 -58.312 27.328 1 28.45 7 PHE B O 1
ATOM 4564 N N . PHE B 1 8 ? 14.805 -57.875 25.375 1 27.17 8 PHE B N 1
ATOM 4565 C CA . PHE B 1 8 ? 14.742 -56.438 25.531 1 27.17 8 PHE B CA 1
ATOM 4566 C C . PHE B 1 8 ? 13.32 -55.938 25.328 1 27.17 8 PHE B C 1
ATOM 4568 O O . PHE B 1 8 ? 12.711 -56.156 24.281 1 27.17 8 PHE B O 1
ATOM 4575 N N . MET B 1 9 ? 12.523 -55.875 26.438 1 26.34 9 MET B N 1
ATOM 4576 C CA . MET B 1 9 ? 11.195 -55.281 26.484 1 26.34 9 MET B CA 1
ATOM 4577 C C . MET B 1 9 ? 11.258 -53.812 26.109 1 26.34 9 MET B C 1
ATOM 4579 O O . MET B 1 9 ? 11.977 -53.031 26.734 1 26.34 9 MET B O 1
ATOM 4583 N N . ALA B 1 10 ? 11.125 -53.5 24.828 1 27.52 10 ALA B N 1
ATOM 4584 C CA . ALA B 1 10 ? 10.938 -52.156 24.281 1 27.52 10 ALA B CA 1
ATOM 4585 C C . ALA B 1 10 ? 9.742 -51.469 24.922 1 27.52 10 ALA B C 1
ATOM 4587 O O . ALA B 1 10 ? 8.609 -51.938 24.797 1 27.52 10 ALA B O 1
ATOM 4588 N N . LEU B 1 11 ? 9.914 -50.875 26.141 1 27.38 11 LEU B N 1
ATOM 4589 C CA . LEU B 1 11 ? 8.891 -50.062 26.766 1 27.38 11 LEU B CA 1
ATOM 4590 C C . LEU B 1 11 ? 8.531 -48.875 25.859 1 27.38 11 LEU B C 1
ATOM 4592 O O . LEU B 1 11 ? 9.383 -48.062 25.531 1 27.38 11 LEU B O 1
ATOM 4596 N N . SER B 1 12 ? 7.57 -49.062 24.953 1 27.64 12 SER B N 1
ATOM 4597 C CA . SER B 1 12 ? 6.926 -48 24.188 1 27.64 12 SER B CA 1
ATOM 4598 C C . SER B 1 12 ? 6.32 -46.969 25.109 1 27.64 12 SER B C 1
ATOM 4600 O O . SER B 1 12 ? 5.438 -47.25 25.922 1 27.64 12 SER B O 1
ATOM 4602 N N . ILE B 1 13 ? 7.109 -46.031 25.656 1 29.58 13 ILE B N 1
ATOM 4603 C CA . ILE B 1 13 ? 6.531 -44.938 26.391 1 29.58 13 ILE B CA 1
ATOM 4604 C C . ILE B 1 13 ? 5.598 -44.125 25.469 1 29.58 13 ILE B C 1
ATOM 4606 O O . ILE B 1 13 ? 6.039 -43.562 24.469 1 29.58 13 ILE B O 1
ATOM 4610 N N . GLY B 1 14 ? 4.363 -44.594 25.266 1 28.89 14 GLY B N 1
ATOM 4611 C CA . GLY B 1 14 ? 3.289 -43.812 24.703 1 28.89 14 GLY B CA 1
ATOM 4612 C C . GLY B 1 14 ? 3.107 -42.469 25.375 1 28.89 14 GLY B C 1
ATOM 4613 O O . GLY B 1 14 ? 2.787 -42.406 26.562 1 28.89 14 GLY B O 1
ATOM 4614 N N . GLY B 1 15 ? 3.963 -41.531 25.062 1 29.02 15 GLY B N 1
ATOM 4615 C CA . GLY B 1 15 ? 3.701 -40.188 25.547 1 29.02 15 GLY B CA 1
ATOM 4616 C C . GLY B 1 15 ? 2.305 -39.688 25.219 1 29.02 15 GLY B C 1
ATOM 4617 O O . GLY B 1 15 ? 1.925 -39.625 24.047 1 29.02 15 GLY B O 1
ATOM 4618 N N . LEU B 1 16 ? 1.368 -39.906 26.109 1 33.19 16 LEU B N 1
ATOM 4619 C CA . LEU B 1 16 ? 0.075 -39.25 26.094 1 33.19 16 LEU B CA 1
ATOM 4620 C C . LEU B 1 16 ? 0.251 -37.719 26 1 33.19 16 LEU B C 1
ATOM 4622 O O . LEU B 1 16 ? 0.835 -37.125 26.906 1 33.19 16 LEU B O 1
ATOM 4626 N N . VAL B 1 17 ? 0.331 -37.25 24.797 1 33.16 17 VAL B N 1
ATOM 4627 C CA . VAL B 1 17 ? 0.104 -35.844 24.609 1 33.16 17 VAL B CA 1
ATOM 4628 C C . VAL B 1 17 ? -1.268 -35.438 25.172 1 33.16 17 VAL B C 1
ATOM 4630 O O . VAL B 1 17 ? -2.297 -35.812 24.594 1 33.16 17 VAL B O 1
ATOM 4633 N N . LEU B 1 18 ? -1.349 -35.312 26.5 1 35.22 18 LEU B N 1
ATOM 4634 C CA . LEU B 1 18 ? -2.486 -34.594 27.047 1 35.22 18 LEU B CA 1
ATOM 4635 C C . LEU B 1 18 ? -2.609 -33.219 26.391 1 35.22 18 LEU B C 1
ATOM 4637 O O . LEU B 1 18 ? -1.753 -32.344 26.594 1 35.22 18 LEU B O 1
ATOM 4641 N N . THR B 1 19 ? -3.207 -33.188 25.297 1 35.94 19 THR B N 1
ATOM 4642 C CA . THR B 1 19 ? -3.768 -31.922 24.891 1 35.94 19 THR B CA 1
ATOM 4643 C C . THR B 1 19 ? -4.754 -31.391 25.922 1 35.94 19 THR B C 1
ATOM 4645 O O . THR B 1 19 ? -5.906 -31.844 25.969 1 35.94 19 THR B O 1
ATOM 4648 N N . GLY B 1 20 ? -4.289 -31.188 27.141 1 34.88 20 GLY B N 1
ATOM 4649 C CA . GLY B 1 20 ? -5.211 -30.438 27.969 1 34.88 20 GLY B CA 1
ATOM 4650 C C . GLY B 1 20 ? -5.777 -29.219 27.281 1 34.88 20 GLY B C 1
ATOM 4651 O O . GLY B 1 20 ? -5.031 -28.406 26.734 1 34.88 20 GLY B O 1
ATOM 4652 N N . ALA B 1 21 ? -6.965 -29.312 26.922 1 38.94 21 ALA B N 1
ATOM 4653 C CA . ALA B 1 21 ? -7.668 -28.047 26.688 1 38.94 21 ALA B CA 1
ATOM 4654 C C . ALA B 1 21 ? -7.414 -27.062 27.828 1 38.94 21 ALA B C 1
ATOM 4656 O O . ALA B 1 21 ? -7.863 -27.266 28.953 1 38.94 21 ALA B O 1
ATOM 4657 N N . LEU B 1 22 ? -6.27 -26.453 27.891 1 38.53 22 LEU B N 1
ATOM 4658 C CA . LEU B 1 22 ? -6.266 -25.312 28.797 1 38.53 22 LEU B CA 1
ATOM 4659 C C . LEU B 1 22 ? -7.578 -24.531 28.703 1 38.53 22 LEU B C 1
ATOM 4661 O O . LEU B 1 22 ? -7.871 -23.938 27.656 1 38.53 22 LEU B O 1
ATOM 4665 N N . ALA B 1 23 ? -8.555 -25 29.438 1 41.22 23 ALA B N 1
ATOM 4666 C CA . ALA B 1 23 ? -9.68 -24.094 29.594 1 41.22 23 ALA B CA 1
ATOM 4667 C C . ALA B 1 23 ? -9.219 -22.641 29.578 1 41.22 23 ALA B C 1
ATOM 4669 O O . ALA B 1 23 ? -8.375 -22.25 30.391 1 41.22 23 ALA B O 1
ATOM 4670 N N . ALA B 1 24 ? -9.422 -22.016 28.5 1 48.19 24 ALA B N 1
ATOM 4671 C CA . ALA B 1 24 ? -9.141 -20.578 28.531 1 48.19 24 ALA B CA 1
ATOM 4672 C C . ALA B 1 24 ? -9.508 -19.969 29.875 1 48.19 24 ALA B C 1
ATOM 4674 O O . ALA B 1 24 ? -10.672 -20 30.281 1 48.19 24 ALA B O 1
ATOM 4675 N N . ALA B 1 25 ? -8.633 -19.938 30.859 1 52.97 25 ALA B N 1
ATOM 4676 C CA . ALA B 1 25 ? -8.891 -19.266 32.125 1 52.97 25 ALA B CA 1
ATOM 4677 C C . ALA B 1 25 ? -9.828 -18.078 31.938 1 52.97 25 ALA B C 1
ATOM 4679 O O . ALA B 1 25 ? -9.641 -17.266 31.031 1 52.97 25 ALA B O 1
ATOM 4680 N N . GLU B 1 26 ? -11.055 -18.094 32.469 1 67.62 26 GLU B N 1
ATOM 4681 C CA . GLU B 1 26 ? -12.023 -17 32.438 1 67.62 26 GLU B CA 1
ATOM 4682 C C . GLU B 1 26 ? -11.344 -15.656 32.688 1 67.62 26 GLU B C 1
ATOM 4684 O O . GLU B 1 26 ? -10.578 -15.516 33.656 1 67.62 26 GLU B O 1
ATOM 4689 N N . GLU B 1 27 ? -11.312 -14.789 31.75 1 83.62 27 GLU B N 1
ATOM 4690 C CA . GLU B 1 27 ? -10.812 -13.422 31.859 1 83.62 27 GLU B CA 1
ATOM 4691 C C . GLU B 1 27 ? -11.484 -12.688 33.031 1 83.62 27 GLU B C 1
ATOM 4693 O O . GLU B 1 27 ? -12.695 -12.484 33.031 1 83.62 27 GLU B O 1
ATOM 4698 N N . LYS B 1 28 ? -10.977 -12.664 34.25 1 81.44 28 LYS B N 1
ATOM 4699 C CA . LYS B 1 28 ? -11.539 -11.922 35.375 1 81.44 28 LYS B CA 1
ATOM 4700 C C . LYS B 1 28 ? -10.734 -10.648 35.656 1 81.44 28 LYS B C 1
ATOM 4702 O O . LYS B 1 28 ? -9.508 -10.688 35.719 1 81.44 28 LYS B O 1
ATOM 4707 N N . TYR B 1 29 ? -11.531 -9.477 35.531 1 89.44 29 TYR B N 1
ATOM 4708 C CA . TYR B 1 29 ? -10.922 -8.195 35.875 1 89.44 29 TYR B CA 1
ATOM 4709 C C . TYR B 1 29 ? -11.594 -7.566 37.094 1 89.44 29 TYR B C 1
ATOM 4711 O O . TYR B 1 29 ? -12.797 -7.723 37.281 1 89.44 29 TYR B O 1
ATOM 4719 N N . GLU B 1 30 ? -10.828 -6.945 37.875 1 88.69 30 GLU B N 1
ATOM 4720 C CA . GLU B 1 30 ? -11.383 -6.254 39.031 1 88.69 30 GLU B CA 1
ATOM 4721 C C . GLU B 1 30 ? -12.305 -5.113 38.594 1 88.69 30 GLU B C 1
ATOM 4723 O O . GLU B 1 30 ? -12.016 -4.406 37.625 1 88.69 30 GLU B O 1
ATOM 4728 N N . VAL B 1 31 ? -13.383 -5.008 39.344 1 87.25 31 VAL B N 1
ATOM 4729 C CA . VAL B 1 31 ? -14.336 -3.941 39.031 1 87.25 31 VAL B CA 1
ATOM 4730 C C . VAL B 1 31 ? -13.891 -2.643 39.688 1 87.25 31 VAL B C 1
ATOM 4732 O O . VAL B 1 31 ? -13.672 -2.609 40.906 1 87.25 31 VAL B O 1
ATOM 4735 N N . ASP B 1 32 ? -13.727 -1.631 38.969 1 92.38 32 ASP B N 1
ATOM 4736 C CA . ASP B 1 32 ? -13.461 -0.296 39.5 1 92.38 32 ASP B CA 1
ATOM 4737 C C . ASP B 1 32 ? -14.719 0.308 40.125 1 92.38 32 ASP B C 1
ATOM 4739 O O . ASP B 1 32 ? -15.789 0.308 39.5 1 92.38 32 ASP B O 1
ATOM 4743 N N . PRO B 1 33 ? -14.633 0.845 41.281 1 95.12 33 PRO B N 1
ATOM 4744 C CA . PRO B 1 33 ? -15.82 1.427 41.906 1 95.12 33 PRO B CA 1
ATOM 4745 C C . PRO B 1 33 ? -16.484 2.504 41.062 1 95.12 33 PRO B C 1
ATOM 4747 O O . PRO B 1 33 ? -17.688 2.701 41.125 1 95.12 33 PRO B O 1
ATOM 4750 N N . ASP B 1 34 ? -15.75 3.104 40.281 1 97.56 34 ASP B N 1
ATOM 4751 C CA . ASP B 1 34 ? -16.281 4.191 39.469 1 97.56 34 ASP B CA 1
ATOM 4752 C C . ASP B 1 34 ? -17.047 3.65 38.25 1 97.56 34 ASP B C 1
ATOM 4754 O O . ASP B 1 34 ? -17.641 4.418 37.5 1 97.56 34 ASP B O 1
ATOM 4758 N N . SER B 1 35 ? -17.109 2.344 38.094 1 97.06 35 SER B N 1
ATOM 4759 C CA . SER B 1 35 ? -17.938 1.719 37.062 1 97.06 35 SER B CA 1
ATOM 4760 C C . SER B 1 35 ? -19.344 1.432 37.594 1 97.06 35 SER B C 1
ATOM 4762 O O . SER B 1 35 ? -20.203 0.982 36.844 1 97.06 35 SER B O 1
ATOM 4764 N N . LEU B 1 36 ? -19.5 1.71 38.844 1 96.62 36 LEU B N 1
ATOM 4765 C CA . LEU B 1 36 ? -20.797 1.453 39.469 1 96.62 36 LEU B CA 1
ATOM 4766 C C . LEU B 1 36 ? -21.453 2.758 39.906 1 96.62 36 LEU B C 1
ATOM 4768 O O . LEU B 1 36 ? -20.781 3.705 40.281 1 96.62 36 LEU B O 1
ATOM 4772 N N . PRO B 1 37 ? -22.844 2.742 39.781 1 96.75 37 PRO B N 1
ATOM 4773 C CA . PRO B 1 37 ? -23.531 3.928 40.312 1 96.75 37 PRO B CA 1
ATOM 4774 C C . PRO B 1 37 ? -23.172 4.215 41.781 1 96.75 37 PRO B C 1
ATOM 4776 O O . PRO B 1 37 ? -23.047 3.285 42.562 1 96.75 37 PRO B O 1
ATOM 4779 N N . GLN B 1 38 ? -23.016 5.477 42.062 1 97.44 38 GLN B N 1
ATOM 4780 C CA . GLN B 1 38 ? -22.656 5.887 43.406 1 97.44 38 GLN B CA 1
ATOM 4781 C C . GLN B 1 38 ? -23.688 6.844 44 1 97.44 38 GLN B C 1
ATOM 4783 O O . GLN B 1 38 ? -24.219 7.703 43.281 1 97.44 38 GLN B O 1
ATOM 4788 N N . LYS B 1 39 ? -23.922 6.66 45.281 1 96.44 39 LYS B N 1
ATOM 4789 C CA . LYS B 1 39 ? -24.906 7.496 45.969 1 96.44 39 LYS B CA 1
ATOM 4790 C C . LYS B 1 39 ? -24.484 8.961 45.969 1 96.44 39 LYS B C 1
ATOM 4792 O O . LYS B 1 39 ? -23.312 9.281 46.188 1 96.44 39 LYS B O 1
ATOM 4797 N N . GLY B 1 40 ? -25.438 9.836 45.625 1 97 40 GLY B N 1
ATOM 4798 C CA . GLY B 1 40 ? -25.188 11.266 45.688 1 97 40 GLY B CA 1
ATOM 4799 C C . GLY B 1 40 ? -24.609 11.805 44.375 1 97 40 GLY B C 1
ATOM 4800 O O . GLY B 1 40 ? -24.5 13.023 44.219 1 97 40 GLY B O 1
ATOM 4801 N N . VAL B 1 41 ? -24.266 10.945 43.5 1 98.12 41 VAL B N 1
ATOM 4802 C CA . VAL B 1 41 ? -23.719 11.383 42.219 1 98.12 41 VAL B CA 1
ATOM 4803 C C . VAL B 1 41 ? -24.859 11.703 41.25 1 98.12 41 VAL B C 1
ATOM 4805 O O . VAL B 1 41 ? -25.688 10.836 40.969 1 98.12 41 VAL B O 1
ATOM 4808 N N . PRO B 1 42 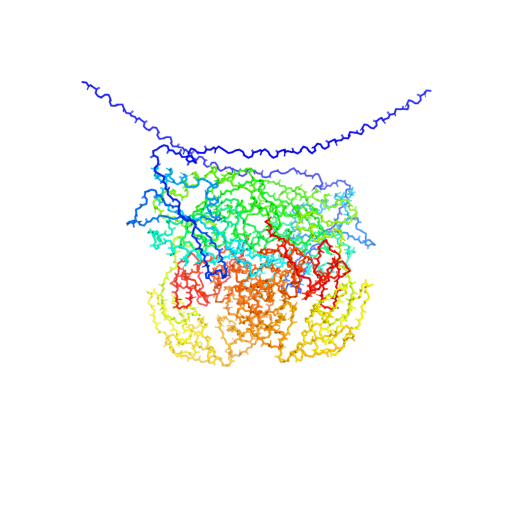? -24.922 12.984 40.781 1 98.12 42 PRO B N 1
ATOM 4809 C CA . PRO B 1 42 ? -25.969 13.297 39.781 1 98.12 42 PRO B CA 1
ATOM 4810 C C . PRO B 1 42 ? -25.844 12.469 38.5 1 98.12 42 PRO B C 1
ATOM 4812 O O . PRO B 1 42 ? -24.734 12.289 38 1 98.12 42 PRO B O 1
ATOM 4815 N N . GLN B 1 43 ? -26.906 11.961 38.062 1 97.88 43 GLN B N 1
ATOM 4816 C CA . GLN B 1 43 ? -26.922 11.109 36.875 1 97.88 43 GLN B CA 1
ATOM 4817 C C . GLN B 1 43 ? -27.266 11.906 35.625 1 97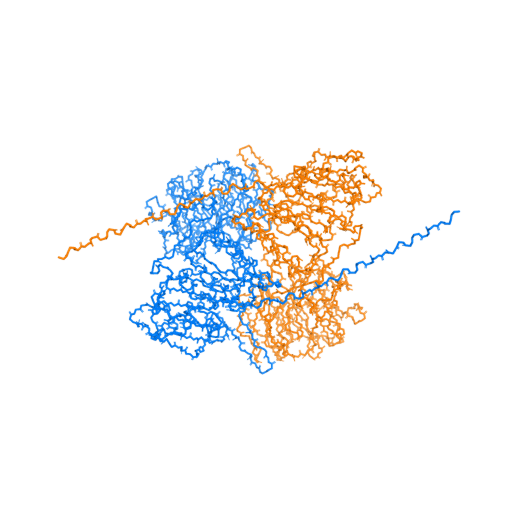.88 43 GLN B C 1
ATOM 4819 O O . GLN B 1 43 ? -28.172 12.734 35.625 1 97.88 43 GLN B O 1
ATOM 4824 N N . GLY B 1 44 ? -26.469 11.695 34.594 1 98.38 44 GLY B N 1
ATOM 4825 C CA . GLY B 1 44 ? -26.797 12.273 33.281 1 98.38 44 GLY B CA 1
ATOM 4826 C C . GLY B 1 44 ? -27.969 11.586 32.594 1 98.38 44 GLY B C 1
ATOM 4827 O O . GLY B 1 44 ? -28.562 10.656 33.156 1 98.38 44 GLY B O 1
ATOM 4828 N N . GLU B 1 45 ? -28.328 12.078 31.391 1 98.25 45 GLU B N 1
ATOM 4829 C CA . GLU B 1 45 ? -29.438 11.539 30.594 1 98.25 45 GLU B CA 1
ATOM 4830 C C . GLU B 1 45 ? -28.953 11.07 29.219 1 98.25 45 GLU B C 1
ATOM 4832 O O . GLU B 1 45 ? -28.047 11.664 28.641 1 98.25 45 GLU B O 1
ATOM 4837 N N . ILE B 1 46 ? -29.562 10.016 28.812 1 98.5 46 ILE B N 1
ATOM 4838 C CA . ILE B 1 46 ? -29.328 9.555 27.453 1 98.5 46 ILE B CA 1
ATOM 4839 C C . ILE B 1 46 ? -30.5 9.961 26.547 1 98.5 46 ILE B C 1
ATOM 4841 O O . ILE B 1 46 ? -31.656 9.656 26.859 1 98.5 46 ILE B O 1
ATOM 4845 N N . LYS B 1 47 ? -30.203 10.641 25.531 1 98.56 47 LYS B N 1
ATOM 4846 C CA . LYS B 1 47 ? -31.188 11.047 24.531 1 98.56 47 LYS B CA 1
ATOM 4847 C C . LYS B 1 47 ? -31.016 10.242 23.25 1 98.56 47 LYS B C 1
ATOM 4849 O O . LYS B 1 47 ? -29.906 9.875 22.875 1 98.56 47 LYS B O 1
ATOM 4854 N N . GLY B 1 48 ? -32.219 10.07 22.531 1 97.81 48 GLY B N 1
ATOM 4855 C CA . GLY B 1 48 ? -32.219 9.305 21.297 1 97.81 48 GLY B CA 1
ATOM 4856 C C . GLY B 1 48 ? -33 8.008 21.406 1 97.81 48 GLY B C 1
ATOM 4857 O O . GLY B 1 48 ? -33.719 7.781 22.391 1 97.81 48 GLY B O 1
ATOM 4858 N N . PRO B 1 49 ? -32.844 7.137 20.375 1 98.31 49 PRO B N 1
ATOM 4859 C CA . PRO B 1 49 ? -32 7.246 19.188 1 98.31 49 PRO B CA 1
ATOM 4860 C C . PRO B 1 49 ? -32.469 8.344 18.234 1 98.31 49 PRO B C 1
ATOM 4862 O O . PRO B 1 49 ? -33.656 8.562 18.062 1 98.31 49 PRO B O 1
ATOM 4865 N N . PHE B 1 50 ? -31.516 8.93 17.656 1 98.75 50 PHE B N 1
ATOM 4866 C CA . PHE B 1 50 ? -31.75 9.852 16.547 1 98.75 50 PHE B CA 1
ATOM 4867 C C . PHE B 1 50 ? -31.312 9.234 15.219 1 98.75 50 PHE B C 1
ATOM 4869 O O . PHE B 1 50 ? -30.172 8.781 15.086 1 98.75 50 PHE B O 1
ATOM 4876 N N . PRO B 1 51 ? -32.219 9.094 14.25 1 98.44 51 PRO B N 1
ATOM 4877 C CA . PRO B 1 51 ? -31.844 8.578 12.938 1 98.44 51 PRO B CA 1
ATOM 4878 C C . PRO B 1 51 ? -30.984 9.57 12.148 1 98.44 51 PRO B C 1
ATOM 4880 O O . PRO B 1 51 ? -31.156 10.781 12.281 1 98.44 51 PRO B O 1
ATOM 4883 N N . TRP B 1 52 ? -30.078 9.078 11.367 1 98.56 52 TRP B N 1
ATOM 4884 C CA . TRP B 1 52 ? -29.266 9.953 10.523 1 98.56 52 TRP B CA 1
ATOM 4885 C C . TRP B 1 52 ? -29 9.305 9.164 1 98.56 52 TRP B C 1
ATOM 4887 O O . TRP B 1 52 ? -28.656 8.125 9.094 1 98.56 52 TRP B O 1
ATOM 4897 N N . LYS B 1 53 ? -29.172 10.023 8.102 1 98.31 53 LYS B N 1
ATOM 4898 C CA . LYS B 1 53 ? -28.781 9.68 6.734 1 98.31 53 LYS B CA 1
ATOM 4899 C C . LYS B 1 53 ? -27.609 10.523 6.266 1 98.31 53 LYS B C 1
ATOM 4901 O O . LYS B 1 53 ? -27.672 11.758 6.281 1 98.31 53 LYS B O 1
ATOM 4906 N N . SER B 1 54 ? -26.578 9.914 5.816 1 98.38 54 SER B N 1
ATOM 4907 C CA . SER B 1 54 ? -25.328 10.625 5.547 1 98.38 54 SER B CA 1
ATOM 4908 C C . SER B 1 54 ? -25.219 11.023 4.078 1 98.38 54 SER B C 1
ATOM 4910 O O . SER B 1 54 ? -25.594 10.25 3.191 1 98.38 54 SER B O 1
ATOM 4912 N N . LYS B 1 55 ? -24.672 12.227 3.82 1 97.31 55 LYS B N 1
ATOM 4913 C CA . LYS B 1 55 ? -24.312 12.656 2.475 1 97.31 55 LYS B CA 1
ATOM 4914 C C . LYS B 1 55 ? -22.891 12.203 2.115 1 97.31 55 LYS B C 1
ATOM 4916 O O . LYS B 1 55 ? -22.594 11.984 0.941 1 97.31 55 LYS B O 1
ATOM 4921 N N . ILE B 1 56 ? -22.078 12.016 3.072 1 97.88 56 ILE B N 1
ATOM 4922 C CA . ILE B 1 56 ? -20.688 11.625 2.879 1 97.88 56 ILE B CA 1
ATOM 4923 C C . ILE B 1 56 ? -20.609 10.125 2.59 1 97.88 56 ILE B C 1
ATOM 4925 O O . ILE B 1 56 ? -19.75 9.68 1.816 1 97.88 56 ILE B O 1
ATOM 4929 N N . PHE B 1 57 ? -21.469 9.375 3.197 1 98.06 57 PHE B N 1
ATOM 4930 C CA . PHE B 1 57 ? -21.672 7.961 2.896 1 98.06 57 PHE B CA 1
ATOM 4931 C C . PHE B 1 57 ? -23.047 7.73 2.283 1 98.06 57 PHE B C 1
ATOM 4933 O O . PHE B 1 57 ? -23.984 7.293 2.969 1 98.06 57 PHE B O 1
ATOM 4940 N N . PRO B 1 58 ? -23.078 7.875 1.036 1 96.5 58 PRO B N 1
ATOM 4941 C CA . PRO B 1 58 ? -24.391 7.926 0.374 1 96.5 58 PRO B CA 1
ATOM 4942 C C . PRO B 1 58 ? -25.219 6.664 0.603 1 96.5 58 PRO B C 1
ATOM 4944 O O . PRO B 1 58 ? -24.703 5.551 0.453 1 96.5 58 PRO B O 1
ATOM 4947 N N . GLY B 1 59 ? -26.453 6.926 1.003 1 97.06 59 GLY B N 1
ATOM 4948 C CA . GLY B 1 59 ? -27.422 5.852 1.137 1 97.06 59 GLY B CA 1
ATOM 4949 C C . GLY B 1 59 ? -27.438 5.23 2.521 1 97.06 59 GLY B C 1
ATOM 4950 O O . GLY B 1 59 ? -28.375 4.496 2.867 1 97.06 59 GLY B O 1
ATOM 4951 N N . THR B 1 60 ? -26.484 5.559 3.334 1 98.31 60 THR B N 1
ATOM 4952 C CA . THR B 1 60 ? -26.391 4.891 4.629 1 98.31 60 THR B CA 1
ATOM 4953 C C . THR B 1 60 ? -27.359 5.512 5.629 1 98.31 60 THR B C 1
ATOM 4955 O O . THR B 1 60 ? -27.578 6.727 5.617 1 98.31 60 THR B O 1
ATOM 4958 N N . GLU B 1 61 ? -27.891 4.691 6.398 1 98.31 61 GLU B N 1
ATOM 4959 C CA . GLU B 1 61 ? -28.688 5.055 7.566 1 98.31 61 GLU B CA 1
ATOM 4960 C C . GLU B 1 61 ? -28.062 4.531 8.852 1 98.31 61 GLU B C 1
ATOM 4962 O O . GLU B 1 61 ? -27.406 3.484 8.852 1 98.31 61 GLU B O 1
ATOM 4967 N N . ARG B 1 62 ? -28.172 5.332 9.875 1 98.56 62 ARG B N 1
ATOM 4968 C CA . ARG B 1 62 ? -27.641 4.941 11.18 1 98.56 62 ARG B CA 1
ATOM 4969 C C . ARG B 1 62 ? -28.375 5.668 12.305 1 98.56 62 ARG B C 1
ATOM 4971 O O . ARG B 1 62 ? -29.328 6.406 12.055 1 98.56 62 ARG B O 1
ATOM 4978 N N . GLU B 1 63 ? -28.062 5.328 13.453 1 98.62 63 GLU B N 1
ATOM 4979 C CA . GLU B 1 63 ? -28.594 5.984 14.641 1 98.62 63 GLU B CA 1
ATOM 4980 C C . GLU B 1 63 ? -27.469 6.488 15.547 1 98.62 63 GLU B C 1
ATOM 4982 O O . GLU B 1 63 ? -26.344 5.984 15.484 1 98.62 63 GLU B O 1
ATOM 4987 N N . TYR B 1 64 ? -27.734 7.5 16.25 1 98.81 64 TYR B N 1
ATOM 4988 C CA . TYR B 1 64 ? -26.828 7.938 17.312 1 98.81 64 TYR B CA 1
ATOM 4989 C C . TYR B 1 64 ? -27.594 8.359 18.547 1 98.81 64 TYR B C 1
ATOM 4991 O O . TYR B 1 64 ? -28.812 8.562 18.5 1 98.81 64 TYR B O 1
ATOM 4999 N N . TRP B 1 65 ? -26.969 8.375 19.672 1 98.88 65 TRP B N 1
ATOM 5000 C CA . TRP B 1 65 ? -27.469 8.797 20.984 1 98.88 65 TRP B CA 1
ATOM 5001 C C . TRP B 1 65 ? -26.547 9.852 21.594 1 98.88 65 TRP B C 1
ATOM 5003 O O . TRP B 1 65 ? -25.391 9.977 21.203 1 98.88 65 TRP B O 1
ATOM 5013 N N . ILE B 1 66 ? -27.109 10.578 22.516 1 98.88 66 ILE B N 1
ATOM 5014 C CA . ILE B 1 66 ? -26.344 11.602 23.219 1 98.88 66 ILE B CA 1
ATOM 5015 C C . ILE B 1 66 ? -26.453 11.391 24.734 1 98.88 66 ILE B C 1
ATOM 5017 O O . ILE B 1 66 ? -27.562 11.312 25.266 1 98.88 66 ILE B O 1
ATOM 5021 N N . TYR B 1 67 ? -25.359 11.227 25.375 1 98.88 67 TYR B N 1
ATOM 5022 C CA . TYR B 1 67 ? -25.297 11.305 26.828 1 98.88 67 TYR B CA 1
ATOM 5023 C C . TYR B 1 67 ? -25.047 12.734 27.281 1 98.88 67 TYR B C 1
ATOM 5025 O O . TYR B 1 67 ? -24.047 13.344 26.906 1 98.88 67 TYR B O 1
ATOM 5033 N N . VAL B 1 68 ? -25.922 13.273 28.109 1 98.81 68 VAL B N 1
ATOM 5034 C CA . VAL B 1 68 ? -25.812 14.633 28.641 1 98.81 68 VAL B CA 1
ATOM 5035 C C . VAL B 1 68 ? -25.562 14.586 30.141 1 98.81 68 VAL B C 1
ATOM 5037 O O . VAL B 1 68 ? -26.453 14.195 30.906 1 98.81 68 VAL B O 1
ATOM 5040 N N . PRO B 1 69 ? -24.359 15.023 30.578 1 98.69 69 PRO B N 1
ATOM 5041 C CA . PRO B 1 69 ? -24.094 15.031 32.031 1 98.69 69 PRO B CA 1
ATOM 5042 C C . PRO B 1 69 ? -25.016 15.992 32.781 1 98.69 69 PRO B C 1
ATOM 5044 O O . PRO B 1 69 ? -25.422 17.031 32.25 1 98.69 69 PRO B O 1
ATOM 5047 N N . ALA B 1 70 ? -25.219 15.68 34.031 1 98.38 70 ALA B N 1
ATOM 5048 C CA . ALA B 1 70 ? -26.078 16.516 34.875 1 98.38 70 ALA B CA 1
ATOM 5049 C C . ALA B 1 70 ? -25.484 17.906 35.031 1 98.38 70 ALA B C 1
ATOM 5051 O O . ALA B 1 70 ? -26.219 18.875 35.25 1 98.38 70 ALA B O 1
ATOM 5052 N N . GLN B 1 71 ? -24.219 18 34.938 1 98.31 71 GLN B N 1
ATOM 5053 C CA . GLN B 1 71 ? -23.5 19.25 35.188 1 98.31 71 GLN B CA 1
ATOM 5054 C C . GLN B 1 71 ? -23.422 20.109 33.938 1 98.31 71 GLN B C 1
ATOM 5056 O O . GLN B 1 71 ? -22.797 21.172 33.938 1 98.31 71 GLN B O 1
ATOM 5061 N N . TYR B 1 72 ? -24.047 19.688 32.812 1 98.56 72 TYR B N 1
ATOM 5062 C CA . TYR B 1 72 ? -23.969 20.438 31.562 1 98.56 72 TYR B CA 1
ATOM 5063 C C . TYR B 1 72 ? -24.531 21.844 31.734 1 98.56 72 TYR B C 1
ATOM 5065 O O . TYR B 1 72 ? -25.609 22.016 32.312 1 98.56 72 TYR B O 1
ATOM 5073 N N . ASP B 1 73 ? -23.781 22.781 31.328 1 98.06 73 ASP B N 1
ATOM 5074 C CA . ASP B 1 73 ? -24.141 24.203 31.297 1 98.06 73 ASP B CA 1
ATOM 5075 C C . ASP B 1 73 ? -24.125 24.734 29.875 1 98.06 73 ASP B C 1
ATOM 5077 O O . ASP B 1 73 ? -23.047 24.859 29.266 1 98.06 73 ASP B O 1
ATOM 5081 N N . LYS B 1 74 ? -25.25 25.109 29.344 1 97.06 74 LYS B N 1
ATOM 5082 C CA . LYS B 1 74 ? -25.391 25.516 27.938 1 97.06 74 LYS B CA 1
ATOM 5083 C C . LYS B 1 74 ? -24.578 26.781 27.656 1 97.06 74 LYS B C 1
ATOM 5085 O O . LYS B 1 74 ? -24.297 27.094 26.5 1 97.06 74 LYS B O 1
ATOM 5090 N N . ASP B 1 75 ? -24.203 27.531 28.672 1 97.38 75 ASP B N 1
ATOM 5091 C CA . ASP B 1 75 ? -23.5 28.812 28.484 1 97.38 75 ASP B CA 1
ATOM 5092 C C . ASP B 1 75 ? -22 28.594 28.359 1 97.38 75 ASP B C 1
ATOM 5094 O O . ASP B 1 75 ? -21.266 29.531 28.047 1 97.38 75 ASP B O 1
ATOM 5098 N N . LYS B 1 76 ? -21.516 27.359 28.562 1 97.5 76 LYS B N 1
ATOM 5099 C CA . LYS B 1 76 ? -20.094 27.047 28.453 1 97.5 76 LYS B CA 1
ATOM 5100 C C . LYS B 1 76 ? -19.844 25.969 27.406 1 97.5 76 LYS B C 1
ATOM 5102 O O . LYS B 1 76 ? -20.609 25 27.312 1 97.5 76 LYS B O 1
ATOM 5107 N N . PRO B 1 77 ? -18.781 26.25 26.594 1 98.31 77 PRO B N 1
ATOM 5108 C CA . PRO B 1 77 ? -18.422 25.141 25.719 1 98.31 77 PRO B CA 1
ATOM 5109 C C . PRO B 1 77 ? -18.125 23.859 26.484 1 98.31 77 PRO B C 1
ATOM 5111 O O . PRO B 1 77 ? -17.484 23.891 27.547 1 98.31 77 PRO B O 1
ATOM 5114 N N . VAL B 1 78 ? -18.609 22.766 26.047 1 98.75 78 VAL B N 1
ATOM 5115 C CA . VAL B 1 78 ? -18.5 21.5 26.766 1 98.75 78 VAL B CA 1
ATOM 5116 C C . VAL B 1 78 ? -17.641 20.531 25.969 1 98.75 78 VAL B C 1
ATOM 5118 O O . VAL B 1 78 ? -17.656 20.547 24.734 1 98.75 78 VAL B O 1
ATOM 5121 N N . CYS B 1 79 ? -16.844 19.672 26.641 1 98.88 79 CYS B N 1
ATOM 5122 C CA . CYS B 1 79 ? -16.078 18.609 26 1 98.88 79 CYS B CA 1
ATOM 5123 C C . CYS B 1 79 ? -17.016 17.562 25.391 1 98.88 79 CYS B C 1
ATOM 5125 O O . CYS B 1 79 ? -18.188 17.484 25.734 1 98.88 79 CYS B O 1
ATOM 5127 N N . VAL B 1 80 ? -16.453 16.781 24.438 1 98.94 80 VAL B N 1
ATOM 5128 C CA . VAL B 1 80 ? -17.266 15.75 23.781 1 98.94 80 VAL B CA 1
ATOM 5129 C C . VAL B 1 80 ? -16.406 14.508 23.531 1 98.94 80 VAL B C 1
ATOM 5131 O O . VAL B 1 80 ? -15.203 14.617 23.266 1 98.94 80 VAL B O 1
ATOM 5134 N N . MET B 1 81 ? -17 13.367 23.656 1 98.94 81 MET B N 1
ATOM 5135 C CA . MET B 1 81 ? -16.406 12.102 23.25 1 98.94 81 MET B CA 1
ATOM 5136 C C . MET B 1 81 ? -17.328 11.344 22.297 1 98.94 81 MET B C 1
ATOM 5138 O O . MET B 1 81 ? -18.469 11.055 22.656 1 98.94 81 MET B O 1
ATOM 5142 N N . VAL B 1 82 ? -16.812 11.086 21.109 1 98.94 82 VAL B N 1
ATOM 5143 C CA . VAL B 1 82 ? -17.531 10.242 20.156 1 98.94 82 VAL B CA 1
ATOM 5144 C C . VAL B 1 82 ? -17.172 8.781 20.375 1 98.94 82 VAL B C 1
ATOM 5146 O O . VAL B 1 82 ? -15.992 8.438 20.531 1 98.94 82 VAL B O 1
ATOM 5149 N N . VAL B 1 83 ? -18.188 7.961 20.422 1 98.88 83 VAL B N 1
ATOM 5150 C CA . VAL B 1 83 ? -17.984 6.535 20.672 1 98.88 83 VAL B CA 1
ATOM 5151 C C . VAL B 1 83 ? -18.578 5.73 19.516 1 98.88 83 VAL B C 1
ATOM 5153 O O . VAL B 1 83 ? -19.766 5.863 19.203 1 98.88 83 VAL B O 1
ATOM 5156 N N . GLN B 1 84 ? -17.766 4.875 18.906 1 98.62 84 GLN B N 1
ATOM 5157 C CA . GLN B 1 84 ? -18.219 4.043 17.797 1 98.62 84 GLN B CA 1
ATOM 5158 C C . GLN B 1 84 ? -19.062 2.875 18.297 1 98.62 84 GLN B C 1
ATOM 5160 O O . GLN B 1 84 ? -18.969 2.484 19.469 1 98.62 84 GLN B O 1
ATOM 5165 N N . ASP B 1 85 ? -19.922 2.355 17.438 1 98.06 85 ASP B N 1
ATOM 5166 C CA . ASP B 1 85 ? -20.766 1.17 17.625 1 98.06 85 ASP B CA 1
ATOM 5167 C C . ASP B 1 85 ? -21.922 1.455 18.562 1 98.06 85 ASP B C 1
ATOM 5169 O O . ASP B 1 85 ? -22.422 0.552 19.234 1 98.06 85 ASP B O 1
ATOM 5173 N N . GLY B 1 86 ? -22.297 2.666 18.844 1 97.75 86 GLY B N 1
ATOM 5174 C CA . GLY B 1 86 ? -23.594 3.068 19.375 1 97.75 86 GLY B CA 1
ATOM 5175 C C . GLY B 1 86 ? -23.703 2.893 20.875 1 97.75 86 GLY B C 1
ATOM 5176 O O . GLY B 1 86 ? -22.688 2.754 21.562 1 97.75 86 GLY B O 1
ATOM 5177 N N . LEU B 1 87 ? -24.906 2.988 21.359 1 97.38 87 LEU B N 1
ATOM 5178 C CA . LEU B 1 87 ? -25.219 2.953 22.781 1 97.38 87 LEU B CA 1
ATOM 5179 C C . LEU B 1 87 ? -24.859 1.601 23.375 1 97.38 87 LEU B C 1
ATOM 5181 O O . LEU B 1 87 ? -24.438 1.523 24.531 1 97.38 87 LEU B O 1
ATOM 5185 N N . GLY B 1 88 ? -25.016 0.564 22.547 1 95.81 88 GLY B N 1
ATOM 5186 C CA . GLY B 1 88 ? -24.672 -0.761 23.031 1 95.81 88 GLY B CA 1
ATOM 5187 C C . GLY B 1 88 ? -23.234 -0.866 23.5 1 95.81 88 GLY B C 1
ATOM 5188 O O . GLY B 1 88 ? -22.969 -1.414 24.562 1 95.81 88 GLY B O 1
ATOM 5189 N N . ARG B 1 89 ? -22.328 -0.334 22.734 1 94 89 ARG B N 1
ATOM 5190 C CA . ARG B 1 89 ? -20.922 -0.304 23.109 1 94 89 ARG B CA 1
ATOM 5191 C C . ARG B 1 89 ? -20.703 0.54 24.359 1 94 89 ARG B C 1
ATOM 5193 O O . ARG B 1 89 ? -20.016 0.118 25.281 1 94 89 ARG B O 1
ATOM 5200 N N . ALA B 1 90 ? -21.281 1.655 24.406 1 96.38 90 ALA B N 1
ATOM 5201 C CA . ALA B 1 90 ? -21.109 2.57 25.531 1 96.38 90 ALA B CA 1
ATOM 5202 C C . ALA B 1 90 ? -21.625 1.948 26.828 1 96.38 90 ALA B C 1
ATOM 5204 O O . ALA B 1 90 ? -20.969 2.035 27.875 1 96.38 90 ALA B O 1
ATOM 5205 N N . LYS B 1 91 ? -22.75 1.352 26.75 1 95.94 91 LYS B N 1
ATOM 5206 C CA . LYS B 1 91 ? -23.312 0.709 27.938 1 95.94 91 LYS B CA 1
ATOM 5207 C C . LYS B 1 91 ? -22.5 -0.51 28.344 1 95.94 91 LYS B C 1
ATOM 5209 O O . LYS B 1 91 ? -22.391 -0.81 29.547 1 95.94 91 LYS B O 1
ATOM 5214 N N . GLY B 1 92 ? -22 -1.195 27.297 1 95.25 92 GLY B N 1
ATOM 5215 C CA . GLY B 1 92 ? -21.125 -2.322 27.594 1 95.25 92 GLY B CA 1
ATOM 5216 C C . GLY B 1 92 ? -19.906 -1.936 28.406 1 95.25 92 GLY B C 1
ATOM 5217 O O . GLY B 1 92 ? -19.406 -2.727 29.203 1 95.25 92 GLY B O 1
ATOM 5218 N N . TRP B 1 93 ? -19.453 -0.72 28.266 1 95.88 93 TRP B N 1
ATOM 5219 C CA . TRP B 1 93 ? -18.312 -0.193 28.984 1 95.88 93 TRP B CA 1
ATOM 5220 C C . TRP B 1 93 ? -18.75 0.495 30.281 1 95.88 93 TRP B C 1
ATOM 5222 O O . TRP B 1 93 ? -17.922 1.012 31.031 1 95.88 93 TRP B O 1
ATOM 5232 N N . LYS B 1 94 ? -20.109 0.591 30.516 1 96.94 94 LYS B N 1
ATOM 5233 C CA . LYS B 1 94 ? -20.672 1.346 31.641 1 96.94 94 LYS B CA 1
ATOM 5234 C C . LYS B 1 94 ? -20.281 2.818 31.562 1 96.94 94 LYS B C 1
ATOM 5236 O O . LYS B 1 94 ? -20.062 3.467 32.594 1 96.94 94 LYS B O 1
ATOM 5241 N N . MET B 1 95 ? -20.156 3.334 30.391 1 98 95 MET B N 1
ATOM 5242 C CA . MET B 1 95 ? -19.547 4.641 30.141 1 98 95 MET B CA 1
ATOM 5243 C C . MET B 1 95 ? -20.391 5.754 30.781 1 98 95 MET B C 1
ATOM 5245 O O . MET B 1 95 ? -19.844 6.66 31.406 1 98 95 MET B O 1
ATOM 5249 N N . PRO B 1 96 ? -21.75 5.754 30.641 1 98.31 96 PRO B N 1
ATOM 5250 C CA . PRO B 1 96 ? -22.516 6.828 31.281 1 98.31 96 PRO B CA 1
ATOM 5251 C C . PRO B 1 96 ? -22.266 6.906 32.781 1 98.31 96 PRO B C 1
ATOM 5253 O O . PRO B 1 96 ? -22.094 8 33.344 1 98.31 96 PRO B O 1
ATOM 5256 N N . THR B 1 97 ? -22.203 5.734 33.406 1 98.38 97 THR B N 1
ATOM 5257 C CA . THR B 1 97 ? -21.953 5.688 34.844 1 98.38 97 THR B CA 1
ATOM 5258 C C . THR B 1 97 ? -20.547 6.184 35.188 1 98.38 97 THR B C 1
ATOM 5260 O O . THR B 1 97 ? -20.359 6.941 36.125 1 98.38 97 THR B O 1
ATOM 5263 N N . VAL B 1 98 ? -19.578 5.719 34.406 1 98.75 98 VAL B N 1
ATOM 5264 C CA . VAL B 1 98 ? -18.188 6.148 34.594 1 98.75 98 VAL B CA 1
ATOM 5265 C C . VAL B 1 98 ? -18.094 7.664 34.438 1 98.75 98 VAL B C 1
ATOM 5267 O O . VAL B 1 98 ? -17.453 8.344 35.25 1 98.75 98 VAL B O 1
ATOM 5270 N N . PHE B 1 99 ? -18.781 8.242 33.438 1 98.81 99 PHE B N 1
ATOM 5271 C CA . PHE B 1 99 ? -18.781 9.688 33.219 1 98.81 99 PHE B CA 1
ATOM 5272 C C . PHE B 1 99 ? -19.406 10.422 34.375 1 98.81 99 PHE B C 1
ATOM 5274 O O . PHE B 1 99 ? -18.859 11.414 34.875 1 98.81 99 PHE B O 1
ATOM 5281 N N . ASP B 1 100 ? -20.562 9.906 34.875 1 98.75 100 ASP B N 1
ATOM 5282 C CA . ASP B 1 100 ? -21.203 10.516 36.031 1 98.75 100 ASP B CA 1
ATOM 5283 C C . ASP B 1 100 ? -20.234 10.641 37.188 1 98.75 100 ASP B C 1
ATOM 5285 O O . ASP B 1 100 ? -20.094 11.719 37.781 1 98.75 100 ASP B O 1
ATOM 5289 N N . ASN B 1 101 ? -19.609 9.531 37.469 1 98.81 101 ASN B N 1
ATOM 5290 C CA . ASN B 1 101 ? -18.75 9.453 38.656 1 98.81 101 ASN B CA 1
ATOM 5291 C C . ASN B 1 101 ? -17.516 10.344 38.5 1 98.81 101 ASN B C 1
ATOM 5293 O O . ASN B 1 101 ? -17.188 11.125 39.406 1 98.81 101 ASN B O 1
ATOM 5297 N N . LEU B 1 102 ? -16.781 10.258 37.375 1 98.81 102 LEU B N 1
ATOM 5298 C CA . LEU B 1 102 ? -15.516 10.961 37.219 1 98.81 102 LEU B CA 1
ATOM 5299 C C . LEU B 1 102 ? -15.742 12.461 37.062 1 98.81 102 LEU B C 1
ATOM 5301 O O . LEU B 1 102 ? -14.93 13.266 37.5 1 98.81 102 LEU B O 1
ATOM 5305 N N . ILE B 1 103 ? -16.875 12.875 36.406 1 98.75 103 ILE B N 1
ATOM 5306 C CA . ILE B 1 103 ? -17.203 14.289 36.312 1 98.75 103 ILE B CA 1
ATOM 5307 C C . ILE B 1 103 ? -17.516 14.852 37.688 1 98.75 103 ILE B C 1
ATOM 5309 O O . ILE B 1 103 ? -17.031 15.93 38.031 1 98.75 103 ILE B O 1
ATOM 5313 N N . HIS B 1 104 ? -18.281 14.125 38.5 1 98.44 104 HIS B N 1
ATOM 5314 C CA . HIS B 1 104 ? -18.641 14.57 39.844 1 98.44 104 HIS B CA 1
ATOM 5315 C C . HIS B 1 104 ? -17.406 14.711 40.719 1 98.44 104 HIS B C 1
ATOM 5317 O O . HIS B 1 104 ? -17.328 15.641 41.531 1 98.44 104 HIS B O 1
ATOM 5323 N N . LYS B 1 105 ? -16.422 13.836 40.531 1 98.06 105 LYS B N 1
ATOM 5324 C CA . LYS B 1 105 ? -15.211 13.828 41.344 1 98.06 105 LYS B CA 1
ATOM 5325 C C . LYS B 1 105 ? -14.203 14.859 40.812 1 98.06 105 LYS B C 1
ATOM 5327 O O . LYS B 1 105 ? -13.188 15.117 41.469 1 98.06 105 LYS B O 1
ATOM 5332 N N . GLY B 1 106 ? -14.453 15.375 39.656 1 97.88 106 GLY B N 1
ATOM 5333 C CA . GLY B 1 106 ? -13.523 16.312 39.031 1 97.88 106 GLY B CA 1
ATOM 5334 C C . GLY B 1 106 ? -12.312 15.625 38.438 1 97.88 106 GLY B C 1
ATOM 5335 O O . GLY B 1 106 ? -11.266 16.25 38.25 1 97.88 106 GLY B O 1
ATOM 5336 N N . GLU B 1 107 ? -12.414 14.359 38.125 1 98.19 107 GLU B N 1
ATOM 5337 C CA . GLU B 1 107 ? -11.305 13.586 37.594 1 98.19 107 GLU B CA 1
ATOM 5338 C C . GLU B 1 107 ? -11.352 13.57 36.062 1 98.19 107 GLU B C 1
ATOM 5340 O O . GLU B 1 107 ? -10.445 13.055 35.406 1 98.19 107 GLU B O 1
ATOM 5345 N N . MET B 1 108 ? -12.391 14.109 35.469 1 97.75 108 MET B N 1
ATOM 5346 C CA . MET B 1 108 ? -12.508 14.438 34.031 1 97.75 108 MET B CA 1
ATOM 5347 C C . MET B 1 108 ? -13.422 15.641 33.844 1 97.75 108 MET B C 1
ATOM 5349 O O . MET B 1 108 ? -14.227 15.969 34.719 1 97.75 108 MET B O 1
ATOM 5353 N N . PRO B 1 109 ? -13.273 16.391 32.812 1 98.75 109 PRO B N 1
ATOM 5354 C CA . PRO B 1 109 ? -14.172 17.516 32.594 1 98.75 109 PRO B CA 1
ATOM 5355 C C . PRO B 1 109 ? -15.594 17.094 32.219 1 98.75 109 PRO B C 1
ATOM 5357 O O . PRO B 1 109 ? -15.82 15.914 31.922 1 98.75 109 PRO B O 1
ATOM 5360 N N . VAL B 1 110 ? -16.531 18.031 32.406 1 98.81 110 VAL B N 1
ATOM 5361 C CA . VAL B 1 110 ? -17.875 17.781 31.906 1 98.81 110 VAL B CA 1
ATOM 5362 C C . VAL B 1 110 ? -17.828 17.422 30.422 1 98.81 110 VAL B C 1
ATOM 5364 O O . VAL B 1 110 ? -17.359 18.234 29.594 1 98.81 110 VAL B O 1
ATOM 5367 N N . THR B 1 111 ? -18.297 16.172 30.078 1 98.88 111 THR B N 1
ATOM 5368 C CA . THR B 1 111 ? -18.125 15.656 28.734 1 98.88 111 THR B CA 1
ATOM 5369 C C . THR B 1 111 ? -19.422 15.047 28.219 1 98.88 111 THR B C 1
ATOM 5371 O O . THR B 1 111 ? -19.938 14.102 28.797 1 98.88 111 THR B O 1
ATOM 5374 N N . ILE B 1 112 ? -19.891 15.555 27.109 1 98.88 112 ILE B N 1
ATOM 5375 C CA . ILE B 1 112 ? -21 14.953 26.391 1 98.88 112 ILE B CA 1
ATOM 5376 C C . ILE B 1 112 ? -20.516 13.727 25.625 1 98.88 112 ILE B C 1
ATOM 5378 O O . ILE B 1 112 ? -19.438 13.734 25.047 1 98.88 112 ILE B O 1
ATOM 5382 N N . GLY B 1 113 ? -21.344 12.664 25.672 1 98.88 113 GLY B N 1
ATOM 5383 C CA . GLY B 1 113 ? -21.062 11.5 24.859 1 98.88 113 GLY B CA 1
ATOM 5384 C C . GLY B 1 113 ? -21.938 11.422 23.625 1 98.88 113 GLY B C 1
ATOM 5385 O O . GLY B 1 113 ? -23.141 11.664 23.688 1 98.88 113 GLY B O 1
ATOM 5386 N N . ILE B 1 114 ? -21.359 11.188 22.469 1 98.94 114 ILE B N 1
ATOM 5387 C CA . ILE B 1 114 ? -22.078 10.867 21.234 1 98.94 114 ILE B CA 1
ATOM 5388 C C . ILE B 1 114 ? -21.812 9.414 20.844 1 98.94 114 ILE B C 1
ATOM 5390 O O . ILE B 1 114 ? -20.688 9.055 20.5 1 98.94 114 ILE B O 1
ATOM 5394 N N . PHE B 1 115 ? -22.828 8.594 20.922 1 98.88 115 PHE B N 1
ATOM 5395 C CA . PHE B 1 115 ? -22.734 7.172 20.609 1 98.88 115 PHE B CA 1
ATOM 5396 C C . PHE B 1 115 ? -23.344 6.875 19.25 1 98.88 115 PHE B C 1
ATOM 5398 O O . PHE B 1 115 ? -24.562 6.996 19.062 1 98.88 115 PHE B O 1
ATOM 5405 N N . ILE B 1 116 ? -22.547 6.406 18.281 1 98.88 116 ILE B N 1
ATOM 5406 C CA . ILE B 1 116 ? -23.016 6.387 16.906 1 98.88 116 ILE B CA 1
ATOM 5407 C C . ILE B 1 116 ? -22.797 5.004 16.297 1 98.88 116 ILE B C 1
ATOM 5409 O O . ILE B 1 116 ? -21.719 4.426 16.438 1 98.88 116 ILE B O 1
ATOM 5413 N N . THR B 1 117 ? -23.781 4.434 15.625 1 98.62 117 THR B N 1
ATOM 5414 C CA . THR B 1 117 ? -23.672 3.146 14.953 1 98.62 117 THR B CA 1
ATOM 5415 C C . THR B 1 117 ? -23.094 3.32 13.547 1 98.62 117 THR B C 1
ATOM 5417 O O . THR B 1 117 ? -23.156 4.414 12.977 1 98.62 117 THR B O 1
ATOM 5420 N N . PRO B 1 118 ? -22.547 2.254 13.008 1 98.06 118 PRO B N 1
ATOM 5421 C CA . PRO B 1 118 ? -22.125 2.33 11.602 1 98.06 118 PRO B CA 1
ATOM 5422 C C . PRO B 1 118 ? -23.312 2.4 10.641 1 98.06 118 PRO B C 1
ATOM 5424 O O . PRO B 1 118 ? -24.453 2.104 11.031 1 98.06 118 PRO B O 1
ATOM 5427 N N . GLY B 1 119 ? -22.984 2.744 9.453 1 97.88 119 GLY B N 1
ATOM 5428 C CA . GLY B 1 119 ? -24.031 2.906 8.453 1 97.88 119 GLY B CA 1
ATOM 5429 C C . GLY B 1 119 ? -24.422 1.604 7.777 1 97.88 119 GLY B C 1
ATOM 5430 O O . GLY B 1 119 ? -23.625 0.657 7.746 1 97.88 119 GLY B O 1
ATOM 5431 N N . VAL B 1 120 ? -25.641 1.593 7.328 1 97.38 120 VAL B N 1
ATOM 5432 C CA . VAL B 1 120 ? -26.172 0.512 6.508 1 97.38 120 VAL B CA 1
ATOM 5433 C C . VAL B 1 120 ? -26.969 1.095 5.336 1 97.38 120 VAL B C 1
ATOM 5435 O O . VAL B 1 120 ? -27.766 2.014 5.52 1 97.38 120 VAL B O 1
ATOM 5438 N N . VAL B 1 121 ? -26.672 0.682 4.145 1 97.94 121 VAL B N 1
ATOM 5439 C CA . VAL B 1 121 ? -27.594 0.961 3.035 1 97.94 121 VAL B CA 1
ATOM 5440 C C . VAL B 1 121 ? -28.734 -0.053 3.035 1 97.94 121 VAL B C 1
ATOM 5442 O O . VAL B 1 121 ? -28.516 -1.23 2.732 1 97.94 121 VAL B O 1
ATOM 5445 N N . PRO B 1 122 ? -29.875 0.343 3.367 1 97.38 122 PRO B N 1
ATOM 5446 C CA . PRO B 1 122 ? -30.984 -0.609 3.473 1 97.38 122 PRO B CA 1
ATOM 5447 C C . PRO B 1 122 ? -31.219 -1.397 2.184 1 97.38 122 PRO B C 1
ATOM 5449 O O . PRO B 1 122 ? -30.953 -0.887 1.091 1 97.38 122 PRO B O 1
ATOM 5452 N N . ALA B 1 123 ? -31.734 -2.633 2.338 1 96.12 123 ALA B N 1
ATOM 5453 C CA . ALA B 1 123 ? -32.125 -3.428 1.171 1 96.12 123 ALA B CA 1
ATOM 5454 C C . ALA B 1 123 ? -33.156 -2.697 0.324 1 96.12 123 ALA B C 1
ATOM 5456 O O . ALA B 1 123 ? -34.094 -2.096 0.858 1 96.12 123 ALA B O 1
ATOM 5457 N N . PRO B 1 124 ? -32.969 -2.676 -0.969 1 95.44 124 PRO B N 1
ATOM 5458 C CA . PRO B 1 124 ? -33.875 -1.916 -1.815 1 95.44 124 PRO B CA 1
ATOM 5459 C C . PRO B 1 124 ? -35.25 -2.598 -1.967 1 95.44 124 PRO B C 1
ATOM 5461 O O . PRO B 1 124 ? -36.219 -1.953 -2.352 1 95.44 124 PRO B O 1
ATOM 5464 N N . ARG B 1 125 ? -35.281 -3.928 -1.748 1 94 125 ARG B N 1
ATOM 5465 C CA . ARG B 1 125 ? -36.531 -4.668 -1.894 1 94 125 ARG B CA 1
ATOM 5466 C C . ARG B 1 125 ? -36.531 -5.914 -1.016 1 94 125 ARG B C 1
ATOM 5468 O O . ARG B 1 125 ? -35.5 -6.332 -0.52 1 94 125 ARG B O 1
ATOM 5475 N N . GLU B 1 126 ? -37.688 -6.492 -0.819 1 93.38 126 GLU B N 1
ATOM 5476 C CA . GLU B 1 126 ? -37.844 -7.715 -0.033 1 93.38 126 GLU B CA 1
ATOM 5477 C C . GLU B 1 126 ? -37 -8.852 -0.633 1 93.38 126 GLU B C 1
ATOM 5479 O O . GLU B 1 126 ? -36.969 -9.016 -1.854 1 93.38 126 GLU B O 1
ATOM 5484 N N . GLY B 1 127 ? -36.375 -9.594 0.196 1 93.44 127 GLY B N 1
ATOM 5485 C CA . GLY B 1 127 ? -35.594 -10.734 -0.27 1 93.44 127 GLY B CA 1
ATOM 5486 C C . GLY B 1 127 ? -34.156 -10.398 -0.62 1 93.44 127 GLY B C 1
ATOM 5487 O O . GLY B 1 127 ? -33.406 -11.258 -1.078 1 93.44 127 GLY B O 1
ATOM 5488 N N . THR B 1 128 ? -33.75 -9.227 -0.41 1 95.31 128 THR B N 1
ATOM 5489 C CA . THR B 1 128 ? -32.375 -8.805 -0.7 1 95.31 128 THR B CA 1
ATOM 5490 C C . THR B 1 128 ? -31.672 -8.391 0.579 1 95.31 128 THR B C 1
ATOM 5492 O O . THR B 1 128 ? -32.312 -8.188 1.616 1 95.31 128 THR B O 1
ATOM 5495 N N . GLN B 1 129 ? -30.359 -8.383 0.521 1 94 129 GLN B N 1
ATOM 5496 C CA . GLN B 1 129 ? -29.516 -8.078 1.666 1 94 129 GLN B CA 1
ATOM 5497 C C . GLN B 1 129 ? -29.125 -6.602 1.695 1 94 129 GLN B C 1
ATOM 5499 O O . GLN B 1 129 ? -28.953 -5.977 0.646 1 94 129 GLN B O 1
ATOM 5504 N N . ALA B 1 130 ? -29.062 -6.012 2.865 1 95.88 130 ALA B N 1
ATOM 5505 C CA . ALA B 1 130 ? -28.516 -4.668 3.027 1 95.88 130 ALA B CA 1
ATOM 5506 C C . ALA B 1 130 ? -27 -4.664 2.793 1 95.88 130 ALA B C 1
ATOM 5508 O O . ALA B 1 130 ? -26.359 -5.711 2.85 1 95.88 130 ALA B O 1
ATOM 5509 N N . ARG B 1 131 ? -26.469 -3.533 2.387 1 96.25 131 ARG B N 1
ATOM 5510 C CA . ARG B 1 131 ? -25.016 -3.367 2.354 1 96.25 131 ARG B CA 1
ATOM 5511 C C . ARG B 1 131 ? -24.5 -2.809 3.676 1 96.25 131 ARG B C 1
ATOM 5513 O O . ARG B 1 131 ? -24.781 -1.66 4.023 1 96.25 131 ARG B O 1
ATOM 5520 N N . PHE B 1 132 ? -23.812 -3.584 4.402 1 95.75 132 PHE B N 1
ATOM 5521 C CA . PHE B 1 132 ? -23.281 -3.186 5.699 1 95.75 132 PHE B CA 1
ATOM 5522 C C . PHE B 1 132 ? -21.984 -2.385 5.527 1 95.75 132 PHE B C 1
ATOM 5524 O O . PHE B 1 132 ? -21 -2.889 4.98 1 95.75 132 PHE B O 1
ATOM 5531 N N . ASN B 1 133 ? -21.906 -1.218 6.074 1 96.75 133 ASN B N 1
ATOM 5532 C CA . ASN B 1 133 ? -20.828 -0.271 5.777 1 96.75 133 ASN B CA 1
ATOM 5533 C C . ASN B 1 133 ? -19.812 -0.208 6.906 1 96.75 133 ASN B C 1
ATOM 5535 O O . ASN B 1 133 ? -18.828 0.537 6.824 1 96.75 133 ASN B O 1
ATOM 5539 N N . ARG B 1 134 ? -19.922 -0.973 7.918 1 97.31 134 ARG B N 1
ATOM 5540 C CA . ARG B 1 134 ? -19.062 -0.821 9.094 1 97.31 134 ARG B CA 1
ATOM 5541 C C . ARG B 1 134 ? -17.594 -0.904 8.719 1 97.31 134 ARG B C 1
ATOM 5543 O O . ARG B 1 134 ? -16.797 -0.017 9.062 1 97.31 134 ARG B O 1
ATOM 5550 N N . SER B 1 135 ? -17.234 -1.965 8.047 1 96.94 135 SER B N 1
ATOM 5551 C CA . SER B 1 135 ? -15.828 -2.109 7.672 1 96.94 135 SER B CA 1
ATOM 5552 C C . SER B 1 135 ? -15.375 -0.971 6.762 1 96.94 135 SER B C 1
ATOM 5554 O O . SER B 1 135 ? -14.273 -0.44 6.922 1 96.94 135 SER B O 1
ATOM 5556 N N . PHE B 1 136 ? -16.219 -0.575 5.816 1 96.88 136 PHE B N 1
ATOM 5557 C CA . PHE B 1 136 ? -15.891 0.506 4.891 1 96.88 136 PHE B CA 1
ATOM 5558 C C . PHE B 1 136 ? -15.688 1.817 5.641 1 96.88 136 PHE B C 1
ATOM 5560 O O . PHE B 1 136 ? -14.758 2.568 5.344 1 96.88 136 PHE B O 1
ATOM 5567 N N . GLU B 1 137 ? -16.516 2.088 6.59 1 98 137 GLU B N 1
ATOM 5568 C CA . GLU B 1 137 ? -16.453 3.348 7.324 1 98 137 GLU B CA 1
ATOM 5569 C C . GLU B 1 137 ? -15.336 3.34 8.359 1 98 137 GLU B C 1
ATOM 5571 O O . GLU B 1 137 ? -14.641 4.344 8.531 1 98 137 GLU B O 1
ATOM 5576 N N . TYR B 1 138 ? -15.18 2.197 9.07 1 98.38 138 TYR B N 1
ATOM 5577 C CA . TYR B 1 138 ? -14.32 2.176 10.25 1 98.38 138 TYR B CA 1
ATOM 5578 C C . TYR B 1 138 ? -12.898 1.753 9.883 1 98.38 138 TYR B C 1
ATOM 5580 O O . TYR B 1 138 ? -11.93 2.326 10.383 1 98.38 138 TYR B O 1
ATOM 5588 N N . ASP B 1 139 ? -12.742 0.763 9 1 97.62 139 ASP B N 1
ATOM 5589 C CA . ASP B 1 139 ? -11.43 0.156 8.766 1 97.62 139 ASP B CA 1
ATOM 5590 C C . ASP B 1 139 ? -10.672 0.891 7.664 1 97.62 139 ASP B C 1
ATOM 5592 O O . ASP B 1 139 ? -9.469 0.695 7.496 1 97.62 139 ASP B O 1
ATOM 5596 N N . SER B 1 140 ? -11.43 1.727 6.871 1 96.56 140 SER B N 1
ATOM 5597 C CA . SER B 1 140 ? -10.766 2.455 5.797 1 96.56 140 SER B CA 1
ATOM 5598 C C . SER B 1 140 ? -9.906 3.59 6.344 1 96.56 140 SER B C 1
ATOM 5600 O O . SER B 1 140 ? -10.32 4.309 7.254 1 96.56 140 SER B O 1
ATOM 5602 N N . LEU B 1 141 ? -8.758 3.684 5.812 1 95.69 141 LEU B N 1
ATOM 5603 C CA . LEU B 1 141 ? -7.91 4.82 6.16 1 95.69 141 LEU B CA 1
ATOM 5604 C C . LEU B 1 141 ? -8.328 6.062 5.383 1 95.69 141 LEU B C 1
ATOM 5606 O O . LEU B 1 141 ? -9.141 5.98 4.457 1 95.69 141 LEU B O 1
ATOM 5610 N N . GLY B 1 142 ? -7.801 7.281 5.797 1 93.75 142 GLY B N 1
ATOM 5611 C CA . GLY B 1 142 ? -8.18 8.539 5.18 1 93.75 142 GLY B CA 1
ATOM 5612 C C . GLY B 1 142 ? -9.172 9.336 6.004 1 93.75 142 GLY B C 1
ATOM 5613 O O . GLY B 1 142 ? -9.633 8.875 7.051 1 93.75 142 GLY B O 1
ATOM 5614 N N . ASP B 1 143 ? -9.648 10.438 5.566 1 94.44 143 ASP B N 1
ATOM 5615 C CA . ASP B 1 143 ? -10.352 11.367 6.445 1 94.44 143 ASP B CA 1
ATOM 5616 C C . ASP B 1 143 ? -11.852 11.344 6.176 1 94.44 143 ASP B C 1
ATOM 5618 O O . ASP B 1 143 ? -12.586 12.219 6.641 1 94.44 143 ASP B O 1
ATOM 5622 N N . ARG B 1 144 ? -12.297 10.406 5.359 1 96.5 144 ARG B N 1
ATOM 5623 C CA . ARG B 1 144 ? -13.711 10.406 5 1 96.5 144 ARG B CA 1
ATOM 5624 C C . ARG B 1 144 ? -14.594 10.32 6.242 1 96.5 144 ARG B C 1
ATOM 5626 O O . ARG B 1 144 ? -15.562 11.07 6.375 1 96.5 144 ARG B O 1
ATOM 5633 N N . TYR B 1 145 ? -14.312 9.375 7.152 1 98.44 145 TYR B N 1
ATOM 5634 C CA . TYR B 1 145 ? -15.133 9.258 8.352 1 98.44 145 TYR B CA 1
ATOM 5635 C C . TYR B 1 145 ? -14.992 10.492 9.234 1 98.44 145 TYR B C 1
ATOM 5637 O O . TYR B 1 145 ? -15.953 10.922 9.867 1 98.44 145 TYR B O 1
ATOM 5645 N N . ALA B 1 146 ? -13.781 11.031 9.328 1 98.25 146 ALA B N 1
ATOM 5646 C CA . ALA B 1 146 ? -13.602 12.281 10.055 1 98.25 146 ALA B CA 1
ATOM 5647 C C . ALA B 1 146 ? -14.5 13.383 9.484 1 98.25 146 ALA B C 1
ATOM 5649 O O . ALA B 1 146 ? -15.148 14.117 10.234 1 98.25 146 ALA B O 1
ATOM 5650 N N . LYS B 1 147 ? -14.531 13.5 8.172 1 98 147 LYS B N 1
ATOM 5651 C CA . LYS B 1 147 ? -15.391 14.484 7.52 1 98 147 LYS B CA 1
ATOM 5652 C C . LYS B 1 147 ? -16.859 14.266 7.887 1 98 147 LYS B C 1
ATOM 5654 O O . LYS B 1 147 ? -17.594 15.227 8.109 1 98 147 LYS B O 1
ATOM 5659 N N . PHE B 1 148 ? -17.234 12.977 7.922 1 98.75 148 PHE B N 1
ATOM 5660 C CA . PHE B 1 148 ? -18.594 12.625 8.32 1 98.75 148 PHE B CA 1
ATOM 5661 C C . PHE B 1 148 ? -18.922 13.164 9.711 1 98.75 148 PHE B C 1
ATOM 5663 O O . PHE B 1 148 ? -19.938 13.82 9.906 1 98.75 148 PHE B O 1
ATOM 5670 N N . LEU B 1 149 ? -18.031 12.977 10.664 1 98.88 149 LEU B N 1
ATOM 5671 C CA . LEU B 1 149 ? -18.25 13.461 12.023 1 98.88 149 LEU B CA 1
ATOM 5672 C C . LEU B 1 149 ? -18.234 14.984 12.07 1 98.88 149 LEU B C 1
ATOM 5674 O O . LEU B 1 149 ? -19.125 15.594 12.664 1 98.88 149 LEU B O 1
ATOM 5678 N N . ILE B 1 150 ? -17.297 15.633 11.406 1 98.69 150 ILE B N 1
ATOM 5679 C CA . ILE B 1 150 ? -17 17.047 11.531 1 98.69 150 ILE B CA 1
ATOM 5680 C C . ILE B 1 150 ? -18.047 17.859 10.758 1 98.69 150 ILE B C 1
ATOM 5682 O O . ILE B 1 150 ? -18.438 18.953 11.188 1 98.69 150 ILE B O 1
ATOM 5686 N N . GLU B 1 151 ? -18.547 17.297 9.633 1 98.62 151 GLU B N 1
ATOM 5687 C CA . GLU B 1 151 ? -19.406 18.094 8.75 1 98.62 151 GLU B CA 1
ATOM 5688 C C . GLU B 1 151 ? -20.875 17.734 8.953 1 98.62 151 GLU B C 1
ATOM 5690 O O . GLU B 1 151 ? -21.766 18.5 8.586 1 98.62 151 GLU B O 1
ATOM 5695 N N . GLU B 1 152 ? -21.109 16.531 9.508 1 98.81 152 GLU B N 1
ATOM 5696 C CA . GLU B 1 152 ? -22.5 16.125 9.609 1 98.81 152 GLU B CA 1
ATOM 5697 C C . GLU B 1 152 ? -22.938 15.969 11.062 1 98.81 152 GLU B C 1
ATOM 5699 O O . GLU B 1 152 ? -23.812 16.703 11.539 1 98.81 152 GLU B O 1
ATOM 5704 N N . ILE B 1 153 ? -22.266 15.203 11.883 1 98.88 153 ILE B N 1
ATOM 5705 C CA . ILE B 1 153 ? -22.781 14.781 13.18 1 98.88 153 ILE B CA 1
ATOM 5706 C C . ILE B 1 153 ? -22.547 15.883 14.211 1 98.88 153 ILE B C 1
ATOM 5708 O O . ILE B 1 153 ? -23.469 16.297 14.906 1 98.88 153 ILE B O 1
ATOM 5712 N N . LEU B 1 154 ? -21.312 16.391 14.336 1 98.88 154 LEU B N 1
ATOM 5713 C CA . LEU B 1 154 ? -21 17.391 15.352 1 98.88 154 LEU B CA 1
ATOM 5714 C C . LEU B 1 154 ? -21.828 18.656 15.141 1 98.88 154 LEU B C 1
ATOM 5716 O O . LEU B 1 154 ? -22.375 19.203 16.094 1 98.88 154 LEU B O 1
ATOM 5720 N N . PRO B 1 155 ? -21.969 19.156 13.859 1 98.75 155 PRO B N 1
ATOM 5721 C CA . PRO B 1 155 ? -22.844 20.328 13.664 1 98.75 155 PRO B CA 1
ATOM 5722 C C . PRO B 1 155 ? -24.297 20.062 14.055 1 98.75 155 PRO B C 1
ATOM 5724 O O . PRO B 1 155 ? -24.953 20.938 14.625 1 98.75 155 PRO B O 1
ATOM 5727 N N . GLU B 1 156 ? -24.766 18.859 13.734 1 98.69 156 GLU B N 1
ATOM 5728 C CA . GLU B 1 156 ? -26.141 18.531 14.109 1 98.69 156 GLU B CA 1
ATOM 5729 C C . GLU B 1 156 ? -26.312 18.562 15.625 1 98.69 156 GLU B C 1
ATOM 5731 O O . GLU B 1 156 ? -27.281 19.141 16.125 1 98.69 156 GLU B O 1
ATOM 5736 N N . VAL B 1 157 ? -25.453 17.953 16.375 1 98.81 157 VAL B N 1
ATOM 5737 C CA . VAL B 1 157 ? -25.547 17.906 17.844 1 98.81 157 VAL B CA 1
ATOM 5738 C C . VAL B 1 157 ? -25.359 19.297 18.422 1 98.81 157 VAL B C 1
ATOM 5740 O O . VAL B 1 157 ? -25.984 19.656 19.422 1 98.81 157 VAL B O 1
ATOM 5743 N N . SER B 1 158 ? -24.594 20.125 17.828 1 98.56 158 SER B N 1
ATOM 5744 C CA . SER B 1 158 ? -24.281 21.469 18.297 1 98.56 158 SER B CA 1
ATOM 5745 C C . SER B 1 158 ? -25.5 22.375 18.188 1 98.56 158 SER B C 1
ATOM 5747 O O . SER B 1 158 ? -25.531 23.469 18.766 1 98.56 158 SER B O 1
ATOM 5749 N N . LYS B 1 159 ? -26.516 22 17.422 1 98.25 159 LYS B N 1
ATOM 5750 C CA . LYS B 1 159 ? -27.766 22.766 17.391 1 98.25 159 LYS B CA 1
ATOM 5751 C C . LYS B 1 159 ? -28.438 22.797 18.75 1 98.25 159 LYS B C 1
ATOM 5753 O O . LYS B 1 159 ? -29.156 23.75 19.078 1 98.25 159 LYS B O 1
ATOM 5758 N N . SER B 1 160 ? -28.141 21.766 19.516 1 98.06 160 SER B N 1
ATOM 5759 C CA . SER B 1 160 ? -28.844 21.625 20.797 1 98.06 160 SER B CA 1
ATOM 5760 C C . SER B 1 160 ? -27.875 21.797 21.969 1 98.06 160 SER B C 1
ATOM 5762 O O . SER B 1 160 ? -28.281 22.109 23.078 1 98.06 160 SER B O 1
ATOM 5764 N N . TYR B 1 161 ? -26.594 21.531 21.75 1 98.56 161 TYR B N 1
ATOM 5765 C CA . TYR B 1 161 ? -25.594 21.562 22.812 1 98.56 161 TYR B CA 1
ATOM 5766 C C . TYR B 1 161 ? -24.391 22.391 22.406 1 98.56 161 TYR B C 1
ATOM 5768 O O . TYR B 1 161 ? -23.969 22.359 21.25 1 98.56 161 TYR B O 1
ATOM 5776 N N . ASN B 1 162 ? -23.781 23.125 23.328 1 98.62 162 ASN B N 1
ATOM 5777 C CA . ASN B 1 162 ? -22.641 24 23.094 1 98.62 162 ASN B CA 1
ATOM 5778 C C . ASN B 1 162 ? -21.328 23.219 23.094 1 98.62 162 ASN B C 1
ATOM 5780 O O . ASN B 1 162 ? -20.484 23.406 23.969 1 98.62 162 ASN B O 1
ATOM 5784 N N . LEU B 1 163 ? -21.109 22.406 22.078 1 98.75 163 LEU B N 1
ATOM 5785 C CA . LEU B 1 163 ? -19.906 21.609 21.984 1 98.75 163 LEU B CA 1
ATOM 5786 C C . LEU B 1 163 ? -18.672 22.484 21.75 1 98.75 163 LEU B C 1
ATOM 5788 O O . LEU B 1 163 ? -18.703 23.391 20.922 1 98.75 163 LEU B O 1
ATOM 5792 N N . SER B 1 164 ? -17.672 22.234 22.484 1 98.62 164 SER B N 1
ATOM 5793 C CA . SER B 1 164 ? -16.406 22.938 22.281 1 98.62 164 SER B CA 1
ATOM 5794 C C . SER B 1 164 ? -15.836 22.656 20.906 1 98.62 164 SER B C 1
ATOM 5796 O O . SER B 1 164 ? -15.914 21.547 20.406 1 98.62 164 SER B O 1
ATOM 5798 N N . GLU B 1 165 ? -15.188 23.656 20.312 1 97.5 165 GLU B N 1
ATOM 5799 C CA . GLU B 1 165 ? -14.5 23.516 19.031 1 97.5 165 GLU B CA 1
ATOM 5800 C C . GLU B 1 165 ? -12.992 23.344 19.234 1 97.5 165 GLU B C 1
ATOM 5802 O O . GLU B 1 165 ? -12.258 23.141 18.266 1 97.5 165 GLU B O 1
ATOM 5807 N N . ASP B 1 166 ? -12.516 23.453 20.5 1 98.06 166 ASP B N 1
ATOM 5808 C CA . ASP B 1 166 ? -11.117 23.188 20.812 1 98.06 166 ASP B CA 1
ATOM 5809 C C . ASP B 1 166 ? -10.797 21.688 20.688 1 98.06 166 ASP B C 1
ATOM 5811 O O . ASP B 1 166 ? -11.391 20.859 21.359 1 98.06 166 ASP B O 1
ATOM 5815 N N . PRO B 1 167 ? -9.82 21.328 19.75 1 98 167 PRO B N 1
ATOM 5816 C CA . PRO B 1 167 ? -9.508 19.906 19.594 1 98 167 PRO B CA 1
ATOM 5817 C C . PRO B 1 167 ? -9.055 19.25 20.891 1 98 167 PRO B C 1
ATOM 5819 O O . PRO B 1 167 ? -9.219 18.047 21.078 1 98 167 PRO B O 1
ATOM 5822 N N . ASN B 1 168 ? -8.539 20.031 21.844 1 97.88 168 ASN B N 1
ATOM 5823 C CA . ASN B 1 168 ? -8.117 19.531 23.141 1 97.88 168 ASN B CA 1
ATOM 5824 C C . ASN B 1 168 ? -9.305 19.047 23.969 1 97.88 168 ASN B C 1
ATOM 5826 O O . ASN B 1 168 ? -9.125 18.312 24.938 1 97.88 168 ASN B O 1
ATOM 5830 N N . ASP B 1 169 ? -10.516 19.453 23.594 1 98.81 169 ASP B N 1
ATOM 5831 C CA . ASP B 1 169 ? -11.734 19.125 24.328 1 98.81 169 ASP B CA 1
ATOM 5832 C C . ASP B 1 169 ? -12.492 17.984 23.656 1 98.81 169 ASP B C 1
ATOM 5834 O O . ASP B 1 169 ? -13.602 17.625 24.062 1 98.81 169 ASP B O 1
ATOM 5838 N N . ARG B 1 170 ? -11.93 17.375 22.594 1 98.88 170 ARG B N 1
ATOM 5839 C CA . ARG B 1 170 ? -12.648 16.375 21.828 1 98.88 170 ARG B CA 1
ATOM 5840 C C . ARG B 1 170 ? -11.922 15.023 21.875 1 98.88 170 ARG B C 1
ATOM 5842 O O . ARG B 1 170 ? -10.742 14.945 21.516 1 98.88 170 ARG B O 1
ATOM 5849 N N . ALA B 1 171 ? -12.641 14.039 22.281 1 98.94 171 ALA B N 1
ATOM 5850 C CA . ALA B 1 171 ? -12.156 12.664 22.375 1 98.94 171 ALA B CA 1
ATOM 5851 C C . ALA B 1 171 ? -12.961 11.727 21.484 1 98.94 171 ALA B C 1
ATOM 5853 O O . ALA B 1 171 ? -14.086 12.055 21.078 1 98.94 171 ALA B O 1
ATOM 5854 N N . ILE B 1 172 ? -12.383 10.648 21.125 1 98.94 172 ILE B N 1
ATOM 5855 C CA . ILE B 1 172 ? -13.047 9.617 20.344 1 98.94 172 ILE B CA 1
ATOM 5856 C C . ILE B 1 172 ? -12.578 8.234 20.797 1 98.94 172 ILE B C 1
ATOM 5858 O O . ILE B 1 172 ? -11.414 8.062 21.172 1 98.94 172 ILE B O 1
ATOM 5862 N N . SER B 1 173 ? -13.43 7.25 20.797 1 98.81 173 SER B N 1
ATOM 5863 C CA . SER B 1 173 ? -13.094 5.922 21.297 1 98.81 173 SER B CA 1
ATOM 5864 C C . SER B 1 173 ? -13.828 4.836 20.516 1 98.81 173 SER B C 1
ATOM 5866 O O . SER B 1 173 ? -14.82 5.113 19.844 1 98.81 173 SER B O 1
ATOM 5868 N N . GLY B 1 174 ? -13.297 3.662 20.594 1 98.62 174 GLY B N 1
ATOM 5869 C CA . GLY B 1 174 ? -13.938 2.506 19.984 1 98.62 174 GLY B CA 1
ATOM 5870 C C . GLY B 1 174 ? -13.203 1.207 20.25 1 98.62 174 GLY B C 1
ATOM 5871 O O . GLY B 1 174 ? -12.156 1.203 20.906 1 98.62 174 GLY B O 1
ATOM 5872 N N . ALA B 1 175 ? -13.82 0.124 19.859 1 98.56 175 ALA B N 1
ATOM 5873 C CA . ALA B 1 175 ? -13.273 -1.228 19.969 1 98.56 175 ALA B CA 1
ATOM 5874 C C . ALA B 1 175 ? -13.172 -1.89 18.609 1 98.56 175 ALA B C 1
ATOM 5876 O O . ALA B 1 175 ? -14.016 -1.66 17.734 1 98.56 175 ALA B O 1
ATOM 5877 N N . SER B 1 176 ? -12.117 -2.775 18.438 1 98.19 176 SER B N 1
ATOM 5878 C CA . SER B 1 176 ? -11.953 -3.498 17.172 1 98.19 176 SER B CA 1
ATOM 5879 C C . SER B 1 176 ? -11.867 -2.537 15.992 1 98.19 176 SER B C 1
ATOM 5881 O O . SER B 1 176 ? -11.039 -1.623 15.992 1 98.19 176 SER B O 1
ATOM 5883 N N . SER B 1 177 ? -12.812 -2.627 15.023 1 98.25 177 SER B N 1
ATOM 5884 C CA . SER B 1 177 ? -12.859 -1.691 13.906 1 98.25 177 SER B CA 1
ATOM 5885 C C . SER B 1 177 ? -13.18 -0.278 14.375 1 98.25 177 SER B C 1
ATOM 5887 O O . SER B 1 177 ? -12.695 0.7 13.805 1 98.25 177 SER B O 1
ATOM 5889 N N . GLY B 1 178 ? -13.961 -0.147 15.461 1 98.62 178 GLY B N 1
ATOM 5890 C CA . GLY B 1 178 ? -14.227 1.169 16.016 1 98.62 178 GLY B CA 1
ATOM 5891 C C . GLY B 1 178 ? -12.984 1.842 16.578 1 98.62 178 GLY B C 1
ATOM 5892 O O . GLY B 1 178 ? -12.891 3.07 16.578 1 98.62 178 GLY B O 1
ATOM 5893 N N . ALA B 1 179 ? -12.086 1.004 17.078 1 98.88 179 ALA B N 1
ATOM 5894 C CA . ALA B 1 179 ? -10.852 1.528 17.672 1 98.88 179 ALA B CA 1
ATOM 5895 C C . ALA B 1 179 ? -9.945 2.117 16.594 1 98.88 179 ALA B C 1
ATOM 5897 O O . ALA B 1 179 ? -9.406 3.217 16.75 1 98.88 179 ALA B O 1
ATOM 5898 N N . ILE B 1 180 ? -9.734 1.398 15.5 1 98.81 180 ILE B N 1
ATOM 5899 C CA . ILE B 1 180 ? -8.898 1.954 14.438 1 98.81 180 ILE B CA 1
ATOM 5900 C C . ILE B 1 180 ? -9.586 3.178 13.836 1 98.81 180 ILE B C 1
ATOM 5902 O O . ILE B 1 180 ? -8.914 4.137 13.438 1 98.81 180 ILE B O 1
ATOM 5906 N N . CYS B 1 181 ? -10.898 3.158 13.773 1 98.81 181 CYS B N 1
ATOM 5907 C CA . CYS B 1 181 ? -11.648 4.324 13.32 1 98.81 181 CYS B CA 1
ATOM 5908 C C . CYS B 1 181 ? -11.328 5.543 14.172 1 98.81 181 CYS B C 1
ATOM 5910 O O . CYS B 1 181 ? -11.055 6.621 13.648 1 98.81 181 CYS B O 1
ATOM 5912 N N . ALA B 1 182 ? -11.383 5.336 15.469 1 98.94 182 ALA B N 1
ATOM 5913 C CA . ALA B 1 182 ? -11.102 6.422 16.406 1 98.94 182 ALA B CA 1
ATOM 5914 C C . ALA B 1 182 ? -9.703 6.984 16.188 1 98.94 182 ALA B C 1
ATOM 5916 O O . ALA B 1 182 ? -9.516 8.195 16.094 1 98.94 182 ALA B O 1
ATOM 5917 N N . PHE B 1 183 ? -8.75 6.102 16.125 1 98.81 183 PHE B N 1
ATOM 5918 C CA . PHE B 1 183 ? -7.383 6.547 15.906 1 98.81 183 PHE B CA 1
ATOM 5919 C C . PHE B 1 183 ? -7.258 7.273 14.57 1 98.81 183 PHE B C 1
ATOM 5921 O O . PHE B 1 183 ? -6.633 8.328 14.484 1 98.81 183 PHE B O 1
ATOM 5928 N N . ASN B 1 184 ? -7.816 6.66 13.523 1 98.5 184 ASN B N 1
ATOM 5929 C CA . ASN B 1 184 ? -7.746 7.23 12.18 1 98.5 184 ASN B CA 1
ATOM 5930 C C . ASN B 1 184 ? -8.312 8.648 12.148 1 98.5 184 ASN B C 1
ATOM 5932 O O . ASN B 1 184 ? -7.742 9.531 11.516 1 98.5 184 ASN B O 1
ATOM 5936 N N . VAL B 1 185 ? -9.406 8.891 12.797 1 98.62 185 VAL B N 1
ATOM 5937 C CA . VAL B 1 185 ? -10.055 10.195 12.828 1 98.62 185 VAL B CA 1
ATOM 5938 C C . VAL B 1 185 ? -9.117 11.219 13.469 1 98.62 185 VAL B C 1
ATOM 5940 O O . VAL B 1 185 ? -8.867 12.281 12.898 1 98.62 185 VAL B O 1
ATOM 5943 N N . ALA B 1 186 ? -8.586 10.867 14.617 1 98.69 186 ALA B N 1
ATOM 5944 C CA . ALA B 1 186 ? -7.707 11.797 15.32 1 98.69 186 ALA B CA 1
ATOM 5945 C C . ALA B 1 186 ? -6.418 12.023 14.539 1 98.69 186 ALA B C 1
ATOM 5947 O O . ALA B 1 186 ? -5.906 13.148 14.484 1 98.69 186 ALA B O 1
ATOM 5948 N N . TRP B 1 187 ? -5.914 10.984 13.977 1 97.06 187 TRP B N 1
ATOM 5949 C CA . TRP B 1 187 ? -4.648 11.07 13.258 1 97.06 187 TRP B CA 1
ATOM 5950 C C . TRP B 1 187 ? -4.793 11.914 11.992 1 97.06 187 TRP B C 1
ATOM 5952 O O . TRP B 1 187 ? -3.9 12.688 11.648 1 97.06 187 TRP B O 1
ATOM 5962 N N . GLU B 1 188 ? -5.934 11.773 11.32 1 95.88 188 GLU B N 1
ATOM 5963 C CA . GLU B 1 188 ? -6.176 12.539 10.102 1 95.88 188 GLU B CA 1
ATOM 5964 C C . GLU B 1 188 ? -6.543 13.984 10.422 1 95.88 188 GLU B C 1
ATOM 5966 O O . GLU B 1 188 ? -6.246 14.891 9.641 1 95.88 188 GLU B O 1
ATOM 5971 N N . ARG B 1 189 ? -7.211 14.156 11.586 1 96.69 189 ARG B N 1
ATOM 5972 C CA . ARG B 1 189 ? -7.699 15.492 11.93 1 96.69 189 ARG B CA 1
ATOM 5973 C C . ARG B 1 189 ? -7.363 15.836 13.375 1 96.69 189 ARG B C 1
ATOM 5975 O O . ARG B 1 189 ? -8.258 16.062 14.188 1 96.69 189 ARG B O 1
ATOM 5982 N N . PRO B 1 190 ? -6.07 15.961 13.625 1 96.31 190 PRO B N 1
ATOM 5983 C CA . PRO B 1 190 ? -5.676 16.359 14.977 1 96.31 190 PRO B CA 1
ATOM 5984 C C . PRO B 1 190 ? -6.121 17.781 15.32 1 96.31 190 PRO B C 1
ATOM 5986 O O . PRO B 1 190 ? -6.066 18.188 16.484 1 96.31 190 PRO B O 1
ATOM 5989 N N . ASP B 1 191 ? -6.559 18.516 14.352 1 95.62 191 ASP B N 1
ATOM 5990 C CA . ASP B 1 191 ? -7.117 19.844 14.57 1 95.62 191 ASP B CA 1
ATOM 5991 C C . ASP B 1 191 ? -8.562 19.766 15.07 1 95.62 191 ASP B C 1
ATOM 5993 O O . ASP B 1 191 ? -9.18 20.781 15.359 1 95.62 191 ASP B O 1
ATOM 5997 N N . GLN B 1 192 ? -9.086 18.531 15.211 1 98.06 192 GLN B N 1
ATOM 5998 C CA . GLN B 1 192 ? -10.469 18.359 15.656 1 98.06 192 GLN B CA 1
ATOM 5999 C C . GLN B 1 192 ? -10.539 17.422 16.859 1 98.06 192 GLN B C 1
ATOM 6001 O O . GLN B 1 192 ? -11.352 17.625 17.766 1 98.06 192 GLN B O 1
ATOM 6006 N N . PHE B 1 193 ? -9.75 16.391 16.875 1 98.69 193 PHE B N 1
ATOM 6007 C CA . PHE B 1 193 ? -9.742 15.398 17.953 1 98.69 193 PHE B CA 1
ATOM 6008 C C . PHE B 1 193 ? -8.32 15.148 18.438 1 98.69 193 PHE B C 1
ATOM 6010 O O . PHE B 1 193 ? -7.402 14.953 17.641 1 98.69 193 PHE B O 1
ATOM 6017 N N . ARG B 1 194 ? -8.156 15.102 19.781 1 98.62 194 ARG B N 1
ATOM 6018 C CA . ARG B 1 194 ? -6.777 14.93 20.234 1 98.62 194 ARG B CA 1
ATOM 6019 C C . ARG B 1 194 ? -6.691 13.844 21.312 1 98.62 194 ARG B C 1
ATOM 6021 O O . ARG B 1 194 ? -5.602 13.531 21.797 1 98.62 194 ARG B O 1
ATOM 6028 N N . ARG B 1 195 ? -7.805 13.203 21.719 1 98.88 195 ARG B N 1
ATOM 6029 C CA . ARG B 1 195 ? -7.809 12.156 22.734 1 98.88 195 ARG B CA 1
ATOM 6030 C C . ARG B 1 195 ? -8.461 10.883 22.203 1 98.88 195 ARG B C 1
ATOM 6032 O O . ARG B 1 195 ? -9.602 10.914 21.734 1 98.88 195 ARG B O 1
ATOM 6039 N N . VAL B 1 196 ? -7.75 9.734 22.266 1 98.94 196 VAL B N 1
ATOM 6040 C CA . VAL B 1 196 ? -8.219 8.492 21.672 1 98.94 196 VAL B CA 1
ATOM 6041 C C . VAL B 1 196 ? -8.164 7.371 22.703 1 98.94 196 VAL B C 1
ATOM 6043 O O . VAL B 1 196 ? -7.133 7.156 23.344 1 98.94 196 VAL B O 1
ATOM 6046 N N . PHE B 1 197 ? -9.211 6.688 22.906 1 98.94 197 PHE B N 1
ATOM 6047 C CA . PHE B 1 197 ? -9.273 5.43 23.641 1 98.94 197 PHE B CA 1
ATOM 6048 C C . PHE B 1 197 ? -9.539 4.266 22.688 1 98.94 197 PHE B C 1
ATOM 6050 O O . PHE B 1 197 ? -10.609 4.184 22.078 1 98.94 197 PHE B O 1
ATOM 6057 N N . SER B 1 198 ? -8.594 3.402 22.5 1 98.88 198 SER B N 1
ATOM 6058 C CA . SER B 1 198 ? -8.625 2.301 21.547 1 98.88 198 SER B CA 1
ATOM 6059 C C . SER B 1 198 ? -8.539 0.951 22.25 1 98.88 198 SER B C 1
ATOM 6061 O O . SER B 1 198 ? -7.52 0.622 22.859 1 98.88 198 SER B O 1
ATOM 6063 N N . THR B 1 199 ? -9.594 0.107 22.125 1 98.62 199 THR B N 1
ATOM 6064 C CA . THR B 1 199 ? -9.594 -1.226 22.719 1 98.62 199 THR B CA 1
ATOM 6065 C C . THR B 1 199 ? -9.648 -2.301 21.641 1 98.62 199 THR B C 1
ATOM 6067 O O . THR B 1 199 ? -10.469 -2.225 20.719 1 98.62 199 THR B O 1
ATOM 6070 N N . ILE B 1 200 ? -8.719 -3.301 21.75 1 98.69 200 ILE B N 1
ATOM 6071 C CA . ILE B 1 200 ? -8.617 -4.43 20.828 1 98.69 200 ILE B CA 1
ATOM 6072 C C . ILE B 1 200 ? -8.672 -3.93 19.391 1 98.69 200 ILE B C 1
ATOM 6074 O O . ILE B 1 200 ? -9.422 -4.461 18.562 1 98.69 200 ILE B O 1
ATOM 6078 N N . GLY B 1 201 ? -7.875 -2.924 19.062 1 98.75 201 GLY B N 1
ATOM 6079 C CA . GLY B 1 201 ? -7.949 -2.182 17.812 1 98.75 201 GLY B CA 1
ATOM 6080 C C . GLY B 1 201 ? -7.586 -3.018 16.594 1 98.75 201 GLY B C 1
ATOM 6081 O O . GLY B 1 201 ? -6.668 -3.838 16.656 1 98.75 201 GLY B O 1
ATOM 6082 N N . THR B 1 202 ? -8.289 -2.838 15.484 1 98.62 202 THR B N 1
ATOM 6083 C CA . THR B 1 202 ? -8.109 -3.574 14.234 1 98.62 202 THR B CA 1
ATOM 6084 C C . THR B 1 202 ? -7.02 -2.932 13.383 1 98.62 202 THR B C 1
ATOM 6086 O O . THR B 1 202 ? -7.27 -2.541 12.242 1 98.62 202 THR B O 1
ATOM 6089 N N . PHE B 1 203 ? -5.801 -2.873 13.922 1 98.62 203 PHE B N 1
ATOM 6090 C CA . PHE B 1 203 ? -4.652 -2.35 13.188 1 98.62 203 PHE B CA 1
ATOM 6091 C C . PHE B 1 203 ? -4.012 -3.438 12.336 1 98.62 203 PHE B C 1
ATOM 6093 O O . PHE B 1 203 ? -2.793 -3.604 12.344 1 98.62 203 PHE B O 1
ATOM 6100 N N . VAL B 1 204 ? -4.875 -4.266 11.648 1 98.19 204 VAL B N 1
ATOM 6101 C CA . VAL B 1 204 ? -4.453 -5.348 10.766 1 98.19 204 VAL B CA 1
ATOM 6102 C C . VAL B 1 204 ? -4.875 -5.039 9.328 1 98.19 204 VAL B C 1
ATOM 6104 O O . VAL B 1 204 ? -5.434 -3.977 9.055 1 98.19 204 VAL B O 1
ATOM 6107 N N . GLY B 1 205 ? -4.594 -5.961 8.406 1 96.88 205 GLY B N 1
ATOM 6108 C CA . GLY B 1 205 ? -4.746 -5.703 6.98 1 96.88 205 GLY B CA 1
ATOM 6109 C C . GLY B 1 205 ? -6.141 -6.016 6.465 1 96.88 205 GLY B C 1
ATOM 6110 O O . GLY B 1 205 ? -6.293 -6.73 5.473 1 96.88 205 GLY B O 1
ATOM 6111 N N . LEU B 1 206 ? -7.203 -5.418 7.141 1 96.81 206 LEU B N 1
ATOM 6112 C CA . LEU B 1 206 ? -8.531 -5.531 6.551 1 96.81 206 LEU B CA 1
ATOM 6113 C C . LEU B 1 206 ? -8.695 -4.555 5.391 1 96.81 206 LEU B C 1
ATOM 6115 O O . LEU B 1 206 ? -9.203 -4.922 4.328 1 96.81 206 LEU B O 1
ATOM 6119 N N . ARG B 1 207 ? -8.375 -3.326 5.645 1 96.31 207 ARG B N 1
ATOM 6120 C CA . ARG B 1 207 ? -8.398 -2.273 4.633 1 96.31 207 ARG B CA 1
ATOM 6121 C C . ARG B 1 207 ? -7.188 -1.359 4.77 1 96.31 207 ARG B C 1
ATOM 6123 O O . ARG B 1 207 ? -7.297 -0.144 4.598 1 96.31 207 ARG B O 1
ATOM 6130 N N . GLY B 1 208 ? -5.996 -1.929 5.207 1 95.31 208 GLY B N 1
ATOM 6131 C CA . GLY B 1 208 ? -4.762 -1.159 5.227 1 95.31 208 GLY B CA 1
ATOM 6132 C C . GLY B 1 208 ? -4.34 -0.751 6.625 1 95.31 208 GLY B C 1
ATOM 6133 O O . GLY B 1 208 ? -3.355 -0.029 6.797 1 95.31 208 GLY B O 1
ATOM 6134 N N . GLY B 1 209 ? -4.996 -1.219 7.668 1 97.5 209 GLY B N 1
ATOM 6135 C CA . GLY B 1 209 ? -4.672 -0.832 9.031 1 97.5 209 GLY B CA 1
ATOM 6136 C C . GLY B 1 209 ? -3.248 -1.171 9.43 1 97.5 209 GLY B C 1
ATOM 6137 O O . GLY B 1 209 ? -2.658 -0.501 10.273 1 97.5 209 GLY B O 1
ATOM 6138 N N . ASN B 1 210 ? -2.639 -2.174 8.805 1 96.88 210 ASN B N 1
ATOM 6139 C CA . ASN B 1 210 ? -1.279 -2.621 9.094 1 96.88 210 ASN B CA 1
ATOM 6140 C C . ASN B 1 210 ? -0.246 -1.58 8.672 1 96.88 210 ASN B C 1
ATOM 6142 O O . ASN B 1 210 ? 0.931 -1.692 9.023 1 96.88 210 ASN B O 1
ATOM 6146 N N . GLU B 1 211 ? -0.638 -0.491 8.039 1 96.31 211 GLU B N 1
ATOM 6147 C CA . GLU B 1 211 ? 0.284 0.547 7.59 1 96.31 211 GLU B CA 1
ATOM 6148 C C . GLU B 1 211 ? 0.536 1.577 8.688 1 96.31 211 GLU B C 1
ATOM 6150 O O . GLU B 1 211 ? 1.512 2.328 8.633 1 96.31 211 GLU B O 1
ATOM 6155 N N . PHE B 1 212 ? -0.303 1.655 9.648 1 97.69 212 PHE B N 1
ATOM 6156 C CA . PHE B 1 212 ? -0.301 2.764 10.594 1 97.69 212 PHE B CA 1
ATOM 6157 C C . PHE B 1 212 ? 1.004 2.799 11.383 1 97.69 212 PHE B C 1
ATOM 6159 O O . PHE B 1 212 ? 1.585 3.867 11.586 1 97.69 212 PHE B O 1
ATOM 6166 N N . PRO B 1 213 ? 1.52 1.618 11.844 1 98.19 213 PRO B N 1
ATOM 6167 C CA . PRO B 1 213 ? 2.764 1.728 12.609 1 98.19 213 PRO B CA 1
ATOM 6168 C C . PRO B 1 213 ? 3.891 2.381 11.812 1 98.19 213 PRO B C 1
ATOM 6170 O O . PRO B 1 213 ? 4.652 3.186 12.352 1 98.19 213 PRO B O 1
ATOM 6173 N N . VAL B 1 214 ? 3.979 2.074 10.547 1 97.38 214 VAL B N 1
ATOM 6174 C CA . VAL B 1 214 ? 5.012 2.658 9.703 1 97.38 214 VAL B CA 1
ATOM 6175 C C . VAL B 1 214 ? 4.734 4.148 9.508 1 97.38 214 VAL B C 1
ATOM 6177 O O . VAL B 1 214 ? 5.641 4.977 9.625 1 97.38 214 VAL B O 1
ATOM 6180 N N . LEU B 1 215 ? 3.473 4.512 9.234 1 96.81 215 LEU B N 1
ATOM 6181 C CA . LEU B 1 215 ? 3.105 5.902 8.992 1 96.81 215 LEU B CA 1
ATOM 6182 C C . LEU B 1 215 ? 3.316 6.75 10.242 1 96.81 215 LEU B C 1
ATOM 6184 O O . LEU B 1 215 ? 3.793 7.883 10.156 1 96.81 215 LEU B O 1
ATOM 6188 N N . VAL B 1 216 ? 2.977 6.195 11.391 1 96.62 216 VAL B N 1
ATOM 6189 C CA . VAL B 1 216 ? 3.129 6.898 12.656 1 96.62 216 VAL B CA 1
ATOM 6190 C C . VAL B 1 216 ? 4.602 7.227 12.891 1 96.62 216 VAL B C 1
ATOM 6192 O O . VAL B 1 216 ? 4.93 8.289 13.422 1 96.62 216 VAL B O 1
ATOM 6195 N N . ARG B 1 217 ? 5.48 6.336 12.523 1 96.44 217 ARG B N 1
ATOM 6196 C CA . ARG B 1 217 ? 6.914 6.523 12.719 1 96.44 217 ARG B CA 1
ATOM 6197 C C . ARG B 1 217 ? 7.465 7.566 11.75 1 96.44 217 ARG B C 1
ATOM 6199 O O . ARG B 1 217 ? 8.32 8.375 12.117 1 96.44 217 ARG B O 1
ATOM 6206 N N . LYS B 1 218 ? 6.953 7.57 10.531 1 96.5 218 LYS B N 1
ATOM 6207 C CA . LYS B 1 218 ? 7.59 8.352 9.469 1 96.5 218 LYS B CA 1
ATOM 6208 C C . LYS B 1 218 ? 6.992 9.758 9.391 1 96.5 218 LYS B C 1
ATOM 6210 O O . LYS B 1 218 ? 7.688 10.711 9.039 1 96.5 218 LYS B O 1
ATOM 6215 N N . VAL B 1 219 ? 5.691 9.906 9.625 1 95.25 219 VAL B N 1
ATOM 6216 C CA . VAL B 1 219 ? 5.055 11.219 9.594 1 95.25 219 VAL B CA 1
ATOM 6217 C C . VAL B 1 219 ? 5.391 11.992 10.867 1 95.25 219 VAL B C 1
ATOM 6219 O O . VAL B 1 219 ? 5.426 11.414 11.961 1 95.25 219 VAL B O 1
ATOM 6222 N N . GLU B 1 220 ? 5.648 13.227 10.758 1 92.69 220 GLU B N 1
ATOM 6223 C CA . GLU B 1 220 ? 5.914 14.008 11.961 1 92.69 220 GLU B CA 1
ATOM 6224 C C . GLU B 1 220 ? 4.809 13.828 13 1 92.69 220 GLU B C 1
ATOM 6226 O O . GLU B 1 220 ? 3.629 13.742 12.641 1 92.69 220 GLU B O 1
ATOM 6231 N N . PRO B 1 221 ? 5.148 13.719 14.211 1 92.94 221 PRO B N 1
ATOM 6232 C CA . PRO B 1 221 ? 4.168 13.414 15.25 1 92.94 221 PRO B CA 1
ATOM 6233 C C . PRO B 1 221 ? 3.07 14.477 15.359 1 92.94 221 PRO B C 1
ATOM 6235 O O . PRO B 1 221 ? 3.332 15.664 15.148 1 92.94 221 PRO B O 1
ATOM 6238 N N . LYS B 1 222 ? 1.937 14.07 15.734 1 94.31 222 LYS B N 1
ATOM 6239 C CA . LYS B 1 222 ? 0.754 14.906 15.922 1 94.31 222 LYS B CA 1
ATOM 6240 C C . LYS B 1 222 ? 0.399 15.031 17.406 1 94.31 222 LYS B C 1
ATOM 6242 O O . LYS B 1 222 ? 0.771 14.172 18.203 1 94.31 222 LYS B O 1
ATOM 6247 N N . PRO B 1 223 ? -0.249 16.109 17.766 1 95.62 223 PRO B N 1
ATOM 6248 C CA . PRO B 1 223 ? -0.595 16.328 19.188 1 95.62 223 PRO B CA 1
ATOM 6249 C C . PRO B 1 223 ? -1.819 15.516 19.609 1 95.62 223 PRO B C 1
ATOM 6251 O O . PRO B 1 223 ? -2.846 16.094 19.984 1 95.62 223 PRO B O 1
ATOM 6254 N N . ILE B 1 224 ? -1.683 14.25 19.656 1 97.62 224 ILE B N 1
ATOM 6255 C CA . ILE B 1 224 ? -2.77 13.367 20.062 1 97.62 224 ILE B CA 1
ATOM 6256 C C . ILE B 1 224 ? -2.32 12.5 21.234 1 97.62 224 ILE B C 1
ATOM 6258 O O . ILE B 1 224 ? -1.158 12.094 21.297 1 97.62 224 ILE B O 1
ATOM 6262 N N . ARG B 1 225 ? -3.18 12.312 22.188 1 98.69 225 ARG B N 1
ATOM 6263 C CA . ARG B 1 225 ? -3.016 11.414 23.328 1 98.69 225 ARG B CA 1
ATOM 6264 C C . ARG B 1 225 ? -3.799 10.117 23.125 1 98.69 225 ARG B C 1
ATOM 6266 O O . ARG B 1 225 ? -4.996 10.156 22.828 1 98.69 225 ARG B O 1
ATOM 6273 N N . VAL B 1 226 ? -3.121 8.961 23.266 1 98.81 226 VAL B N 1
ATOM 6274 C CA . VAL B 1 226 ? -3.748 7.695 22.906 1 98.81 226 VAL B CA 1
ATOM 6275 C C . VAL B 1 226 ? -3.631 6.703 24.062 1 98.81 226 VAL B C 1
ATOM 6277 O O . VAL B 1 226 ? -2.547 6.516 24.609 1 98.81 226 VAL B O 1
ATOM 6280 N N . PHE B 1 227 ? -4.688 6.07 24.469 1 98.94 227 PHE B N 1
ATOM 6281 C CA . PHE B 1 227 ? -4.703 4.934 25.375 1 98.94 227 PHE B CA 1
ATOM 6282 C C . PHE B 1 227 ? -5.082 3.652 24.641 1 98.94 227 PHE B C 1
ATOM 6284 O O . PHE B 1 227 ? -6.172 3.553 24.094 1 98.94 227 PHE B O 1
ATOM 6291 N N . LEU B 1 228 ? -4.184 2.664 24.672 1 98.88 228 LEU B N 1
ATOM 6292 C CA . LEU B 1 228 ? -4.387 1.405 23.953 1 98.88 228 LEU B CA 1
ATOM 6293 C C . LEU B 1 228 ? -4.711 0.279 24.938 1 98.88 228 LEU B C 1
ATOM 6295 O O . LEU B 1 228 ? -4.133 0.207 26.016 1 98.88 228 LEU B O 1
ATOM 6299 N N . GLN B 1 229 ? -5.578 -0.584 24.5 1 98.75 229 GLN B N 1
ATOM 6300 C CA . GLN B 1 229 ? -5.844 -1.808 25.25 1 98.75 229 GLN B CA 1
ATOM 6301 C C . GLN B 1 229 ? -5.992 -3.004 24.312 1 98.75 229 GLN B C 1
ATOM 6303 O O . GLN B 1 229 ? -6.625 -2.9 23.266 1 98.75 229 GLN B O 1
ATOM 6308 N N . ASP B 1 230 ? -5.336 -4.16 24.656 1 98.56 230 ASP B N 1
ATOM 6309 C CA . ASP B 1 230 ? -5.562 -5.441 24 1 98.56 230 ASP B CA 1
ATOM 6310 C C . ASP B 1 230 ? -5.195 -6.605 24.922 1 98.56 230 ASP B C 1
ATOM 6312 O O . ASP B 1 230 ? -4.727 -6.395 26.031 1 98.56 230 ASP B O 1
ATOM 6316 N N . GLY B 1 231 ? -5.539 -7.836 24.484 1 97.81 231 GLY B N 1
ATOM 6317 C CA . GLY B 1 231 ? -5.176 -9.047 25.203 1 97.81 231 GLY B CA 1
ATOM 6318 C C . GLY B 1 231 ? -4.445 -10.055 24.328 1 97.81 231 GLY B C 1
ATOM 6319 O O . GLY B 1 231 ? -4.684 -10.133 23.125 1 97.81 231 GLY B O 1
ATOM 6320 N N . SER B 1 232 ? -3.613 -10.906 24.938 1 97.25 232 SER B N 1
ATOM 6321 C CA . SER B 1 232 ? -2.727 -11.812 24.219 1 97.25 232 SER B CA 1
ATOM 6322 C C . SER B 1 232 ? -3.516 -12.906 23.5 1 97.25 232 SER B C 1
ATOM 6324 O O . SER B 1 232 ? -2.988 -13.578 22.609 1 97.25 232 SER B O 1
ATOM 6326 N N . ASN B 1 233 ? -4.758 -13.117 23.891 1 97.31 233 ASN B N 1
ATOM 6327 C CA . ASN B 1 233 ? -5.574 -14.148 23.25 1 97.31 233 ASN B CA 1
ATOM 6328 C C . ASN B 1 233 ? -6.566 -13.539 22.266 1 97.31 233 ASN B C 1
ATOM 6330 O O . ASN B 1 233 ? -7.594 -14.148 21.953 1 97.31 233 ASN B O 1
ATOM 6334 N N . ASP B 1 234 ? -6.297 -12.297 21.812 1 97.75 234 ASP B N 1
ATOM 6335 C CA . ASP B 1 234 ? -7.133 -11.664 20.797 1 97.75 234 ASP B CA 1
ATOM 6336 C C . ASP B 1 234 ? -7.098 -12.438 19.484 1 97.75 234 ASP B C 1
ATOM 6338 O O . ASP B 1 234 ? -6.422 -13.469 19.391 1 97.75 234 ASP B O 1
ATOM 6342 N N . LEU B 1 235 ? -7.773 -11.984 18.547 1 96.88 235 LEU B N 1
ATOM 6343 C CA . LEU B 1 235 ? -8 -12.68 17.281 1 96.88 235 LEU B CA 1
ATOM 6344 C C . LEU B 1 235 ? -6.703 -12.82 16.484 1 96.88 235 LEU B C 1
ATOM 6346 O O . LEU B 1 235 ? -5.809 -11.984 16.609 1 96.88 235 LEU B O 1
ATOM 6350 N N . ASP B 1 236 ? -6.555 -13.836 15.742 1 96.12 236 ASP B N 1
ATOM 6351 C CA . ASP B 1 236 ? -5.539 -14.141 14.742 1 96.12 236 ASP B CA 1
ATOM 6352 C C . ASP B 1 236 ? -6.172 -14.711 13.477 1 96.12 236 ASP B C 1
ATOM 6354 O O . ASP B 1 236 ? -6.461 -15.906 13.406 1 96.12 236 ASP B O 1
ATOM 6358 N N . LEU B 1 237 ? -6.355 -13.82 12.469 1 95.19 237 LEU B N 1
ATOM 6359 C CA . LEU B 1 237 ? -7.137 -14.172 11.289 1 95.19 237 LEU B CA 1
ATOM 6360 C C . LEU B 1 237 ? -6.398 -13.773 10.016 1 95.19 237 LEU B C 1
ATOM 6362 O O . LEU B 1 237 ? -5.195 -13.516 10.047 1 95.19 237 LEU B O 1
ATOM 6366 N N . TYR B 1 238 ? -7.09 -13.742 8.914 1 94.94 238 TYR B N 1
ATOM 6367 C CA . TYR B 1 238 ? -6.543 -13.484 7.59 1 94.94 238 TYR B CA 1
ATOM 6368 C C . TYR B 1 238 ? -5.965 -12.078 7.5 1 94.94 238 TYR B C 1
ATOM 6370 O O . TYR B 1 238 ? -5.062 -11.82 6.699 1 94.94 238 TYR B O 1
ATOM 6378 N N . GLY B 1 239 ? -6.453 -11.211 8.391 1 96.12 239 GLY B N 1
ATOM 6379 C CA . GLY B 1 239 ? -5.996 -9.836 8.336 1 96.12 239 GLY B CA 1
ATOM 6380 C C . GLY B 1 239 ? -4.777 -9.57 9.203 1 96.12 239 GLY B C 1
ATOM 6381 O O . GLY B 1 239 ? -4.168 -8.508 9.125 1 96.12 239 GLY B O 1
ATOM 6382 N N . GLY B 1 240 ? -4.48 -10.508 10.109 1 97.56 240 GLY B N 1
ATOM 6383 C CA . GLY B 1 240 ? -3.348 -10.352 11.008 1 97.56 240 GLY B CA 1
ATOM 6384 C C . GLY B 1 240 ? -3.629 -10.844 12.414 1 97.56 240 GLY B C 1
ATOM 6385 O O . GLY B 1 240 ? -4.691 -11.414 12.68 1 97.56 240 GLY B O 1
ATOM 6386 N N . SER B 1 241 ? -2.645 -10.719 13.25 1 98.19 241 SER B N 1
ATOM 6387 C CA . SER B 1 241 ? -2.777 -10.898 14.695 1 98.19 241 SER B CA 1
ATOM 6388 C C . SER B 1 241 ? -3.078 -9.578 15.398 1 98.19 241 SER B C 1
ATOM 6390 O O . SER B 1 241 ? -2.252 -8.664 15.391 1 98.19 241 SER B O 1
ATOM 6392 N N . TRP B 1 242 ? -4.223 -9.531 16.016 1 98.56 242 TRP B N 1
ATOM 6393 C CA . TRP B 1 242 ? -4.59 -8.305 16.703 1 98.56 242 TRP B CA 1
ATOM 6394 C C . TRP B 1 242 ? -3.607 -8 17.828 1 98.56 242 TRP B C 1
ATOM 6396 O O . TRP B 1 242 ? -3.211 -6.848 18.031 1 98.56 242 TRP B O 1
ATOM 6406 N N . TRP B 1 243 ? -3.201 -9.016 18.484 1 98.5 243 TRP B N 1
ATOM 6407 C CA . TRP B 1 243 ? -2.273 -8.836 19.594 1 98.5 243 TRP B CA 1
ATOM 6408 C C . TRP B 1 243 ? -0.958 -8.234 19.109 1 98.5 243 TRP B C 1
ATOM 6410 O O . TRP B 1 243 ? -0.488 -7.23 19.656 1 98.5 243 TRP B O 1
ATOM 6420 N N . VAL B 1 244 ? -0.363 -8.789 18.062 1 98.44 244 VAL B N 1
ATOM 6421 C CA . VAL B 1 244 ? 0.905 -8.297 17.531 1 98.44 244 VAL B CA 1
ATOM 6422 C C . VAL B 1 244 ? 0.722 -6.887 16.984 1 98.44 244 VAL B C 1
ATOM 6424 O O . VAL B 1 244 ? 1.572 -6.02 17.188 1 98.44 244 VAL B O 1
ATOM 6427 N N . ALA B 1 245 ? -0.403 -6.684 16.328 1 98.62 245 ALA B N 1
ATOM 6428 C CA . ALA B 1 245 ? -0.669 -5.391 15.695 1 98.62 245 ALA B CA 1
ATOM 6429 C C . ALA B 1 245 ? -0.763 -4.281 16.734 1 98.62 245 ALA B C 1
ATOM 6431 O O . ALA B 1 245 ? -0.245 -3.182 16.531 1 98.62 245 ALA B O 1
ATOM 6432 N N . ASN B 1 246 ? -1.477 -4.535 17.812 1 98.81 246 ASN B N 1
ATOM 6433 C CA . ASN B 1 246 ? -1.616 -3.514 18.844 1 98.81 246 ASN B CA 1
ATOM 6434 C C . ASN B 1 246 ? -0.298 -3.268 19.578 1 98.81 246 ASN B C 1
ATOM 6436 O O . ASN B 1 246 ? -0.012 -2.143 19.984 1 98.81 246 ASN B O 1
ATOM 6440 N N . GLN B 1 247 ? 0.544 -4.277 19.703 1 98.38 247 GLN B N 1
ATOM 6441 C CA . GLN B 1 247 ? 1.896 -4.078 20.219 1 98.38 247 GLN B CA 1
ATOM 6442 C C . GLN B 1 247 ? 2.717 -3.199 19.281 1 98.38 247 GLN B C 1
ATOM 6444 O O . GLN B 1 247 ? 3.48 -2.344 19.734 1 98.38 247 GLN B O 1
ATOM 6449 N N . ASP B 1 248 ? 2.588 -3.469 18.047 1 98.56 248 ASP B N 1
ATOM 6450 C CA . ASP B 1 248 ? 3.316 -2.688 17.047 1 98.56 248 ASP B CA 1
ATOM 6451 C C . ASP B 1 248 ? 2.895 -1.221 17.094 1 98.56 248 ASP B C 1
ATOM 6453 O O . ASP B 1 248 ? 3.729 -0.325 16.953 1 98.56 248 ASP B O 1
ATOM 6457 N N . MET B 1 249 ? 1.577 -0.973 17.25 1 98.75 249 MET B N 1
ATOM 6458 C CA . MET B 1 249 ? 1.088 0.397 17.375 1 98.75 249 MET B CA 1
ATOM 6459 C C . MET B 1 249 ? 1.708 1.091 18.594 1 98.75 249 MET B C 1
ATOM 6461 O O . MET B 1 249 ? 2.123 2.248 18.5 1 98.75 249 MET B O 1
ATOM 6465 N N . LEU B 1 250 ? 1.719 0.396 19.719 1 98.69 250 LEU B N 1
ATOM 6466 C CA . LEU B 1 250 ? 2.355 0.985 20.891 1 98.69 250 LEU B CA 1
ATOM 6467 C C . LEU B 1 250 ? 3.816 1.318 20.609 1 98.69 250 LEU B C 1
ATOM 6469 O O . LEU B 1 250 ? 4.289 2.4 20.969 1 98.69 250 LEU B O 1
ATOM 6473 N N . SER B 1 251 ? 4.508 0.353 20.016 1 97.88 251 SER B N 1
ATOM 6474 C CA . SER B 1 251 ? 5.91 0.563 19.672 1 97.88 251 SER B CA 1
ATOM 6475 C C . SER B 1 251 ? 6.086 1.8 18.797 1 97.88 251 SER B C 1
ATOM 6477 O O . SER B 1 251 ? 6.988 2.609 19.031 1 97.88 251 SER B O 1
ATOM 6479 N N . ALA B 1 252 ? 5.262 1.964 17.812 1 97.75 252 ALA B N 1
ATOM 6480 C CA . ALA B 1 252 ? 5.344 3.076 16.859 1 97.75 252 ALA B CA 1
ATOM 6481 C C . ALA B 1 252 ? 5.09 4.41 17.562 1 97.75 252 ALA B C 1
ATOM 6483 O O . ALA B 1 252 ? 5.84 5.367 17.375 1 97.75 252 ALA B O 1
ATOM 6484 N N . LEU B 1 253 ? 3.994 4.457 18.375 1 97.88 253 LEU B N 1
ATOM 6485 C CA . LEU B 1 253 ? 3.627 5.684 19.078 1 97.88 253 LEU B CA 1
ATOM 6486 C C . LEU B 1 253 ? 4.719 6.094 20.062 1 97.88 253 LEU B C 1
ATOM 6488 O O . LEU B 1 253 ? 5.059 7.273 20.156 1 97.88 253 LEU B O 1
ATOM 6492 N N . THR B 1 254 ? 5.27 5.098 20.734 1 97.12 254 THR B N 1
ATOM 6493 C CA . THR B 1 254 ? 6.348 5.359 21.688 1 97.12 254 THR B CA 1
ATOM 6494 C C . THR B 1 254 ? 7.59 5.867 20.969 1 97.12 254 THR B C 1
ATOM 6496 O O . THR B 1 254 ? 8.164 6.887 21.359 1 97.12 254 THR B O 1
ATOM 6499 N N . TRP B 1 255 ? 7.965 5.168 19.938 1 95.88 255 TRP B N 1
ATOM 6500 C CA . TRP B 1 255 ? 9.148 5.543 19.172 1 95.88 255 TRP B CA 1
ATOM 6501 C C . TRP B 1 255 ? 9.023 6.965 18.625 1 95.88 255 TRP B C 1
ATOM 6503 O O . TRP B 1 255 ? 9.992 7.73 18.641 1 95.88 255 TRP B O 1
ATOM 6513 N N . ALA B 1 256 ? 7.816 7.336 18.188 1 94.5 256 ALA B N 1
ATOM 6514 C CA . ALA B 1 256 ? 7.594 8.625 17.547 1 94.5 256 ALA B CA 1
ATOM 6515 C C . ALA B 1 256 ? 7.379 9.734 18.578 1 94.5 256 ALA B C 1
ATOM 6517 O O . ALA B 1 256 ? 7.281 10.906 18.219 1 94.5 256 ALA B O 1
ATOM 6518 N N . GLY B 1 257 ? 7.227 9.391 19.859 1 94.31 257 GLY B N 1
ATOM 6519 C CA . GLY B 1 257 ? 7.16 10.383 20.938 1 94.31 257 GLY B CA 1
ATOM 6520 C C . GLY B 1 257 ? 5.746 10.828 21.25 1 94.31 257 GLY B C 1
ATOM 6521 O O . GLY B 1 257 ? 5.547 11.875 21.859 1 94.31 257 GLY B O 1
ATOM 6522 N N . TYR B 1 258 ? 4.73 10.109 20.828 1 96.31 258 TYR B N 1
ATOM 6523 C CA . TYR B 1 258 ? 3.354 10.438 21.156 1 96.31 258 TYR B CA 1
ATOM 6524 C C . TYR B 1 258 ? 3.1 10.25 22.656 1 96.31 258 TYR B C 1
ATOM 6526 O O . TYR B 1 258 ? 3.816 9.5 23.312 1 96.31 258 TYR B O 1
ATOM 6534 N N . ASP B 1 259 ? 2.145 11 23.156 1 97.38 259 ASP B N 1
ATOM 6535 C CA . ASP B 1 259 ? 1.626 10.758 24.5 1 97.38 259 ASP B CA 1
ATOM 6536 C C . ASP B 1 259 ? 0.743 9.516 24.531 1 97.38 259 ASP B C 1
ATOM 6538 O O . ASP B 1 259 ? -0.441 9.578 24.188 1 97.38 259 ASP B O 1
ATOM 6542 N N . VAL B 1 260 ? 1.334 8.336 24.938 1 98.25 260 VAL B N 1
ATOM 6543 C CA . VAL B 1 260 ? 0.62 7.07 24.812 1 98.25 260 VAL B CA 1
ATOM 6544 C C . VAL B 1 260 ? 0.745 6.281 26.125 1 98.25 260 VAL B C 1
ATOM 6546 O O . VAL B 1 260 ? 1.773 6.348 26.797 1 98.25 260 VAL B O 1
ATOM 6549 N N . ASN B 1 261 ? -0.281 5.656 26.516 1 98.75 261 ASN B N 1
ATOM 6550 C CA . ASN B 1 261 ? -0.353 4.656 27.578 1 98.75 261 ASN B CA 1
ATOM 6551 C C . ASN B 1 261 ? -1.123 3.418 27.125 1 98.75 261 ASN B C 1
ATOM 6553 O O . ASN B 1 261 ? -1.688 3.395 26.031 1 98.75 261 ASN B O 1
ATOM 6557 N N . HIS B 1 262 ? -1.017 2.338 27.938 1 98.75 262 HIS B N 1
ATOM 6558 C CA . HIS B 1 262 ? -1.676 1.108 27.516 1 98.75 262 HIS B CA 1
ATOM 6559 C C . HIS B 1 262 ? -2.031 0.229 28.703 1 98.75 262 HIS B C 1
ATOM 6561 O O . HIS B 1 262 ? -1.554 0.462 29.812 1 98.75 262 HIS B O 1
ATOM 6567 N N . ALA B 1 263 ? -2.945 -0.693 28.453 1 98.31 263 ALA B N 1
ATOM 6568 C CA . ALA B 1 263 ? -3.258 -1.8 29.359 1 98.31 263 ALA B CA 1
ATOM 6569 C C . ALA B 1 263 ? -3.328 -3.121 28.594 1 98.31 263 ALA B C 1
ATOM 6571 O O . ALA B 1 263 ? -4.27 -3.357 27.844 1 98.31 263 ALA B O 1
ATOM 6572 N N . TRP B 1 264 ? -2.328 -3.979 28.859 1 97.62 264 TRP B N 1
ATOM 6573 C CA . TRP B 1 264 ? -2.326 -5.305 28.25 1 97.62 264 TRP B CA 1
ATOM 6574 C C . TRP B 1 264 ? -2.896 -6.344 29.203 1 97.62 264 TRP B C 1
ATOM 6576 O O . TRP B 1 264 ? -2.648 -6.285 30.406 1 97.62 264 TRP B O 1
ATOM 6586 N N . GLY B 1 265 ? -3.654 -7.23 28.672 1 96.38 265 GLY B N 1
ATOM 6587 C CA . GLY B 1 265 ? -4.164 -8.375 29.406 1 96.38 265 GLY B CA 1
ATOM 6588 C C . GLY B 1 265 ? -4.07 -9.672 28.641 1 96.38 265 GLY B C 1
ATOM 6589 O O . GLY B 1 265 ? -3.301 -9.773 27.672 1 96.38 265 GLY B O 1
ATOM 6590 N N . GLN B 1 266 ? -4.781 -10.648 29.094 1 95.5 266 GLN B N 1
ATOM 6591 C CA . GLN B 1 266 ? -4.766 -11.969 28.453 1 95.5 266 GLN B CA 1
ATOM 6592 C C . GLN B 1 266 ? -6.098 -12.266 27.781 1 95.5 266 GLN B C 1
ATOM 6594 O O . GLN B 1 266 ? -6.363 -13.406 27.391 1 95.5 266 GLN B O 1
ATOM 6599 N N . GLY B 1 267 ? -6.902 -11.281 27.656 1 95.19 267 GLY B N 1
ATOM 6600 C CA . GLY B 1 267 ? -8.25 -11.477 27.141 1 95.19 267 GLY B CA 1
ATOM 6601 C C . GLY B 1 267 ? -8.289 -11.719 25.641 1 95.19 267 GLY B C 1
ATOM 6602 O O . GLY B 1 267 ? -7.277 -11.562 24.953 1 95.19 267 GLY B O 1
ATOM 6603 N N . GLY B 1 268 ? -9.516 -12.148 25.188 1 96.56 268 GLY B N 1
ATOM 6604 C CA . GLY B 1 268 ? -9.789 -12.32 23.781 1 96.56 268 GLY B CA 1
ATOM 6605 C C . GLY B 1 268 ? -10.398 -11.086 23.141 1 96.56 268 GLY B C 1
ATOM 6606 O O . GLY B 1 268 ? -10.211 -9.969 23.625 1 96.56 268 GLY B O 1
ATOM 6607 N N . HIS B 1 269 ? -11 -11.32 22 1 97 269 HIS B N 1
ATOM 6608 C CA . HIS B 1 269 ? -11.602 -10.227 21.25 1 97 269 HIS B CA 1
ATOM 6609 C C . HIS B 1 269 ? -12.977 -9.867 21.797 1 97 269 HIS B C 1
ATOM 6611 O O . HIS B 1 269 ? -14 -10.195 21.188 1 97 269 HIS B O 1
ATOM 6617 N N . ASN B 1 270 ? -12.969 -9.25 22.938 1 95.62 270 ASN B N 1
ATOM 6618 C CA . ASN B 1 270 ? -14.203 -8.875 23.625 1 95.62 270 ASN B CA 1
ATOM 6619 C C . ASN B 1 270 ? -14.031 -7.57 24.391 1 95.62 270 ASN B C 1
ATOM 6621 O O . ASN B 1 270 ? -12.977 -6.938 24.344 1 95.62 270 ASN B O 1
ATOM 6625 N N . GLY B 1 271 ? -15.086 -7.098 25.125 1 94.5 271 GLY B N 1
ATOM 6626 C CA . GLY B 1 271 ? -15.094 -5.777 25.734 1 94.5 271 GLY B CA 1
ATOM 6627 C C . GLY B 1 271 ? -14.844 -5.809 27.219 1 94.5 271 GLY B C 1
ATOM 6628 O O . GLY B 1 271 ? -14.883 -4.77 27.891 1 94.5 271 GLY B O 1
ATOM 6629 N N . LYS B 1 272 ? -14.477 -6.957 27.766 1 95.19 272 LYS B N 1
ATOM 6630 C CA . LYS B 1 272 ? -14.438 -7.121 29.219 1 95.19 272 LYS B CA 1
ATOM 6631 C C . LYS B 1 272 ? -13.344 -6.246 29.828 1 95.19 272 LYS B C 1
ATOM 6633 O O . LYS B 1 272 ? -13.609 -5.48 30.766 1 95.19 272 LYS B O 1
ATOM 6638 N N . GLN B 1 273 ? -12.164 -6.379 29.328 1 96.56 273 GLN B N 1
ATOM 6639 C CA . GLN B 1 273 ? -11.086 -5.59 29.906 1 96.56 273 GLN B CA 1
ATOM 6640 C C . GLN B 1 273 ? -11.273 -4.102 29.625 1 96.56 273 GLN B C 1
ATOM 6642 O O . GLN B 1 273 ? -10.977 -3.26 30.484 1 96.56 273 GLN B O 1
ATOM 6647 N N . GLY B 1 274 ? -11.727 -3.744 28.422 1 96.44 274 GLY B N 1
ATOM 6648 C CA . GLY B 1 274 ? -12.016 -2.354 28.109 1 96.44 274 GLY B CA 1
ATOM 6649 C C . GLY B 1 274 ? -12.977 -1.712 29.094 1 96.44 274 GLY B C 1
ATOM 6650 O O . GLY B 1 274 ? -12.781 -0.57 29.516 1 96.44 274 GLY B O 1
ATOM 6651 N N . ALA B 1 275 ? -13.992 -2.447 29.469 1 96.5 275 ALA B N 1
ATOM 6652 C CA . ALA B 1 275 ? -14.961 -1.966 30.438 1 96.5 275 ALA B CA 1
ATOM 6653 C C . ALA B 1 275 ? -14.32 -1.808 31.812 1 96.5 275 ALA B C 1
ATOM 6655 O O . ALA B 1 275 ? -14.57 -0.826 32.531 1 96.5 275 ALA B O 1
ATOM 6656 N N . ALA B 1 276 ? -13.516 -2.754 32.125 1 96.69 276 ALA B N 1
ATOM 6657 C CA . ALA B 1 276 ? -12.914 -2.783 33.469 1 96.69 276 ALA B CA 1
ATOM 6658 C C . ALA B 1 276 ? -11.969 -1.603 33.656 1 96.69 276 ALA B C 1
ATOM 6660 O O . ALA B 1 276 ? -11.852 -1.071 34.781 1 96.69 276 ALA B O 1
ATOM 6661 N N . ILE B 1 277 ? -11.297 -1.204 32.625 1 97.5 277 ILE B N 1
ATOM 6662 C CA . ILE B 1 277 ? -10.234 -0.218 32.781 1 97.5 277 ILE B CA 1
ATOM 6663 C C . ILE B 1 277 ? -10.742 1.163 32.375 1 97.5 277 ILE B C 1
ATOM 6665 O O . ILE B 1 277 ? -10 2.146 32.438 1 97.5 277 ILE B O 1
ATOM 6669 N N . LEU B 1 278 ? -11.984 1.308 31.969 1 98.38 278 LEU B N 1
ATOM 6670 C CA . LEU B 1 278 ? -12.469 2.564 31.422 1 98.38 278 LEU B CA 1
ATOM 6671 C C . LEU B 1 278 ? -12.25 3.715 32.406 1 98.38 278 LEU B C 1
ATOM 6673 O O . LEU B 1 278 ? -11.781 4.785 32 1 98.38 278 LEU B O 1
ATOM 6677 N N . PRO B 1 279 ? -12.594 3.635 33.719 1 98.5 279 PRO B N 1
ATOM 6678 C CA . PRO B 1 279 ? -12.344 4.758 34.625 1 98.5 279 PRO B CA 1
ATOM 6679 C C . PRO B 1 279 ? -10.883 5.207 34.625 1 98.5 279 PRO B C 1
ATOM 6681 O O . PRO B 1 279 ? -10.609 6.406 34.531 1 98.5 279 PRO B O 1
ATOM 6684 N N . ASP B 1 280 ? -10 4.223 34.688 1 98.25 280 ASP B N 1
ATOM 6685 C CA . ASP B 1 280 ? -8.57 4.543 34.688 1 98.25 280 ASP B CA 1
ATOM 6686 C C . ASP B 1 280 ? -8.148 5.188 33.375 1 98.25 280 ASP B C 1
ATOM 6688 O O . ASP B 1 280 ? -7.367 6.137 33.375 1 98.25 280 ASP B O 1
ATOM 6692 N N . ALA B 1 281 ? -8.602 4.652 32.281 1 98.56 281 ALA B N 1
ATOM 6693 C CA . ALA B 1 281 ? -8.266 5.184 30.969 1 98.56 281 ALA B CA 1
ATOM 6694 C C . ALA B 1 281 ? -8.758 6.617 30.812 1 98.56 281 ALA B C 1
ATOM 6696 O O . ALA B 1 281 ? -8.055 7.465 30.266 1 98.56 281 ALA B O 1
ATOM 6697 N N . MET B 1 282 ? -9.945 6.906 31.344 1 98.81 282 MET B N 1
ATOM 6698 C CA . MET B 1 282 ? -10.5 8.258 31.234 1 98.81 282 MET B CA 1
ATOM 6699 C C . MET B 1 282 ? -9.711 9.234 32.094 1 98.81 282 MET B C 1
ATOM 6701 O O . MET B 1 282 ? -9.422 10.352 31.672 1 98.81 282 MET B O 1
ATOM 6705 N N . ARG B 1 283 ? -9.352 8.797 33.344 1 98.56 283 ARG B N 1
ATOM 6706 C CA . ARG B 1 283 ? -8.508 9.633 34.188 1 98.56 283 ARG B CA 1
ATOM 6707 C C . ARG B 1 283 ? -7.207 9.984 33.469 1 98.56 283 ARG B C 1
ATOM 6709 O O . ARG B 1 283 ? -6.777 11.141 33.5 1 98.56 283 ARG B O 1
ATOM 6716 N N . TRP B 1 284 ? -6.668 8.992 32.875 1 98.75 284 TRP B N 1
ATOM 6717 C CA . TRP B 1 284 ? -5.391 9.195 32.188 1 98.75 284 TRP B CA 1
ATOM 6718 C C . TRP B 1 284 ? -5.559 10.07 30.953 1 98.75 284 TRP B C 1
ATOM 6720 O O . TRP B 1 284 ? -4.742 10.953 30.688 1 98.75 284 TRP B O 1
ATOM 6730 N N . LEU B 1 285 ? -6.578 9.812 30.172 1 98.56 285 LEU B N 1
ATOM 6731 C CA . LEU B 1 285 ? -6.816 10.508 28.922 1 98.56 285 LEU B CA 1
ATOM 6732 C C . LEU B 1 285 ? -7.047 11.992 29.156 1 98.56 285 LEU B C 1
ATOM 6734 O O . LEU B 1 285 ? -6.66 12.828 28.328 1 98.56 285 LEU B O 1
ATOM 6738 N N . TRP B 1 286 ? -7.656 12.352 30.266 1 98.62 286 TRP B N 1
ATOM 6739 C CA . TRP B 1 286 ? -8.016 13.734 30.562 1 98.62 286 TRP B CA 1
ATOM 6740 C C . TRP B 1 286 ? -7.047 14.344 31.562 1 98.62 286 TRP B C 1
ATOM 6742 O O . TRP B 1 286 ? -7.258 15.469 32.031 1 98.62 286 TRP B O 1
ATOM 6752 N N . ARG B 1 287 ? -5.969 13.672 31.766 1 98 287 ARG B N 1
ATOM 6753 C CA . ARG B 1 287 ? -5 14.195 32.719 1 98 287 ARG B CA 1
ATOM 6754 C C . ARG B 1 287 ? -4.516 15.586 32.312 1 98 287 ARG B C 1
ATOM 6756 O O . ARG B 1 287 ? -4.336 15.852 31.109 1 98 287 ARG B O 1
ATOM 6763 N N . ASP B 1 288 ? -4.305 16.469 33.281 1 96.31 288 ASP B N 1
ATOM 6764 C CA . ASP B 1 288 ? -3.711 17.797 33.125 1 96.31 288 ASP B CA 1
ATOM 6765 C C . ASP B 1 288 ? -4.656 18.734 32.375 1 96.31 288 ASP B C 1
ATOM 6767 O O . ASP B 1 288 ? -4.289 19.859 32.062 1 96.31 288 ASP B O 1
ATOM 6771 N N . TYR B 1 289 ? -5.855 18.312 32.031 1 97.12 289 TYR B N 1
ATOM 6772 C CA . TYR B 1 289 ? -6.812 19.188 31.359 1 97.12 289 TYR B CA 1
ATOM 6773 C C . TYR B 1 289 ? -7.023 20.469 32.156 1 97.12 289 TYR B C 1
ATOM 6775 O O . TYR B 1 289 ? -7.137 20.422 33.375 1 97.12 289 TYR B O 1
ATOM 6783 N N . PRO B 1 290 ? -6.973 21.609 31.547 1 96.88 290 PRO B N 1
ATOM 6784 C CA . PRO B 1 290 ? -7.152 21.844 30.109 1 96.88 290 PRO B CA 1
ATOM 6785 C C . PRO B 1 290 ? -5.84 22.125 29.391 1 96.88 290 PRO B C 1
ATOM 6787 O O . PRO B 1 290 ? -5.844 22.75 28.312 1 96.88 290 PRO B O 1
ATOM 6790 N N . LYS B 1 291 ? -4.676 21.75 29.984 1 96.75 291 LYS B N 1
ATOM 6791 C CA . LYS B 1 291 ? -3.404 21.953 29.297 1 96.75 291 LYS B CA 1
ATOM 6792 C C . LYS B 1 291 ? -3.402 21.297 27.922 1 96.75 291 LYS B C 1
ATOM 6794 O O . LYS B 1 291 ? -3.865 20.156 27.781 1 96.75 291 LYS B O 1
ATOM 6799 N N . PRO B 1 292 ? -2.879 22.031 26.875 1 95.62 292 PRO B N 1
ATOM 6800 C CA . PRO B 1 292 ? -2.855 21.438 25.547 1 95.62 292 PRO B CA 1
ATOM 6801 C C . PRO B 1 292 ? -1.963 20.203 25.453 1 95.62 292 PRO B C 1
ATOM 6803 O O . PRO B 1 292 ? -0.908 20.156 26.094 1 95.62 292 PRO B O 1
ATOM 6806 N N . ILE B 1 293 ? -2.391 19.25 24.656 1 95.81 293 ILE B N 1
ATOM 6807 C CA . ILE B 1 293 ? -1.562 18.094 24.328 1 95.81 293 ILE B CA 1
ATOM 6808 C C . ILE B 1 293 ? -0.454 18.5 23.375 1 95.81 293 ILE B C 1
ATOM 6810 O O . ILE B 1 293 ? -0.723 19.094 22.312 1 95.81 293 ILE B O 1
ATOM 6814 N N . ARG B 1 294 ? 0.746 18.156 23.703 1 88.88 294 ARG B N 1
ATOM 6815 C CA . ARG B 1 294 ? 1.888 18.609 22.922 1 88.88 294 ARG B CA 1
ATOM 6816 C C . ARG B 1 294 ? 2.363 17.531 21.969 1 88.88 294 ARG B C 1
ATOM 6818 O O . ARG B 1 294 ? 2.121 16.344 22.203 1 88.88 294 ARG B O 1
ATOM 6825 N N . VAL B 1 295 ? 3.066 18 20.906 1 90.38 295 VAL B N 1
ATOM 6826 C CA . VAL B 1 295 ? 3.684 17.094 19.953 1 90.38 295 VAL B CA 1
ATOM 6827 C C . VAL B 1 295 ? 4.934 16.469 20.562 1 90.38 295 VAL B C 1
ATOM 6829 O O . VAL B 1 295 ? 5.699 17.141 21.25 1 90.38 295 VAL B O 1
ATOM 6832 N N . GLY B 1 296 ? 5.062 15.172 20.297 1 82.31 296 GLY B N 1
ATOM 6833 C CA . GLY B 1 296 ? 6.254 14.484 20.781 1 82.31 296 GLY B CA 1
ATOM 6834 C C . GLY B 1 296 ? 7.527 14.969 20.109 1 82.31 296 GLY B C 1
ATOM 6835 O O . GLY B 1 296 ? 7.504 15.414 18.969 1 82.31 296 GLY B O 1
ATOM 6836 N N . THR B 1 297 ? 8.633 14.852 20.828 1 80.88 297 THR B N 1
ATOM 6837 C CA . THR B 1 297 ? 9.906 15.336 20.297 1 80.88 297 THR B CA 1
ATOM 6838 C C . THR B 1 297 ? 10.883 14.18 20.094 1 80.88 297 THR B C 1
ATOM 6840 O O . THR B 1 297 ? 12.031 14.398 19.703 1 80.88 297 THR B O 1
ATOM 6843 N N . ALA B 1 298 ? 10.414 13.023 20.234 1 82.5 298 ALA B N 1
ATOM 6844 C CA . ALA B 1 298 ? 11.266 11.859 19.984 1 82.5 298 ALA B CA 1
ATOM 6845 C C . ALA B 1 298 ? 11.281 11.492 18.5 1 82.5 298 ALA B C 1
ATOM 6847 O O . ALA B 1 298 ? 10.836 12.273 17.656 1 82.5 298 ALA B O 1
ATOM 6848 N N . GLY B 1 299 ? 11.945 10.406 18.109 1 77.44 299 GLY B N 1
ATOM 6849 C CA . GLY B 1 299 ? 11.938 9.938 16.734 1 77.44 299 GLY B CA 1
ATOM 6850 C C . GLY B 1 299 ? 13.328 9.719 16.172 1 77.44 299 GLY B C 1
ATOM 6851 O O . GLY B 1 299 ? 13.484 9.508 14.969 1 77.44 299 GLY B O 1
ATOM 6852 N N . GLY B 1 300 ? 14.25 9.805 16.906 1 80.19 300 GLY B N 1
ATOM 6853 C CA . GLY B 1 300 ? 15.602 9.43 16.5 1 80.19 300 GLY B CA 1
ATOM 6854 C C . GLY B 1 300 ? 16.344 10.547 15.789 1 80.19 300 GLY B C 1
ATOM 6855 O O . GLY B 1 300 ? 15.781 11.617 15.555 1 80.19 300 GLY B O 1
ATOM 6856 N N . LYS B 1 301 ? 17.516 10.289 15.375 1 80.81 301 LYS B N 1
ATOM 6857 C CA . LYS B 1 301 ? 18.453 11.25 14.789 1 80.81 301 LYS B CA 1
ATOM 6858 C C . LYS B 1 301 ? 18 11.672 13.391 1 80.81 301 LYS B C 1
ATOM 6860 O O . LYS B 1 301 ? 18.188 12.82 12.992 1 80.81 301 LYS B O 1
ATOM 6865 N N . ARG B 1 302 ? 17.438 10.805 12.734 1 84.44 302 ARG B N 1
ATOM 6866 C CA . ARG B 1 302 ? 17.031 11.117 11.367 1 84.44 302 ARG B CA 1
ATOM 6867 C C . ARG B 1 302 ? 15.977 12.219 11.344 1 84.44 302 ARG B C 1
ATOM 6869 O O . ARG B 1 302 ? 15.93 13.016 10.398 1 84.44 302 ARG B O 1
ATOM 6876 N N . ARG B 1 303 ? 15.18 12.305 12.305 1 89.94 303 ARG B N 1
ATOM 6877 C CA . ARG B 1 303 ? 14.188 13.367 12.414 1 89.94 303 ARG B CA 1
ATOM 6878 C C . ARG B 1 303 ? 14.805 14.641 12.984 1 89.94 303 ARG B C 1
ATOM 6880 O O . ARG B 1 303 ? 14.602 15.727 12.438 1 89.94 303 ARG B O 1
ATOM 6887 N N . THR B 1 304 ? 15.648 14.516 13.984 1 89.31 304 THR B N 1
ATOM 6888 C CA . THR B 1 304 ? 16.172 15.695 14.672 1 89.31 304 THR B CA 1
ATOM 6889 C C . THR B 1 304 ? 17.25 16.375 13.836 1 89.31 304 THR B C 1
ATOM 6891 O O . THR B 1 304 ? 17.516 17.562 14.016 1 89.31 304 THR B O 1
ATOM 6894 N N . ASP B 1 305 ? 17.781 15.594 12.914 1 92.88 305 ASP B N 1
ATOM 6895 C CA . ASP B 1 305 ? 18.734 16.188 11.992 1 92.88 305 ASP B CA 1
ATOM 6896 C C . ASP B 1 305 ? 18.031 17.125 11.008 1 92.88 305 ASP B C 1
ATOM 6898 O O . ASP B 1 305 ? 18.688 17.969 10.375 1 92.88 305 ASP B O 1
ATOM 6902 N N . ILE B 1 306 ? 16.703 17 10.914 1 96 306 ILE B N 1
ATOM 6903 C CA . ILE B 1 306 ? 15.992 17.734 9.875 1 96 306 ILE B CA 1
ATOM 6904 C C . ILE B 1 306 ? 15.055 18.75 10.508 1 96 306 ILE B C 1
ATOM 6906 O O . ILE B 1 306 ? 15 19.906 10.086 1 96 306 ILE B O 1
ATOM 6910 N N . LEU B 1 307 ? 14.367 18.375 11.57 1 95 307 LEU B N 1
ATOM 6911 C CA . LEU B 1 307 ? 13.312 19.203 12.133 1 95 307 LEU B CA 1
ATOM 6912 C C . LEU B 1 307 ? 13.797 19.938 13.383 1 95 307 LEU B C 1
ATOM 6914 O O . LEU B 1 307 ? 14.57 19.375 14.164 1 95 307 LEU B O 1
ATOM 6918 N N . ILE B 1 308 ? 13.297 21.109 13.516 1 93.62 308 ILE B N 1
ATOM 6919 C CA . ILE B 1 308 ? 13.43 21.859 14.758 1 93.62 308 ILE B CA 1
ATOM 6920 C C . ILE B 1 308 ? 12.156 21.734 15.586 1 93.62 308 ILE B C 1
ATOM 6922 O O . ILE B 1 308 ? 11.086 22.172 15.164 1 93.62 308 ILE B O 1
ATOM 6926 N N . PRO B 1 309 ? 12.281 21.141 16.781 1 87.06 309 PRO B N 1
ATOM 6927 C CA . PRO B 1 309 ? 11.078 21 17.609 1 87.06 309 PRO B CA 1
ATOM 6928 C C . PRO B 1 309 ? 10.336 22.328 17.797 1 87.06 309 PRO B C 1
ATOM 6930 O O . PRO B 1 309 ? 10.969 23.359 18.078 1 87.06 309 PRO B O 1
ATOM 6933 N N . GLY B 1 310 ? 9.07 22.25 17.547 1 85.94 310 GLY B N 1
ATOM 6934 C CA . GLY B 1 310 ? 8.234 23.422 17.797 1 85.94 310 GLY B CA 1
ATOM 6935 C C . GLY B 1 310 ? 8.062 24.297 16.562 1 85.94 310 GLY B C 1
ATOM 6936 O O . GLY B 1 310 ? 7.148 25.125 16.516 1 85.94 310 GLY B O 1
ATOM 6937 N N . GLU B 1 311 ? 8.961 24.172 15.562 1 91.94 311 GLU B N 1
ATOM 6938 C CA . GLU B 1 311 ? 8.82 24.953 14.344 1 91.94 311 GLU B CA 1
ATOM 6939 C C . GLU B 1 311 ? 7.695 24.406 13.469 1 91.94 311 GLU B C 1
ATOM 6941 O O . GLU B 1 311 ? 7.594 23.203 13.25 1 91.94 311 GLU B O 1
ATOM 6946 N N . GLU B 1 312 ? 6.824 25.328 13 1 92.38 312 GLU B N 1
ATOM 6947 C CA . GLU B 1 312 ? 5.688 24.969 12.156 1 92.38 312 GLU B CA 1
ATOM 6948 C C . GLU B 1 312 ? 5.719 25.75 10.836 1 92.38 312 GLU B C 1
ATOM 6950 O O . GLU B 1 312 ? 6.52 26.672 10.672 1 92.38 312 GLU B O 1
ATOM 6955 N N . TRP B 1 313 ? 4.84 25.359 9.945 1 96.94 313 TRP B N 1
ATOM 6956 C CA . TRP B 1 313 ? 4.699 26.094 8.695 1 96.94 313 TRP B CA 1
ATOM 6957 C C . TRP B 1 313 ? 4.176 27.5 8.953 1 96.94 313 TRP B C 1
ATOM 6959 O O . TRP B 1 313 ? 3.275 27.703 9.773 1 96.94 313 TRP B O 1
ATOM 6969 N N . GLN B 1 314 ? 4.789 28.422 8.336 1 97.62 314 GLN B N 1
ATOM 6970 C CA . GLN B 1 314 ? 4.367 29.812 8.383 1 97.62 314 GLN B CA 1
ATOM 6971 C C . GLN B 1 314 ? 3.924 30.312 7.008 1 97.62 314 GLN B C 1
ATOM 6973 O O . GLN B 1 314 ? 4.621 30.094 6.016 1 97.62 314 GLN B O 1
ATOM 6978 N N . LEU B 1 315 ? 2.783 30.953 6.918 1 97.69 315 LEU B N 1
ATOM 6979 C CA . LEU B 1 315 ? 2.301 31.5 5.66 1 97.69 315 LEU B CA 1
ATOM 6980 C C . LEU B 1 315 ? 3.186 32.656 5.203 1 97.69 315 LEU B C 1
ATOM 6982 O O . LEU B 1 315 ? 3.492 33.562 5.988 1 97.69 315 LEU B O 1
ATOM 6986 N N . VAL B 1 316 ? 3.623 32.625 4.035 1 98.31 316 VAL B N 1
ATOM 6987 C CA . VAL B 1 316 ? 4.453 33.688 3.457 1 98.31 316 VAL B CA 1
ATOM 6988 C C . VAL B 1 316 ? 3.6 34.594 2.568 1 98.31 316 VAL B C 1
ATOM 6990 O O . VAL B 1 316 ? 3.689 35.812 2.65 1 98.31 316 VAL B O 1
ATOM 6993 N N . SER B 1 317 ? 2.857 33.969 1.712 1 97.88 317 SER B N 1
ATOM 6994 C CA . SER B 1 317 ? 2.006 34.688 0.763 1 97.88 317 SER B CA 1
ATOM 6995 C C . SER B 1 317 ? 0.8 33.844 0.364 1 97.88 317 SER B C 1
ATOM 6997 O O . SER B 1 317 ? 0.873 32.625 0.349 1 97.88 317 SER B O 1
ATOM 6999 N N . LYS B 1 318 ? -0.336 34.438 0.105 1 97.38 318 LYS B N 1
ATOM 7000 C CA . LYS B 1 318 ? -1.563 33.781 -0.336 1 97.38 318 LYS B CA 1
ATOM 7001 C C . LYS B 1 318 ? -2.268 34.594 -1.415 1 97.38 318 LYS B C 1
ATOM 7003 O O . LYS B 1 318 ? -1.813 35.688 -1.769 1 97.38 318 LYS B O 1
ATOM 7008 N N . GLY B 1 319 ? -3.32 34.031 -1.965 1 96.88 319 GLY B N 1
ATOM 7009 C CA . GLY B 1 319 ? -4.113 34.75 -2.951 1 96.88 319 GLY B CA 1
ATOM 7010 C C . GLY B 1 319 ? -3.682 34.469 -4.379 1 96.88 319 GLY B C 1
ATOM 7011 O O . GLY B 1 319 ? -4.168 35.125 -5.316 1 96.88 319 GLY B O 1
ATOM 7012 N N . HIS B 1 320 ? -2.738 33.656 -4.629 1 97.88 320 HIS B N 1
ATOM 7013 C CA . HIS B 1 320 ? -2.346 33.188 -5.965 1 97.88 320 HIS B CA 1
ATOM 7014 C C . HIS B 1 320 ? -3.312 32.156 -6.504 1 97.88 320 HIS B C 1
ATOM 7016 O O . HIS B 1 320 ? -4.152 31.641 -5.766 1 97.88 320 HIS B O 1
ATOM 7022 N N . LYS B 1 321 ? -3.268 31.875 -7.754 1 97.88 321 LYS B N 1
ATOM 7023 C CA . LYS B 1 321 ? -4.137 30.859 -8.336 1 97.88 321 LYS B CA 1
ATOM 7024 C C . LYS B 1 321 ? -3.537 29.469 -8.172 1 97.88 321 LYS B C 1
ATOM 7026 O O . LYS B 1 321 ? -4.234 28.531 -7.797 1 97.88 321 LYS B O 1
ATOM 7031 N N . PHE B 1 322 ? -2.34 29.281 -8.477 1 98.12 322 PHE B N 1
ATOM 7032 C CA . PHE B 1 322 ? -1.613 28.031 -8.305 1 98.12 322 PHE B CA 1
ATOM 7033 C C . PHE B 1 322 ? -0.109 28.266 -8.273 1 98.12 322 PHE B C 1
ATOM 7035 O O . PHE B 1 322 ? 0.493 28.578 -9.305 1 98.12 322 PHE B O 1
ATOM 7042 N N . THR B 1 323 ? 0.501 28.078 -7.125 1 98.19 323 THR B N 1
ATOM 7043 C CA . THR B 1 323 ? 1.918 28.359 -6.941 1 98.19 323 THR B CA 1
ATOM 7044 C C . THR B 1 323 ? 2.771 27.156 -7.32 1 98.19 323 THR B C 1
ATOM 7046 O O . THR B 1 323 ? 2.389 26.016 -7.062 1 98.19 323 THR B O 1
ATOM 7049 N N . GLU B 1 324 ? 3.959 27.438 -7.992 1 97.88 324 GLU B N 1
ATOM 7050 C CA . GLU B 1 324 ? 4.883 26.406 -8.43 1 97.88 324 GLU B CA 1
ATOM 7051 C C . GLU B 1 324 ? 6.316 26.922 -8.484 1 97.88 324 GLU B C 1
ATOM 7053 O O . GLU B 1 324 ? 6.574 28.094 -8.156 1 97.88 324 GLU B O 1
ATOM 7058 N N . GLY B 1 325 ? 7.215 26.047 -8.867 1 97.81 325 GLY B N 1
ATOM 7059 C CA . GLY B 1 325 ? 8.562 26.266 -9.367 1 97.81 325 GLY B CA 1
ATOM 7060 C C . GLY B 1 325 ? 9.414 27.125 -8.445 1 97.81 325 GLY B C 1
ATOM 7061 O O . GLY B 1 325 ? 10.047 28.078 -8.891 1 97.81 325 GLY B O 1
ATOM 7062 N N . PRO B 1 326 ? 9.336 26.922 -7.105 1 98.5 326 PRO B N 1
ATOM 7063 C CA . PRO B 1 326 ? 10.211 27.75 -6.27 1 98.5 326 PRO B CA 1
ATOM 7064 C C . PRO B 1 326 ? 11.695 27.5 -6.547 1 98.5 326 PRO B C 1
ATOM 7066 O O . PRO B 1 326 ? 12.094 26.359 -6.801 1 98.5 326 PRO B O 1
ATOM 7069 N N . ALA B 1 327 ? 12.438 28.594 -6.559 1 98.56 327 ALA B N 1
ATOM 7070 C CA . ALA B 1 327 ? 13.883 28.578 -6.781 1 98.56 327 ALA B CA 1
ATOM 7071 C C . ALA B 1 327 ? 14.594 29.578 -5.875 1 98.56 327 ALA B C 1
ATOM 7073 O O . ALA B 1 327 ? 14.016 30.594 -5.477 1 98.56 327 ALA B O 1
ATOM 7074 N N . VAL B 1 328 ? 15.789 29.297 -5.562 1 98.44 328 VAL B N 1
ATOM 7075 C CA . VAL B 1 328 ? 16.531 30.141 -4.637 1 98.44 328 VAL B CA 1
ATOM 7076 C C . VAL B 1 328 ? 17.781 30.688 -5.328 1 98.44 328 VAL B C 1
ATOM 7078 O O . VAL B 1 328 ? 18.438 29.969 -6.086 1 98.44 328 VAL B O 1
ATOM 7081 N N . ASN B 1 329 ? 18.062 31.984 -5.156 1 97.31 329 ASN B N 1
ATOM 7082 C CA . ASN B 1 329 ? 19.297 32.531 -5.703 1 97.31 329 ASN B CA 1
ATOM 7083 C C . ASN B 1 329 ? 20.453 32.469 -4.703 1 97.31 329 ASN B C 1
ATOM 7085 O O . ASN B 1 329 ? 20.297 31.891 -3.621 1 97.31 329 ASN B O 1
ATOM 7089 N N . ALA B 1 330 ? 21.594 32.938 -5.066 1 95.81 330 ALA B N 1
ATOM 7090 C CA . ALA B 1 330 ? 22.797 32.812 -4.27 1 95.81 330 ALA B CA 1
ATOM 7091 C C . ALA B 1 330 ? 22.656 33.531 -2.93 1 95.81 330 ALA B C 1
ATOM 7093 O O . ALA B 1 330 ? 23.266 33.125 -1.937 1 95.81 330 ALA B O 1
ATOM 7094 N N . LYS B 1 331 ? 21.828 34.531 -2.85 1 95.69 331 LYS B N 1
ATOM 7095 C CA . LYS B 1 331 ? 21.641 35.312 -1.627 1 95.69 331 LYS B CA 1
ATOM 7096 C C . LYS B 1 331 ? 20.688 34.594 -0.667 1 95.69 331 LYS B C 1
ATOM 7098 O O . LYS B 1 331 ? 20.656 34.906 0.524 1 95.69 331 LYS B O 1
ATOM 7103 N N . GLY B 1 332 ? 19.938 33.656 -1.194 1 97.38 332 GLY B N 1
ATOM 7104 C CA . GLY B 1 332 ? 18.953 32.938 -0.388 1 97.38 332 GLY B CA 1
ATOM 7105 C C . GLY B 1 332 ? 17.531 33.438 -0.594 1 97.38 332 GLY B C 1
ATOM 7106 O O . GLY B 1 332 ? 16.609 33 0.096 1 97.38 332 GLY B O 1
ATOM 7107 N N . GLU B 1 333 ? 17.375 34.406 -1.53 1 98.25 333 GLU B N 1
ATOM 7108 C CA . GLU B 1 333 ? 16.031 34.844 -1.882 1 98.25 333 GLU B CA 1
ATOM 7109 C C . GLU B 1 333 ? 15.289 33.781 -2.691 1 98.25 333 GLU B C 1
ATOM 7111 O O . GLU B 1 333 ? 15.891 33.094 -3.506 1 98.25 333 GLU B O 1
ATOM 7116 N N . VAL B 1 334 ? 13.945 33.719 -2.447 1 98.69 334 VAL B N 1
ATOM 7117 C CA . VAL B 1 334 ? 13.172 32.625 -3.074 1 98.69 334 VAL B CA 1
ATOM 7118 C C . VAL B 1 334 ? 12.219 33.219 -4.113 1 98.69 334 VAL B C 1
ATOM 7120 O O . VAL B 1 334 ? 11.594 34.281 -3.869 1 98.69 334 VAL B O 1
ATOM 7123 N N . PHE B 1 335 ? 12.242 32.688 -5.25 1 98.75 335 PHE B N 1
ATOM 7124 C CA . PHE B 1 335 ? 11.32 33.031 -6.328 1 98.75 335 PHE B CA 1
ATOM 7125 C C . PHE B 1 335 ? 10.305 31.906 -6.547 1 98.75 335 PHE B C 1
ATOM 7127 O O . PHE B 1 335 ? 10.578 30.734 -6.258 1 98.75 335 PHE B O 1
ATOM 7134 N N . PHE B 1 336 ? 9.102 32.219 -6.98 1 98.81 336 PHE B N 1
ATOM 7135 C CA . PHE B 1 336 ? 8.102 31.203 -7.285 1 98.81 336 PHE B CA 1
ATOM 7136 C C . PHE B 1 336 ? 7.137 31.703 -8.352 1 98.81 336 PHE B C 1
ATOM 7138 O O . PHE B 1 336 ? 7.074 32.906 -8.633 1 98.81 336 PHE B O 1
ATOM 7145 N N . THR B 1 337 ? 6.434 30.844 -8.969 1 98.69 337 THR B N 1
ATOM 7146 C CA . THR B 1 337 ? 5.52 31.188 -10.055 1 98.69 337 THR B CA 1
ATOM 7147 C C . THR B 1 337 ? 4.07 31.125 -9.586 1 98.69 337 THR B C 1
ATOM 7149 O O . THR B 1 337 ? 3.736 30.328 -8.703 1 98.69 337 THR B O 1
ATOM 7152 N N . ASP B 1 338 ? 3.248 32 -10.031 1 98.56 338 ASP B N 1
ATOM 7153 C CA . ASP B 1 338 ? 1.798 31.875 -10.141 1 98.56 338 ASP B CA 1
ATOM 7154 C C . ASP B 1 338 ? 1.379 31.547 -11.57 1 98.56 338 ASP B C 1
ATOM 7156 O O . ASP B 1 338 ? 1.109 32.438 -12.367 1 98.56 338 ASP B O 1
ATOM 7160 N N . VAL B 1 339 ? 1.258 30.266 -11.867 1 98.19 339 VAL B N 1
ATOM 7161 C CA . VAL B 1 339 ? 1.313 29.75 -13.234 1 98.19 339 VAL B CA 1
ATOM 7162 C C . VAL B 1 339 ? 0.135 30.297 -14.039 1 98.19 339 VAL B C 1
ATOM 7164 O O . VAL B 1 339 ? 0.324 30.922 -15.094 1 98.19 339 VAL B O 1
ATOM 7167 N N . PRO B 1 340 ? -1.112 30.188 -13.508 1 97.75 340 PRO B N 1
ATOM 7168 C CA . PRO B 1 340 ? -2.232 30.656 -14.328 1 97.75 340 PRO B CA 1
ATOM 7169 C C . PRO B 1 340 ? -2.219 32.156 -14.539 1 97.75 340 PRO B C 1
ATOM 7171 O O . PRO B 1 340 ? -2.684 32.656 -15.578 1 97.75 340 PRO B O 1
ATOM 7174 N N . ASN B 1 341 ? -1.688 32.906 -13.57 1 97.94 341 ASN B N 1
ATOM 7175 C CA . ASN B 1 341 ? -1.632 34.344 -13.695 1 97.94 341 ASN B CA 1
ATOM 7176 C C . ASN B 1 341 ? -0.396 34.781 -14.469 1 97.94 341 ASN B C 1
ATOM 7178 O O . ASN B 1 341 ? -0.204 36 -14.703 1 97.94 341 ASN B O 1
ATOM 7182 N N . SER B 1 342 ? 0.428 33.906 -14.844 1 98.06 342 SER B N 1
ATOM 7183 C CA . SER B 1 342 ? 1.605 34.156 -15.672 1 98.06 342 SER B CA 1
ATOM 7184 C C . SER B 1 342 ? 2.551 35.156 -14.984 1 98.06 342 SER B C 1
ATOM 7186 O O . SER B 1 342 ? 2.971 36.125 -15.594 1 98.06 342 SER B O 1
ATOM 7188 N N . GLN B 1 343 ? 2.826 34.875 -13.719 1 98.25 343 GLN B N 1
ATOM 7189 C CA . GLN B 1 343 ? 3.646 35.781 -12.922 1 98.25 343 GLN B CA 1
ATOM 7190 C C . GLN B 1 343 ? 4.738 35.031 -12.172 1 98.25 343 GLN B C 1
ATOM 7192 O O . GLN B 1 343 ? 4.555 33.875 -11.812 1 98.25 343 GLN B O 1
ATOM 7197 N N . ILE B 1 344 ? 5.887 35.656 -11.984 1 98.56 344 ILE B N 1
ATOM 7198 C CA . ILE B 1 344 ? 6.941 35.219 -11.078 1 98.56 344 ILE B CA 1
ATOM 7199 C C . ILE B 1 344 ? 7.09 36.219 -9.93 1 98.56 344 ILE B C 1
ATOM 7201 O O . ILE B 1 344 ? 7.18 37.438 -10.164 1 98.56 344 ILE B O 1
ATOM 7205 N N . TYR B 1 345 ? 7.086 35.656 -8.758 1 98.69 345 TYR B N 1
ATOM 7206 C CA . TYR B 1 345 ? 7.238 36.469 -7.559 1 98.69 345 TYR B CA 1
ATOM 7207 C C . TYR B 1 345 ? 8.586 36.219 -6.891 1 98.69 345 TYR B C 1
ATOM 7209 O O . TYR B 1 345 ? 9.211 35.188 -7.121 1 98.69 345 TYR B O 1
ATOM 7217 N N . LYS B 1 346 ? 9.016 37.219 -6.102 1 98.5 346 LYS B N 1
ATOM 7218 C CA . LYS B 1 346 ? 10.227 37.125 -5.293 1 98.5 346 LYS B CA 1
ATOM 7219 C C . LYS B 1 346 ? 9.922 37.312 -3.812 1 98.5 346 LYS B C 1
ATOM 7221 O O . LYS B 1 346 ? 9.141 38.219 -3.453 1 98.5 346 LYS B O 1
ATOM 7226 N N . ILE B 1 347 ? 10.414 36.438 -3.031 1 98.75 347 ILE B N 1
ATOM 7227 C CA . ILE B 1 347 ? 10.43 36.594 -1.582 1 98.75 347 ILE B CA 1
ATOM 7228 C C . ILE B 1 347 ? 11.812 37.062 -1.13 1 98.75 347 ILE B C 1
ATOM 7230 O O . ILE B 1 347 ? 12.773 36.281 -1.167 1 98.75 347 ILE B O 1
ATOM 7234 N N . GLY B 1 348 ? 11.859 38.25 -0.636 1 97.75 348 GLY B N 1
ATOM 7235 C CA . GLY B 1 348 ? 13.125 38.781 -0.151 1 97.75 348 GLY B CA 1
ATOM 7236 C C . GLY B 1 348 ? 13.539 38.219 1.191 1 97.75 348 GLY B C 1
ATOM 7237 O O . GLY B 1 348 ? 12.766 37.5 1.836 1 97.75 348 GLY B O 1
ATOM 7238 N N . LEU B 1 349 ? 14.812 38.562 1.535 1 97.12 349 LEU B N 1
ATOM 7239 C CA . LEU B 1 349 ? 15.312 38.062 2.82 1 97.12 349 LEU B CA 1
ATOM 7240 C C . LEU B 1 349 ? 14.547 38.719 3.973 1 97.12 349 LEU B C 1
ATOM 7242 O O . LEU B 1 349 ? 14.523 38.156 5.082 1 97.12 349 LEU B O 1
ATOM 7246 N N . ASP B 1 350 ? 13.93 39.812 3.736 1 95.62 350 ASP B N 1
ATOM 7247 C CA . ASP B 1 350 ? 13.117 40.5 4.73 1 95.62 350 ASP B CA 1
ATOM 7248 C C . ASP B 1 350 ? 11.711 39.906 4.805 1 95.62 350 ASP B C 1
ATOM 7250 O O . ASP B 1 350 ? 10.898 40.312 5.633 1 95.62 350 ASP B O 1
ATOM 7254 N N . GLY B 1 351 ? 11.422 39 3.955 1 95.06 351 GLY B N 1
ATOM 7255 C CA . GLY B 1 351 ? 10.133 38.312 3.959 1 95.06 351 GLY B CA 1
ATOM 7256 C C . GLY B 1 351 ? 9.109 38.969 3.049 1 95.06 351 GLY B C 1
ATOM 7257 O O . GLY B 1 351 ? 8.016 38.438 2.846 1 95.06 351 GLY B O 1
ATOM 7258 N N . MET B 1 352 ? 9.492 40.062 2.43 1 96.94 352 MET B N 1
ATOM 7259 C CA . MET B 1 352 ? 8.562 40.781 1.556 1 96.94 352 MET B CA 1
ATOM 7260 C C . MET B 1 352 ? 8.43 40.062 0.212 1 96.94 352 MET B C 1
ATOM 7262 O O . MET B 1 352 ? 9.422 39.594 -0.34 1 96.94 352 MET B O 1
ATOM 7266 N N . VAL B 1 353 ? 7.18 39.969 -0.262 1 98.38 353 VAL B N 1
ATOM 7267 C CA . VAL B 1 353 ? 6.879 39.344 -1.548 1 98.38 353 VAL B CA 1
ATOM 7268 C C . VAL B 1 353 ? 6.625 40.438 -2.596 1 98.38 353 VAL B C 1
ATOM 7270 O O . VAL B 1 353 ? 5.82 41.344 -2.379 1 98.38 353 VAL B O 1
ATOM 7273 N N . SER B 1 354 ? 7.328 40.406 -3.668 1 97.75 354 SER B N 1
ATOM 7274 C CA . SER B 1 354 ? 7.176 41.375 -4.742 1 97.75 354 SER B CA 1
ATOM 7275 C C . SER B 1 354 ? 7.102 40.688 -6.105 1 97.75 354 SER B C 1
ATOM 7277 O O . SER B 1 354 ? 7.59 39.594 -6.266 1 97.75 354 SER B O 1
ATOM 7279 N N . LEU B 1 355 ? 6.449 41.344 -7.043 1 97.81 355 LEU B N 1
ATOM 7280 C CA . LEU B 1 355 ? 6.387 40.844 -8.414 1 97.81 355 LEU B CA 1
ATOM 7281 C C . LEU B 1 355 ? 7.738 40.969 -9.102 1 97.81 355 LEU B C 1
ATOM 7283 O O . LEU B 1 355 ? 8.328 42.031 -9.125 1 97.81 355 LEU B O 1
ATOM 7287 N N . PHE B 1 356 ? 8.234 39.938 -9.625 1 98.06 356 PHE B N 1
ATOM 7288 C CA . PHE B 1 356 ? 9.516 39.938 -10.32 1 98.06 356 PHE B CA 1
ATOM 7289 C C . PHE B 1 356 ? 9.305 40.062 -11.828 1 98.06 356 PHE B C 1
ATOM 7291 O O . PHE B 1 356 ? 10 40.812 -12.5 1 98.06 356 PHE B O 1
ATOM 7298 N N . ALA B 1 357 ? 8.422 39.281 -12.344 1 97.56 357 ALA B N 1
ATOM 7299 C CA . ALA B 1 357 ? 8.117 39.312 -13.773 1 97.56 357 ALA B CA 1
ATOM 7300 C C . ALA B 1 357 ? 6.633 39.062 -14.016 1 97.56 357 ALA B C 1
ATOM 7302 O O . ALA B 1 357 ? 5.996 38.281 -13.305 1 97.56 357 ALA B O 1
ATOM 7303 N N . ASP B 1 358 ? 6.066 39.656 -15.031 1 96.94 358 ASP B N 1
ATOM 7304 C CA . ASP B 1 358 ? 4.676 39.531 -15.453 1 96.94 358 ASP B CA 1
ATOM 7305 C C . ASP B 1 358 ? 4.59 39.062 -16.906 1 96.94 358 ASP B C 1
ATOM 7307 O O . ASP B 1 358 ? 5.57 39.125 -17.641 1 96.94 358 ASP B O 1
ATOM 7311 N N . GLU B 1 359 ? 3.439 38.5 -17.266 1 96.31 359 GLU B N 1
ATOM 7312 C CA . GLU B 1 359 ? 3.188 38 -18.625 1 96.31 359 GLU B CA 1
ATOM 7313 C C . GLU B 1 359 ? 4.289 37.062 -19.078 1 96.31 359 GLU B C 1
ATOM 7315 O O . GLU B 1 359 ? 4.875 37.25 -20.156 1 96.31 359 GLU B O 1
ATOM 7320 N N . THR B 1 360 ? 4.594 36.125 -18.297 1 96.69 360 THR B N 1
ATOM 7321 C CA . THR B 1 360 ? 5.738 35.25 -18.516 1 96.69 360 THR B CA 1
ATOM 7322 C C . THR B 1 360 ? 5.402 34.156 -19.516 1 96.69 360 THR B C 1
ATOM 7324 O O . THR B 1 360 ? 6.289 33.438 -19.984 1 96.69 360 THR B O 1
ATOM 7327 N N . GLY B 1 361 ? 4.109 34.031 -19.953 1 97.25 361 GLY B N 1
ATOM 7328 C CA . GLY B 1 361 ? 3.684 32.906 -20.766 1 97.25 361 GLY B CA 1
ATOM 7329 C C . GLY B 1 361 ? 3.471 31.641 -19.984 1 97.25 361 GLY B C 1
ATOM 7330 O O . GLY B 1 361 ? 3.82 30.547 -20.438 1 97.25 361 GLY B O 1
ATOM 7331 N N . ASN B 1 362 ? 2.945 31.734 -18.688 1 97.88 362 ASN B N 1
ATOM 7332 C CA . ASN B 1 362 ? 2.619 30.641 -17.781 1 97.88 362 ASN B CA 1
ATOM 7333 C C . ASN B 1 362 ? 3.869 29.891 -17.344 1 97.88 362 ASN B C 1
ATOM 7335 O O . ASN B 1 362 ? 3.924 28.656 -17.453 1 97.88 362 ASN B O 1
ATOM 7339 N N . ALA B 1 363 ? 4.879 30.656 -16.859 1 97.88 363 ALA B N 1
ATOM 7340 C CA . ALA B 1 363 ? 6.078 30.047 -16.297 1 97.88 363 ALA B CA 1
ATOM 7341 C C . ALA B 1 363 ? 5.719 29.094 -15.164 1 97.88 363 ALA B C 1
ATOM 7343 O O . ALA B 1 363 ? 4.836 29.375 -14.359 1 97.88 363 ALA B O 1
ATOM 7344 N N . ASN B 1 364 ? 6.344 27.922 -15.164 1 97.94 364 ASN B N 1
ATOM 7345 C CA . ASN B 1 364 ? 6.105 26.859 -14.188 1 97.94 364 ASN B CA 1
ATOM 7346 C C . ASN B 1 364 ? 7.355 26.562 -13.367 1 97.94 364 ASN B C 1
ATOM 7348 O O . ASN B 1 364 ? 7.699 27.312 -12.453 1 97.94 364 ASN B O 1
ATOM 7352 N N . GLY B 1 365 ? 8.188 25.609 -13.742 1 98.62 365 GLY B N 1
ATOM 7353 C CA . GLY B 1 365 ? 9.43 25.297 -13.062 1 98.62 365 GLY B CA 1
ATOM 7354 C C . GLY B 1 365 ? 10.477 26.375 -13.203 1 98.62 365 GLY B C 1
ATOM 7355 O O . GLY B 1 365 ? 10.609 26.984 -14.273 1 98.62 365 GLY B O 1
ATOM 7356 N N . LEU B 1 366 ? 11.188 26.703 -12.133 1 98.62 366 LEU B N 1
ATOM 7357 C CA . LEU B 1 366 ? 12.281 27.672 -12.109 1 98.62 366 LEU B CA 1
ATOM 7358 C C . LEU B 1 366 ? 13.547 27.047 -11.539 1 98.62 366 LEU B C 1
ATOM 7360 O O . LEU B 1 366 ? 13.477 26.125 -10.719 1 98.62 366 LEU B O 1
ATOM 7364 N N . MET B 1 367 ? 14.602 27.547 -11.977 1 98.38 367 MET B N 1
ATOM 7365 C CA . MET B 1 367 ? 15.883 27.172 -11.383 1 98.38 367 MET B CA 1
ATOM 7366 C C . MET B 1 367 ? 16.938 28.219 -11.688 1 98.38 367 MET B C 1
ATOM 7368 O O . MET B 1 367 ? 17.031 28.719 -12.805 1 98.38 367 MET B O 1
ATOM 7372 N N . PHE B 1 368 ? 17.703 28.609 -10.703 1 97.88 368 PHE B N 1
ATOM 7373 C CA . PHE B 1 368 ? 18.828 29.5 -10.945 1 97.88 368 PHE B CA 1
ATOM 7374 C C . PHE B 1 368 ? 20.047 28.734 -11.438 1 97.88 368 PHE B C 1
ATOM 7376 O O . PHE B 1 368 ? 20.328 27.625 -10.961 1 97.88 368 PHE B O 1
ATOM 7383 N N . GLY B 1 369 ? 20.734 29.328 -12.352 1 96 369 GLY B N 1
ATOM 7384 C CA . GLY B 1 369 ? 22.047 28.828 -12.766 1 96 369 GLY B CA 1
ATOM 7385 C C . GLY B 1 369 ? 23.188 29.5 -12.047 1 96 369 GLY B C 1
ATOM 7386 O O . GLY B 1 369 ? 23.016 30.516 -11.375 1 96 369 GLY B O 1
ATOM 7387 N N . LYS B 1 370 ? 24.375 28.922 -12.188 1 93.44 370 LYS B N 1
ATOM 7388 C CA . LYS B 1 370 ? 25.562 29.484 -11.578 1 93.44 370 LYS B CA 1
ATOM 7389 C C . LYS B 1 370 ? 25.891 30.859 -12.172 1 93.44 370 LYS B C 1
ATOM 7391 O O . LYS B 1 370 ? 26.625 31.641 -11.57 1 93.44 370 LYS B O 1
ATOM 7396 N N . ASP B 1 371 ? 25.391 31.172 -13.32 1 93.69 371 ASP B N 1
ATOM 7397 C CA . ASP B 1 371 ? 25.594 32.438 -13.984 1 93.69 371 ASP B CA 1
ATOM 7398 C C . ASP B 1 371 ? 24.703 33.531 -13.383 1 93.69 371 ASP B C 1
ATOM 7400 O O . ASP B 1 371 ? 24.75 34.688 -13.805 1 93.69 371 ASP B O 1
ATOM 7404 N N . GLY B 1 372 ? 23.844 33.125 -12.445 1 94.88 372 GLY B N 1
ATOM 7405 C CA . GLY B 1 372 ? 23 34.094 -11.75 1 94.88 372 GLY B CA 1
ATOM 7406 C C . GLY B 1 372 ? 21.672 34.312 -12.445 1 94.88 372 GLY B C 1
ATOM 7407 O O . GLY B 1 372 ? 20.797 35.031 -11.922 1 94.88 372 GLY B O 1
ATOM 7408 N N . LYS B 1 373 ? 21.469 33.719 -13.562 1 97.25 373 LYS B N 1
ATOM 7409 C CA . LYS B 1 373 ? 20.203 33.875 -14.266 1 97.25 373 LYS B CA 1
ATOM 7410 C C . LYS B 1 373 ? 19.141 32.906 -13.727 1 97.25 373 LYS B C 1
ATOM 7412 O O . LYS B 1 373 ? 19.469 31.859 -13.195 1 97.25 373 LYS B O 1
ATOM 7417 N N . LEU B 1 374 ? 17.891 33.344 -13.82 1 98.38 374 LEU B N 1
ATOM 7418 C CA . LEU B 1 374 ? 16.734 32.5 -13.484 1 98.38 374 LEU B CA 1
ATOM 7419 C C . LEU B 1 374 ? 16.156 31.844 -14.727 1 98.38 374 LEU B C 1
ATOM 7421 O O . LEU B 1 374 ? 15.609 32.531 -15.602 1 98.38 374 LEU B O 1
ATOM 7425 N N . TYR B 1 375 ? 16.312 30.547 -14.805 1 98.44 375 TYR B N 1
ATOM 7426 C CA . TYR B 1 375 ? 15.758 29.781 -15.914 1 98.44 375 TYR B CA 1
ATOM 7427 C C . TYR B 1 375 ? 14.336 29.328 -15.602 1 98.44 375 TYR B C 1
ATOM 7429 O O . TYR B 1 375 ? 14.031 28.953 -14.469 1 98.44 375 TYR B O 1
ATOM 7437 N N . ALA B 1 376 ? 13.445 29.422 -16.641 1 98.75 376 ALA B N 1
ATOM 7438 C CA . ALA B 1 376 ? 12.031 29.125 -16.438 1 98.75 376 ALA B CA 1
ATOM 7439 C C . ALA B 1 376 ? 11.5 28.219 -17.547 1 98.75 376 ALA B C 1
ATOM 7441 O O . ALA B 1 376 ? 11.844 28.406 -18.719 1 98.75 376 ALA B O 1
ATOM 7442 N N . CYS B 1 377 ? 10.734 27.203 -17.172 1 98.5 377 CYS B N 1
ATOM 7443 C CA . CYS B 1 377 ? 9.891 26.484 -18.109 1 98.5 377 CYS B CA 1
ATOM 7444 C C . CYS B 1 377 ? 8.656 27.312 -18.469 1 98.5 377 CYS B C 1
ATOM 7446 O O . CYS B 1 377 ? 7.73 27.422 -17.672 1 98.5 377 CYS B O 1
ATOM 7448 N N . VAL B 1 378 ? 8.625 27.797 -19.656 1 97.5 378 VAL B N 1
ATOM 7449 C CA . VAL B 1 378 ? 7.473 28.562 -20.109 1 97.5 378 VAL B CA 1
ATOM 7450 C C . VAL B 1 378 ? 6.547 27.688 -20.953 1 97.5 378 VAL B C 1
ATOM 7452 O O . VAL B 1 378 ? 6.57 27.734 -22.188 1 97.5 378 VAL B O 1
ATOM 7455 N N . SER B 1 379 ? 5.703 26.969 -20.281 1 93.75 379 SER B N 1
ATOM 7456 C CA . SER B 1 379 ? 4.91 25.906 -20.875 1 93.75 379 SER B CA 1
ATOM 7457 C C . SER B 1 379 ? 3.904 26.453 -21.875 1 93.75 379 SER B C 1
ATOM 7459 O O . SER B 1 379 ? 3.621 25.828 -22.906 1 93.75 379 SER B O 1
ATOM 7461 N N . GLY B 1 380 ? 3.346 27.609 -21.625 1 93.19 380 GLY B N 1
ATOM 7462 C CA . GLY B 1 380 ? 2.354 28.203 -22.5 1 93.19 380 GLY B CA 1
ATOM 7463 C C . GLY B 1 380 ? 2.898 28.516 -23.891 1 93.19 380 GLY B C 1
ATOM 7464 O O . GLY B 1 380 ? 2.152 28.516 -24.875 1 93.19 380 GLY B O 1
ATOM 7465 N N . LYS B 1 381 ? 4.172 28.781 -23.922 1 95.25 381 LYS B N 1
ATOM 7466 C CA . LYS B 1 381 ? 4.816 29.125 -25.188 1 95.25 381 LYS B CA 1
ATOM 7467 C C . LYS B 1 381 ? 5.75 28.016 -25.656 1 95.25 381 LYS B C 1
ATOM 7469 O O . LYS B 1 381 ? 6.391 28.141 -26.703 1 95.25 381 LYS B O 1
ATOM 7474 N N . LYS B 1 382 ? 5.867 26.953 -24.859 1 97.38 382 LYS B N 1
ATOM 7475 C CA . LYS B 1 382 ? 6.766 25.844 -25.141 1 97.38 382 LYS B CA 1
ATOM 7476 C C . LYS B 1 382 ? 8.195 26.344 -25.344 1 97.38 382 LYS B C 1
ATOM 7478 O O . LYS B 1 382 ? 8.828 26.031 -26.359 1 97.38 382 LYS B O 1
ATOM 7483 N N . GLN B 1 383 ? 8.695 27.109 -24.344 1 98 383 GLN B N 1
ATOM 7484 C CA . GLN B 1 383 ? 10.031 27.703 -24.375 1 98 383 GLN B CA 1
ATOM 7485 C C . GLN B 1 383 ? 10.734 27.531 -23.031 1 98 383 GLN B C 1
ATOM 7487 O O . GLN B 1 383 ? 10.078 27.375 -22 1 98 383 GLN B O 1
ATOM 7492 N N . ILE B 1 384 ? 12 27.422 -23.109 1 98.62 384 ILE B N 1
ATOM 7493 C CA . ILE B 1 384 ? 12.836 27.703 -21.938 1 98.62 384 ILE B CA 1
ATOM 7494 C C . ILE B 1 384 ? 13.375 29.125 -22.016 1 98.62 384 ILE B C 1
ATOM 7496 O O . ILE B 1 384 ? 13.953 29.531 -23.031 1 98.62 384 ILE B O 1
ATOM 7500 N N . VAL B 1 385 ? 13.164 29.875 -20.938 1 98.31 385 VAL B N 1
ATOM 7501 C CA . VAL B 1 385 ? 13.539 31.281 -20.891 1 98.31 385 VAL B CA 1
ATOM 7502 C C . VAL B 1 385 ? 14.492 31.531 -19.719 1 98.31 385 VAL B C 1
ATOM 7504 O O . VAL B 1 385 ? 14.398 30.875 -18.688 1 98.31 385 VAL B O 1
ATOM 7507 N N . ALA B 1 386 ? 15.438 32.438 -19.906 1 98.19 386 ALA B N 1
ATOM 7508 C CA . ALA B 1 386 ? 16.312 32.875 -18.828 1 98.19 386 ALA B CA 1
ATOM 7509 C C . ALA B 1 386 ? 16.109 34.344 -18.516 1 98.19 386 ALA B C 1
ATOM 7511 O O . ALA B 1 386 ? 16 35.188 -19.438 1 98.19 386 ALA B O 1
ATOM 7512 N N . TYR B 1 387 ? 16 34.625 -17.266 1 98.19 387 TYR B N 1
ATOM 7513 C CA . TYR B 1 387 ? 15.875 36 -16.781 1 98.19 387 TYR B CA 1
ATOM 7514 C C . TYR B 1 387 ? 17.156 36.469 -16.141 1 98.19 387 TYR B C 1
ATOM 7516 O O . TYR B 1 387 ? 17.766 35.75 -15.336 1 98.19 387 TYR B O 1
ATOM 7524 N N . THR B 1 388 ? 17.547 37.688 -16.438 1 96.38 388 THR B N 1
ATOM 7525 C CA . THR B 1 388 ? 18.594 38.375 -15.695 1 96.38 388 THR B CA 1
ATOM 7526 C C . THR B 1 388 ? 18.047 38.938 -14.398 1 96.38 388 THR B C 1
ATOM 7528 O O . THR B 1 388 ? 16.828 39.031 -14.203 1 96.38 388 THR B O 1
ATOM 7531 N N . PRO B 1 389 ? 18.938 39.312 -13.477 1 92.19 389 PRO B N 1
ATOM 7532 C CA . PRO B 1 389 ? 18.484 39.812 -12.188 1 92.19 389 PRO B CA 1
ATOM 7533 C C . PRO B 1 389 ? 17.594 41.031 -12.336 1 92.19 389 PRO B C 1
ATOM 7535 O O . PRO B 1 389 ? 16.75 41.312 -11.469 1 92.19 389 PRO B O 1
ATOM 7538 N N . ASP B 1 390 ? 17.719 41.781 -13.445 1 89.75 390 ASP B N 1
ATOM 7539 C CA . ASP B 1 390 ? 16.938 43 -13.641 1 89.75 390 ASP B CA 1
ATOM 7540 C C . ASP B 1 390 ? 15.609 42.688 -14.344 1 89.75 390 ASP B C 1
ATOM 7542 O O . ASP B 1 390 ? 14.852 43.594 -14.68 1 89.75 390 ASP B O 1
ATOM 7546 N N . GLY B 1 391 ? 15.398 41.375 -14.625 1 90.06 391 GLY B N 1
ATOM 7547 C CA . GLY B 1 391 ? 14.094 40.969 -15.125 1 90.06 391 GLY B CA 1
ATOM 7548 C C . GLY B 1 391 ? 14.039 40.844 -16.641 1 90.06 391 GLY B C 1
ATOM 7549 O O . GLY B 1 391 ? 13 40.5 -17.203 1 90.06 391 GLY B O 1
ATOM 7550 N N . LYS B 1 392 ? 15.18 41.125 -17.266 1 94 392 LYS B N 1
ATOM 7551 C CA . LYS B 1 392 ? 15.219 40.938 -18.719 1 94 392 LYS B CA 1
ATOM 7552 C C . LYS B 1 392 ? 15.312 39.469 -19.094 1 94 392 LYS B C 1
ATOM 7554 O O . LYS B 1 392 ? 16.016 38.688 -18.438 1 94 392 LYS B O 1
ATOM 7559 N N . SER B 1 393 ? 14.523 39.094 -20.141 1 95.88 393 SER B N 1
ATOM 7560 C CA . SER B 1 393 ? 14.453 37.688 -20.469 1 95.88 393 SER B CA 1
ATOM 7561 C C . SER B 1 393 ? 15.016 37.406 -21.859 1 95.88 393 SER B C 1
ATOM 7563 O O . SER B 1 393 ? 15.016 38.281 -22.719 1 95.88 393 SER B O 1
ATOM 7565 N N . GLU B 1 394 ? 15.555 36.281 -22.078 1 96.12 394 GLU B N 1
ATOM 7566 C CA . GLU B 1 394 ? 15.984 35.75 -23.359 1 96.12 394 GLU B CA 1
ATOM 7567 C C . GLU B 1 394 ? 15.516 34.281 -23.531 1 96.12 394 GLU B C 1
ATOM 7569 O O . GLU B 1 394 ? 15.5 33.531 -22.562 1 96.12 394 GLU B O 1
ATOM 7574 N N . VAL B 1 395 ? 15.125 33.938 -24.719 1 97.56 395 VAL B N 1
ATOM 7575 C CA . VAL B 1 395 ? 14.719 32.562 -25.031 1 97.56 395 VAL B CA 1
ATOM 7576 C C . VAL B 1 395 ? 15.953 31.688 -25.203 1 97.56 395 VAL B C 1
ATOM 7578 O O . VAL B 1 395 ? 16.844 32 -26 1 97.56 395 VAL B O 1
ATOM 7581 N N . ILE B 1 396 ? 16.016 30.656 -24.5 1 97.44 396 ILE B N 1
ATOM 7582 C CA . ILE B 1 396 ? 17.109 29.719 -24.531 1 97.44 396 ILE B CA 1
ATOM 7583 C C . ILE B 1 396 ? 16.812 28.578 -25.516 1 97.44 396 ILE B C 1
ATOM 7585 O O . ILE B 1 396 ? 17.703 28.109 -26.219 1 97.44 396 ILE B O 1
ATOM 7589 N N . ALA B 1 397 ? 15.609 28.109 -25.516 1 97.75 397 ALA B N 1
ATOM 7590 C CA . ALA B 1 397 ? 15.164 27.031 -26.391 1 97.75 397 ALA B CA 1
ATOM 7591 C C . ALA B 1 397 ? 13.695 27.203 -26.766 1 97.75 397 ALA B C 1
ATOM 7593 O O . ALA B 1 397 ? 12.875 27.609 -25.938 1 97.75 397 ALA B O 1
ATOM 7594 N N . GLU B 1 398 ? 13.391 26.875 -28 1 96.88 398 GLU B N 1
ATOM 7595 C CA . GLU B 1 398 ? 12.031 26.969 -28.516 1 96.88 398 GLU B CA 1
ATOM 7596 C C . GLU B 1 398 ? 11.438 25.578 -28.766 1 96.88 398 GLU B C 1
ATOM 7598 O O . GLU B 1 398 ? 12.172 24.594 -28.859 1 96.88 398 GLU B O 1
ATOM 7603 N N . ASN B 1 399 ? 10.117 25.516 -28.844 1 96.31 399 ASN B N 1
ATOM 7604 C CA . ASN B 1 399 ? 9.383 24.297 -29.141 1 96.31 399 ASN B CA 1
ATOM 7605 C C . ASN B 1 399 ? 9.68 23.203 -28.125 1 96.31 399 ASN B C 1
ATOM 7607 O O . ASN B 1 399 ? 9.945 22.047 -28.484 1 96.31 399 ASN B O 1
ATOM 7611 N N . VAL B 1 400 ? 9.805 23.547 -26.906 1 97.31 400 VAL B N 1
ATOM 7612 C CA . VAL B 1 400 ? 10.07 22.625 -25.812 1 97.31 400 VAL B CA 1
ATOM 7613 C C . VAL B 1 400 ? 8.859 22.547 -24.891 1 97.31 400 VAL B C 1
ATOM 7615 O O . VAL B 1 400 ? 8.617 23.469 -24.094 1 97.31 400 VAL B O 1
ATOM 7618 N N . SER B 1 401 ? 8.031 21.453 -25.047 1 97.38 401 SER B N 1
ATOM 7619 C CA . SER B 1 401 ? 7.051 21.172 -24 1 97.38 401 SER B CA 1
ATOM 7620 C C . SER B 1 401 ? 7.723 20.906 -22.672 1 97.38 401 SER B C 1
ATOM 7622 O O . SER B 1 401 ? 8.664 20.109 -22.578 1 97.38 401 SER B O 1
ATOM 7624 N N . CYS B 1 402 ? 7.328 21.656 -21.625 1 97.88 402 CYS B N 1
ATOM 7625 C CA . CYS B 1 402 ? 8.133 21.625 -20.422 1 97.88 402 CYS B CA 1
ATOM 7626 C C . CYS B 1 402 ? 7.262 21.828 -19.188 1 97.88 402 CYS B C 1
ATOM 7628 O O . CYS B 1 402 ? 6.211 22.469 -19.266 1 97.88 402 CYS B O 1
ATOM 7630 N N . ASN B 1 403 ? 7.672 21.25 -18.062 1 98.38 403 ASN B N 1
ATOM 7631 C CA . ASN B 1 403 ? 7.023 21.406 -16.75 1 98.38 403 ASN B CA 1
ATOM 7632 C C . ASN B 1 403 ? 8.008 21.875 -15.695 1 98.38 403 ASN B C 1
ATOM 7634 O O . ASN B 1 403 ? 7.773 22.891 -15.039 1 98.38 403 ASN B O 1
ATOM 7638 N N . ASP B 1 404 ? 9.078 21.188 -15.492 1 98.75 404 ASP B N 1
ATOM 7639 C CA . ASP B 1 404 ? 10.125 21.516 -14.531 1 98.75 404 ASP B CA 1
ATOM 7640 C C . ASP B 1 404 ? 11.508 21.391 -15.156 1 98.75 404 ASP B C 1
ATOM 7642 O O . ASP B 1 404 ? 11.656 20.859 -16.25 1 98.75 404 ASP B O 1
ATOM 7646 N N . LEU B 1 405 ? 12.531 22.016 -14.477 1 98.75 405 LEU B N 1
ATOM 7647 C CA . LEU B 1 405 ? 13.883 21.953 -15.023 1 98.75 405 LEU B CA 1
ATOM 7648 C C . LEU B 1 405 ? 14.93 22.031 -13.914 1 98.75 405 LEU B C 1
ATOM 7650 O O . LEU B 1 405 ? 14.617 22.484 -12.805 1 98.75 405 LEU B O 1
ATOM 7654 N N . VAL B 1 406 ? 16.078 21.594 -14.188 1 98.38 406 VAL B N 1
ATOM 7655 C CA . VAL B 1 406 ? 17.234 21.766 -13.328 1 98.38 406 VAL B CA 1
ATOM 7656 C C . VAL B 1 406 ? 18.453 22.156 -14.164 1 98.38 406 VAL B C 1
ATOM 7658 O O . VAL B 1 406 ? 18.625 21.672 -15.281 1 98.38 406 VAL B O 1
ATOM 7661 N N . VAL B 1 407 ? 19.188 23.141 -13.688 1 97.38 407 VAL B N 1
ATOM 7662 C CA . VAL B 1 407 ? 20.375 23.625 -14.352 1 97.38 407 VAL B CA 1
ATOM 7663 C C . VAL B 1 407 ? 21.625 23.031 -13.695 1 97.38 407 VAL B C 1
ATOM 7665 O O . VAL B 1 407 ? 21.859 23.234 -12.5 1 97.38 407 VAL B O 1
ATOM 7668 N N . GLY B 1 408 ? 22.391 22.281 -14.445 1 94.69 408 GLY B N 1
ATOM 7669 C CA . GLY B 1 408 ? 23.625 21.703 -13.961 1 94.69 408 GLY B CA 1
ATOM 7670 C C . GLY B 1 408 ? 24.828 22.062 -14.805 1 94.69 408 GLY B C 1
ATOM 7671 O O . GLY B 1 408 ? 24.719 22.875 -15.734 1 94.69 408 GLY B O 1
ATOM 7672 N N . ASP B 1 409 ? 25.953 21.531 -14.445 1 93.38 409 ASP B N 1
ATOM 7673 C CA . ASP B 1 409 ? 27.203 21.797 -15.141 1 93.38 409 ASP B CA 1
ATOM 7674 C C . ASP B 1 409 ? 27.156 21.266 -16.578 1 93.38 409 ASP B C 1
ATOM 7676 O O . ASP B 1 409 ? 27.828 21.797 -17.469 1 93.38 409 ASP B O 1
ATOM 7680 N N . ASN B 1 410 ? 26.359 20.25 -16.781 1 92.62 410 ASN B N 1
ATOM 7681 C CA . ASN B 1 410 ? 26.312 19.609 -18.094 1 92.62 410 ASN B CA 1
ATOM 7682 C C . ASN B 1 410 ? 25.109 20.078 -18.906 1 92.62 410 ASN B C 1
ATOM 7684 O O . ASN B 1 410 ? 24.766 19.453 -19.906 1 92.62 410 ASN B O 1
ATOM 7688 N N . GLY B 1 411 ? 24.5 21.109 -18.453 1 95.75 411 GLY B N 1
ATOM 7689 C CA . GLY B 1 411 ? 23.359 21.594 -19.188 1 95.75 411 GLY B CA 1
ATOM 7690 C C . GLY B 1 411 ? 22.094 21.656 -18.359 1 95.75 411 GLY B C 1
ATOM 7691 O O . GLY B 1 411 ? 22.156 21.734 -17.125 1 95.75 411 GLY B O 1
ATOM 7692 N N . ILE B 1 412 ? 20.938 21.75 -19.109 1 98.19 412 ILE B N 1
ATOM 7693 C CA . ILE B 1 412 ? 19.625 21.859 -18.484 1 98.19 412 ILE B CA 1
ATOM 7694 C C . ILE B 1 412 ? 18.812 20.609 -18.75 1 98.19 412 ILE B C 1
ATOM 7696 O O . ILE B 1 412 ? 18.703 20.156 -19.906 1 98.19 412 ILE B O 1
ATOM 7700 N N . TYR B 1 413 ? 18.328 19.953 -17.734 1 98.81 413 TYR B N 1
ATOM 7701 C CA . TYR B 1 413 ? 17.359 18.875 -17.906 1 98.81 413 TYR B CA 1
ATOM 7702 C C . TYR B 1 413 ? 15.93 19.375 -17.703 1 98.81 413 TYR B C 1
ATOM 7704 O O . TYR B 1 413 ? 15.672 20.188 -16.812 1 98.81 413 TYR B O 1
ATOM 7712 N N . VAL B 1 414 ? 15 18.953 -18.578 1 98.81 414 VAL B N 1
ATOM 7713 C CA . VAL B 1 414 ? 13.625 19.438 -18.594 1 98.81 414 VAL B CA 1
ATOM 7714 C C . VAL B 1 414 ? 12.664 18.25 -18.625 1 98.81 414 VAL B C 1
ATOM 7716 O O . VAL B 1 414 ? 12.883 17.281 -19.359 1 98.81 414 VAL B O 1
ATOM 7719 N N . THR B 1 415 ? 11.648 18.234 -17.797 1 98.81 415 THR B N 1
ATOM 7720 C CA . THR B 1 415 ? 10.609 17.219 -17.875 1 98.81 415 THR B CA 1
ATOM 7721 C C . THR B 1 415 ? 9.469 17.656 -18.781 1 98.81 415 THR B C 1
ATOM 7723 O O . THR B 1 415 ? 9.086 18.828 -18.766 1 98.81 415 THR B O 1
ATOM 7726 N N . ASP B 1 416 ? 8.984 16.781 -19.594 1 98.44 416 ASP B N 1
ATOM 7727 C CA . ASP B 1 416 ? 7.891 16.969 -20.547 1 98.44 416 ASP B CA 1
ATOM 7728 C C . ASP B 1 416 ? 6.785 15.938 -20.312 1 98.44 416 ASP B C 1
ATOM 7730 O O . ASP B 1 416 ? 6.715 14.93 -21.016 1 98.44 416 ASP B O 1
ATOM 7734 N N . PRO B 1 417 ? 5.891 16.234 -19.328 1 97.69 417 PRO B N 1
ATOM 7735 C CA . PRO B 1 417 ? 4.848 15.266 -19 1 97.69 417 PRO B CA 1
ATOM 7736 C C . PRO B 1 417 ? 3.938 14.961 -20.188 1 97.69 417 PRO B C 1
ATOM 7738 O O . PRO B 1 417 ? 3.488 13.82 -20.359 1 97.69 417 PRO B O 1
ATOM 7741 N N . GLU B 1 418 ? 3.621 15.922 -21 1 96.12 418 GLU B N 1
ATOM 7742 C CA . GLU B 1 418 ? 2.73 15.75 -22.141 1 96.12 418 GLU B CA 1
ATOM 7743 C C . GLU B 1 418 ? 3.221 14.633 -23.062 1 96.12 418 GLU B C 1
ATOM 7745 O O . GLU B 1 418 ? 2.42 13.852 -23.578 1 96.12 418 GLU B O 1
ATOM 7750 N N . ASN B 1 419 ? 4.492 14.625 -23.266 1 97.5 419 ASN B N 1
ATOM 7751 C CA . ASN B 1 419 ? 5.074 13.641 -24.172 1 97.5 419 ASN B CA 1
ATOM 7752 C C . ASN B 1 419 ? 5.797 12.531 -23.422 1 97.5 419 ASN B C 1
ATOM 7754 O O . ASN B 1 419 ? 6.5 11.719 -24.016 1 97.5 419 ASN B O 1
ATOM 7758 N N . LYS B 1 420 ? 5.695 12.523 -22.141 1 97.88 420 LYS B N 1
ATOM 7759 C CA . LYS B 1 420 ? 6.23 11.492 -21.25 1 97.88 420 LYS B CA 1
ATOM 7760 C C . LYS B 1 420 ? 7.727 11.289 -21.484 1 97.88 420 LYS B C 1
ATOM 7762 O O . LYS B 1 420 ? 8.18 10.164 -21.703 1 97.88 420 LYS B O 1
ATOM 7767 N N . ARG B 1 421 ? 8.461 12.359 -21.406 1 98.56 421 ARG B N 1
ATOM 7768 C CA . ARG B 1 421 ? 9.891 12.25 -21.703 1 98.56 421 ARG B CA 1
ATOM 7769 C C . ARG B 1 421 ? 10.695 13.273 -20.906 1 98.56 421 ARG B C 1
ATOM 7771 O O . ARG B 1 421 ? 10.125 14.164 -20.266 1 98.56 421 ARG B O 1
ATOM 7778 N N . VAL B 1 422 ? 11.992 13.141 -20.812 1 98.81 422 VAL B N 1
ATOM 7779 C CA . VAL B 1 422 ? 12.977 14.055 -20.25 1 98.81 422 VAL B CA 1
ATOM 7780 C C . VAL B 1 422 ? 13.891 14.578 -21.359 1 98.81 422 VAL B C 1
ATOM 7782 O O . VAL B 1 422 ? 14.352 13.812 -22.203 1 98.81 422 VAL B O 1
ATOM 7785 N N . LEU B 1 423 ? 14.094 15.867 -21.375 1 98.69 423 LEU B N 1
ATOM 7786 C CA . LEU B 1 423 ? 14.922 16.531 -22.375 1 98.69 423 LEU B CA 1
ATOM 7787 C C . LEU B 1 423 ? 16.219 17.047 -21.75 1 98.69 423 LEU B C 1
ATOM 7789 O O . LEU B 1 423 ? 16.281 17.25 -20.531 1 98.69 423 LEU B O 1
ATOM 7793 N N . HIS B 1 424 ? 17.203 17.188 -22.578 1 98.69 424 HIS B N 1
ATOM 7794 C CA . HIS B 1 424 ? 18.484 17.812 -22.234 1 98.69 424 HIS B CA 1
ATOM 7795 C C . HIS B 1 424 ? 18.812 18.938 -23.203 1 98.69 424 HIS B C 1
ATOM 7797 O O . HIS B 1 424 ? 18.656 18.797 -24.422 1 98.69 424 HIS B O 1
ATOM 7803 N N . ILE B 1 425 ? 19.109 20.062 -22.656 1 98.19 425 ILE B N 1
ATOM 7804 C CA . ILE B 1 425 ? 19.594 21.203 -23.438 1 98.19 425 ILE B CA 1
ATOM 7805 C C . ILE B 1 425 ? 21.078 21.438 -23.125 1 98.19 425 ILE B C 1
ATOM 7807 O O . ILE B 1 425 ? 21.422 21.797 -22 1 98.19 425 ILE B O 1
ATOM 7811 N N . ASP B 1 426 ? 21.891 21.359 -24.109 1 96.62 426 ASP B N 1
ATOM 7812 C CA . ASP B 1 426 ? 23.328 21.469 -23.875 1 96.62 426 ASP B CA 1
ATOM 7813 C C . ASP B 1 426 ? 23.797 22.922 -23.984 1 96.62 426 ASP B C 1
ATOM 7815 O O . ASP B 1 426 ? 22.969 23.844 -24.078 1 96.62 426 ASP B O 1
ATOM 7819 N N . GLY B 1 427 ? 25.125 23.172 -23.859 1 91.94 427 GLY B N 1
ATOM 7820 C CA . GLY B 1 427 ? 25.703 24.5 -23.875 1 91.94 427 GLY B CA 1
ATOM 7821 C C . GLY B 1 427 ? 25.469 25.234 -25.188 1 91.94 427 GLY B C 1
ATOM 7822 O O . GLY B 1 427 ? 25.516 26.469 -25.234 1 91.94 427 GLY B O 1
ATOM 7823 N N . ASP B 1 428 ? 25.203 24.5 -26.266 1 92.75 428 ASP B N 1
ATOM 7824 C CA . ASP B 1 428 ? 24.922 25.078 -27.562 1 92.75 428 ASP B CA 1
ATOM 7825 C C . ASP B 1 428 ? 23.422 25.25 -27.781 1 92.75 428 ASP B C 1
ATOM 7827 O O . ASP B 1 428 ? 22.969 25.484 -28.906 1 92.75 428 ASP B O 1
ATOM 7831 N N . LYS B 1 429 ? 22.672 24.984 -26.734 1 94.25 429 LYS B N 1
ATOM 7832 C CA . LYS B 1 429 ? 21.219 25.156 -26.719 1 94.25 429 LYS B CA 1
ATOM 7833 C C . LYS B 1 429 ? 20.547 24.109 -27.609 1 94.25 429 LYS B C 1
ATOM 7835 O O . LYS B 1 429 ? 19.422 24.312 -28.078 1 94.25 429 LYS B O 1
ATOM 7840 N N . LYS B 1 430 ? 21.281 23.062 -27.875 1 96.25 430 LYS B N 1
ATOM 7841 C CA . LYS B 1 430 ? 20.672 21.938 -28.594 1 96.25 430 LYS B CA 1
ATOM 7842 C C . LYS B 1 430 ? 19.797 21.109 -27.656 1 96.25 430 LYS B C 1
ATOM 7844 O O . LYS B 1 430 ? 20.219 20.766 -26.547 1 96.25 430 LYS B O 1
ATOM 7849 N N . VAL B 1 431 ? 18.578 20.812 -28.125 1 97.75 431 VAL B N 1
ATOM 7850 C CA . VAL B 1 431 ? 17.625 20.047 -27.344 1 97.75 431 VAL B CA 1
ATOM 7851 C C . VAL B 1 431 ? 17.656 18.578 -27.781 1 97.75 431 VAL B C 1
ATOM 7853 O O . VAL B 1 431 ? 17.578 18.281 -28.969 1 97.75 431 VAL B O 1
ATOM 7856 N N . SER B 1 432 ? 17.781 17.641 -26.891 1 97.75 432 SER B N 1
ATOM 7857 C CA . SER B 1 432 ? 17.75 16.203 -27.172 1 97.75 432 SER B CA 1
ATOM 7858 C C . SER B 1 432 ? 16.891 15.469 -26.156 1 97.75 432 SER B C 1
ATOM 7860 O O . SER B 1 432 ? 16.75 15.898 -25.016 1 97.75 432 SER B O 1
ATOM 7862 N N . VAL B 1 433 ? 16.219 14.344 -26.609 1 98.12 433 VAL B N 1
ATOM 7863 C CA . VAL B 1 433 ? 15.492 13.461 -25.703 1 98.12 433 VAL B CA 1
ATOM 7864 C C . VAL B 1 433 ? 16.469 12.523 -25 1 98.12 433 VAL B C 1
ATOM 7866 O O . VAL B 1 433 ? 17.25 11.82 -25.656 1 98.12 433 VAL B O 1
ATOM 7869 N N . VAL B 1 434 ? 16.406 12.5 -23.703 1 98.31 434 VAL B N 1
ATOM 7870 C CA . VAL B 1 434 ? 17.359 11.664 -22.984 1 98.31 434 VAL B CA 1
ATOM 7871 C C . VAL B 1 434 ? 16.641 10.516 -22.297 1 98.31 434 VAL B C 1
ATOM 7873 O O . VAL B 1 434 ? 17.266 9.555 -21.844 1 98.31 434 VAL B O 1
ATOM 7876 N N . ASP B 1 435 ? 15.352 10.516 -22.094 1 98 435 ASP B N 1
ATOM 7877 C CA . ASP B 1 435 ? 14.531 9.406 -21.625 1 98 435 ASP B CA 1
ATOM 7878 C C . ASP B 1 435 ? 13.102 9.523 -22.125 1 98 435 ASP B C 1
ATOM 7880 O O . ASP B 1 435 ? 12.477 10.586 -22 1 98 435 ASP B O 1
ATOM 7884 N N . GLU B 1 436 ? 12.539 8.516 -22.688 1 96.12 436 GLU B N 1
ATOM 7885 C CA . GLU B 1 436 ? 11.148 8.516 -23.141 1 96.12 436 GLU B CA 1
ATOM 7886 C C . GLU B 1 436 ? 10.5 7.152 -22.922 1 96.12 436 GLU B C 1
ATOM 7888 O O . GLU B 1 436 ? 9.508 6.82 -23.578 1 96.12 436 GLU B O 1
ATOM 7893 N N . LYS B 1 437 ? 11.117 6.391 -22.047 1 95.06 437 LYS B N 1
ATOM 7894 C CA . LYS B 1 437 ? 10.609 5.039 -21.812 1 95.06 437 LYS B CA 1
ATOM 7895 C C . LYS B 1 437 ? 10.156 4.867 -20.375 1 95.06 437 LYS B C 1
ATOM 7897 O O . LYS B 1 437 ? 10.914 5.137 -19.438 1 95.06 437 LYS B O 1
ATOM 7902 N N . GLY B 1 438 ? 8.984 4.41 -20.234 1 92.88 438 GLY B N 1
ATOM 7903 C CA . GLY B 1 438 ? 8.516 3.975 -18.922 1 92.88 438 GLY B CA 1
ATOM 7904 C C . GLY B 1 438 ? 8.078 5.125 -18.047 1 92.88 438 GLY B C 1
ATOM 7905 O O . GLY B 1 438 ? 7.875 4.945 -16.844 1 92.88 438 GLY B O 1
ATOM 7906 N N . LEU B 1 439 ? 7.977 6.297 -18.531 1 96.12 439 LEU B N 1
ATOM 7907 C CA . LEU B 1 439 ? 7.5 7.453 -17.781 1 96.12 439 LEU B CA 1
ATOM 7908 C C . LEU B 1 439 ? 6.016 7.688 -18.031 1 96.12 439 LEU B C 1
ATOM 7910 O O . LEU B 1 439 ? 5.559 7.648 -19.172 1 96.12 439 LEU B O 1
ATOM 7914 N N . GLU B 1 440 ? 5.293 7.883 -16.906 1 94.19 440 GLU B N 1
ATOM 7915 C CA . GLU B 1 440 ? 3.861 8.141 -17.047 1 94.19 440 GLU B CA 1
ATOM 7916 C C . GLU B 1 440 ? 3.562 9.641 -16.969 1 94.19 440 GLU B C 1
ATOM 7918 O O . GLU B 1 440 ? 2.697 10.141 -17.688 1 94.19 440 GLU B O 1
ATOM 7923 N N . PHE B 1 441 ? 4.238 10.312 -16.062 1 97 441 PHE B N 1
ATOM 7924 C CA . PHE B 1 441 ? 4.051 11.742 -15.875 1 97 441 PHE B CA 1
ATOM 7925 C C . PHE B 1 441 ? 5.281 12.367 -15.219 1 97 441 PHE B C 1
ATOM 7927 O O . PHE B 1 441 ? 5.23 12.781 -14.062 1 97 441 PHE B O 1
ATOM 7934 N N . PRO B 1 442 ? 6.387 12.453 -16.016 1 98.38 442 PRO B N 1
ATOM 7935 C CA . PRO B 1 442 ? 7.57 13.102 -15.453 1 98.38 442 PRO B CA 1
ATOM 7936 C C . PRO B 1 442 ? 7.309 14.539 -15.016 1 98.38 442 PRO B C 1
ATOM 7938 O O . PRO B 1 442 ? 6.699 15.312 -15.766 1 98.38 442 PRO B O 1
ATOM 7941 N N . ASN B 1 443 ? 7.691 14.898 -13.797 1 98.38 443 ASN B N 1
ATOM 7942 C CA . ASN B 1 443 ? 7.352 16.188 -13.195 1 98.38 443 ASN B CA 1
ATOM 7943 C C . ASN B 1 443 ? 8.578 16.844 -12.57 1 98.38 443 ASN B C 1
ATOM 7945 O O . ASN B 1 443 ? 9.461 17.328 -13.289 1 98.38 443 ASN B O 1
ATOM 7949 N N . GLY B 1 444 ? 8.805 16.703 -11.305 1 98.75 444 GLY B N 1
ATOM 7950 C CA . GLY B 1 444 ? 9.984 17.266 -10.664 1 98.75 444 GLY B CA 1
ATOM 7951 C C . GLY B 1 444 ? 11.281 16.672 -11.164 1 98.75 444 GLY B C 1
ATOM 7952 O O . GLY B 1 444 ? 11.352 15.469 -11.453 1 98.75 444 GLY B O 1
ATOM 7953 N N . VAL B 1 445 ? 12.305 17.516 -11.234 1 98.81 445 VAL B N 1
ATOM 7954 C CA . VAL B 1 445 ? 13.625 17.078 -11.672 1 98.81 445 VAL B CA 1
ATOM 7955 C C . VAL B 1 445 ? 14.703 17.844 -10.906 1 98.81 445 VAL B C 1
ATOM 7957 O O . VAL B 1 445 ? 14.609 19.062 -10.758 1 98.81 445 VAL B O 1
ATOM 7960 N N . VAL B 1 446 ? 15.664 17.125 -10.328 1 98.44 446 VAL B N 1
ATOM 7961 C CA . VAL B 1 446 ? 16.781 17.734 -9.617 1 98.44 446 VAL B CA 1
ATOM 7962 C C . VAL B 1 446 ? 18.031 16.859 -9.766 1 98.44 446 VAL B C 1
ATOM 7964 O O . VAL B 1 446 ? 17.938 15.703 -10.164 1 98.44 446 VAL B O 1
ATOM 7967 N N . LEU B 1 447 ? 19.156 17.469 -9.539 1 98 447 LEU B N 1
ATOM 7968 C CA . LEU B 1 447 ? 20.422 16.75 -9.516 1 98 447 LEU B CA 1
ATOM 7969 C C . LEU B 1 447 ? 20.859 16.453 -8.086 1 98 447 LEU B C 1
ATOM 7971 O O . LEU B 1 447 ? 20.547 17.203 -7.164 1 98 447 LEU B O 1
ATOM 7975 N N . SER B 1 448 ? 21.562 15.297 -7.914 1 97.62 448 SER B N 1
ATOM 7976 C CA . SER B 1 448 ? 22.25 15.078 -6.641 1 97.62 448 SER B CA 1
ATOM 7977 C C . SER B 1 448 ? 23.25 16.188 -6.348 1 97.62 448 SER B C 1
ATOM 7979 O O . SER B 1 448 ? 23.656 16.922 -7.254 1 97.62 448 SER B O 1
ATOM 7981 N N . PRO B 1 449 ? 23.656 16.328 -5.07 1 97.06 449 PRO B N 1
ATOM 7982 C CA . PRO B 1 449 ? 24.562 17.438 -4.719 1 97.06 449 PRO B CA 1
ATOM 7983 C C . PRO B 1 449 ? 25.844 17.422 -5.535 1 97.06 449 PRO B C 1
ATOM 7985 O O . PRO B 1 449 ? 26.422 18.484 -5.809 1 97.06 449 PRO B O 1
ATOM 7988 N N . ASP B 1 450 ? 26.312 16.281 -5.945 1 97.06 450 ASP B N 1
ATOM 7989 C CA . ASP B 1 450 ? 27.547 16.156 -6.707 1 97.06 450 ASP B CA 1
ATOM 7990 C C . ASP B 1 450 ? 27.281 16.125 -8.211 1 97.06 450 ASP B C 1
ATOM 7992 O O . ASP B 1 450 ? 28.188 15.93 -9.008 1 97.06 450 ASP B O 1
ATOM 7996 N N . GLN B 1 451 ? 26 16.172 -8.594 1 97 451 GLN B N 1
ATOM 7997 C CA . GLN B 1 451 ? 25.484 16.234 -9.953 1 97 451 GLN B CA 1
ATOM 7998 C C . GLN B 1 451 ? 25.812 14.961 -10.734 1 97 451 GLN B C 1
ATOM 8000 O O . GLN B 1 451 ? 25.844 14.977 -11.961 1 97 451 GLN B O 1
ATOM 8005 N N . SER B 1 452 ? 26.078 13.875 -9.969 1 97.25 452 SER B N 1
ATOM 8006 C CA . SER B 1 452 ? 26.344 12.602 -10.625 1 97.25 452 SER B CA 1
ATOM 8007 C C . SER B 1 452 ? 25.047 11.867 -10.961 1 97.25 452 SER B C 1
ATOM 8009 O O . SER B 1 452 ? 25.047 10.953 -11.789 1 97.25 452 SER B O 1
ATOM 8011 N N . LEU B 1 453 ? 24 12.18 -10.297 1 98.12 453 LEU B N 1
ATOM 8012 C CA . LEU B 1 453 ? 22.703 11.555 -10.523 1 98.12 453 LEU B CA 1
ATOM 8013 C C . LEU B 1 453 ? 21.641 12.594 -10.875 1 98.12 453 LEU B C 1
ATOM 8015 O O . LEU B 1 453 ? 21.672 13.711 -10.367 1 98.12 453 LEU B O 1
ATOM 8019 N N . LEU B 1 454 ? 20.75 12.234 -11.75 1 98.62 454 LEU B N 1
ATOM 8020 C CA . LEU B 1 454 ? 19.516 12.969 -12.008 1 98.62 454 LEU B CA 1
ATOM 8021 C C . LEU B 1 454 ? 18.312 12.234 -11.414 1 98.62 454 LEU B C 1
ATOM 8023 O O . LEU B 1 454 ? 18.188 11.023 -11.586 1 98.62 454 LEU B O 1
ATOM 8027 N N . TYR B 1 455 ? 17.516 12.93 -10.664 1 98.81 455 TYR B N 1
ATOM 8028 C CA . TYR B 1 455 ? 16.266 12.406 -10.125 1 98.81 455 TYR B CA 1
ATOM 8029 C C . TYR B 1 455 ? 15.062 12.977 -10.859 1 98.81 455 TYR B C 1
ATOM 8031 O O . TYR B 1 455 ? 14.969 14.188 -11.062 1 98.81 455 TYR B O 1
ATOM 8039 N N . VAL B 1 456 ? 14.172 12.133 -11.297 1 98.88 456 VAL B N 1
ATOM 8040 C CA . VAL B 1 456 ? 12.961 12.555 -11.992 1 98.88 456 VAL B CA 1
ATOM 8041 C C . VAL B 1 456 ? 11.734 11.938 -11.328 1 98.88 456 VAL B C 1
ATOM 8043 O O . VAL B 1 456 ? 11.586 10.711 -11.305 1 98.88 456 VAL B O 1
ATOM 8046 N N . ALA B 1 457 ? 10.914 12.773 -10.766 1 98.5 457 ALA B N 1
ATOM 8047 C CA . ALA B 1 457 ? 9.656 12.305 -10.195 1 98.5 457 ALA B CA 1
ATOM 8048 C C . ALA B 1 457 ? 8.688 11.844 -11.281 1 98.5 457 ALA B C 1
ATOM 8050 O O . ALA B 1 457 ? 8.781 12.297 -12.43 1 98.5 457 ALA B O 1
ATOM 8051 N N . ASP B 1 458 ? 7.867 10.969 -10.984 1 97.06 458 ASP B N 1
ATOM 8052 C CA . ASP B 1 458 ? 6.75 10.531 -11.812 1 97.06 458 ASP B CA 1
ATOM 8053 C C . ASP B 1 458 ? 5.438 10.594 -11.039 1 97.06 458 ASP B C 1
ATOM 8055 O O . ASP B 1 458 ? 5.117 9.688 -10.273 1 97.06 458 ASP B O 1
ATOM 8059 N N . THR B 1 459 ? 4.645 11.586 -11.289 1 96.5 459 THR B N 1
ATOM 8060 C CA . THR B 1 459 ? 3.498 11.969 -10.477 1 96.5 459 THR B CA 1
ATOM 8061 C C . THR B 1 459 ? 2.547 10.797 -10.281 1 96.5 459 THR B C 1
ATOM 8063 O O . THR B 1 459 ? 1.96 10.633 -9.211 1 96.5 459 THR B O 1
ATOM 8066 N N . ARG B 1 460 ? 2.414 9.945 -11.234 1 92.75 460 ARG B N 1
ATOM 8067 C CA . ARG B 1 460 ? 1.395 8.898 -11.242 1 92.75 460 ARG B CA 1
ATOM 8068 C C . ARG B 1 460 ? 1.969 7.57 -10.781 1 92.75 460 ARG B C 1
ATOM 8070 O O . ARG B 1 460 ? 1.312 6.531 -10.883 1 92.75 460 ARG B O 1
ATOM 8077 N N . ARG B 1 461 ? 3.246 7.617 -10.297 1 92 461 ARG B N 1
ATOM 8078 C CA . ARG B 1 461 ? 3.902 6.398 -9.844 1 92 461 ARG B CA 1
ATOM 8079 C C . ARG B 1 461 ? 4.324 6.512 -8.383 1 92 461 ARG B C 1
ATOM 8081 O O . ARG B 1 461 ? 4.066 7.531 -7.734 1 92 461 ARG B O 1
ATOM 8088 N N . GLN B 1 462 ? 4.887 5.402 -7.883 1 93 462 GLN B N 1
ATOM 8089 C CA . GLN B 1 462 ? 5.273 5.332 -6.48 1 93 462 GLN B CA 1
ATOM 8090 C C . GLN B 1 462 ? 6.785 5.434 -6.316 1 93 462 GLN B C 1
ATOM 8092 O O . GLN B 1 462 ? 7.344 4.934 -5.336 1 93 462 GLN B O 1
ATOM 8097 N N . TYR B 1 463 ? 7.5 5.977 -7.305 1 94.44 463 TYR B N 1
ATOM 8098 C CA . TYR B 1 463 ? 8.953 6.055 -7.234 1 94.44 463 TYR B CA 1
ATOM 8099 C C . TYR B 1 463 ? 9.461 7.348 -7.859 1 94.44 463 TYR B C 1
ATOM 8101 O O . TYR B 1 463 ? 8.734 8.016 -8.609 1 94.44 463 TYR B O 1
ATOM 8109 N N . VAL B 1 464 ? 10.664 7.703 -7.5 1 98.06 464 VAL B N 1
ATOM 8110 C CA . VAL B 1 464 ? 11.477 8.664 -8.242 1 98.06 464 VAL B CA 1
ATOM 8111 C C . VAL B 1 464 ? 12.555 7.922 -9.031 1 98.06 464 VAL B C 1
ATOM 8113 O O . VAL B 1 464 ? 13.234 7.047 -8.492 1 98.06 464 VAL B O 1
ATOM 8116 N N . ASN B 1 465 ? 12.633 8.242 -10.297 1 98.12 465 ASN B N 1
ATOM 8117 C CA . ASN B 1 465 ? 13.672 7.648 -11.133 1 98.12 465 ASN B CA 1
ATOM 8118 C C . ASN B 1 465 ? 15.047 8.258 -10.844 1 98.12 465 ASN B C 1
ATOM 8120 O O . ASN B 1 465 ? 15.148 9.469 -10.609 1 98.12 465 ASN B O 1
ATOM 8124 N N . SER B 1 466 ? 16.047 7.434 -10.859 1 98.38 466 SER B N 1
ATOM 8125 C CA . SER B 1 466 ? 17.438 7.848 -10.711 1 98.38 466 SER B CA 1
ATOM 8126 C C . SER B 1 466 ? 18.281 7.438 -11.914 1 98.38 466 SER B C 1
ATOM 8128 O O . SER B 1 466 ? 18.188 6.297 -12.375 1 98.38 466 SER B O 1
ATOM 8130 N N . TYR B 1 467 ? 19 8.336 -12.453 1 98.38 467 TYR B N 1
ATOM 8131 C CA . TYR B 1 467 ? 19.891 8.148 -13.586 1 98.38 467 TYR B CA 1
ATOM 8132 C C . TYR B 1 467 ? 21.328 8.523 -13.219 1 98.38 467 TYR B C 1
ATOM 8134 O O . TYR B 1 467 ? 21.547 9.461 -12.445 1 98.38 467 TYR B O 1
ATOM 8142 N N . GLN B 1 468 ? 22.281 7.855 -13.82 1 98.44 468 GLN B N 1
ATOM 8143 C CA . GLN B 1 468 ? 23.641 8.391 -13.789 1 98.44 468 GLN B CA 1
ATOM 8144 C C . GLN B 1 468 ? 23.859 9.391 -14.922 1 98.44 468 GLN B C 1
ATOM 8146 O O . GLN B 1 468 ? 23.547 9.109 -16.078 1 98.44 468 GLN B O 1
ATOM 8151 N N . VAL B 1 469 ? 24.406 10.539 -14.586 1 98.12 469 VAL B N 1
ATOM 8152 C CA . VAL B 1 469 ? 24.688 11.594 -15.555 1 98.12 469 VAL B CA 1
ATOM 8153 C C . VAL B 1 469 ? 26.078 11.383 -16.156 1 98.12 469 VAL B C 1
ATOM 8155 O O . VAL B 1 469 ? 27.078 11.328 -15.445 1 98.12 469 VAL B O 1
ATOM 8158 N N . GLN B 1 470 ? 26.062 11.305 -17.453 1 96.06 470 GLN B N 1
ATOM 8159 C CA . GLN B 1 470 ? 27.344 11.148 -18.156 1 96.06 470 GLN B CA 1
ATOM 8160 C C . GLN B 1 470 ? 27.969 12.508 -18.453 1 96.06 470 GLN B C 1
ATOM 8162 O O . GLN B 1 470 ? 27.297 13.539 -18.359 1 96.06 470 GLN B O 1
ATOM 8167 N N . ASP B 1 471 ? 29.234 12.516 -18.859 1 93.19 471 ASP B N 1
ATOM 8168 C CA . ASP B 1 471 ? 29.984 13.75 -19.094 1 93.19 471 ASP B CA 1
ATOM 8169 C C . ASP B 1 471 ? 29.344 14.586 -20.188 1 93.19 471 ASP B C 1
ATOM 8171 O O . ASP B 1 471 ? 29.391 15.812 -20.156 1 93.19 471 ASP B O 1
ATOM 8175 N N . ASP B 1 472 ? 28.719 13.945 -21.156 1 93.31 472 ASP B N 1
ATOM 8176 C CA . ASP B 1 472 ? 28.125 14.656 -22.281 1 93.31 472 ASP B CA 1
ATOM 8177 C C . ASP B 1 472 ? 26.672 15.031 -22 1 93.31 472 ASP B C 1
ATOM 8179 O O . ASP B 1 472 ? 25.969 15.508 -22.891 1 93.31 472 ASP B O 1
ATOM 8183 N N . GLY B 1 473 ? 26.203 14.727 -20.781 1 95 473 GLY B N 1
ATOM 8184 C CA . GLY B 1 473 ? 24.859 15.102 -20.391 1 95 473 GLY B CA 1
ATOM 8185 C C . GLY B 1 473 ? 23.844 13.992 -20.625 1 95 473 GLY B C 1
ATOM 8186 O O . GLY B 1 473 ? 22.719 14.055 -20.109 1 95 473 GLY B O 1
ATOM 8187 N N . THR B 1 474 ? 24.203 12.938 -21.328 1 96.75 474 THR B N 1
ATOM 8188 C CA . THR B 1 474 ? 23.297 11.812 -21.5 1 96.75 474 THR B CA 1
ATOM 8189 C C . THR B 1 474 ? 23.094 11.062 -20.188 1 96.75 474 THR B C 1
ATOM 8191 O O . THR B 1 474 ? 23.828 11.281 -19.234 1 96.75 474 THR B O 1
ATOM 8194 N N . LEU B 1 475 ? 22.047 10.258 -20.156 1 98.19 475 LEU B N 1
ATOM 8195 C CA . LEU B 1 475 ? 21.688 9.531 -18.953 1 98.19 475 LEU B CA 1
ATOM 8196 C C . LEU B 1 475 ? 21.891 8.031 -19.141 1 98.19 475 LEU B C 1
ATOM 8198 O O . LEU B 1 475 ? 21.609 7.496 -20.219 1 98.19 475 LEU B O 1
ATOM 8202 N N . ARG B 1 476 ? 22.359 7.395 -18.109 1 97.75 476 ARG B N 1
ATOM 8203 C CA . ARG B 1 476 ? 22.5 5.941 -18.109 1 97.75 476 ARG B CA 1
ATOM 8204 C C . ARG B 1 476 ? 21.984 5.344 -16.812 1 97.75 476 ARG B C 1
ATOM 8206 O O . ARG B 1 476 ? 21.781 6.059 -15.828 1 97.75 476 ARG B O 1
ATOM 8213 N N . TYR B 1 477 ? 21.641 4.031 -16.859 1 98.12 477 TYR B N 1
ATOM 8214 C CA . TYR B 1 477 ? 21.375 3.195 -15.695 1 98.12 477 TYR B CA 1
ATOM 8215 C C . TYR B 1 477 ? 20.156 3.693 -14.93 1 98.12 477 TYR B C 1
ATOM 8217 O O . TYR B 1 477 ? 20.203 3.861 -13.711 1 98.12 477 TYR B O 1
ATOM 8225 N N . LYS B 1 478 ? 19.062 3.959 -15.641 1 97.81 478 LYS B N 1
ATOM 8226 C CA . LYS B 1 478 ? 17.781 4.336 -15.055 1 97.81 478 LYS B CA 1
ATOM 8227 C C . LYS B 1 478 ? 17.266 3.258 -14.102 1 97.81 478 LYS B C 1
ATOM 8229 O O . LYS B 1 478 ? 17.266 2.072 -14.445 1 97.81 478 LYS B O 1
ATOM 8234 N N . GLN B 1 479 ? 16.906 3.635 -12.906 1 96.25 479 GLN B N 1
ATOM 8235 C CA . GLN B 1 479 ? 16.234 2.762 -11.953 1 96.25 479 GLN B CA 1
ATOM 8236 C C . GLN B 1 479 ? 15.102 3.5 -11.227 1 96.25 479 GLN B C 1
ATOM 8238 O O . GLN B 1 479 ? 15.234 4.68 -10.906 1 96.25 479 GLN B O 1
ATOM 8243 N N . THR B 1 480 ? 13.93 2.885 -10.969 1 95.06 480 THR B N 1
ATOM 8244 C CA . THR B 1 480 ? 12.859 3.416 -10.133 1 95.06 480 THR B CA 1
ATOM 8245 C C . THR B 1 480 ? 13.242 3.355 -8.656 1 95.06 480 THR B C 1
ATOM 8247 O O . THR B 1 480 ? 12.641 2.605 -7.883 1 95.06 480 THR B O 1
ATOM 8250 N N . PHE B 1 481 ? 14.031 4.188 -8.203 1 96.31 481 PHE B N 1
ATOM 8251 C CA . PHE B 1 481 ? 14.977 3.979 -7.109 1 96.31 481 PHE B CA 1
ATOM 8252 C C . PHE B 1 481 ? 14.375 4.422 -5.781 1 96.31 481 PHE B C 1
ATOM 8254 O O . PHE B 1 481 ? 14.406 3.678 -4.801 1 96.31 481 PHE B O 1
ATOM 8261 N N . HIS B 1 482 ? 13.883 5.656 -5.637 1 97.38 482 HIS B N 1
ATOM 8262 C CA . HIS B 1 482 ? 13.297 6.148 -4.398 1 97.38 482 HIS B CA 1
ATOM 8263 C C . HIS B 1 482 ? 11.867 5.652 -4.23 1 97.38 482 HIS B C 1
ATOM 8265 O O . HIS B 1 482 ? 11.016 5.906 -5.086 1 97.38 482 HIS B O 1
ATOM 8271 N N . HIS B 1 483 ? 11.578 4.969 -3.158 1 95.88 483 HIS B N 1
ATOM 8272 C CA . HIS B 1 483 ? 10.273 4.367 -2.902 1 95.88 483 HIS B CA 1
ATOM 8273 C C . HIS B 1 483 ? 9.406 5.281 -2.043 1 95.88 483 HIS B C 1
ATOM 8275 O O . HIS B 1 483 ? 9.602 5.375 -0.83 1 95.88 483 HIS B O 1
ATOM 8281 N N . LEU B 1 484 ? 8.414 5.859 -2.654 1 96.69 484 LEU B N 1
ATOM 8282 C CA . LEU B 1 484 ? 7.562 6.812 -1.953 1 96.69 484 LEU B CA 1
ATOM 8283 C C . LEU B 1 484 ? 6.32 6.125 -1.397 1 96.69 484 LEU B C 1
ATOM 8285 O O . LEU B 1 484 ? 5.902 5.082 -1.904 1 96.69 484 LEU B O 1
ATOM 8289 N N . HIS B 1 485 ? 5.793 6.707 -0.335 1 95.12 485 HIS B N 1
ATOM 8290 C CA . HIS B 1 485 ? 4.523 6.246 0.22 1 95.12 485 HIS B CA 1
ATOM 8291 C C . HIS B 1 485 ? 3.342 6.895 -0.493 1 95.12 485 HIS B C 1
ATOM 8293 O O . HIS B 1 485 ? 3.389 8.078 -0.833 1 95.12 485 HIS B O 1
ATOM 8299 N N . ILE B 1 486 ? 2.359 6.113 -0.717 1 91.44 486 ILE B N 1
ATOM 8300 C CA . ILE B 1 486 ? 1.095 6.598 -1.259 1 91.44 486 ILE B CA 1
ATOM 8301 C C . ILE B 1 486 ? 0.096 6.812 -0.124 1 91.44 486 ILE B C 1
ATOM 8303 O O . ILE B 1 486 ? -0.056 5.953 0.749 1 91.44 486 ILE B O 1
ATOM 8307 N N . ALA B 1 487 ? -0.502 7.984 -0.133 1 84.75 487 ALA B N 1
ATOM 8308 C CA . ALA B 1 487 ? -1.533 8.25 0.867 1 84.75 487 ALA B CA 1
ATOM 8309 C C . ALA B 1 487 ? -2.686 7.254 0.744 1 84.75 487 ALA B C 1
ATOM 8311 O O . ALA B 1 487 ? -3.006 6.801 -0.357 1 84.75 487 ALA B O 1
ATOM 8312 N N . PRO B 1 488 ? -3.305 7.074 1.938 1 77.38 488 PRO B N 1
ATOM 8313 C CA . PRO B 1 488 ? -4.465 6.18 1.874 1 77.38 488 PRO B CA 1
ATOM 8314 C C . PRO B 1 488 ? -5.551 6.688 0.932 1 77.38 488 PRO B C 1
ATOM 8316 O O . PRO B 1 488 ? -5.723 7.902 0.782 1 77.38 488 PRO B O 1
ATOM 8319 N N . THR B 1 489 ? -6.238 5.895 0.127 1 76.69 489 THR B N 1
ATOM 8320 C CA . THR B 1 489 ? -7.359 6.164 -0.766 1 76.69 489 THR B CA 1
ATOM 8321 C C . THR B 1 489 ? -6.871 6.73 -2.094 1 76.69 489 THR B C 1
ATOM 8323 O O . THR B 1 489 ? -7.676 7.098 -2.955 1 76.69 489 THR B O 1
ATOM 8326 N N . GLN B 1 490 ? -5.484 7.047 -2.076 1 82.94 490 GLN B N 1
ATOM 8327 C CA . GLN B 1 490 ? -4.93 7.539 -3.334 1 82.94 490 GLN B CA 1
ATOM 8328 C C . GLN B 1 490 ? -4.371 6.391 -4.172 1 82.94 490 GLN B C 1
ATOM 8330 O O . GLN B 1 490 ? -4.18 5.285 -3.666 1 82.94 490 GLN B O 1
ATOM 8335 N N . SER B 1 491 ? -4.195 6.727 -5.488 1 82.06 491 SER B N 1
ATOM 8336 C CA . SER B 1 491 ? -3.68 5.711 -6.398 1 82.06 491 SER B CA 1
ATOM 8337 C C . SER B 1 491 ? -2.27 6.055 -6.867 1 82.06 491 SER B C 1
ATOM 8339 O O . SER B 1 491 ? -1.655 5.293 -7.617 1 82.06 491 SER B O 1
ATOM 8341 N N . ASP B 1 492 ? -1.8 7.16 -6.457 1 89.44 492 ASP B N 1
ATOM 8342 C CA . ASP B 1 492 ? -0.454 7.602 -6.809 1 89.44 492 ASP B CA 1
ATOM 8343 C C . ASP B 1 492 ? 0.137 8.492 -5.715 1 89.44 492 ASP B C 1
ATOM 8345 O O . ASP B 1 492 ? -0.546 8.828 -4.746 1 89.44 492 ASP B O 1
ATOM 8349 N N . THR B 1 493 ? 1.403 8.805 -5.828 1 94.19 493 THR B N 1
ATOM 8350 C CA . THR B 1 493 ? 2.074 9.586 -4.789 1 94.19 493 THR B CA 1
ATOM 8351 C C . THR B 1 493 ? 1.83 11.078 -4.988 1 94.19 493 THR B C 1
ATOM 8353 O O . THR B 1 493 ? 1.987 11.867 -4.055 1 94.19 493 THR B O 1
ATOM 8356 N N . GLY B 1 494 ? 1.545 11.484 -6.277 1 95.62 494 GLY B N 1
ATOM 8357 C CA . GLY B 1 494 ? 1.482 12.906 -6.594 1 95.62 494 GLY B CA 1
ATOM 8358 C C . GLY B 1 494 ? 2.84 13.578 -6.574 1 95.62 494 GLY B C 1
ATOM 8359 O O . GLY B 1 494 ? 2.93 14.805 -6.426 1 95.62 494 GLY B O 1
ATOM 8360 N N . ALA B 1 495 ? 3.924 12.758 -6.688 1 97.88 495 ALA B N 1
ATOM 8361 C CA . ALA B 1 495 ? 5.262 13.344 -6.676 1 97.88 495 ALA B CA 1
ATOM 8362 C C . ALA B 1 495 ? 5.375 14.469 -7.707 1 97.88 495 ALA B C 1
ATOM 8364 O O . ALA B 1 495 ? 5.051 14.273 -8.883 1 97.88 495 ALA B O 1
ATOM 8365 N N . ASP B 1 496 ? 5.789 15.641 -7.293 1 98.19 496 ASP B N 1
ATOM 8366 C CA . ASP B 1 496 ? 5.855 16.859 -8.094 1 98.19 496 ASP B CA 1
ATOM 8367 C C . ASP B 1 496 ? 7.234 17.5 -7.996 1 98.19 496 ASP B C 1
ATOM 8369 O O . ASP B 1 496 ? 8.242 16.875 -8.328 1 98.19 496 ASP B O 1
ATOM 8373 N N . GLY B 1 497 ? 7.359 18.672 -7.465 1 98.62 497 GLY B N 1
ATOM 8374 C CA . GLY B 1 497 ? 8.656 19.312 -7.336 1 98.62 497 GLY B CA 1
ATOM 8375 C C . GLY B 1 497 ? 9.516 18.703 -6.246 1 98.62 497 GLY B C 1
ATOM 8376 O O . GLY B 1 497 ? 9 18.109 -5.305 1 98.62 497 GLY B O 1
ATOM 8377 N N . MET B 1 498 ? 10.828 18.938 -6.348 1 98.75 498 MET B N 1
ATOM 8378 C CA . MET B 1 498 ? 11.781 18.312 -5.43 1 98.75 498 MET B CA 1
ATOM 8379 C C . MET B 1 498 ? 12.961 19.25 -5.152 1 98.75 498 MET B C 1
ATOM 8381 O O . MET B 1 498 ? 13.18 20.203 -5.891 1 98.75 498 MET B O 1
ATOM 8385 N N . THR B 1 499 ? 13.68 18.969 -4.102 1 98.56 499 THR B N 1
ATOM 8386 C CA . THR B 1 499 ? 14.961 19.594 -3.812 1 98.56 499 THR B CA 1
ATOM 8387 C C . THR B 1 499 ? 15.875 18.641 -3.041 1 98.56 499 THR B C 1
ATOM 8389 O O . THR B 1 499 ? 15.461 17.547 -2.674 1 98.56 499 THR B O 1
ATOM 8392 N N . VAL B 1 500 ? 17.125 18.969 -2.904 1 98.06 500 VAL B N 1
ATOM 8393 C CA . VAL B 1 500 ? 18.094 18.156 -2.16 1 98.06 500 VAL B CA 1
ATOM 8394 C C . VAL B 1 500 ? 18.766 19.016 -1.088 1 98.06 500 VAL B C 1
ATOM 8396 O O . VAL B 1 500 ? 18.781 20.234 -1.186 1 98.06 500 VAL B O 1
ATOM 8399 N N . ASP B 1 501 ? 19.219 18.391 -0.038 1 97.75 501 ASP B N 1
ATOM 8400 C CA . ASP B 1 501 ? 20.016 19.109 0.947 1 97.75 501 ASP B CA 1
ATOM 8401 C C . ASP B 1 501 ? 21.5 18.75 0.817 1 97.75 501 ASP B C 1
ATOM 8403 O O . ASP B 1 501 ? 21.891 17.984 -0.066 1 97.75 501 ASP B O 1
ATOM 8407 N N . ASP B 1 502 ? 22.328 19.344 1.652 1 96.12 502 ASP B N 1
ATOM 8408 C CA . ASP B 1 502 ? 23.781 19.219 1.523 1 96.12 502 ASP B CA 1
ATOM 8409 C C . ASP B 1 502 ? 24.266 17.875 2.074 1 96.12 502 ASP B C 1
ATOM 8411 O O . ASP B 1 502 ? 25.453 17.578 2.025 1 96.12 502 ASP B O 1
ATOM 8415 N N . GLN B 1 503 ? 23.312 17.047 2.578 1 95.12 503 GLN B N 1
ATOM 8416 C CA . GLN B 1 503 ? 23.656 15.711 3.08 1 95.12 503 GLN B CA 1
ATOM 8417 C C . GLN B 1 503 ? 23.25 14.633 2.084 1 95.12 503 GLN B C 1
ATOM 8419 O O . GLN B 1 503 ? 23.484 13.445 2.324 1 95.12 503 GLN B O 1
ATOM 8424 N N . GLY B 1 504 ? 22.672 15.023 1.01 1 95.75 504 GLY B N 1
ATOM 8425 C CA . GLY B 1 504 ? 22.328 14.086 -0.043 1 95.75 504 GLY B CA 1
ATOM 8426 C C . GLY B 1 504 ? 20.906 13.562 0.075 1 95.75 504 GLY B C 1
ATOM 8427 O O . GLY B 1 504 ? 20.516 12.625 -0.632 1 95.75 504 GLY B O 1
ATOM 8428 N N . ARG B 1 505 ? 20.125 14.148 0.956 1 97.06 505 ARG B N 1
ATOM 8429 C CA . ARG B 1 505 ? 18.719 13.75 1.064 1 97.06 505 ARG B CA 1
ATOM 8430 C C . ARG B 1 505 ? 17.875 14.398 -0.026 1 97.06 505 ARG B C 1
ATOM 8432 O O . ARG B 1 505 ? 18.141 15.539 -0.422 1 97.06 505 ARG B O 1
ATOM 8439 N N . LEU B 1 506 ? 16.922 13.656 -0.505 1 98.44 506 LEU B N 1
ATOM 8440 C CA . LEU B 1 506 ? 15.969 14.141 -1.499 1 98.44 506 LEU B CA 1
ATOM 8441 C C . LEU B 1 506 ? 14.625 14.469 -0.852 1 98.44 506 LEU B C 1
ATOM 8443 O O . LEU B 1 506 ? 14.062 13.641 -0.126 1 98.44 506 LEU B O 1
ATOM 8447 N N . TYR B 1 507 ? 14.164 15.656 -1.009 1 98.81 507 TYR B N 1
ATOM 8448 C CA . TYR B 1 507 ? 12.852 16.109 -0.549 1 98.81 507 TYR B CA 1
ATOM 8449 C C . TYR B 1 507 ? 11.852 16.141 -1.698 1 98.81 507 TYR B C 1
ATOM 8451 O O . TYR B 1 507 ? 12.07 16.812 -2.703 1 98.81 507 TYR B O 1
ATOM 8459 N N . VAL B 1 508 ? 10.766 15.422 -1.578 1 98.81 508 VAL B N 1
ATOM 8460 C CA . VAL B 1 508 ? 9.789 15.289 -2.654 1 98.81 508 VAL B CA 1
ATOM 8461 C C . VAL B 1 508 ? 8.43 15.805 -2.189 1 98.81 508 VAL B C 1
ATOM 8463 O O . VAL B 1 508 ? 7.879 15.328 -1.196 1 98.81 508 VAL B O 1
ATOM 8466 N N . ALA B 1 509 ? 7.867 16.812 -2.879 1 98.56 509 ALA B N 1
ATOM 8467 C CA . ALA B 1 509 ? 6.492 17.234 -2.633 1 98.56 509 ALA B CA 1
ATOM 8468 C C . ALA B 1 509 ? 5.5 16.188 -3.133 1 98.56 509 ALA B C 1
ATOM 8470 O O . ALA B 1 509 ? 5.512 15.828 -4.312 1 98.56 509 ALA B O 1
ATOM 8471 N N . THR B 1 510 ? 4.66 15.68 -2.262 1 97.5 510 THR B N 1
ATOM 8472 C CA . THR B 1 510 ? 3.689 14.648 -2.609 1 97.5 510 THR B CA 1
ATOM 8473 C C . THR B 1 510 ? 2.322 14.961 -2.01 1 97.5 510 THR B C 1
ATOM 8475 O O . THR B 1 510 ? 2.164 15.961 -1.308 1 97.5 510 THR B O 1
ATOM 8478 N N . ARG B 1 511 ? 1.34 14.062 -2.271 1 94.56 511 ARG B N 1
ATOM 8479 C CA . ARG B 1 511 ? -0.003 14.195 -1.719 1 94.56 511 ARG B CA 1
ATOM 8480 C C . ARG B 1 511 ? 0.006 14.016 -0.205 1 94.56 511 ARG B C 1
ATOM 8482 O O . ARG B 1 511 ? -0.854 14.555 0.495 1 94.56 511 ARG B O 1
ATOM 8489 N N . MET B 1 512 ? 1.026 13.367 0.285 1 94.75 512 MET B N 1
ATOM 8490 C CA . MET B 1 512 ? 1.087 13.07 1.712 1 94.75 512 MET B CA 1
ATOM 8491 C C . MET B 1 512 ? 1.845 14.156 2.465 1 94.75 512 MET B C 1
ATOM 8493 O O . MET B 1 512 ? 1.8 14.211 3.695 1 94.75 512 MET B O 1
ATOM 8497 N N . GLY B 1 513 ? 2.51 15.016 1.736 1 96.56 513 GLY B N 1
ATOM 8498 C CA . GLY B 1 513 ? 3.443 15.992 2.275 1 96.56 513 GLY B CA 1
ATOM 8499 C C . GLY B 1 513 ? 4.812 15.93 1.629 1 96.56 513 GLY B C 1
ATOM 8500 O O . GLY B 1 513 ? 4.949 15.461 0.495 1 96.56 513 GLY B O 1
ATOM 8501 N N . VAL B 1 514 ? 5.762 16.5 2.309 1 98.38 514 VAL B N 1
ATOM 8502 C CA . VAL B 1 514 ? 7.129 16.391 1.802 1 98.38 514 VAL B CA 1
ATOM 8503 C C . VAL B 1 514 ? 7.773 15.109 2.312 1 98.38 514 VAL B C 1
ATOM 8505 O O . VAL B 1 514 ? 7.984 14.953 3.518 1 98.38 514 VAL B O 1
ATOM 8508 N N . GLN B 1 515 ? 8.023 14.219 1.406 1 98.38 515 GLN B N 1
ATOM 8509 C CA . GLN B 1 515 ? 8.711 12.984 1.777 1 98.38 515 GLN B CA 1
ATOM 8510 C C . GLN B 1 515 ? 10.227 13.125 1.617 1 98.38 515 GLN B C 1
ATOM 8512 O O . GLN B 1 515 ? 10.703 13.547 0.563 1 98.38 515 GLN B O 1
ATOM 8517 N N . VAL B 1 516 ? 10.938 12.836 2.693 1 98.38 516 VAL B N 1
ATOM 8518 C CA . VAL B 1 516 ? 12.398 12.945 2.709 1 98.38 516 VAL B CA 1
ATOM 8519 C C . VAL B 1 516 ? 13.023 11.57 2.543 1 98.38 516 VAL B C 1
ATOM 8521 O O . VAL B 1 516 ? 12.812 10.68 3.371 1 98.38 516 VAL B O 1
ATOM 8524 N N . CYS B 1 517 ? 13.773 11.43 1.495 1 97.56 517 CYS B N 1
ATOM 8525 C CA . CYS B 1 517 ? 14.461 10.18 1.179 1 97.56 517 CYS B CA 1
ATOM 8526 C C . CYS B 1 517 ? 15.953 10.281 1.475 1 97.56 517 CYS B C 1
ATOM 8528 O O . CYS B 1 517 ? 16.562 11.32 1.244 1 97.56 517 CYS B O 1
ATOM 8530 N N . ASP B 1 518 ? 16.484 9.188 1.938 1 95.5 518 ASP B N 1
ATOM 8531 C CA . ASP B 1 518 ? 17.938 9.133 2.027 1 95.5 518 ASP B CA 1
ATOM 8532 C C . ASP B 1 518 ? 18.562 8.711 0.697 1 95.5 518 ASP B C 1
ATOM 8534 O O . ASP B 1 518 ? 17.844 8.523 -0.291 1 95.5 518 ASP B O 1
ATOM 8538 N N . GLN B 1 519 ? 19.844 8.609 0.677 1 94.5 519 GLN B N 1
ATOM 8539 C CA . GLN B 1 519 ? 20.578 8.383 -0.57 1 94.5 519 GLN B CA 1
ATOM 8540 C C . GLN B 1 519 ? 20.25 7.016 -1.159 1 94.5 519 GLN B C 1
ATOM 8542 O O . GLN B 1 519 ? 20.141 6.867 -2.379 1 94.5 519 GLN B O 1
ATOM 8547 N N . PRO B 1 520 ? 19.953 5.965 -0.279 1 95.06 520 PRO B N 1
ATOM 8548 C CA . PRO B 1 520 ? 19.578 4.664 -0.839 1 95.06 520 PRO B CA 1
ATOM 8549 C C . PRO B 1 520 ? 18.094 4.605 -1.247 1 95.06 520 PRO B C 1
ATOM 8551 O O . PRO B 1 520 ? 17.609 3.545 -1.646 1 95.06 520 PRO B O 1
ATOM 8554 N N . GLY B 1 521 ? 17.422 5.684 -1.138 1 96.25 521 GLY B N 1
ATOM 8555 C CA . GLY B 1 521 ? 16.094 5.809 -1.73 1 96.25 521 GLY B CA 1
ATOM 8556 C C . GLY B 1 521 ? 14.969 5.477 -0.762 1 96.25 521 GLY B C 1
ATOM 8557 O O . GLY B 1 521 ? 13.836 5.254 -1.177 1 96.25 521 GLY B O 1
ATOM 8558 N N . ARG B 1 522 ? 15.234 5.449 0.617 1 96.5 522 ARG B N 1
ATOM 8559 C CA . ARG B 1 522 ? 14.219 5.145 1.624 1 96.5 522 ARG B CA 1
ATOM 8560 C C . ARG B 1 522 ? 13.609 6.422 2.193 1 96.5 522 ARG B C 1
ATOM 8562 O O . ARG B 1 522 ? 14.328 7.387 2.463 1 96.5 522 ARG B O 1
ATOM 8569 N N . VAL B 1 523 ? 12.312 6.414 2.383 1 97.44 523 VAL B N 1
ATOM 8570 C CA . VAL B 1 523 ? 11.656 7.527 3.066 1 97.44 523 VAL B CA 1
ATOM 8571 C C . VAL B 1 523 ? 11.844 7.387 4.574 1 97.44 523 VAL B C 1
ATOM 8573 O O . VAL B 1 523 ? 11.438 6.383 5.164 1 97.44 523 VAL B O 1
ATOM 8576 N N . HIS B 1 524 ? 12.414 8.375 5.215 1 95 524 HIS B N 1
ATOM 8577 C CA . HIS B 1 524 ? 12.609 8.242 6.652 1 95 524 HIS B CA 1
ATOM 8578 C C . HIS B 1 524 ? 11.859 9.328 7.418 1 95 524 HIS B C 1
ATOM 8580 O O . HIS B 1 524 ? 11.82 9.312 8.648 1 95 524 HIS B O 1
ATOM 8586 N N . LEU B 1 525 ? 11.297 10.258 6.684 1 96.94 525 LEU B N 1
ATOM 8587 C CA . LEU B 1 525 ? 10.523 11.328 7.289 1 96.94 525 LEU B CA 1
ATOM 8588 C C . LEU B 1 525 ? 9.516 11.898 6.297 1 96.94 525 LEU B C 1
ATOM 8590 O O . LEU B 1 525 ? 9.828 12.062 5.113 1 96.94 525 LEU B O 1
ATOM 8594 N N . ILE B 1 526 ? 8.328 12.164 6.762 1 97 526 ILE B N 1
ATOM 8595 C CA . ILE B 1 526 ? 7.312 12.852 5.969 1 97 526 ILE B CA 1
ATOM 8596 C C . ILE B 1 526 ? 6.828 14.094 6.719 1 97 526 ILE B C 1
ATOM 8598 O O . ILE B 1 526 ? 6.266 13.984 7.812 1 97 526 ILE B O 1
ATOM 8602 N N . LEU B 1 527 ? 7.066 15.258 6.18 1 96.88 527 LEU B N 1
ATOM 8603 C CA . LEU B 1 527 ? 6.523 16.5 6.715 1 96.88 527 LEU B CA 1
ATOM 8604 C C . LEU B 1 527 ? 5.066 16.688 6.301 1 96.88 527 LEU B C 1
ATOM 8606 O O . LEU B 1 527 ? 4.73 16.547 5.121 1 96.88 527 LEU B O 1
ATOM 8610 N N . SER B 1 528 ? 4.254 17.047 7.242 1 93.38 528 SER B N 1
ATOM 8611 C CA . SER B 1 528 ? 2.842 17.25 6.949 1 93.38 528 SER B CA 1
ATOM 8612 C C . SER B 1 528 ? 2.633 18.469 6.066 1 93.38 528 SER B C 1
ATOM 8614 O O . SER B 1 528 ? 3.426 19.422 6.102 1 93.38 528 SER B O 1
ATOM 8616 N N . LYS B 1 529 ? 1.584 18.531 5.34 1 92.75 529 LYS B N 1
ATOM 8617 C CA . LYS B 1 529 ? 1.218 19.688 4.531 1 92.75 529 LYS B CA 1
ATOM 8618 C C . LYS B 1 529 ? 0.724 20.828 5.406 1 92.75 529 LYS B C 1
ATOM 8620 O O . LYS B 1 529 ? 0.05 20.609 6.41 1 92.75 529 LYS B O 1
ATOM 8625 N N . PRO B 1 530 ? 1.008 22 5.008 1 91.62 530 PRO B N 1
ATOM 8626 C CA . PRO B 1 530 ? 0.471 23.125 5.77 1 91.62 530 PRO B CA 1
ATOM 8627 C C . PRO B 1 530 ? -1.05 23.234 5.676 1 91.62 530 PRO B C 1
ATOM 8629 O O . PRO B 1 530 ? -1.695 23.75 6.594 1 91.62 530 PRO B O 1
ATOM 8632 N N . GLN B 1 531 ? -1.547 22.844 4.582 1 81.06 531 GLN B N 1
ATOM 8633 C CA . GLN B 1 531 ? -2.988 22.812 4.355 1 81.06 531 GLN B CA 1
ATOM 8634 C C . GLN B 1 531 ? -3.375 21.609 3.482 1 81.06 531 GLN B C 1
ATOM 8636 O O . GLN B 1 531 ? -2.508 20.875 3.012 1 81.06 531 GLN B O 1
ATOM 8641 N N . GLY B 1 532 ? -4.551 21.281 3.328 1 77.25 532 GLY B N 1
ATOM 8642 C CA . GLY B 1 532 ? -5.066 20.109 2.637 1 77.25 532 GLY B CA 1
ATOM 8643 C C . GLY B 1 532 ? -4.902 20.188 1.13 1 77.25 532 GLY B C 1
ATOM 8644 O O . GLY B 1 532 ? -5.18 19.219 0.421 1 77.25 532 GLY B O 1
ATOM 8645 N N . SER B 1 533 ? -4.273 21.25 0.701 1 84.62 533 SER B N 1
ATOM 8646 C CA . SER B 1 533 ? -4.168 21.422 -0.743 1 84.62 533 SER B CA 1
ATOM 8647 C C . SER B 1 533 ? -2.961 20.688 -1.304 1 84.62 533 SER B C 1
ATOM 8649 O O . SER B 1 533 ? -2.146 20.156 -0.547 1 84.62 533 SER B O 1
ATOM 8651 N N . TRP B 1 534 ? -2.932 20.672 -2.604 1 88.69 534 TRP B N 1
ATOM 8652 C CA . TRP B 1 534 ? -1.862 20.031 -3.357 1 88.69 534 TRP B CA 1
ATOM 8653 C C . TRP B 1 534 ? -0.519 20.688 -3.074 1 88.69 534 TRP B C 1
ATOM 8655 O O . TRP B 1 534 ? -0.398 21.922 -3.145 1 88.69 534 TRP B O 1
ATOM 8665 N N . LEU B 1 535 ? 0.425 19.938 -2.66 1 96.44 535 LEU B N 1
ATOM 8666 C CA . LEU B 1 535 ? 1.81 20.391 -2.566 1 96.44 535 LEU B CA 1
ATOM 8667 C C . LEU B 1 535 ? 2.525 20.234 -3.904 1 96.44 535 LEU B C 1
ATOM 8669 O O . LEU B 1 535 ? 2.801 19.109 -4.336 1 96.44 535 LEU B O 1
ATOM 8673 N N . SER B 1 536 ? 2.828 21.328 -4.48 1 97.94 536 SER B N 1
ATOM 8674 C CA . SER B 1 536 ? 3.309 21.266 -5.855 1 97.94 536 SER B CA 1
ATOM 8675 C C . SER B 1 536 ? 4.832 21.219 -5.91 1 97.94 536 SER B C 1
ATOM 8677 O O . SER B 1 536 ? 5.414 20.703 -6.859 1 97.94 536 SER B O 1
ATOM 8679 N N . ASN B 1 537 ? 5.52 21.891 -4.93 1 98.75 537 ASN B N 1
ATOM 8680 C CA . ASN B 1 537 ? 6.973 21.969 -5.023 1 98.75 537 ASN B CA 1
ATOM 8681 C C . ASN B 1 537 ? 7.598 22.359 -3.689 1 98.75 537 ASN B C 1
ATOM 8683 O O . ASN B 1 537 ? 6.887 22.672 -2.73 1 98.75 537 ASN B O 1
ATOM 8687 N N . VAL B 1 538 ? 8.945 22.312 -3.633 1 98.81 538 VAL B N 1
ATOM 8688 C CA . VAL B 1 538 ? 9.68 22.547 -2.391 1 98.81 538 VAL B CA 1
ATOM 8689 C C . VAL B 1 538 ? 11.094 23.016 -2.707 1 98.81 538 VAL B C 1
ATOM 8691 O O . VAL B 1 538 ? 11.703 22.578 -3.686 1 98.81 538 VAL B O 1
ATOM 8694 N N . VAL B 1 539 ? 11.633 23.969 -1.868 1 98.81 539 VAL B N 1
ATOM 8695 C CA . VAL B 1 539 ? 12.992 24.438 -2.062 1 98.81 539 VAL B CA 1
ATOM 8696 C C . VAL B 1 539 ? 13.547 24.969 -0.74 1 98.81 539 VAL B C 1
ATOM 8698 O O . VAL B 1 539 ? 12.805 25.516 0.082 1 98.81 539 VAL B O 1
ATOM 8701 N N . PHE B 1 540 ? 14.812 24.812 -0.503 1 98.75 540 PHE B N 1
ATOM 8702 C CA . PHE B 1 540 ? 15.492 25.469 0.604 1 98.75 540 PHE B CA 1
ATOM 8703 C C . PHE B 1 540 ? 15.852 26.906 0.233 1 98.75 540 PHE B C 1
ATOM 8705 O O . PHE B 1 540 ? 16.297 27.172 -0.886 1 98.75 540 PHE B O 1
ATOM 8712 N N . GLY B 1 541 ? 15.625 27.828 1.131 1 98.5 541 GLY B N 1
ATOM 8713 C CA . GLY B 1 541 ? 15.992 29.219 0.957 1 98.5 541 GLY B CA 1
ATOM 8714 C C . GLY B 1 541 ? 16.422 29.891 2.25 1 98.5 541 GLY B C 1
ATOM 8715 O O . GLY B 1 541 ? 16.875 29.219 3.182 1 98.5 541 GLY B O 1
ATOM 8716 N N . GLY B 1 542 ? 16.406 31.203 2.197 1 97.75 542 GLY B N 1
ATOM 8717 C CA . GLY B 1 542 ? 16.891 31.969 3.334 1 97.75 542 GLY B CA 1
ATOM 8718 C C . GLY B 1 542 ? 18.391 32.188 3.307 1 97.75 542 GLY B C 1
ATOM 8719 O O . GLY B 1 542 ? 19.109 31.547 2.545 1 97.75 542 GLY B O 1
ATOM 8720 N N . LYS B 1 543 ? 18.781 33.062 4.191 1 96.12 543 LYS B N 1
ATOM 8721 C CA . LYS B 1 543 ? 20.172 33.5 4.199 1 96.12 543 LYS B CA 1
ATOM 8722 C C . LYS B 1 543 ? 21.125 32.344 4.398 1 96.12 543 LYS B C 1
ATOM 8724 O O . LYS B 1 543 ? 22.203 32.281 3.793 1 96.12 543 LYS B O 1
ATOM 8729 N N . ASP B 1 544 ? 20.734 31.406 5.238 1 97 544 ASP B N 1
ATOM 8730 C CA . ASP B 1 544 ? 21.594 30.281 5.57 1 97 544 ASP B CA 1
ATOM 8731 C C . ASP B 1 544 ? 21.156 29.016 4.832 1 97 544 ASP B C 1
ATOM 8733 O O . ASP B 1 544 ? 21.672 27.922 5.102 1 97 544 ASP B O 1
ATOM 8737 N N . LEU B 1 545 ? 20.141 29.141 4.031 1 98.19 545 LEU B N 1
ATOM 8738 C CA . LEU B 1 545 ? 19.562 28.062 3.232 1 98.19 545 LEU B CA 1
ATOM 8739 C C . LEU B 1 545 ? 19.016 26.969 4.129 1 98.19 545 LEU B C 1
ATOM 8741 O O . LEU B 1 545 ? 19.109 25.781 3.791 1 98.19 545 LEU B O 1
ATOM 8745 N N . ASN B 1 546 ? 18.562 27.312 5.266 1 98.44 546 ASN B N 1
ATOM 8746 C CA . ASN B 1 546 ? 17.984 26.344 6.191 1 98.44 546 ASN B CA 1
ATOM 8747 C C . ASN B 1 546 ? 16.516 26.641 6.465 1 98.44 546 ASN B C 1
ATOM 8749 O O . ASN B 1 546 ? 16 26.328 7.539 1 98.44 546 ASN B O 1
ATOM 8753 N N . THR B 1 547 ? 15.898 27.359 5.59 1 98.56 547 THR B N 1
ATOM 8754 C CA . THR B 1 547 ? 14.453 27.547 5.582 1 98.56 547 THR B CA 1
ATOM 8755 C C . THR B 1 547 ? 13.82 26.812 4.398 1 98.56 547 THR B C 1
ATOM 8757 O O . THR B 1 547 ? 14.195 27.047 3.248 1 98.56 547 THR B O 1
ATOM 8760 N N . LEU B 1 548 ? 12.875 25.906 4.699 1 98.75 548 LEU B N 1
ATOM 8761 C CA . LEU B 1 548 ? 12.195 25.156 3.652 1 98.75 548 LEU B CA 1
ATOM 8762 C C . LEU B 1 548 ? 10.93 25.891 3.203 1 98.75 548 LEU B C 1
ATOM 8764 O O . LEU B 1 548 ? 10.094 26.266 4.031 1 98.75 548 LEU B O 1
ATOM 8768 N N . TYR B 1 549 ? 10.828 26.188 1.946 1 98.75 549 TYR B N 1
ATOM 8769 C CA . TYR B 1 549 ? 9.641 26.781 1.348 1 98.75 549 TYR B CA 1
ATOM 8770 C C . TYR B 1 549 ? 8.859 25.75 0.551 1 98.75 549 TYR B C 1
ATOM 8772 O O . TYR B 1 549 ? 9.445 24.922 -0.147 1 98.75 549 TYR B O 1
ATOM 8780 N N . VAL B 1 550 ? 7.512 25.75 0.679 1 98.69 550 VAL B N 1
ATOM 8781 C CA . VAL B 1 550 ? 6.668 24.859 -0.112 1 98.69 550 VAL B CA 1
ATOM 8782 C C . VAL B 1 550 ? 5.578 25.672 -0.813 1 98.69 550 VAL B C 1
ATOM 8784 O O . VAL B 1 550 ? 5.047 26.625 -0.248 1 98.69 550 VAL B O 1
ATOM 8787 N N . THR B 1 551 ? 5.367 25.391 -2.072 1 98.56 551 THR B N 1
ATOM 8788 C CA . THR B 1 551 ? 4.207 25.906 -2.799 1 98.56 551 THR B CA 1
ATOM 8789 C C . THR B 1 551 ? 3.014 24.969 -2.643 1 98.56 551 THR B C 1
ATOM 8791 O O . THR B 1 551 ? 3.125 23.766 -2.883 1 98.56 551 THR B O 1
ATOM 8794 N N . CYS B 1 552 ? 1.889 25.484 -2.23 1 97.25 552 CYS B N 1
ATOM 8795 C CA . CYS B 1 552 ? 0.716 24.719 -1.82 1 97.25 552 CYS B CA 1
ATOM 8796 C C . CYS B 1 552 ? -0.566 25.375 -2.309 1 97.25 552 CYS B C 1
ATOM 8798 O O . CYS B 1 552 ? -1.169 26.188 -1.591 1 97.25 552 CYS B O 1
ATOM 8800 N N . GLY B 1 553 ? -1.021 24.938 -3.492 1 96.19 553 GLY B N 1
ATOM 8801 C CA . GLY B 1 553 ? -2.182 25.578 -4.082 1 96.19 553 GLY B CA 1
ATOM 8802 C C . GLY B 1 553 ? -1.959 27.047 -4.375 1 96.19 553 GLY B C 1
ATOM 8803 O O . GLY B 1 553 ? -1.014 27.406 -5.082 1 96.19 553 GLY B O 1
ATOM 8804 N N . GLY B 1 554 ? -2.729 27.891 -3.736 1 97.44 554 GLY B N 1
ATOM 8805 C CA . GLY B 1 554 ? -2.652 29.328 -3.971 1 97.44 554 GLY B CA 1
ATOM 8806 C C . GLY B 1 554 ? -1.79 30.047 -2.955 1 97.44 554 GLY B C 1
ATOM 8807 O O . GLY B 1 554 ? -1.866 31.266 -2.83 1 97.44 554 GLY B O 1
ATOM 8808 N N . SER B 1 555 ? -1.006 29.234 -2.227 1 98.06 555 SER B N 1
ATOM 8809 C CA . SER B 1 555 ? -0.217 29.828 -1.152 1 98.06 555 SER B CA 1
ATOM 8810 C C . SER B 1 555 ? 1.195 29.266 -1.122 1 98.06 555 SER B C 1
ATOM 8812 O O . SER B 1 555 ? 1.445 28.188 -1.669 1 98.06 555 SER B O 1
ATOM 8814 N N . ILE B 1 556 ? 2.09 29.984 -0.553 1 98.31 556 ILE B N 1
ATOM 8815 C CA . ILE B 1 556 ? 3.439 29.516 -0.264 1 98.31 556 ILE B CA 1
ATOM 8816 C C . ILE B 1 556 ? 3.721 29.641 1.231 1 98.31 556 ILE B C 1
ATOM 8818 O O . ILE B 1 556 ? 3.309 30.609 1.868 1 98.31 556 ILE B O 1
ATOM 8822 N N . TYR B 1 557 ? 4.293 28.594 1.8 1 98.5 557 TYR B N 1
ATOM 8823 C CA . TYR B 1 557 ? 4.625 28.516 3.219 1 98.5 557 TYR B CA 1
ATOM 8824 C C . TYR B 1 557 ? 6.121 28.297 3.416 1 98.5 557 TYR B C 1
ATOM 8826 O O . TYR B 1 557 ? 6.82 27.891 2.488 1 98.5 557 TYR B O 1
ATOM 8834 N N . LYS B 1 558 ? 6.617 28.656 4.574 1 98.44 558 LYS B N 1
ATOM 8835 C CA . LYS B 1 558 ? 8.008 28.375 4.926 1 98.44 558 LYS B CA 1
ATOM 8836 C C . LYS B 1 558 ? 8.117 27.781 6.324 1 98.44 558 LYS B C 1
ATOM 8838 O O . LYS B 1 558 ? 7.195 27.906 7.133 1 98.44 558 LYS B O 1
ATOM 8843 N N . ARG B 1 559 ? 9.227 27.141 6.578 1 97.94 559 ARG B N 1
ATOM 8844 C CA . ARG B 1 559 ? 9.531 26.547 7.875 1 97.94 559 ARG B CA 1
ATOM 8845 C C . ARG B 1 559 ? 11.031 26.422 8.094 1 97.94 559 ARG B C 1
ATOM 8847 O O . ARG B 1 559 ? 11.758 25.953 7.211 1 97.94 559 ARG B O 1
ATOM 8854 N N . LYS B 1 560 ? 11.516 26.906 9.242 1 98.06 560 LYS B N 1
ATOM 8855 C CA . LYS B 1 560 ? 12.93 26.766 9.594 1 98.06 560 LYS B CA 1
ATOM 8856 C C . LYS B 1 560 ? 13.281 25.297 9.867 1 98.06 560 LYS B C 1
ATOM 8858 O O . LYS B 1 560 ? 12.516 24.594 10.523 1 98.06 560 LYS B O 1
ATOM 8863 N N . MET B 1 561 ? 14.383 24.875 9.383 1 98.06 561 MET B N 1
ATOM 8864 C CA . MET B 1 561 ? 14.828 23.484 9.484 1 98.06 561 MET B CA 1
ATOM 8865 C C . MET B 1 561 ? 16.203 23.391 10.125 1 98.06 561 MET B C 1
ATOM 8867 O O . MET B 1 561 ? 16.953 24.375 10.141 1 98.06 561 MET B O 1
ATOM 8871 N N . ASN B 1 562 ? 16.531 22.156 10.648 1 97.12 562 ASN B N 1
ATOM 8872 C CA . ASN B 1 562 ? 17.906 21.844 11.023 1 97.12 562 ASN B CA 1
ATOM 8873 C C . ASN B 1 562 ? 18.75 21.453 9.812 1 97.12 562 ASN B C 1
ATOM 8875 O O . ASN B 1 562 ? 19.984 21.547 9.852 1 97.12 562 ASN B O 1
ATOM 8879 N N . ALA B 1 563 ? 18.109 21.062 8.727 1 97.56 563 ALA B N 1
ATOM 8880 C CA . ALA B 1 563 ? 18.766 20.719 7.473 1 97.56 563 ALA B CA 1
ATOM 8881 C C . ALA B 1 563 ? 19 21.969 6.621 1 97.56 563 ALA B C 1
ATOM 8883 O O . ALA B 1 563 ? 18.344 23 6.812 1 97.56 563 ALA B O 1
ATOM 8884 N N . LYS B 1 564 ? 19.984 21.844 5.676 1 96.81 564 LYS B N 1
ATOM 8885 C CA . LYS B 1 564 ? 20.359 22.969 4.812 1 96.81 564 LYS B CA 1
ATOM 8886 C C . LYS B 1 564 ? 20.406 22.547 3.348 1 96.81 564 LYS B C 1
ATOM 8888 O O . LYS B 1 564 ? 20.859 21.438 3.029 1 96.81 564 LYS B O 1
ATOM 8893 N N . GLY B 1 565 ? 19.891 23.484 2.508 1 97.62 565 GLY B N 1
ATOM 8894 C CA . GLY B 1 565 ? 20 23.234 1.078 1 97.62 565 GLY B CA 1
ATOM 8895 C C . GLY B 1 565 ? 21.391 23.516 0.541 1 97.62 565 GLY B C 1
ATOM 8896 O O . GLY B 1 565 ? 22.359 23.562 1.304 1 97.62 565 GLY B O 1
ATOM 8897 N N . LEU B 1 566 ? 21.469 23.562 -0.788 1 95.25 566 LEU B N 1
ATOM 8898 C CA . LEU B 1 566 ? 22.703 23.844 -1.492 1 95.25 566 LEU B CA 1
ATOM 8899 C C . LEU B 1 566 ? 22.688 25.25 -2.09 1 95.25 566 LEU B C 1
ATOM 8901 O O . LEU B 1 566 ? 21.672 25.688 -2.613 1 95.25 566 LEU B O 1
ATOM 8905 N N . SER B 1 567 ? 23.828 25.859 -1.983 1 91.06 567 SER B N 1
ATOM 8906 C CA . SER B 1 567 ? 23.953 27.141 -2.68 1 91.06 567 SER B CA 1
ATOM 8907 C C . SER B 1 567 ? 23.984 26.953 -4.191 1 91.06 567 SER B C 1
ATOM 8909 O O . SER B 1 567 ? 24.5 25.938 -4.684 1 91.06 567 SER B O 1
ATOM 8911 N N . VAL B 1 568 ? 23.469 27.938 -4.855 1 87.75 568 VAL B N 1
ATOM 8912 C CA . VAL B 1 568 ? 23.438 27.891 -6.312 1 87.75 568 VAL B CA 1
ATOM 8913 C C . VAL B 1 568 ? 24.844 27.625 -6.848 1 87.75 568 VAL B C 1
ATOM 8915 O O . VAL B 1 568 ? 25.797 28.297 -6.449 1 87.75 568 VAL B O 1
ATOM 8918 N N . GLY B 1 569 ? 24.984 26.672 -7.633 1 84.38 569 GLY B N 1
ATOM 8919 C CA . GLY B 1 569 ? 26.25 26.391 -8.297 1 84.38 569 GLY B CA 1
ATOM 8920 C C . GLY B 1 569 ? 27.188 25.562 -7.449 1 84.38 569 GLY B C 1
ATOM 8921 O O . GLY B 1 569 ? 28.219 25.094 -7.938 1 84.38 569 GLY B O 1
ATOM 8922 N N . ASN B 1 570 ? 26.875 25.375 -6.207 1 89.94 570 ASN B N 1
ATOM 8923 C CA . ASN B 1 570 ? 27.719 24.547 -5.344 1 89.94 570 ASN B CA 1
ATOM 8924 C C . ASN B 1 570 ? 27.547 23.062 -5.652 1 89.94 570 ASN B C 1
ATOM 8926 O O . ASN B 1 570 ? 26.422 22.562 -5.746 1 89.94 570 ASN B O 1
ATOM 8930 N N . VAL B 1 571 ? 28.672 22.438 -5.898 1 93.62 571 VAL B N 1
ATOM 8931 C CA . VAL B 1 571 ? 28.719 21 -6.145 1 93.62 571 VAL B CA 1
ATOM 8932 C C . VAL B 1 571 ? 29.531 20.328 -5.047 1 93.62 571 VAL B C 1
ATOM 8934 O O . VAL B 1 571 ? 30.688 20.703 -4.797 1 93.62 571 VAL B O 1
ATOM 8937 N N . LEU B 1 572 ? 28.984 19.406 -4.34 1 94.31 572 LEU B N 1
ATOM 8938 C CA . LEU B 1 572 ? 29.688 18.719 -3.27 1 94.31 572 LEU B CA 1
ATOM 8939 C C . LEU B 1 572 ? 29.328 17.25 -3.227 1 94.31 572 LEU B C 1
ATOM 8941 O O . LEU B 1 572 ? 28.188 16.875 -3.531 1 94.31 572 LEU B O 1
ATOM 8945 N N . LYS B 1 573 ? 30.281 16.453 -2.885 1 95.56 573 LYS B N 1
ATOM 8946 C CA . LYS B 1 573 ? 30.047 15.031 -2.621 1 95.56 573 LYS B CA 1
ATOM 8947 C C . LYS B 1 573 ? 29.375 14.828 -1.266 1 95.56 573 LYS B C 1
ATOM 8949 O O . LYS B 1 573 ? 29.938 15.172 -0.228 1 95.56 573 LYS B O 1
ATOM 8954 N N . PRO B 1 574 ? 28.156 14.32 -1.297 1 94.44 574 PRO B N 1
ATOM 8955 C CA . PRO B 1 574 ? 27.531 14.062 0.001 1 94.44 574 PRO B CA 1
ATOM 8956 C C . PRO B 1 574 ? 28.219 12.953 0.785 1 94.44 574 PRO B C 1
ATOM 8958 O O . PRO B 1 574 ? 29.016 12.195 0.22 1 94.44 574 PRO B O 1
ATOM 8961 N N . PRO B 1 575 ? 27.984 12.898 2.092 1 92.19 575 PRO B N 1
ATOM 8962 C CA . PRO B 1 575 ? 28.547 11.789 2.865 1 92.19 575 PRO B CA 1
ATOM 8963 C C . PRO B 1 575 ? 28.031 10.43 2.408 1 92.19 575 PRO B C 1
ATOM 8965 O O . PRO B 1 575 ? 26.922 10.3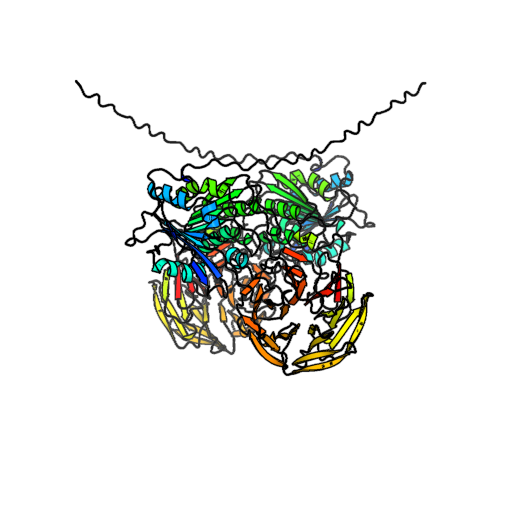36 1.86 1 92.19 575 PRO B O 1
ATOM 8968 N N . LYS B 1 576 ? 28.875 9.445 2.611 1 90.88 576 LYS B N 1
ATOM 8969 C CA . LYS B 1 576 ? 28.422 8.086 2.34 1 90.88 576 LYS B CA 1
ATOM 8970 C C . LYS B 1 576 ? 27.172 7.762 3.152 1 90.88 576 LYS B C 1
ATOM 8972 O O . LYS B 1 576 ? 27.078 8.094 4.336 1 90.88 576 LYS B O 1
ATOM 8977 N N . PRO B 1 577 ? 26.25 7.102 2.443 1 85.25 577 PRO B N 1
ATOM 8978 C CA . PRO B 1 577 ? 25.031 6.777 3.188 1 85.25 577 PRO B CA 1
ATOM 8979 C C . PRO B 1 577 ? 25.266 5.715 4.262 1 85.25 577 PRO B C 1
ATOM 8981 O O . PRO B 1 577 ? 26.062 4.793 4.062 1 85.25 577 PRO B O 1
ATOM 8984 N N . ARG B 1 578 ? 24.719 5.992 5.363 1 71.06 578 ARG B N 1
ATOM 8985 C CA . ARG B 1 578 ? 24.781 5.031 6.461 1 71.06 578 ARG B CA 1
ATOM 8986 C C . ARG B 1 578 ? 23.438 4.344 6.668 1 71.06 578 ARG B C 1
ATOM 8988 O O . ARG B 1 578 ? 22.391 4.914 6.355 1 71.06 578 ARG B O 1
ATOM 8995 N N . LEU B 1 579 ? 23.438 3.092 7.059 1 62.06 579 LEU B N 1
ATOM 8996 C CA . LEU B 1 579 ? 22.203 2.41 7.438 1 62.06 579 LEU B CA 1
ATOM 8997 C C . LEU B 1 579 ? 21.609 3.016 8.711 1 62.06 579 LEU B C 1
ATOM 8999 O O . LEU B 1 579 ? 22.359 3.408 9.617 1 62.06 579 LEU B O 1
#